Protein AF-A0A6T7I481-F1 (afdb_monomer)

Sequence (836 aa):
MVMSSQSKRTTTTPGRREYIIQLLRSRSSSSLKVLHQSSSSFLKQVNVPSTEIGDRVGTANENAKASTNNSSFRMFANIACLVGVLALGNVVSYITLEFAIVGKGRHSKDLNYVKKFEAFENPFPEIVRDTIPHLQKWYRAIGEGPLLPALPMKTSPKYTSETETKEGTCLGGLINDLQTVVPYTSPLLAQLVVQNLGLVESPLIRQHLQDLLTKPQALISQYVDTEQCMSSNAAIKEIACILAEDESIASLSLFARDTIHKNKHVVEYIVNYAAVVDKLTLALLDDNAALFEALEIMINVQRIHMENLYKFHFSGEVLDFMLAKYRSMAIALQSFGKIVAENKASSDMAFLLQMNILEAVKIDIDIGNDANARVGLALAASVQFNPFVENNKAKWRLGTEWVNAYIAWNFGFVVGSVSLDKINKLLIPSVTCTANTRQGEDFIAARVISLALTLLHWYQPPKPGIDISYEKREAIQEFFEEQKTSSRPSQIKYSKISTAIGVANLNRAIIASPSSDTVEKMLYELCAEECHDTSWQLSDTNPISKMSDDDFQLYVGFVIWGTVLIAGLGLELLVWRVFLQDNWTQVHETLWKFAQFAFPLLAATTLGLALFRNYIALPFLVAALWKFGFPETLLYMHVALYDGSISRLARISDFLNATGTVLHHGSASLLICMLLAGVLPSDRTYVNPILILLIQHWFVLLRYVHKVSYYVVMLATEAWFQWAVISDFESMRSIHWVGSQCAAMMLLAHWLYLNAAMIELLVRGQSDESEEGVLMRRLAQMDTPGSKEELDELIEDPSAISENSFFSDNDEGDEELLNDVRKQKTTRNVDWAMAA

Foldseek 3Di:
DDDDDDDDDDDDDDDDDDDPDDDPPDDDDDDDDDDDDDDDDDDDDDDDDDDDDDDDDDPVPVVVVLVVVVVVLVVVVVVVVVVVQVVPHPDPVVPVPVVPPPDDDDDDPVVVLLVPFDDPPQCLLVLLQPLLVLCVVVVPVVHQDFLFDDDPPPPPDPPPVVVVVVLLCLLVVLLVLLCVLAQWADLLLLCLLCVLLVNNVPPLLCVLCVDNNPDIDGCVVLSVLLSVLLSVQQLSSVLSCVCAPDPLNVVVDCRHSVNCVVLSLQSSSLLSNQVSLLSLLVSVQVDLVSLSVSLCCLRVPCLVVLLVVLVVLDDDPLSVLLNSLLSLLNVLSSVQSVCLVVVDWDPVNLLSVLSNLSSLLSQCVVLPLSLLSSLSLQLNLLSPDTWHGDPSGTWDQCFDLSLSLVVLSVCLSCLQPHFPSVNSNSSRSLASHPDVDDRCTCNVSSVSSSSNSVSSRDRDQDDPPSDDDPVSSVSNVVSNVCSSPDDPVVSVSRSVSSNSSSNSSSNRRPGDRDRPCSSVVSSDVSNDPSNDPVVDDPQPPDPLSSDDLLRNLVVQLVVLLVVLLCLLVVQLVVCCVPPLLDACDPVNVVLQVVLLQCQLVLLVVLLVCLLVLHPVSSVSLSCNLSSRNNHQLVLLQCCLPPVPPDDVLLSLLSVLSNLLSCLQSSLSSSLSSSSNSVSAHSDCLQVVLSVLVSVLSNCPCVCVPPVVVNVVSNVVSLVVSLVSLVVSLVVLVVSDNSSNVSSVSNNSSSVSNVVSVVSVVVVVVVDPDDPVVVVSCSSNVVNDPDCPVVVVVVVVDPPVPDDDDDDDDDDDDDPPVVVVVVVVVPVVPPVVPPDD

Organism: NCBI:txid420275

Nearest PDB structures (foldseek):
  7s0a-assembly1_A  TM=1.768E-01  e=4.611E+00  Talaromyces verruculosus
  8r5s-assembly1_B  TM=1.208E-01  e=2.857E+00  unidentified

Mean predicted aligned error: 15.99 Å

pLDDT: mean 77.87, std 22.5, range [24.62, 98.56]

Solvent-accessible surface area (backbone atoms only — not comparable to full-atom values): 47735 Å² total; per-residue (Å²): 139,90,83,91,87,88,87,82,88,85,88,88,86,87,85,89,90,86,89,88,87,86,89,88,86,89,88,76,90,88,81,84,88,88,81,84,88,82,86,85,87,89,86,83,88,83,91,79,89,91,77,90,86,77,92,88,83,65,79,85,65,50,73,61,48,61,62,52,48,61,54,47,52,52,47,48,54,48,45,53,56,44,48,69,37,60,77,77,47,92,68,62,79,74,64,71,62,70,76,75,71,86,70,89,71,94,74,72,80,67,68,57,57,74,74,65,60,77,80,72,81,75,59,57,69,62,50,31,53,54,48,41,57,51,49,55,53,50,53,63,70,70,41,95,61,66,65,40,73,78,76,72,83,83,62,76,72,84,74,53,69,67,56,62,61,48,41,53,48,37,45,52,48,44,51,50,52,49,42,72,76,44,51,49,40,47,23,62,50,33,46,43,40,37,49,20,44,70,48,67,87,39,66,57,58,46,61,76,37,42,62,51,57,71,40,66,43,75,38,62,61,59,48,52,48,30,48,56,28,42,67,70,25,68,30,48,26,53,43,33,33,52,44,66,71,38,66,86,48,18,80,71,36,70,72,20,75,81,37,35,68,74,38,41,52,43,51,45,45,42,52,23,41,17,53,49,47,28,52,45,28,55,45,45,74,74,33,66,66,47,34,51,52,50,49,46,44,48,63,74,65,38,42,71,55,52,54,50,51,43,67,71,66,40,64,67,73,62,26,54,48,55,51,50,53,50,50,54,39,52,48,51,52,50,51,48,54,47,29,41,73,66,63,44,63,51,66,63,58,35,55,53,52,29,51,63,34,48,59,52,24,51,50,28,48,77,71,69,25,56,43,29,20,32,46,31,50,37,53,35,60,61,63,80,61,57,45,45,61,56,97,62,39,61,29,32,92,60,34,62,40,47,52,45,34,49,54,35,36,50,48,24,46,39,55,33,76,44,56,72,85,63,58,39,65,61,64,12,37,66,64,51,48,45,86,91,40,78,48,30,24,52,44,64,53,28,42,52,49,40,50,43,52,56,71,46,55,46,96,63,83,70,57,97,89,51,91,67,56,67,70,47,51,48,54,38,47,51,53,57,50,48,57,62,66,57,52,74,74,51,43,68,65,28,37,64,57,18,41,53,35,10,45,41,30,40,76,51,44,72,54,78,62,55,53,69,68,49,46,55,47,47,47,46,68,65,31,56,82,76,60,52,89,69,93,80,60,81,73,73,74,45,81,68,68,76,42,52,76,67,53,44,25,46,50,53,15,50,54,52,27,55,50,46,53,52,52,26,56,50,35,21,55,48,39,42,68,73,62,62,80,48,75,84,42,76,65,54,56,50,52,50,53,48,30,53,65,46,24,43,60,31,42,50,49,18,52,56,29,18,63,70,45,36,73,77,19,53,68,32,42,35,40,19,73,31,33,76,12,62,57,55,49,63,46,26,40,46,45,33,74,66,52,80,88,60,53,76,62,55,28,49,22,28,38,29,41,16,52,14,45,52,30,35,52,50,21,54,45,41,52,45,26,24,28,40,46,55,69,39,76,82,43,65,74,65,50,53,40,53,54,38,53,42,54,47,45,71,44,58,68,35,54,82,77,41,50,70,59,29,55,53,50,45,54,53,43,46,55,50,30,55,50,44,48,64,71,32,37,65,59,33,43,72,73,34,59,66,53,32,49,28,52,52,36,34,55,48,17,53,51,28,40,55,51,18,53,52,44,48,56,64,54,51,78,77,48,96,72,59,68,71,64,50,57,55,44,62,57,55,66,69,78,65,85,58,76,50,66,66,46,48,60,69,61,76,53,81,74,82,80,66,89,88,86,80,88,84,84,87,82,91,87,75,80,66,71,69,53,56,66,57,52,63,66,60,65,72,74,60,80,76,78,81,82,130

Secondary structure (DSSP, 8-state):
--------------------SSSS--------------------------------SSGGGTHHHHHHHHHHHHHHHHHHHHHHHHTT-SSGGGTTTGGGSS------STHHHHTTSPPPPP-HHHHHHHHHHHHHHHHHHH-SS-SSPPP--S------HHHHHHHHHHHHHHHHHHHHH-SB--HHHHHHHHHHTT-TT-HHHHHHTHHHHHSPPB-HHHHHHHHHHHHT-HHHHHHHHHHHH-HHHHTT-TTSHHHHHHTHHHHHHHHHHHHHHHHHHHHHHH-HHHHHHHHHIIIIIIHHHHHHHHHHH--THHHHHHHHHHHHHHHHHHHHHHHHHHT---THHHHHHHHHHHHHHHHHHHTT-HHHHHHHHHHHHT-----EEETTEEE---HHHHHHHHHHHHHHHHHHHS-GGGGGGGS-HHHH--TTSSTTTTHHHHHHHHHHHHHH----PPPTT----HHHHHHHHHHHHHHHH--THHHHHHHHHHHHHHHHHHHH--SPPPPHHHHHHHHHHHHTTSSS-GGG-GGGGSGGGGS-HHHHHHHHHHHHHHHHHHHHHHHHHHHHHHHSSS---HHHHHHHHHHHHHHHHHHHHHHHHHHTT-TTHHHHHHHHHTGGG--SHHHHHHHHHH-SSS-HHHHHHHHHHHHHHHHHHHHHHHHHHHHHTTSS---HHHHHHHHHHHHHHHTGGGGGT-HHHHHHHHHHHHHHHHHHHHHHHHHHHHH-HHHHHHHHHHHHHHHHHHHHHHHHHHHHTT----HHHHHHHHHHTTS-SSTTHHHHHHHH-TTS---------------SHHHHHHHHHHHTTSTTTT--

Radius of gyration: 41.87 Å; Cα contacts (8 Å, |Δi|>4): 846; chains: 1; bounding box: 152×79×123 Å

Structure (mmCIF, N/CA/C/O backbone):
data_AF-A0A6T7I481-F1
#
_entry.id   AF-A0A6T7I481-F1
#
loop_
_atom_site.group_PDB
_atom_site.id
_atom_site.type_symbol
_atom_site.label_atom_id
_atom_site.label_alt_id
_atom_site.label_comp_id
_atom_site.label_asym_id
_atom_site.label_entity_id
_atom_site.label_seq_id
_atom_site.pdbx_PDB_ins_code
_atom_site.Cartn_x
_atom_site.Cartn_y
_atom_site.Cartn_z
_atom_site.occupancy
_atom_site.B_iso_or_equiv
_atom_site.auth_seq_id
_atom_site.auth_comp_id
_atom_site.auth_asym_id
_atom_site.auth_atom_id
_atom_site.pdbx_PDB_model_num
ATOM 1 N N . MET A 1 1 ? 64.734 -36.295 -29.193 1.00 32.75 1 MET A N 1
ATOM 2 C CA . MET A 1 1 ? 65.611 -36.174 -30.384 1.00 32.75 1 MET A CA 1
ATOM 3 C C . MET A 1 1 ? 66.318 -34.824 -30.353 1.00 32.75 1 MET A C 1
ATOM 5 O O . MET A 1 1 ? 65.890 -33.967 -29.590 1.00 32.75 1 MET A O 1
ATOM 9 N N . VAL A 1 2 ? 67.410 -34.655 -31.105 1.00 28.42 2 VAL A N 1
ATOM 10 C CA . VAL A 1 2 ? 68.319 -33.495 -31.010 1.00 28.42 2 VAL A CA 1
ATOM 11 C C . VAL A 1 2 ? 68.328 -32.691 -32.310 1.00 28.42 2 VAL A C 1
ATOM 13 O O . VAL A 1 2 ? 68.605 -33.271 -33.351 1.00 28.42 2 VAL A O 1
ATOM 16 N N . MET A 1 3 ? 68.097 -31.376 -32.217 1.00 27.11 3 MET A N 1
ATOM 17 C CA . MET A 1 3 ? 68.764 -30.268 -32.941 1.00 27.11 3 MET A CA 1
ATOM 18 C C . MET A 1 3 ? 68.078 -28.950 -32.509 1.00 27.11 3 MET A C 1
ATOM 20 O O . MET A 1 3 ? 66.864 -28.950 -32.351 1.00 27.11 3 MET A O 1
ATOM 24 N N . SER A 1 4 ? 68.715 -27.822 -32.164 1.00 28.00 4 SER A N 1
ATOM 25 C CA . SER A 1 4 ? 70.067 -27.251 -32.363 1.00 28.00 4 SER A CA 1
ATOM 26 C C . SER A 1 4 ? 70.256 -26.388 -33.621 1.00 28.00 4 SER A C 1
ATOM 28 O O . SER A 1 4 ? 70.596 -26.894 -34.686 1.00 28.00 4 SER A O 1
ATOM 30 N N . SER A 1 5 ? 70.153 -25.064 -33.442 1.00 29.33 5 SER A N 1
ATOM 31 C CA . SER A 1 5 ? 70.802 -24.043 -34.281 1.00 29.33 5 SER A CA 1
ATOM 32 C C . SER A 1 5 ? 71.001 -22.739 -33.485 1.00 29.33 5 SER A C 1
ATOM 34 O O . SER A 1 5 ? 70.040 -22.215 -32.925 1.00 29.33 5 SER A O 1
ATOM 36 N N . GLN A 1 6 ? 72.226 -22.200 -33.439 1.00 34.97 6 GLN A N 1
ATOM 37 C CA . GLN A 1 6 ? 72.566 -20.905 -32.816 1.00 34.97 6 GLN A CA 1
ATOM 38 C C . GLN A 1 6 ? 73.005 -19.875 -33.870 1.00 34.97 6 GLN A C 1
ATOM 40 O O . GLN A 1 6 ? 73.675 -20.260 -34.823 1.00 34.97 6 GLN A O 1
ATOM 45 N N . SER A 1 7 ? 72.712 -18.582 -33.647 1.00 27.77 7 SER A N 1
ATOM 46 C CA . SER A 1 7 ? 73.351 -17.365 -34.225 1.00 27.77 7 SER A CA 1
ATOM 47 C C . SER A 1 7 ? 72.368 -16.185 -34.056 1.00 27.77 7 SER A C 1
ATOM 49 O O . SER A 1 7 ? 71.190 -16.380 -34.320 1.00 27.77 7 SER A O 1
ATOM 51 N N . LYS A 1 8 ? 72.712 -14.951 -33.644 1.00 30.69 8 LYS A N 1
ATOM 52 C CA . LYS A 1 8 ? 73.995 -14.289 -33.297 1.00 30.69 8 LYS A CA 1
ATOM 53 C C . LYS A 1 8 ? 73.726 -13.122 -32.308 1.00 30.69 8 LYS A C 1
ATOM 55 O O . LYS A 1 8 ? 72.586 -12.700 -32.156 1.00 30.69 8 LYS A O 1
ATOM 60 N N . ARG A 1 9 ? 74.773 -12.580 -31.663 1.00 31.98 9 ARG A N 1
ATOM 61 C CA . ARG A 1 9 ? 74.770 -11.245 -30.993 1.00 31.98 9 ARG A CA 1
ATOM 62 C C . ARG A 1 9 ? 75.009 -10.133 -32.050 1.00 31.98 9 ARG A C 1
ATOM 64 O O . ARG A 1 9 ? 75.338 -10.492 -33.176 1.00 31.98 9 ARG A O 1
ATOM 71 N N . THR A 1 10 ? 74.952 -8.815 -31.819 1.00 33.47 10 THR A N 1
ATOM 72 C CA . THR A 1 10 ? 74.812 -7.891 -30.652 1.00 33.47 10 THR A CA 1
ATOM 73 C C . THR A 1 10 ? 73.758 -6.801 -31.006 1.00 33.47 10 THR A C 1
ATOM 75 O O . THR A 1 10 ? 73.184 -6.890 -32.085 1.00 33.47 10 THR A O 1
ATOM 78 N N . THR A 1 11 ? 73.407 -5.748 -30.247 1.00 31.53 11 THR A N 1
ATOM 79 C CA . THR A 1 11 ? 73.807 -5.126 -28.948 1.00 31.53 11 THR A CA 1
ATOM 80 C C . THR A 1 11 ? 72.584 -5.129 -27.975 1.00 31.53 11 THR A C 1
ATOM 82 O O . THR A 1 11 ? 71.827 -6.088 -28.060 1.00 31.53 11 THR A O 1
ATOM 85 N N . THR A 1 12 ? 72.287 -4.261 -26.983 1.00 29.41 12 THR A N 1
ATOM 86 C CA . THR A 1 12 ? 72.869 -3.025 -26.380 1.00 29.41 12 THR A CA 1
ATOM 87 C C . THR A 1 12 ? 72.501 -2.947 -24.868 1.00 29.41 12 THR A C 1
ATOM 89 O O . THR A 1 12 ? 72.145 -3.956 -24.265 1.00 29.41 12 THR A O 1
ATOM 92 N N . THR A 1 13 ? 72.585 -1.764 -24.244 1.00 32.06 13 THR A N 1
ATOM 93 C CA . THR A 1 13 ? 72.333 -1.442 -22.818 1.00 32.06 13 THR A CA 1
ATOM 94 C C . THR A 1 13 ? 71.819 0.010 -22.688 1.00 32.06 13 THR A C 1
ATOM 96 O O . THR A 1 13 ? 71.931 0.735 -23.679 1.00 32.06 13 THR A O 1
ATOM 99 N N . PRO A 1 14 ? 71.366 0.512 -21.508 1.00 40.22 14 PRO A N 1
ATOM 100 C CA . PRO A 1 14 ? 70.976 -0.152 -20.242 1.00 40.22 14 PRO A CA 1
ATOM 101 C C . PRO A 1 14 ? 69.604 0.321 -19.665 1.00 40.22 14 PRO A C 1
ATOM 103 O O . PRO A 1 14 ? 69.021 1.286 -20.149 1.00 40.22 14 PRO A O 1
ATOM 106 N N . GLY A 1 15 ? 69.133 -0.254 -18.541 1.00 28.97 15 GLY A N 1
ATOM 107 C CA . GLY A 1 15 ? 68.116 0.419 -17.703 1.00 28.97 15 GLY A CA 1
ATOM 108 C C . GLY A 1 15 ? 67.469 -0.388 -16.558 1.00 28.97 15 GLY A C 1
ATOM 109 O O . GLY A 1 15 ? 66.827 -1.399 -16.804 1.00 28.97 15 GLY A O 1
ATOM 110 N N . ARG A 1 16 ? 67.581 0.127 -15.320 1.00 31.94 16 ARG A N 1
ATOM 111 C CA . ARG A 1 16 ? 66.777 -0.169 -14.101 1.00 31.94 16 ARG A CA 1
ATOM 112 C C . ARG A 1 16 ? 66.555 -1.637 -13.666 1.00 31.94 16 ARG A C 1
ATOM 114 O O . ARG A 1 16 ? 65.523 -2.246 -13.927 1.00 31.94 16 ARG A O 1
ATOM 121 N N . ARG A 1 17 ? 67.429 -2.101 -12.762 1.00 32.34 17 ARG A N 1
ATOM 122 C CA . ARG A 1 17 ? 67.027 -2.882 -11.573 1.00 32.34 17 ARG A CA 1
ATOM 123 C C . ARG A 1 17 ? 67.051 -1.945 -10.364 1.00 32.34 17 ARG A C 1
ATOM 125 O O . ARG A 1 17 ? 68.145 -1.542 -10.006 1.00 32.34 17 ARG A O 1
ATOM 132 N N . GLU A 1 18 ? 65.894 -1.637 -9.774 1.00 35.38 18 GLU A N 1
ATOM 133 C CA . GLU A 1 18 ? 65.697 -1.120 -8.397 1.00 35.38 18 GLU A CA 1
ATOM 134 C C . GLU A 1 18 ? 64.243 -0.633 -8.252 1.00 35.38 18 GLU A C 1
ATOM 136 O O . GLU A 1 18 ? 63.930 0.420 -8.795 1.00 35.38 18 GLU A O 1
ATOM 141 N N . TYR A 1 19 ? 63.364 -1.396 -7.571 1.00 33.50 19 TYR A N 1
ATOM 142 C CA . TYR A 1 19 ? 62.238 -0.873 -6.752 1.00 33.50 19 TYR A CA 1
ATOM 143 C C . TYR A 1 19 ? 61.444 -1.951 -5.962 1.00 33.50 19 TYR A C 1
ATOM 145 O O . TYR A 1 19 ? 60.236 -1.840 -5.771 1.00 33.50 19 TYR A O 1
ATOM 153 N N . ILE A 1 20 ? 62.096 -3.015 -5.470 1.00 34.47 20 ILE A N 1
ATOM 154 C CA . ILE A 1 20 ? 61.454 -3.998 -4.571 1.00 34.47 20 ILE A CA 1
ATOM 155 C C . ILE A 1 20 ? 62.320 -4.177 -3.320 1.00 34.47 20 ILE A C 1
ATOM 157 O O . ILE A 1 20 ? 63.174 -5.054 -3.295 1.00 34.47 20 ILE A O 1
ATOM 161 N N . ILE A 1 21 ? 62.112 -3.297 -2.328 1.00 34.88 21 ILE A N 1
ATOM 162 C CA . ILE A 1 21 ? 62.309 -3.447 -0.863 1.00 34.88 21 ILE A CA 1
ATOM 163 C C . ILE A 1 21 ? 61.992 -2.074 -0.224 1.00 34.88 21 ILE A C 1
ATOM 165 O O . ILE A 1 21 ? 62.885 -1.280 0.042 1.00 34.88 21 ILE A O 1
ATOM 169 N N . GLN A 1 22 ? 60.705 -1.753 -0.006 1.00 30.73 22 GLN A N 1
ATOM 170 C CA . GLN A 1 22 ? 60.315 -0.689 0.951 1.00 30.73 22 GLN A CA 1
ATOM 171 C C . GLN A 1 22 ? 58.847 -0.686 1.439 1.00 30.73 22 GLN A C 1
ATOM 173 O O . GLN A 1 22 ? 58.425 0.276 2.068 1.00 30.73 22 GLN A O 1
ATOM 178 N N . LEU A 1 23 ? 58.062 -1.752 1.216 1.00 32.28 23 LEU A N 1
ATOM 179 C CA . LEU A 1 23 ? 56.611 -1.757 1.503 1.00 32.28 23 LEU A CA 1
ATOM 180 C C . LEU A 1 23 ? 56.131 -2.867 2.467 1.00 32.28 23 LEU A C 1
ATOM 182 O O . LEU A 1 23 ? 54.967 -3.249 2.449 1.00 32.28 23 LEU A O 1
ATOM 186 N N . LEU A 1 24 ? 57.018 -3.380 3.334 1.00 33.69 24 LEU A N 1
ATOM 187 C CA . LEU A 1 24 ? 56.703 -4.419 4.338 1.00 33.69 24 LEU A CA 1
ATOM 188 C C . LEU A 1 24 ? 57.314 -4.151 5.737 1.00 33.69 24 LEU A C 1
ATOM 190 O O . LEU A 1 24 ? 57.774 -5.077 6.404 1.00 33.69 24 LEU A O 1
ATOM 194 N N . ARG A 1 25 ? 57.332 -2.893 6.213 1.00 32.91 25 ARG A N 1
ATOM 195 C CA . ARG A 1 25 ? 57.716 -2.543 7.606 1.00 32.91 25 ARG A CA 1
ATOM 196 C C . ARG A 1 25 ? 56.952 -1.335 8.186 1.00 32.91 25 ARG A C 1
ATOM 198 O O . ARG A 1 25 ? 57.546 -0.291 8.426 1.00 32.91 25 ARG A O 1
ATOM 205 N N . SER A 1 26 ? 55.652 -1.489 8.462 1.00 28.62 26 SER A N 1
ATOM 206 C CA . SER A 1 26 ? 54.872 -0.514 9.264 1.00 28.62 26 SER A CA 1
ATOM 207 C C . SER A 1 26 ? 53.528 -1.057 9.801 1.00 28.62 26 SER A C 1
ATOM 209 O O . SER A 1 26 ? 52.497 -0.392 9.728 1.00 28.62 26 SER A O 1
ATOM 211 N N . ARG A 1 27 ? 53.508 -2.274 10.372 1.00 35.88 27 ARG A N 1
ATOM 212 C CA . ARG A 1 27 ? 52.331 -2.817 11.094 1.00 35.88 27 ARG A CA 1
ATOM 213 C C . ARG A 1 27 ? 52.701 -3.523 12.408 1.00 35.88 27 ARG A C 1
ATOM 215 O O . ARG A 1 27 ? 52.654 -4.745 12.495 1.00 35.88 27 ARG A O 1
ATOM 222 N N . SER A 1 28 ? 53.011 -2.742 13.443 1.00 30.23 28 SER A N 1
ATOM 223 C CA . SER A 1 28 ? 52.870 -3.153 14.851 1.00 30.23 28 SER A CA 1
ATOM 224 C C . SER A 1 28 ? 52.903 -1.944 15.795 1.00 30.23 28 SER A C 1
ATOM 226 O O . SER A 1 28 ? 53.540 -0.942 15.490 1.00 30.23 28 SER A O 1
ATOM 228 N N . SER A 1 29 ? 52.262 -2.094 16.960 1.00 29.09 29 SER A N 1
ATOM 229 C CA . SER A 1 29 ? 52.462 -1.312 18.196 1.00 29.09 29 SER A CA 1
ATOM 230 C C . SER A 1 29 ? 52.397 0.227 18.135 1.00 29.09 29 SER A C 1
ATOM 232 O O . SER A 1 29 ? 53.428 0.892 18.070 1.00 29.09 29 SER A O 1
ATOM 234 N N . SER A 1 30 ? 51.215 0.777 18.427 1.00 25.83 30 SER A N 1
ATOM 235 C CA . SER A 1 30 ? 51.048 1.637 19.616 1.00 25.83 30 SER A CA 1
ATOM 236 C C . SER A 1 30 ? 49.572 1.735 20.032 1.00 25.83 30 SER A C 1
ATOM 238 O O . SER A 1 30 ? 48.666 1.844 19.210 1.00 25.83 30 SER A O 1
ATOM 240 N N . SER A 1 31 ? 49.305 1.630 21.333 1.00 28.95 31 SER A N 1
ATOM 241 C CA . SER A 1 31 ? 47.976 1.797 21.935 1.00 28.95 31 SER A CA 1
ATOM 242 C C . SER A 1 31 ? 48.124 2.403 23.334 1.00 28.95 31 SER A C 1
ATOM 244 O O . SER A 1 31 ? 49.150 2.191 23.976 1.00 28.95 31 SER A O 1
ATOM 246 N N . LEU A 1 32 ? 47.062 3.072 23.801 1.00 28.22 32 LEU A N 1
ATOM 247 C CA . LEU A 1 32 ? 46.882 3.727 25.112 1.00 28.22 32 LEU A CA 1
ATOM 248 C C . LEU A 1 32 ? 47.646 5.043 25.396 1.00 28.22 32 LEU A C 1
ATOM 250 O O . LEU A 1 32 ? 48.850 5.149 25.192 1.00 28.22 32 LEU A O 1
ATOM 254 N N . LYS A 1 33 ? 46.907 5.954 26.068 1.00 27.86 33 LYS A N 1
ATOM 255 C CA . LYS A 1 33 ? 47.289 7.274 26.636 1.00 27.86 33 LYS A CA 1
ATOM 256 C C . LYS A 1 33 ? 47.567 8.338 25.551 1.00 27.86 33 LYS A C 1
ATOM 258 O O . LYS A 1 33 ? 48.201 8.045 24.552 1.00 27.86 33 LYS A O 1
ATOM 263 N N . VAL A 1 34 ? 47.088 9.583 25.653 1.00 26.83 34 VAL A N 1
ATOM 264 C CA . VAL A 1 34 ? 46.811 10.440 26.833 1.00 26.83 34 VAL A CA 1
ATOM 265 C C . VAL A 1 34 ? 45.419 11.118 26.761 1.00 26.83 34 VAL A C 1
ATOM 267 O O . VAL A 1 34 ? 44.770 11.108 25.721 1.00 26.83 34 VAL A O 1
ATOM 270 N N . LEU A 1 35 ? 44.957 11.671 27.890 1.00 27.98 35 LEU A N 1
ATOM 271 C CA . LEU A 1 35 ? 43.688 12.391 28.092 1.00 27.98 35 LEU A CA 1
ATOM 272 C C . LEU A 1 35 ? 43.938 13.900 28.333 1.00 27.98 35 LEU A C 1
ATOM 274 O O . LEU A 1 35 ? 44.965 14.249 28.906 1.00 27.98 35 LEU A O 1
ATOM 278 N N . HIS A 1 36 ? 42.934 14.736 28.031 1.00 26.72 36 HIS A N 1
ATOM 279 C CA . HIS A 1 36 ? 42.799 16.172 28.365 1.00 26.72 36 HIS A CA 1
ATOM 280 C C . HIS A 1 36 ? 43.694 17.223 27.668 1.00 26.72 36 HIS A C 1
ATOM 282 O O . HIS A 1 36 ? 44.857 16.997 27.362 1.00 26.72 36 HIS A O 1
ATOM 288 N N . GLN A 1 37 ? 43.098 18.427 27.556 1.00 24.78 37 GLN A N 1
ATOM 289 C CA . GLN A 1 37 ? 43.642 19.712 27.071 1.00 24.78 37 GLN A CA 1
ATOM 290 C C . GLN A 1 37 ? 43.988 19.748 25.558 1.00 24.78 37 GLN A C 1
ATOM 292 O O . GLN A 1 37 ? 44.299 18.730 24.958 1.00 24.78 37 GLN A O 1
ATOM 297 N N . SER A 1 38 ? 43.878 20.881 24.850 1.00 24.70 38 SER A N 1
ATOM 298 C CA . SER A 1 38 ? 43.607 22.260 25.295 1.00 24.70 38 SER A CA 1
ATOM 299 C C . SER A 1 38 ? 42.539 22.964 24.447 1.00 24.70 38 SER A C 1
ATOM 301 O O . SER A 1 38 ? 42.441 22.752 23.243 1.00 24.70 38 SER A O 1
ATOM 303 N N . SER A 1 39 ? 41.793 23.871 25.076 1.00 25.83 39 SER A N 1
ATOM 304 C CA . SER A 1 39 ? 41.000 24.914 24.414 1.00 25.83 39 SER A CA 1
ATOM 305 C C . SER A 1 39 ? 41.846 26.168 24.113 1.00 25.83 39 SER A C 1
ATOM 307 O O . SER A 1 39 ? 42.933 26.330 24.670 1.00 25.83 39 SER A O 1
ATOM 309 N N . SER A 1 40 ? 41.271 27.104 23.344 1.00 24.62 40 SER A N 1
ATOM 310 C CA . SER A 1 40 ? 41.724 28.489 23.074 1.00 24.62 40 SER A CA 1
ATOM 311 C C . SER A 1 40 ? 42.771 28.748 21.967 1.00 24.62 40 SER A C 1
ATOM 313 O O . SER A 1 40 ? 43.532 27.879 21.559 1.00 24.62 40 SER A O 1
ATOM 315 N N . SER A 1 41 ? 42.732 29.998 21.481 1.00 26.45 41 SER A N 1
ATOM 316 C CA . SER A 1 41 ? 43.549 30.659 20.445 1.00 26.45 41 SER A CA 1
ATOM 317 C C . SER A 1 41 ? 43.691 29.986 19.068 1.00 26.45 41 SER A C 1
ATOM 319 O O . SER A 1 41 ? 44.655 29.275 18.810 1.00 26.45 41 SER A O 1
ATOM 321 N N . PHE A 1 42 ? 42.876 30.440 18.109 1.00 24.66 42 PHE A N 1
ATOM 322 C CA . PHE A 1 42 ? 43.442 31.202 16.986 1.00 24.66 42 PHE A CA 1
ATOM 323 C C . PHE A 1 42 ? 42.449 32.246 16.449 1.00 24.66 42 PHE A C 1
ATOM 325 O O . PHE A 1 42 ? 41.376 31.912 15.958 1.00 24.66 42 PHE A O 1
ATOM 332 N N . LEU A 1 43 ? 42.815 33.525 16.546 1.00 27.78 43 LEU A N 1
ATOM 333 C CA . LEU A 1 43 ? 42.076 34.654 15.981 1.00 27.78 43 LEU A CA 1
ATOM 334 C C . LEU A 1 43 ? 43.055 35.453 15.116 1.00 27.78 43 LEU A C 1
ATOM 336 O O . LEU A 1 43 ? 43.975 36.046 15.679 1.00 27.78 43 LEU A O 1
ATOM 340 N N . LYS A 1 44 ? 42.855 35.484 13.788 1.00 27.56 44 LYS A N 1
ATOM 341 C CA . LYS A 1 44 ? 43.165 36.650 12.933 1.00 27.56 44 LYS A CA 1
ATOM 342 C C . LYS A 1 44 ? 42.744 36.484 11.463 1.00 27.56 44 LYS A C 1
ATOM 344 O O . LYS A 1 44 ? 43.253 35.628 10.756 1.00 27.56 44 LYS A O 1
ATOM 349 N N . GLN A 1 45 ? 41.909 37.430 11.031 1.00 27.83 45 GLN A N 1
ATOM 350 C CA . GLN A 1 45 ? 41.972 38.144 9.746 1.00 27.83 45 GLN A CA 1
ATOM 351 C C . GLN A 1 45 ? 41.970 37.337 8.432 1.00 27.83 45 GLN A C 1
A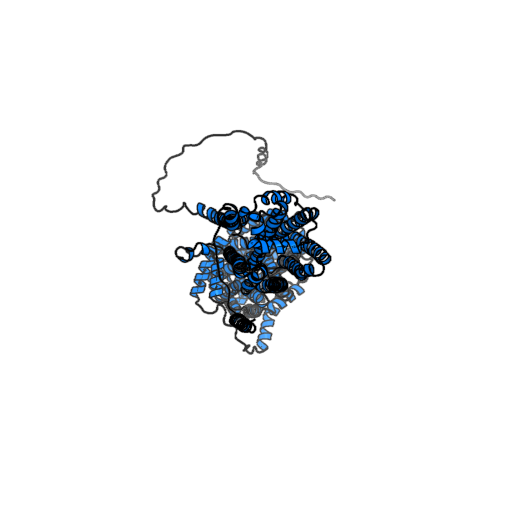TOM 353 O O . GLN A 1 45 ? 43.016 37.083 7.842 1.00 27.83 45 GLN A O 1
ATOM 358 N N . VAL A 1 46 ? 40.772 37.199 7.857 1.00 28.81 46 VAL A N 1
ATOM 359 C CA . VAL A 1 46 ? 40.531 37.567 6.449 1.00 28.81 46 VAL A CA 1
ATOM 360 C C . VAL A 1 46 ? 39.323 38.512 6.429 1.00 28.81 46 VAL A C 1
ATOM 362 O O . VAL A 1 46 ? 38.311 38.209 7.054 1.00 28.81 46 VAL A O 1
ATOM 365 N N . ASN A 1 47 ? 39.430 39.658 5.748 1.00 28.50 47 ASN A N 1
ATOM 366 C CA . ASN A 1 47 ? 38.326 40.610 5.571 1.00 28.50 47 ASN A CA 1
ATOM 367 C C . ASN A 1 47 ? 37.718 40.450 4.169 1.00 28.50 47 ASN A C 1
ATOM 369 O O . ASN A 1 47 ? 38.410 40.693 3.183 1.00 28.50 47 ASN A O 1
ATOM 373 N N . VAL A 1 48 ? 36.425 40.132 4.089 1.00 32.38 48 VAL A N 1
ATOM 374 C CA . VAL A 1 48 ? 35.571 40.244 2.888 1.00 32.38 48 VAL A CA 1
ATOM 375 C C . VAL A 1 48 ? 34.208 40.783 3.370 1.00 32.38 48 VAL A C 1
ATOM 377 O O . VAL A 1 48 ? 33.796 40.404 4.469 1.00 32.38 48 VAL A O 1
ATOM 380 N N . PRO A 1 49 ? 33.557 41.736 2.669 1.00 32.12 49 PRO A N 1
ATOM 381 C CA . PRO A 1 49 ? 32.493 42.550 3.264 1.00 32.12 49 PRO A CA 1
ATOM 382 C C . PRO A 1 49 ? 31.123 41.863 3.366 1.00 32.12 49 PRO A C 1
ATOM 384 O O . PRO A 1 49 ? 30.836 40.867 2.710 1.00 32.12 49 PRO A O 1
ATOM 387 N N . SER A 1 50 ? 30.277 42.448 4.214 1.00 31.02 50 SER A N 1
ATOM 388 C CA . SER A 1 50 ? 28.969 41.946 4.631 1.00 31.02 50 SER A CA 1
ATOM 389 C C . SER A 1 50 ? 27.804 42.393 3.744 1.00 31.02 50 SER A C 1
ATOM 391 O O . SER A 1 50 ? 27.591 43.594 3.576 1.00 31.02 50 SER A O 1
ATOM 393 N N . THR A 1 51 ? 26.958 41.437 3.366 1.00 35.94 51 THR A N 1
ATOM 394 C CA . THR A 1 51 ? 25.526 41.630 3.071 1.00 35.94 51 THR A CA 1
ATOM 395 C C . THR A 1 51 ? 24.783 40.343 3.441 1.00 35.94 51 THR A C 1
ATOM 397 O O . THR A 1 51 ? 25.333 39.263 3.258 1.00 35.94 51 THR A O 1
ATOM 400 N N . GLU A 1 52 ? 23.573 40.486 3.987 1.00 39.69 52 GLU A N 1
ATOM 401 C CA . GLU A 1 52 ? 22.548 39.438 4.168 1.00 39.69 52 GLU A CA 1
ATOM 402 C C . GLU A 1 52 ? 22.966 38.119 4.857 1.00 39.69 52 GLU A C 1
ATOM 404 O O . GLU A 1 52 ? 23.147 37.080 4.228 1.00 39.69 52 GLU A O 1
ATOM 409 N N . ILE A 1 53 ? 22.976 38.131 6.199 1.00 32.50 53 ILE A N 1
ATOM 410 C CA . ILE A 1 53 ? 22.637 36.942 7.001 1.00 32.50 53 ILE A CA 1
ATOM 411 C C . ILE A 1 53 ? 21.575 37.338 8.033 1.00 32.50 53 ILE A C 1
ATOM 413 O O . ILE A 1 53 ? 21.888 37.910 9.077 1.00 32.50 53 ILE A O 1
ATOM 417 N N . GLY A 1 54 ? 20.325 37.003 7.723 1.00 37.34 54 GLY A N 1
ATOM 418 C CA . GLY A 1 54 ? 19.239 36.813 8.683 1.00 37.34 54 GLY A CA 1
ATOM 419 C C . GLY A 1 54 ? 18.777 35.351 8.648 1.00 37.34 54 GLY A C 1
ATOM 420 O O . GLY A 1 54 ? 19.040 34.640 7.681 1.00 37.34 54 GLY A O 1
ATOM 421 N N . ASP A 1 55 ? 18.120 34.904 9.716 1.00 41.38 55 ASP A N 1
ATOM 422 C CA . ASP A 1 55 ? 17.241 33.725 9.752 1.00 41.38 55 ASP A CA 1
ATOM 423 C C . ASP A 1 55 ? 17.798 32.379 9.240 1.00 41.38 55 ASP A C 1
ATOM 425 O O . ASP A 1 55 ? 17.250 31.733 8.348 1.00 41.38 55 ASP A O 1
ATOM 429 N N . ARG A 1 56 ? 18.840 31.869 9.917 1.00 39.72 56 ARG A N 1
ATOM 430 C CA . ARG A 1 56 ? 19.165 30.422 9.944 1.00 39.72 56 ARG A CA 1
ATOM 431 C C . ARG A 1 56 ? 19.461 29.867 11.348 1.00 39.72 56 ARG A C 1
ATOM 433 O O . ARG A 1 56 ? 20.425 29.132 11.544 1.00 39.72 56 ARG A O 1
ATOM 440 N N . VAL A 1 57 ? 18.602 30.177 12.326 1.00 35.12 57 VAL A N 1
ATOM 441 C CA . VAL A 1 57 ? 18.556 29.485 13.635 1.00 35.12 57 VAL A CA 1
ATOM 442 C C . VAL A 1 57 ? 17.095 29.280 14.072 1.00 35.12 57 VAL A C 1
ATOM 444 O O . VAL A 1 57 ? 16.553 30.081 14.825 1.00 35.12 57 VAL A O 1
ATOM 447 N N . GLY A 1 58 ? 16.445 28.210 13.597 1.00 38.66 58 GLY A N 1
ATOM 448 C CA . GLY A 1 58 ? 15.049 27.902 13.963 1.00 38.66 58 GLY A CA 1
ATOM 449 C C . GLY A 1 58 ? 14.640 26.438 13.762 1.00 38.66 58 GLY A C 1
ATOM 450 O O . GLY A 1 58 ? 14.284 25.755 14.723 1.00 38.66 58 GLY A O 1
ATOM 451 N N . THR A 1 59 ? 14.780 25.926 12.537 1.00 41.19 59 THR A N 1
ATOM 452 C CA . THR A 1 59 ? 14.196 24.645 12.076 1.00 41.19 59 THR A CA 1
ATOM 453 C C . THR A 1 59 ? 14.631 23.383 12.835 1.00 41.19 59 THR A C 1
ATOM 455 O O . THR A 1 59 ? 13.935 22.373 12.798 1.00 41.19 59 THR A O 1
ATOM 458 N N . ALA A 1 60 ? 15.735 23.416 13.587 1.00 36.06 60 ALA A N 1
ATOM 459 C CA . ALA A 1 60 ? 16.181 22.276 14.396 1.00 36.06 60 ALA A CA 1
ATOM 460 C C . ALA A 1 60 ? 15.309 22.002 15.644 1.00 36.06 60 ALA A C 1
ATOM 462 O O . ALA A 1 60 ? 15.433 20.936 16.245 1.00 36.06 60 ALA A O 1
ATOM 463 N N . ASN A 1 61 ? 14.455 22.946 16.062 1.00 35.06 61 ASN A N 1
ATOM 464 C CA . ASN A 1 61 ? 13.732 22.884 17.343 1.00 35.06 61 ASN A CA 1
ATOM 465 C C . ASN A 1 61 ? 12.231 22.544 17.209 1.00 35.06 61 ASN A C 1
ATOM 467 O O . ASN A 1 61 ? 11.515 22.479 18.208 1.00 35.06 61 ASN A O 1
ATOM 471 N N . GLU A 1 62 ? 11.731 22.348 15.986 1.00 41.00 62 GLU A N 1
ATOM 472 C CA . GLU A 1 62 ? 10.293 22.163 15.720 1.00 41.00 62 GLU A CA 1
ATOM 473 C C . GLU A 1 62 ? 9.939 20.700 15.437 1.00 41.00 62 GLU A C 1
ATOM 475 O O . GLU A 1 62 ? 8.977 20.189 16.011 1.00 41.00 62 GLU A O 1
ATOM 480 N N . ASN A 1 63 ? 10.810 19.962 14.742 1.00 37.25 63 ASN A N 1
ATOM 481 C CA . ASN A 1 63 ? 10.680 18.507 14.570 1.00 37.25 63 ASN A CA 1
ATOM 482 C C . ASN A 1 63 ? 10.692 17.750 15.919 1.00 37.25 63 ASN A C 1
ATOM 484 O O . ASN A 1 63 ? 10.108 16.673 16.043 1.00 37.25 63 ASN A O 1
ATOM 488 N N . ALA A 1 64 ? 11.295 18.333 16.963 1.00 37.16 64 ALA A N 1
ATOM 489 C CA . ALA A 1 64 ? 11.218 17.818 18.330 1.00 37.16 64 ALA A CA 1
ATOM 490 C C . ALA A 1 64 ? 9.819 17.987 18.966 1.00 37.16 64 ALA A C 1
ATOM 492 O O . ALA A 1 64 ? 9.396 17.131 19.744 1.00 37.16 64 ALA A O 1
ATOM 493 N N . LYS A 1 65 ? 9.081 19.056 18.623 1.00 39.00 65 LYS A N 1
ATOM 494 C CA . LYS A 1 65 ? 7.753 19.360 19.188 1.00 39.00 65 LYS A CA 1
ATOM 495 C C . LYS A 1 65 ? 6.650 18.467 18.622 1.00 39.00 65 LYS A C 1
ATOM 497 O O . LYS A 1 65 ? 5.785 18.033 19.382 1.00 39.00 65 LYS A O 1
ATOM 502 N N . ALA A 1 66 ? 6.697 18.151 17.325 1.00 41.66 66 ALA A N 1
ATOM 503 C CA . ALA A 1 66 ? 5.719 17.264 16.685 1.00 41.66 66 ALA A CA 1
ATOM 504 C C . ALA A 1 66 ? 5.636 15.901 17.404 1.00 41.66 66 ALA A C 1
ATOM 506 O O . ALA A 1 66 ? 4.555 15.451 17.784 1.00 41.66 66 ALA A O 1
ATOM 507 N N . SER A 1 67 ? 6.795 15.310 17.716 1.00 38.00 67 SER A N 1
ATOM 508 C CA . SER A 1 67 ? 6.907 14.067 18.495 1.00 38.00 67 SER A CA 1
ATOM 509 C C . SER A 1 67 ? 6.245 14.164 19.884 1.00 38.00 67 SER A C 1
ATOM 511 O O . SER A 1 67 ? 5.517 13.259 20.300 1.00 38.00 67 SER A O 1
ATOM 513 N N . THR A 1 68 ? 6.421 15.289 20.590 1.00 42.81 68 THR A N 1
ATOM 514 C CA . THR A 1 68 ? 5.849 15.486 21.936 1.00 42.81 68 THR A CA 1
ATOM 515 C C . THR A 1 68 ? 4.336 15.725 21.961 1.00 42.81 68 THR A C 1
ATOM 517 O O . THR A 1 68 ? 3.703 15.506 22.999 1.00 42.81 68 THR A O 1
ATOM 520 N N . ASN A 1 69 ? 3.717 16.122 20.846 1.00 45.75 69 ASN A N 1
ATOM 521 C CA . ASN A 1 69 ? 2.264 16.311 20.791 1.00 45.75 69 ASN A CA 1
ATOM 522 C C . ASN A 1 69 ? 1.528 14.963 20.862 1.00 45.75 69 ASN A C 1
ATOM 524 O O . ASN A 1 69 ? 0.615 14.809 21.675 1.00 45.75 69 ASN A O 1
ATOM 528 N N . ASN A 1 70 ? 2.001 13.944 20.137 1.00 46.00 70 ASN A N 1
ATOM 529 C CA . ASN A 1 70 ? 1.401 12.604 20.178 1.00 46.00 70 ASN A CA 1
ATOM 530 C C . ASN A 1 70 ? 1.613 11.886 21.518 1.00 46.00 70 ASN A C 1
ATOM 532 O O . ASN A 1 70 ? 0.741 11.124 21.942 1.00 46.00 70 ASN A O 1
ATOM 536 N N . SER A 1 71 ? 2.705 12.156 22.248 1.00 47.12 71 SER A N 1
ATOM 537 C CA . SER A 1 71 ? 2.796 11.709 23.646 1.00 47.12 71 SER A CA 1
ATOM 538 C C . SER A 1 71 ? 1.819 12.459 24.551 1.00 47.12 71 SER A C 1
ATOM 540 O O . SER A 1 71 ? 1.254 11.847 25.451 1.00 47.12 71 SER A O 1
ATOM 542 N N . SER A 1 72 ? 1.578 13.750 24.302 1.00 45.38 72 SER A N 1
ATOM 543 C CA . SER A 1 72 ? 0.690 14.585 25.121 1.00 45.38 72 SER A CA 1
ATOM 544 C C . SER A 1 72 ? -0.789 14.230 24.939 1.00 45.38 72 SER A C 1
ATOM 546 O O . SER A 1 72 ? -1.495 14.103 25.935 1.00 45.38 72 SER A O 1
ATOM 548 N N . PHE A 1 73 ? -1.260 13.981 23.710 1.00 52.66 73 PHE A N 1
ATOM 549 C CA . PHE A 1 73 ? -2.639 13.526 23.478 1.00 52.66 73 PHE A CA 1
ATOM 550 C C . PHE A 1 73 ? -2.872 12.116 24.034 1.00 52.66 73 PHE A C 1
ATOM 552 O O . PHE A 1 73 ? -3.847 11.893 24.747 1.00 52.66 73 PHE A O 1
ATOM 559 N N . ARG A 1 74 ? -1.930 11.181 23.830 1.00 50.31 74 ARG A N 1
ATOM 560 C CA . ARG A 1 74 ? -1.994 9.847 24.456 1.00 50.31 74 ARG A CA 1
ATOM 561 C C . ARG A 1 74 ? -1.933 9.926 25.979 1.00 50.31 74 ARG A C 1
ATOM 563 O O . ARG A 1 74 ? -2.633 9.174 26.645 1.00 50.31 74 ARG A O 1
ATOM 570 N N . MET A 1 75 ? -1.152 10.850 26.541 1.00 48.31 75 MET A N 1
ATOM 571 C CA . MET A 1 75 ? -1.139 11.124 27.977 1.00 48.31 75 MET A CA 1
ATOM 572 C C . MET A 1 75 ? -2.476 11.706 28.450 1.00 48.31 75 MET A C 1
ATOM 574 O O . MET A 1 75 ? -2.943 11.281 29.494 1.00 48.31 75 MET A O 1
ATOM 578 N N . PHE A 1 76 ? -3.139 12.579 27.686 1.00 50.38 76 PHE A N 1
ATOM 579 C CA . PHE A 1 76 ? -4.477 13.087 28.014 1.00 50.38 76 PHE A CA 1
ATOM 580 C C . PHE A 1 76 ? -5.580 12.030 27.890 1.00 50.38 76 PHE A C 1
ATOM 582 O O . PHE A 1 76 ? -6.423 11.952 28.776 1.00 50.38 76 PHE A O 1
ATOM 589 N N . ALA A 1 77 ? -5.567 11.180 26.860 1.00 51.97 77 ALA A N 1
ATOM 590 C CA . ALA A 1 77 ? -6.512 10.068 26.720 1.00 51.97 77 ALA A CA 1
ATOM 591 C C . ALA A 1 77 ? -6.306 9.020 27.827 1.00 51.97 77 ALA A C 1
ATOM 593 O O . ALA A 1 77 ? -7.267 8.586 28.467 1.00 51.97 77 ALA A O 1
ATOM 594 N N . ASN A 1 78 ? -5.045 8.688 28.129 1.00 46.81 78 ASN A N 1
ATOM 595 C CA . ASN A 1 78 ? -4.700 7.867 29.283 1.00 46.81 78 ASN A CA 1
ATOM 596 C C . ASN A 1 78 ? -5.121 8.544 30.588 1.00 46.81 78 ASN A C 1
ATOM 598 O O . ASN A 1 78 ? -5.677 7.856 31.423 1.00 46.81 78 ASN A O 1
ATOM 602 N N . ILE A 1 79 ? -4.932 9.857 30.771 1.00 47.91 79 ILE A N 1
ATOM 603 C CA . ILE A 1 79 ? -5.376 10.592 31.968 1.00 47.91 79 ILE A CA 1
ATOM 604 C C . ILE A 1 79 ? -6.902 10.662 32.056 1.00 47.91 79 ILE A C 1
ATOM 606 O O . ILE A 1 79 ? -7.417 10.539 33.153 1.00 47.91 79 ILE A O 1
ATOM 610 N N . ALA A 1 80 ? -7.651 10.784 30.961 1.00 49.19 80 ALA A N 1
ATOM 611 C CA . ALA A 1 80 ? -9.114 10.751 30.998 1.00 49.19 80 ALA A CA 1
ATOM 612 C C . ALA A 1 80 ? -9.625 9.365 31.429 1.00 49.19 80 ALA A C 1
ATOM 614 O O . ALA A 1 80 ? -10.420 9.254 32.364 1.00 49.19 80 ALA A O 1
ATOM 615 N N . CYS A 1 81 ? -9.087 8.298 30.826 1.00 45.00 81 CYS A N 1
ATOM 616 C CA . CYS A 1 81 ? -9.358 6.920 31.241 1.00 45.00 81 CYS A CA 1
ATOM 617 C C . CYS A 1 81 ? -8.905 6.665 32.693 1.00 45.00 81 CYS A C 1
ATOM 619 O O . CYS A 1 81 ? -9.618 6.040 33.473 1.00 45.00 81 CYS A O 1
ATOM 621 N N . LEU A 1 82 ? -7.737 7.183 33.077 1.00 41.59 82 LEU A N 1
ATOM 622 C CA . LEU A 1 82 ? -7.136 7.037 34.401 1.00 41.59 82 LEU A CA 1
ATOM 623 C C . LEU A 1 82 ? -7.800 7.936 35.449 1.00 41.59 82 LEU A C 1
ATOM 625 O O . LEU A 1 82 ? -7.721 7.597 36.612 1.00 41.59 82 LEU A O 1
ATOM 629 N N . VAL A 1 83 ? -8.488 9.023 35.102 1.00 45.31 83 VAL A N 1
ATOM 630 C CA . VAL A 1 83 ? -9.301 9.821 36.039 1.00 45.31 83 VAL A CA 1
ATOM 631 C C . VAL A 1 83 ? -10.647 9.139 36.266 1.00 45.31 83 VAL A C 1
ATOM 633 O O . VAL A 1 83 ? -11.073 9.030 37.413 1.00 45.31 83 VAL A O 1
ATOM 636 N N . GLY A 1 84 ? -11.252 8.564 35.218 1.00 46.72 84 GLY A N 1
ATOM 637 C CA . GLY A 1 84 ? -12.389 7.651 35.369 1.00 46.72 84 GLY A CA 1
ATOM 638 C C . GLY A 1 84 ? -12.064 6.425 36.237 1.00 46.72 84 GLY A C 1
ATOM 639 O O . GLY A 1 84 ? -12.912 5.972 36.999 1.00 46.72 84 GLY A O 1
ATOM 640 N N . VAL A 1 85 ? -10.822 5.924 36.181 1.00 43.78 85 VAL A N 1
ATOM 641 C CA . VAL A 1 85 ? -10.357 4.786 36.996 1.00 43.78 85 VAL A CA 1
ATOM 642 C C . VAL A 1 85 ? -9.833 5.201 38.382 1.00 43.78 85 VAL A C 1
ATOM 644 O O . VAL A 1 85 ? -10.153 4.534 39.357 1.00 43.78 85 VAL A O 1
ATOM 647 N N . LEU A 1 86 ? -9.077 6.294 38.536 1.00 40.06 86 LEU A N 1
ATOM 648 C CA . LEU A 1 86 ? -8.532 6.757 39.829 1.00 40.06 86 LEU A CA 1
ATOM 649 C C . LEU A 1 86 ? -9.586 7.395 40.736 1.00 40.06 86 LEU A C 1
ATOM 651 O O . LEU A 1 86 ? -9.354 7.485 41.939 1.00 40.06 86 LEU A O 1
ATOM 655 N N . ALA A 1 87 ? -10.759 7.748 40.207 1.00 43.72 87 ALA A N 1
ATOM 656 C CA . ALA A 1 87 ? -11.939 7.990 41.031 1.00 43.72 87 ALA A CA 1
ATOM 657 C C . ALA A 1 87 ? -12.336 6.758 41.882 1.00 43.72 87 ALA A C 1
ATOM 659 O O . ALA A 1 87 ? -13.036 6.922 42.878 1.00 43.72 87 ALA A O 1
ATOM 660 N N . LEU A 1 88 ? -11.895 5.539 41.515 1.00 48.78 88 LEU A N 1
ATOM 661 C CA . LEU A 1 88 ? -12.300 4.274 42.153 1.00 48.78 88 LEU A CA 1
ATOM 662 C C . LEU A 1 88 ? -11.172 3.237 42.404 1.00 48.78 88 LEU A C 1
ATOM 664 O O . LEU A 1 88 ? -11.409 2.268 43.122 1.00 48.78 88 LEU A O 1
ATOM 668 N N . GLY A 1 89 ? -9.960 3.379 41.845 1.00 38.34 89 GLY A N 1
ATOM 669 C CA . GLY A 1 89 ? -9.059 2.229 41.635 1.00 38.34 89 GLY A CA 1
ATOM 670 C C . GLY A 1 89 ? -7.557 2.436 41.870 1.00 38.34 89 GLY A C 1
ATOM 671 O O . GLY A 1 89 ? -6.775 2.384 40.926 1.00 38.34 89 GLY A O 1
ATOM 672 N N . ASN A 1 90 ? -7.118 2.524 43.132 1.00 35.66 90 ASN A N 1
ATOM 673 C CA . ASN A 1 90 ? -5.684 2.497 43.501 1.00 35.66 90 ASN A CA 1
ATOM 674 C C . ASN A 1 90 ? -5.048 1.084 43.553 1.00 35.66 90 ASN A C 1
ATOM 676 O O . ASN A 1 90 ? -3.862 0.958 43.846 1.00 35.66 90 ASN A O 1
ATOM 680 N N . VAL A 1 91 ? -5.813 0.012 43.301 1.00 38.47 91 VAL A N 1
ATOM 681 C CA . VAL A 1 91 ? -5.367 -1.385 43.520 1.00 38.47 91 VAL A CA 1
ATOM 682 C C . VAL A 1 91 ? -4.903 -2.088 42.234 1.00 38.47 91 VAL A C 1
ATOM 684 O O . VAL A 1 91 ? -3.993 -2.912 42.273 1.00 38.47 91 VAL A O 1
ATOM 687 N N . VAL A 1 92 ? -5.498 -1.765 41.081 1.00 42.84 92 VAL A N 1
ATOM 688 C CA . VAL A 1 92 ? -5.343 -2.563 39.846 1.00 42.84 92 VAL A CA 1
ATOM 689 C C . VAL A 1 92 ? -3.943 -2.438 39.231 1.00 42.84 92 VAL A C 1
ATOM 691 O O . VAL A 1 92 ? -3.361 -3.437 38.809 1.00 42.84 92 VAL A O 1
ATOM 694 N N . SER A 1 93 ? -3.366 -1.233 39.233 1.00 38.97 93 SER A N 1
ATOM 695 C CA . SER A 1 93 ? -2.099 -0.916 38.550 1.00 38.97 93 SER A CA 1
ATOM 696 C C . SER A 1 93 ? -0.877 -1.703 39.043 1.00 38.97 93 SER A C 1
ATOM 698 O O . SER A 1 93 ? 0.147 -1.708 38.364 1.00 38.97 93 SER A O 1
ATOM 700 N N . TYR A 1 94 ? -0.959 -2.361 40.205 1.00 33.94 94 TYR A N 1
ATOM 701 C CA . TYR A 1 94 ? 0.143 -3.152 40.761 1.00 33.94 94 TYR A CA 1
ATOM 702 C C . TYR A 1 94 ? 0.217 -4.580 40.190 1.00 33.94 94 TYR A C 1
ATOM 704 O O . TYR A 1 94 ? 1.281 -5.191 40.203 1.00 33.94 94 TYR A O 1
ATOM 712 N N . ILE A 1 95 ? -0.891 -5.121 39.667 1.00 38.91 95 ILE A N 1
ATOM 713 C CA . ILE A 1 95 ? -0.978 -6.528 39.231 1.00 38.91 95 ILE A CA 1
ATOM 714 C C . ILE A 1 95 ? -0.605 -6.686 37.746 1.00 38.91 95 ILE A C 1
ATOM 716 O O . ILE A 1 95 ? 0.011 -7.677 37.356 1.00 38.91 95 ILE A O 1
ATOM 720 N N . THR A 1 96 ? -0.920 -5.697 36.906 1.00 44.28 96 THR A N 1
ATOM 721 C CA . THR A 1 96 ? -0.757 -5.789 35.443 1.00 44.28 96 THR A CA 1
ATOM 722 C C . THR A 1 96 ? 0.696 -5.716 34.952 1.00 44.28 96 THR A C 1
ATOM 724 O O . THR A 1 96 ? 0.948 -5.971 33.775 1.00 44.28 96 THR A O 1
ATOM 727 N N . LEU A 1 97 ? 1.656 -5.345 35.809 1.00 35.31 97 LEU A N 1
ATOM 728 C CA . LEU A 1 97 ? 3.040 -5.072 35.398 1.00 35.31 97 LEU A CA 1
ATOM 729 C C . LEU A 1 97 ? 3.932 -6.331 35.352 1.00 35.31 97 LEU A C 1
ATOM 731 O O . LEU A 1 97 ? 4.777 -6.443 34.467 1.00 35.31 97 LEU A O 1
ATOM 735 N N . GLU A 1 98 ? 3.717 -7.294 36.255 1.00 35.22 98 GLU A N 1
ATOM 736 C CA . GLU A 1 98 ? 4.541 -8.515 36.376 1.00 35.22 98 GLU A CA 1
ATOM 737 C C . GLU A 1 98 ? 4.376 -9.477 35.183 1.00 35.22 98 GLU A C 1
ATOM 739 O O . GLU A 1 98 ? 5.349 -10.041 34.679 1.00 35.22 98 GLU A O 1
ATOM 744 N N . PHE A 1 99 ? 3.153 -9.634 34.664 1.00 37.06 99 PHE A N 1
ATOM 745 C CA . PHE A 1 99 ? 2.862 -10.595 33.589 1.00 37.06 99 PHE A CA 1
ATOM 746 C C . PHE A 1 99 ? 3.462 -10.228 32.218 1.00 37.06 99 PHE A C 1
ATOM 748 O O . PHE A 1 99 ? 3.478 -11.060 31.313 1.00 37.06 99 PHE A O 1
ATOM 755 N N . ALA A 1 100 ? 3.999 -9.016 32.044 1.00 40.16 100 ALA A N 1
ATOM 756 C CA . ALA A 1 100 ? 4.491 -8.525 30.754 1.00 40.16 100 ALA A CA 1
ATOM 757 C C . ALA A 1 100 ? 5.895 -9.035 30.345 1.00 40.16 100 ALA A C 1
ATOM 759 O O . ALA A 1 100 ? 6.357 -8.724 29.246 1.00 40.16 100 ALA A O 1
ATOM 760 N N . ILE A 1 101 ? 6.604 -9.776 31.209 1.00 38.25 101 ILE A N 1
ATOM 761 C CA . ILE A 1 101 ? 8.048 -10.053 31.039 1.00 38.25 101 ILE A CA 1
ATOM 762 C C . ILE A 1 101 ? 8.357 -11.473 30.512 1.00 38.25 101 ILE A C 1
ATOM 764 O O . ILE A 1 101 ? 9.387 -11.681 29.862 1.00 38.25 101 ILE A O 1
ATOM 768 N N . VAL A 1 102 ? 7.472 -12.457 30.709 1.00 36.53 102 VAL A N 1
ATOM 769 C CA . VAL A 1 102 ? 7.741 -13.879 30.394 1.00 36.53 102 VAL A CA 1
ATOM 770 C C . VAL A 1 102 ? 7.176 -14.277 29.019 1.00 36.53 102 VAL A C 1
ATOM 772 O O . VAL A 1 102 ? 6.237 -15.058 28.919 1.00 36.53 102 VAL A O 1
ATOM 775 N N . GLY A 1 103 ? 7.754 -13.728 27.940 1.00 34.53 103 GLY A N 1
ATOM 776 C CA . GLY A 1 103 ? 7.209 -13.885 26.574 1.00 34.53 103 GLY A CA 1
ATOM 777 C C . GLY A 1 103 ? 8.206 -14.021 25.412 1.00 34.53 103 GLY A C 1
ATOM 778 O O . GLY A 1 103 ? 7.802 -13.945 24.255 1.00 34.53 103 GLY A O 1
ATOM 779 N N . LYS A 1 104 ? 9.514 -14.212 25.648 1.00 36.03 104 LYS A N 1
ATOM 780 C CA . LYS A 1 104 ? 10.511 -14.304 24.553 1.00 36.03 104 LYS A CA 1
ATOM 781 C C . LYS A 1 104 ? 10.612 -15.701 23.925 1.00 36.03 104 LYS A C 1
ATOM 783 O O . LYS A 1 104 ? 11.578 -16.432 24.141 1.00 36.03 104 LYS A O 1
ATOM 788 N N . GLY A 1 105 ? 9.621 -16.036 23.100 1.00 33.38 105 GLY A N 1
ATOM 789 C CA . GLY A 1 105 ? 9.677 -17.170 22.173 1.00 33.38 105 GLY A CA 1
ATOM 790 C C . GLY A 1 105 ? 10.766 -17.014 21.097 1.00 33.38 105 GLY A C 1
ATOM 791 O O . GLY A 1 105 ? 11.204 -15.909 20.776 1.00 33.38 105 GLY A O 1
ATOM 792 N N . ARG A 1 106 ? 11.221 -18.136 20.521 1.00 36.66 106 ARG A N 1
ATOM 793 C CA . ARG A 1 106 ? 12.170 -18.134 19.392 1.00 36.66 106 ARG A CA 1
ATOM 794 C C . ARG A 1 106 ? 11.443 -17.795 18.090 1.00 36.66 106 ARG A C 1
ATOM 796 O O . ARG A 1 106 ? 10.586 -18.566 17.664 1.00 36.66 106 ARG A O 1
ATOM 803 N N . HIS A 1 107 ? 11.865 -16.738 17.405 1.00 37.81 107 HIS A N 1
ATOM 804 C CA . HIS A 1 107 ? 11.526 -16.506 15.999 1.00 37.81 107 HIS A CA 1
ATOM 805 C C . HIS A 1 107 ? 12.775 -16.268 15.140 1.00 37.81 107 HIS A C 1
ATOM 807 O O . HIS A 1 107 ? 13.825 -15.892 15.656 1.00 37.81 107 HIS A O 1
ATOM 813 N N . SER A 1 108 ? 12.614 -16.615 13.858 1.00 40.81 108 SER A N 1
ATOM 814 C CA . SER A 1 108 ? 13.538 -16.605 12.708 1.00 40.81 108 SER A CA 1
ATOM 815 C C . SER A 1 108 ? 14.917 -15.924 12.864 1.00 40.81 108 SER A C 1
ATOM 817 O O . SER A 1 108 ? 15.046 -14.789 13.321 1.00 40.81 108 SER A O 1
ATOM 819 N N . LYS A 1 109 ? 15.965 -16.601 12.359 1.00 44.62 109 LYS A N 1
ATOM 820 C CA . LYS A 1 109 ? 17.300 -16.002 12.144 1.00 44.62 109 LYS A CA 1
ATOM 821 C C . LYS A 1 109 ? 17.329 -15.025 10.962 1.00 44.62 109 LYS A C 1
ATOM 823 O O . LYS A 1 109 ? 18.204 -14.165 10.911 1.00 44.62 109 LYS A O 1
ATOM 828 N N . ASP A 1 110 ? 16.392 -15.171 10.039 1.00 48.59 110 ASP A N 1
ATOM 829 C CA . ASP A 1 110 ? 16.342 -14.527 8.724 1.00 48.59 110 ASP A CA 1
ATOM 830 C C . ASP A 1 110 ? 15.962 -13.040 8.863 1.00 48.59 110 ASP A C 1
ATOM 832 O O . ASP A 1 110 ? 16.524 -12.179 8.187 1.00 48.59 110 ASP A O 1
ATOM 836 N N . LEU A 1 111 ? 15.153 -12.706 9.878 1.00 50.38 111 LEU A N 1
ATOM 837 C CA . LEU A 1 111 ? 14.853 -11.331 10.317 1.00 50.38 111 LEU A CA 1
ATOM 838 C C . LEU A 1 111 ? 16.090 -10.479 10.681 1.00 50.38 111 LEU A C 1
ATOM 840 O O . LEU A 1 111 ? 15.983 -9.253 10.759 1.00 50.38 111 LEU A O 1
ATOM 844 N N . ASN A 1 112 ? 17.270 -11.079 10.892 1.00 54.03 112 ASN A N 1
ATOM 845 C CA . ASN A 1 112 ? 18.511 -10.321 11.094 1.00 54.03 112 ASN A CA 1
ATOM 846 C C . ASN A 1 112 ? 19.130 -9.787 9.791 1.00 54.03 112 ASN A C 1
ATOM 848 O O . ASN A 1 112 ? 19.918 -8.847 9.868 1.00 54.03 112 ASN A O 1
ATOM 852 N N . TYR A 1 113 ? 18.784 -10.327 8.615 1.00 52.16 113 TYR A N 1
ATOM 853 C CA . TYR A 1 113 ? 19.259 -9.781 7.335 1.00 52.16 113 TYR A CA 1
ATOM 854 C C . TYR A 1 113 ? 18.612 -8.421 7.046 1.00 52.16 113 TYR A C 1
ATOM 856 O O . TYR A 1 113 ? 19.316 -7.446 6.790 1.00 52.16 113 TYR A O 1
ATOM 864 N N . VAL A 1 114 ? 17.286 -8.320 7.201 1.00 53.53 114 VAL A N 1
ATOM 865 C CA . VAL A 1 114 ? 16.520 -7.078 6.963 1.00 53.53 114 VAL A CA 1
ATOM 866 C C . VAL A 1 114 ? 17.025 -5.915 7.832 1.00 53.53 114 VAL A C 1
ATOM 868 O O . VAL A 1 114 ? 17.102 -4.782 7.367 1.00 53.53 114 VAL A O 1
ATOM 871 N N . LYS A 1 115 ? 17.447 -6.191 9.074 1.00 51.88 115 LYS A N 1
ATOM 872 C CA . LYS A 1 115 ? 17.965 -5.183 10.021 1.00 51.88 115 LYS A CA 1
ATOM 873 C C . LYS A 1 115 ? 19.397 -4.703 9.754 1.00 51.88 115 LYS A C 1
ATOM 875 O O . LYS A 1 115 ? 19.879 -3.852 10.498 1.00 51.88 115 LYS A O 1
ATOM 880 N N . LYS A 1 116 ? 20.098 -5.263 8.762 1.00 54.53 116 LYS A N 1
ATOM 881 C CA . LYS A 1 116 ? 21.521 -4.977 8.507 1.00 54.53 116 LYS A CA 1
ATOM 882 C C . LYS A 1 116 ? 21.758 -4.013 7.337 1.00 54.53 116 LYS A C 1
ATOM 884 O O . LYS A 1 116 ? 22.881 -3.549 7.160 1.00 54.53 116 LYS A O 1
ATOM 889 N N . PHE A 1 117 ? 20.730 -3.696 6.553 1.00 56.31 117 PHE A N 1
ATOM 890 C CA . PHE A 1 117 ? 20.820 -2.640 5.550 1.00 56.31 117 PHE A CA 1
ATOM 891 C C . PHE A 1 117 ? 20.895 -1.278 6.247 1.00 56.31 117 PHE A C 1
ATOM 893 O O . PHE A 1 117 ? 20.021 -0.943 7.049 1.00 56.31 117 PHE A O 1
ATOM 900 N N . GLU A 1 118 ? 21.926 -0.488 5.935 1.00 54.19 118 GLU A N 1
ATOM 901 C CA . GLU A 1 118 ? 21.910 0.945 6.239 1.00 54.19 118 GLU A CA 1
ATOM 902 C C . GLU A 1 118 ? 20.660 1.549 5.595 1.00 54.19 118 GLU A C 1
ATOM 904 O O . GLU A 1 118 ? 20.386 1.290 4.420 1.00 54.19 118 GLU A O 1
ATOM 909 N N . ALA A 1 119 ? 19.892 2.335 6.351 1.00 57.25 119 ALA A N 1
ATOM 910 C CA . ALA A 1 119 ? 18.761 3.047 5.778 1.00 57.25 119 ALA A CA 1
ATOM 911 C C . ALA A 1 119 ? 19.280 3.957 4.658 1.00 57.25 119 ALA A C 1
ATOM 913 O O . ALA A 1 119 ? 20.148 4.799 4.898 1.00 57.25 119 ALA A O 1
ATOM 914 N N . PHE A 1 120 ? 18.768 3.775 3.438 1.00 55.69 120 PHE A N 1
ATOM 915 C CA . PHE A 1 120 ? 18.984 4.758 2.386 1.00 55.69 120 PHE A CA 1
ATOM 916 C C . PHE A 1 120 ? 18.487 6.110 2.889 1.00 55.69 120 PHE A C 1
ATOM 918 O O . PHE A 1 120 ? 17.375 6.209 3.413 1.00 55.69 120 PHE A O 1
ATOM 925 N N . GLU A 1 121 ? 19.303 7.146 2.708 1.00 65.19 121 GLU A N 1
ATOM 926 C CA . GLU A 1 121 ? 18.815 8.514 2.806 1.00 65.19 121 GLU A CA 1
ATOM 927 C C . GLU A 1 121 ? 17.674 8.653 1.799 1.00 65.19 121 GLU A C 1
ATOM 929 O O . GLU A 1 121 ? 17.842 8.367 0.610 1.00 65.19 121 GLU A O 1
ATOM 934 N N . ASN A 1 122 ? 16.483 8.950 2.315 1.00 68.06 122 ASN A N 1
ATOM 935 C CA . ASN A 1 122 ? 15.260 8.941 1.536 1.00 68.06 122 ASN A CA 1
ATOM 936 C C . ASN A 1 122 ? 15.366 10.031 0.453 1.00 68.06 122 ASN A C 1
ATOM 938 O O . ASN A 1 122 ? 15.444 11.201 0.822 1.00 68.06 122 ASN A O 1
ATOM 942 N N . PRO A 1 123 ? 15.364 9.697 -0.852 1.00 67.88 123 PRO A N 1
ATOM 943 C CA . PRO A 1 123 ? 15.482 10.699 -1.903 1.00 67.88 123 PRO A CA 1
ATOM 944 C C . PRO A 1 123 ? 14.148 11.413 -2.163 1.00 67.88 123 PRO A C 1
ATOM 946 O O . PRO A 1 123 ? 14.128 12.446 -2.829 1.00 67.88 123 PRO A O 1
ATOM 949 N N . PHE A 1 124 ? 13.021 10.884 -1.666 1.00 79.06 124 PHE A N 1
ATOM 950 C CA . PHE A 1 124 ? 11.701 11.396 -2.019 1.00 79.06 124 PHE A CA 1
ATOM 951 C C . PHE A 1 124 ? 11.434 12.839 -1.579 1.00 79.06 124 PHE A C 1
ATOM 953 O O . PHE A 1 124 ? 10.808 13.514 -2.378 1.00 79.06 124 PHE A O 1
ATOM 960 N N . PRO A 1 125 ? 11.939 13.389 -0.456 1.00 83.38 125 PRO A N 1
ATOM 961 C CA . PRO A 1 125 ? 11.816 14.822 -0.165 1.00 83.38 125 PRO A CA 1
ATOM 962 C C . PRO A 1 125 ? 12.411 15.723 -1.258 1.00 83.38 125 PRO A C 1
ATOM 964 O O . PRO A 1 125 ? 11.803 16.720 -1.637 1.00 83.38 125 PRO A O 1
ATOM 967 N N . GLU A 1 126 ? 13.572 15.368 -1.821 1.00 81.12 126 GLU A N 1
ATOM 968 C CA . GLU A 1 126 ? 14.181 16.135 -2.919 1.00 81.12 126 GLU A CA 1
ATOM 969 C C . GLU A 1 126 ? 13.411 15.938 -4.231 1.00 81.12 126 GLU A C 1
ATOM 971 O O . GLU A 1 126 ? 13.070 16.917 -4.896 1.00 81.12 126 GLU A O 1
ATOM 976 N N . ILE A 1 127 ? 13.063 14.686 -4.562 1.00 80.69 127 ILE A N 1
ATOM 977 C CA . ILE A 1 127 ? 12.275 14.353 -5.759 1.00 80.69 127 ILE A CA 1
ATOM 978 C C . ILE A 1 127 ? 10.908 15.051 -5.716 1.00 80.69 127 ILE A C 1
ATOM 980 O O . ILE A 1 127 ? 10.501 15.633 -6.715 1.00 80.69 127 ILE A O 1
ATOM 984 N N . VAL A 1 128 ? 10.209 15.026 -4.579 1.00 86.06 128 VAL A N 1
ATOM 985 C CA . VAL A 1 128 ? 8.898 15.659 -4.366 1.00 86.06 128 VAL A CA 1
ATOM 986 C C . VAL A 1 128 ? 8.994 17.169 -4.561 1.00 86.06 128 VAL A C 1
ATOM 988 O O . VAL A 1 128 ? 8.222 17.727 -5.341 1.00 86.06 128 VAL A O 1
ATOM 991 N N . ARG A 1 129 ? 9.970 17.819 -3.914 1.00 86.75 129 ARG A N 1
ATOM 992 C CA . ARG A 1 129 ? 10.126 19.281 -3.911 1.00 86.75 129 ARG A CA 1
ATOM 993 C C . ARG A 1 129 ? 10.411 19.877 -5.296 1.00 86.75 129 ARG A C 1
ATOM 995 O O . ARG A 1 129 ? 10.057 21.026 -5.538 1.00 86.75 129 ARG A O 1
ATOM 1002 N N . ASP A 1 130 ? 11.018 19.108 -6.197 1.00 88.12 130 ASP A N 1
ATOM 1003 C CA . ASP A 1 130 ? 11.268 19.488 -7.596 1.00 88.12 130 ASP A CA 1
ATOM 1004 C C . ASP A 1 130 ? 10.174 18.972 -8.558 1.00 88.12 130 ASP A C 1
ATOM 1006 O O . ASP A 1 130 ? 9.590 19.741 -9.326 1.00 88.12 130 ASP A O 1
ATOM 1010 N N . THR A 1 131 ? 9.848 17.679 -8.494 1.00 90.12 131 THR A N 1
ATOM 1011 C CA . THR A 1 131 ? 8.932 17.017 -9.439 1.00 90.12 131 THR A CA 1
ATOM 1012 C C . THR A 1 131 ? 7.497 17.502 -9.275 1.00 90.12 131 THR A C 1
ATOM 1014 O O . THR A 1 131 ? 6.845 17.823 -10.267 1.00 90.12 131 THR A O 1
ATOM 1017 N N . ILE A 1 132 ? 6.973 17.572 -8.049 1.00 93.50 132 ILE A N 1
ATOM 1018 C CA . ILE A 1 132 ? 5.541 17.818 -7.843 1.00 93.50 132 ILE A CA 1
ATOM 1019 C C . ILE A 1 132 ? 5.137 19.256 -8.223 1.00 93.50 132 ILE A C 1
ATOM 1021 O O . ILE A 1 132 ? 4.178 19.396 -8.989 1.00 93.50 132 ILE A O 1
ATOM 1025 N N . PRO A 1 133 ? 5.873 20.324 -7.842 1.00 91.12 133 PRO A N 1
ATOM 1026 C CA . PRO A 1 133 ? 5.591 21.678 -8.328 1.00 91.12 133 PRO A CA 1
ATOM 1027 C C . PRO A 1 133 ? 5.739 21.831 -9.844 1.00 91.12 133 PRO A C 1
ATOM 1029 O O . PRO A 1 133 ? 4.959 22.562 -10.460 1.00 91.12 133 PRO A O 1
ATOM 1032 N N . HIS A 1 134 ? 6.698 21.133 -10.468 1.00 91.88 134 HIS A N 1
ATOM 1033 C CA . HIS A 1 134 ? 6.815 21.101 -11.927 1.00 91.88 134 HIS A CA 1
ATOM 1034 C C . HIS A 1 134 ? 5.544 20.507 -12.556 1.00 91.88 134 HIS A C 1
ATOM 1036 O O . HIS A 1 134 ? 4.949 21.121 -13.445 1.00 91.88 134 HIS A O 1
ATOM 1042 N N . LEU A 1 135 ? 5.095 19.345 -12.072 1.00 94.00 135 LEU A N 1
ATOM 1043 C CA . LEU A 1 135 ? 3.915 18.658 -12.596 1.00 94.00 135 LEU A CA 1
ATOM 1044 C C . LEU A 1 135 ? 2.621 19.442 -12.369 1.00 94.00 135 LEU A C 1
ATOM 1046 O O . LEU A 1 135 ? 1.841 19.570 -13.306 1.00 94.00 135 LEU A O 1
ATOM 1050 N N . GLN A 1 136 ? 2.411 20.024 -11.185 1.00 92.19 136 GLN A N 1
ATOM 1051 C CA . GLN A 1 136 ? 1.263 20.902 -10.919 1.00 92.19 136 GLN A CA 1
ATOM 1052 C C . GLN A 1 136 ? 1.257 22.115 -11.866 1.00 92.19 136 GLN A C 1
ATOM 1054 O O . GLN A 1 136 ? 0.219 22.475 -12.420 1.00 92.19 136 GLN A O 1
ATOM 1059 N N . LYS A 1 137 ? 2.423 22.732 -12.106 1.00 93.50 137 LYS A N 1
ATOM 1060 C CA . LYS A 1 137 ? 2.559 23.868 -13.029 1.00 93.50 137 LYS A CA 1
ATOM 1061 C C . LYS A 1 137 ? 2.244 23.482 -14.477 1.00 93.50 137 LYS A C 1
ATOM 1063 O O . LYS A 1 137 ? 1.522 24.222 -15.142 1.00 93.50 137 LYS A O 1
ATOM 1068 N N . TRP A 1 138 ? 2.763 22.354 -14.967 1.00 94.81 138 TRP A N 1
ATOM 1069 C CA . TRP A 1 138 ? 2.454 21.854 -16.312 1.00 94.81 138 TRP A CA 1
ATOM 1070 C C . TRP A 1 138 ? 0.982 21.447 -16.440 1.00 94.81 138 TRP A C 1
ATOM 1072 O O . TRP A 1 138 ? 0.319 21.862 -17.389 1.00 94.81 138 TRP A O 1
ATOM 1082 N N . TYR A 1 139 ? 0.442 20.721 -15.456 1.00 93.81 139 TYR A N 1
ATOM 1083 C CA . TYR A 1 139 ? -0.942 20.249 -15.463 1.00 93.81 139 TYR A CA 1
ATOM 1084 C C . TYR A 1 139 ? -1.941 21.413 -15.548 1.00 93.81 139 TYR A C 1
ATOM 1086 O O . TYR A 1 139 ? -2.829 21.421 -16.398 1.00 93.81 139 TYR A O 1
ATOM 1094 N N . ARG A 1 140 ? -1.724 22.470 -14.757 1.00 91.38 140 ARG A N 1
ATOM 1095 C CA . ARG A 1 140 ? -2.535 23.697 -14.817 1.00 91.38 140 ARG A CA 1
ATOM 1096 C C . ARG A 1 140 ? -2.342 24.474 -16.125 1.00 91.38 140 ARG A C 1
ATOM 1098 O O . ARG A 1 140 ? -3.277 25.122 -16.585 1.00 91.38 140 ARG A O 1
ATOM 1105 N N . ALA A 1 141 ? -1.164 24.399 -16.752 1.00 92.75 141 ALA A N 1
ATOM 1106 C CA . ALA A 1 141 ? -0.884 25.061 -18.029 1.00 92.75 141 ALA A CA 1
ATOM 1107 C C . ALA A 1 141 ? -1.535 24.368 -19.242 1.00 92.75 141 ALA A C 1
ATOM 1109 O O . ALA A 1 141 ? -1.882 25.055 -20.203 1.00 92.75 141 ALA A O 1
ATOM 1110 N N . ILE A 1 142 ? -1.744 23.045 -19.205 1.00 90.69 142 ILE A N 1
ATOM 1111 C CA . ILE A 1 142 ? -2.479 22.315 -20.259 1.00 90.69 142 ILE A CA 1
ATOM 1112 C C . ILE A 1 142 ? -4.013 22.428 -20.137 1.00 90.69 142 ILE A C 1
ATOM 1114 O O . ILE A 1 142 ? -4.723 22.032 -21.065 1.00 90.69 142 ILE A O 1
ATOM 1118 N N . GLY A 1 143 ? -4.508 23.006 -19.035 1.00 85.12 143 GLY A N 1
ATOM 1119 C CA . GLY A 1 143 ? -5.915 23.331 -18.785 1.00 85.12 143 GLY A CA 1
ATOM 1120 C C . GLY A 1 143 ? -6.793 22.146 -18.364 1.00 85.12 143 GLY A C 1
ATOM 1121 O O . GLY A 1 143 ? -6.414 20.987 -18.496 1.00 85.12 143 GLY A O 1
ATOM 1122 N N . GLU A 1 144 ? -8.015 22.449 -17.910 1.00 74.75 144 GLU A N 1
ATOM 1123 C CA . GLU A 1 144 ? -9.016 21.500 -17.370 1.00 74.75 144 GLU A CA 1
ATOM 1124 C C . GLU A 1 144 ? -9.599 20.499 -18.399 1.00 74.75 144 GLU A C 1
ATOM 1126 O O . GLU A 1 144 ? -10.627 19.863 -18.160 1.00 74.75 144 GLU A O 1
ATOM 1131 N N . GLY A 1 145 ? -8.965 20.339 -19.563 1.00 77.50 145 GLY A N 1
ATOM 1132 C CA . GLY A 1 145 ? -9.306 19.261 -20.486 1.00 77.50 145 GLY A CA 1
ATOM 1133 C C . GLY A 1 145 ? -9.020 17.893 -19.848 1.00 77.50 145 GLY A C 1
ATOM 1134 O O . GLY A 1 145 ? -8.062 17.766 -19.080 1.00 77.50 145 GLY A O 1
ATOM 1135 N N . PRO A 1 146 ? -9.800 16.843 -20.166 1.00 80.06 146 PRO A N 1
ATOM 1136 C CA . PRO A 1 146 ? -9.518 15.509 -19.649 1.00 80.06 146 PRO A CA 1
ATOM 1137 C C . PRO A 1 146 ? -8.106 15.079 -20.078 1.00 80.06 146 PRO A C 1
ATOM 1139 O O . PRO A 1 146 ? -7.670 15.373 -21.197 1.00 80.06 146 PRO A O 1
ATOM 1142 N N . LEU A 1 147 ? -7.365 14.419 -19.176 1.00 81.81 147 LEU A N 1
ATOM 1143 C CA . LEU A 1 147 ? -5.971 14.037 -19.441 1.00 81.81 147 LEU A CA 1
ATOM 1144 C C . LEU A 1 147 ? -5.867 13.171 -20.694 1.00 81.81 147 LEU A C 1
ATOM 1146 O O . LEU A 1 147 ? -5.002 13.415 -21.538 1.00 81.81 147 LEU A O 1
ATOM 1150 N N . LEU A 1 148 ? -6.789 12.216 -20.808 1.00 82.62 148 LEU A N 1
ATOM 1151 C CA . LEU A 1 148 ? -6.965 11.334 -21.952 1.00 82.62 148 LEU A CA 1
ATOM 1152 C C . LEU A 1 148 ? -8.189 11.780 -22.766 1.00 82.62 148 LEU A C 1
ATOM 1154 O O . LEU A 1 148 ? -9.163 12.260 -22.176 1.00 82.62 148 LEU A O 1
ATOM 1158 N N . PRO A 1 149 ? -8.199 11.600 -24.100 1.00 79.62 149 PRO A N 1
ATOM 1159 C CA . PRO A 1 149 ? -9.414 11.781 -24.884 1.00 79.62 149 PRO A CA 1
ATOM 1160 C C . PRO A 1 149 ? -10.524 10.879 -24.328 1.00 79.62 149 PRO A C 1
ATOM 1162 O O . PRO A 1 149 ? -10.292 9.712 -24.010 1.00 79.62 149 PRO A O 1
ATOM 1165 N N . ALA A 1 150 ? -11.738 11.418 -24.196 1.00 70.12 150 ALA A N 1
ATOM 1166 C CA . ALA A 1 150 ? -12.867 10.656 -23.676 1.00 70.12 150 ALA A CA 1
ATOM 1167 C C . ALA A 1 150 ? -13.100 9.406 -24.543 1.00 70.12 150 ALA A C 1
ATOM 1169 O O . ALA A 1 150 ? -13.365 9.532 -25.740 1.00 70.12 150 ALA A O 1
ATOM 1170 N N . LEU A 1 151 ? -12.991 8.216 -23.933 1.00 59.66 151 LEU A N 1
ATOM 1171 C CA . LEU A 1 151 ? -13.125 6.930 -24.625 1.00 59.66 151 LEU A CA 1
ATOM 1172 C C . LEU A 1 151 ? -14.399 6.932 -25.491 1.00 59.66 151 LEU A C 1
ATOM 1174 O O . LEU A 1 151 ? -15.490 7.121 -24.941 1.00 59.66 151 LEU A O 1
ATOM 1178 N N . PRO A 1 152 ? -14.301 6.734 -26.822 1.00 56.16 152 PRO A N 1
ATOM 1179 C CA . PRO A 1 152 ? -15.443 6.881 -27.717 1.00 56.16 152 PRO A CA 1
ATOM 1180 C C . PRO A 1 152 ? -16.521 5.846 -27.377 1.00 56.16 152 PRO A C 1
ATOM 1182 O O . PRO A 1 152 ? -16.385 4.652 -27.651 1.00 56.16 152 PRO A O 1
ATOM 1185 N N . MET A 1 153 ? -17.610 6.306 -26.750 1.00 44.28 153 MET A N 1
ATOM 1186 C CA . MET A 1 153 ? -18.686 5.443 -26.264 1.00 44.28 153 MET A CA 1
ATOM 1187 C C . MET A 1 153 ? -19.421 4.749 -27.418 1.00 44.28 153 MET A C 1
ATOM 1189 O O . MET A 1 153 ? -20.393 5.262 -27.964 1.00 44.28 153 MET A O 1
ATOM 1193 N N . LYS A 1 154 ? -18.995 3.521 -27.728 1.00 42.72 154 LYS A N 1
ATOM 1194 C CA . LYS A 1 154 ? -19.754 2.519 -28.496 1.00 42.72 154 LYS A CA 1
ATOM 1195 C C . LYS A 1 154 ? -20.321 2.982 -29.848 1.00 42.72 154 LYS A C 1
ATOM 1197 O O . LYS A 1 154 ? -21.317 2.439 -30.321 1.00 42.72 154 LYS A O 1
ATOM 1202 N N . THR A 1 155 ? -19.565 3.786 -30.579 1.00 43.00 155 THR A N 1
ATOM 1203 C CA . THR A 1 155 ? -19.199 3.328 -31.922 1.00 43.00 155 THR A CA 1
ATOM 1204 C C . THR A 1 155 ? -17.749 2.878 -31.872 1.00 43.00 155 THR A C 1
ATOM 1206 O O . THR A 1 155 ? -16.833 3.692 -31.898 1.00 43.00 155 THR A O 1
ATOM 1209 N N . SER A 1 156 ? -17.532 1.558 -31.820 1.00 44.06 156 SER A N 1
ATOM 1210 C CA . SER A 1 156 ? -16.272 1.044 -32.354 1.00 44.06 156 SER A CA 1
ATOM 1211 C C . SER A 1 156 ? -16.243 1.509 -33.813 1.00 44.06 156 SER A C 1
ATOM 1213 O O . SER A 1 156 ? -17.197 1.188 -34.540 1.00 44.06 156 SER A O 1
ATOM 1215 N N . PRO A 1 157 ? -15.266 2.329 -34.246 1.00 46.66 157 PRO A N 1
ATOM 1216 C CA . PRO A 1 157 ? -15.147 2.639 -35.660 1.00 46.66 157 PRO A CA 1
ATOM 1217 C C . PRO A 1 157 ? -15.037 1.305 -36.395 1.00 46.66 157 PRO A C 1
ATOM 1219 O O . PRO A 1 157 ? -14.437 0.364 -35.875 1.00 46.66 157 PRO A O 1
ATOM 1222 N N . LYS A 1 158 ? -15.645 1.189 -37.581 1.00 45.38 158 LYS A N 1
ATOM 1223 C CA . LYS A 1 158 ? -15.514 -0.028 -38.387 1.00 45.38 158 LYS A CA 1
ATOM 1224 C C . LYS A 1 158 ? -14.063 -0.156 -38.853 1.00 45.38 158 LYS A C 1
ATOM 1226 O O . LYS A 1 158 ? -13.746 0.239 -39.971 1.00 45.38 158 LYS A O 1
ATOM 1231 N N . TYR A 1 159 ? -13.217 -0.722 -37.994 1.00 46.09 159 TYR A N 1
ATOM 1232 C CA . TYR A 1 159 ? -11.983 -1.379 -38.378 1.00 46.09 159 TYR A CA 1
ATOM 1233 C C . TYR A 1 159 ? -12.387 -2.426 -39.406 1.00 46.09 159 TYR A C 1
ATOM 1235 O O . TYR A 1 159 ? -13.018 -3.437 -39.091 1.00 46.09 159 TYR A O 1
ATOM 1243 N N . THR A 1 160 ? -12.134 -2.109 -40.671 1.00 51.59 160 THR A N 1
ATOM 1244 C CA . THR A 1 160 ? -12.190 -3.099 -41.732 1.00 51.59 160 THR A CA 1
ATOM 1245 C C . THR A 1 160 ? -11.124 -4.132 -41.4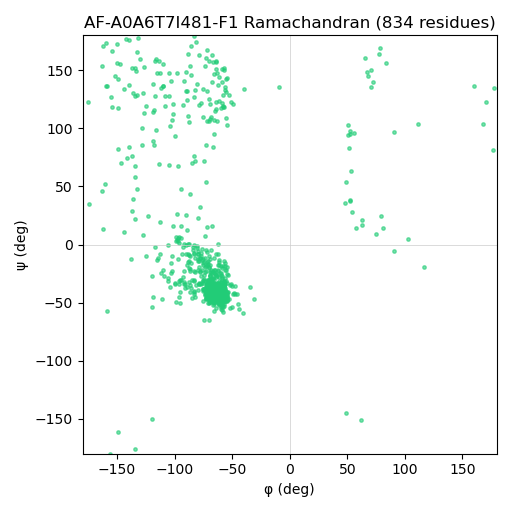00 1.00 51.59 160 THR A C 1
ATOM 1247 O O . THR A 1 160 ? -10.023 -3.779 -40.985 1.00 51.59 160 THR A O 1
ATOM 1250 N N . SER A 1 161 ? -11.437 -5.418 -41.556 1.00 56.47 161 SER A N 1
ATOM 1251 C CA . SER A 1 161 ? -10.529 -6.506 -41.156 1.00 56.47 161 SER A CA 1
ATOM 1252 C C . SER A 1 161 ? -9.140 -6.414 -41.809 1.00 56.47 161 SER A C 1
ATOM 1254 O O . SER A 1 161 ? -8.182 -6.986 -41.306 1.00 56.47 161 SER A O 1
ATOM 1256 N N . GLU A 1 162 ? -9.019 -5.651 -42.897 1.00 58.84 162 GLU A N 1
ATOM 1257 C CA . GLU A 1 162 ? -7.766 -5.299 -43.563 1.00 58.84 162 GLU A CA 1
ATOM 1258 C C . GLU A 1 162 ? -6.748 -4.592 -42.645 1.00 58.84 162 GLU A C 1
ATOM 1260 O O . GLU A 1 162 ? -5.575 -4.968 -42.672 1.00 58.84 162 GLU A O 1
ATOM 1265 N N . THR A 1 163 ? -7.142 -3.616 -41.810 1.00 59.06 163 THR A N 1
ATOM 1266 C CA . THR A 1 163 ? -6.180 -2.959 -40.897 1.00 59.06 163 THR A CA 1
ATOM 1267 C C . THR A 1 163 ? -5.724 -3.901 -39.793 1.00 59.06 163 THR A C 1
ATOM 1269 O O . THR A 1 163 ? -4.528 -3.986 -39.534 1.00 59.06 163 THR A O 1
ATOM 1272 N N . GLU A 1 164 ? -6.632 -4.689 -39.218 1.00 61.00 164 GLU A N 1
ATOM 1273 C CA . GLU A 1 164 ? -6.290 -5.687 -38.196 1.00 61.00 164 GLU A CA 1
ATOM 1274 C C . GLU A 1 164 ? -5.340 -6.771 -38.747 1.00 61.00 164 GLU A C 1
ATOM 1276 O O . GLU A 1 164 ? -4.380 -7.154 -38.074 1.00 61.00 164 GLU A O 1
ATOM 1281 N N . THR A 1 165 ? -5.517 -7.195 -40.010 1.00 62.31 165 THR A N 1
ATOM 1282 C CA . THR A 1 165 ? -4.554 -8.095 -40.674 1.00 62.31 165 THR A CA 1
ATOM 1283 C C . THR A 1 165 ? -3.193 -7.454 -40.944 1.00 62.31 165 THR A C 1
ATOM 1285 O O . THR A 1 165 ? -2.196 -8.171 -40.937 1.00 62.31 165 THR A O 1
ATOM 1288 N N . LYS A 1 166 ? -3.111 -6.132 -41.151 1.00 62.97 166 LYS A N 1
ATOM 1289 C CA . LYS A 1 166 ? -1.823 -5.436 -41.303 1.00 62.97 166 LYS A CA 1
ATOM 1290 C C . LYS A 1 166 ? -1.105 -5.262 -39.969 1.00 62.97 166 LYS A C 1
ATOM 1292 O O . LYS A 1 166 ? 0.063 -5.635 -39.877 1.00 62.97 166 LYS A O 1
ATOM 1297 N N . GLU A 1 167 ? -1.799 -4.770 -38.939 1.00 62.34 167 GLU A N 1
ATOM 1298 C CA . GLU A 1 167 ? -1.206 -4.478 -37.623 1.00 62.34 167 GLU A CA 1
ATOM 1299 C C . GLU A 1 167 ? -0.514 -5.710 -37.007 1.00 62.34 167 GLU A C 1
ATOM 1301 O O . GLU A 1 167 ? 0.564 -5.598 -36.424 1.00 62.34 167 GLU A O 1
ATOM 1306 N N . GLY A 1 168 ? -1.081 -6.910 -37.195 1.00 65.38 168 GLY A N 1
ATOM 1307 C CA . GLY A 1 168 ? -0.440 -8.161 -36.774 1.00 65.38 168 GLY A CA 1
ATOM 1308 C C . GLY A 1 168 ? 0.868 -8.482 -37.516 1.00 65.38 168 GLY A C 1
ATOM 1309 O O . GLY A 1 168 ? 1.807 -8.998 -36.911 1.00 65.38 168 GLY A O 1
ATOM 1310 N N . THR A 1 169 ? 0.970 -8.153 -38.809 1.00 81.12 169 THR A N 1
ATOM 1311 C CA . THR A 1 169 ? 2.133 -8.529 -39.639 1.00 81.12 169 THR A CA 1
ATOM 1312 C C . THR A 1 169 ? 3.395 -7.714 -39.365 1.00 81.12 169 THR A C 1
ATOM 1314 O O . THR A 1 169 ? 4.490 -8.242 -39.556 1.00 81.12 169 THR A O 1
ATOM 1317 N N . CYS A 1 170 ? 3.285 -6.473 -38.881 1.00 87.81 170 CYS A N 1
ATOM 1318 C CA . CYS A 1 170 ? 4.455 -5.651 -38.553 1.00 87.81 170 CYS A CA 1
ATOM 1319 C C . CYS A 1 170 ? 5.204 -6.204 -37.331 1.00 87.81 170 CYS A C 1
ATOM 1321 O O . CYS A 1 170 ? 6.412 -6.442 -37.390 1.00 87.81 170 CYS A O 1
ATOM 1323 N N . LEU A 1 171 ? 4.473 -6.489 -36.247 1.00 88.56 171 LEU A N 1
ATOM 1324 C CA . LEU A 1 171 ? 5.032 -7.074 -35.027 1.00 88.56 171 LEU A CA 1
ATOM 1325 C C . LEU A 1 171 ? 5.531 -8.510 -35.256 1.00 88.56 171 LEU A C 1
ATOM 1327 O O . LEU A 1 171 ? 6.678 -8.809 -34.927 1.00 88.56 171 LEU A O 1
ATOM 1331 N N . GLY A 1 172 ? 4.713 -9.381 -35.860 1.00 90.81 172 GLY A N 1
ATOM 1332 C CA . GLY A 1 172 ? 5.121 -10.759 -36.156 1.00 90.81 172 GLY A CA 1
ATOM 1333 C C . GLY A 1 172 ? 6.295 -10.828 -37.138 1.00 90.81 172 GLY A C 1
ATOM 1334 O O . GLY A 1 172 ? 7.192 -11.654 -36.987 1.00 90.81 172 GLY A O 1
ATOM 1335 N N . GLY A 1 173 ? 6.364 -9.894 -38.094 1.00 90.50 173 GLY A N 1
ATOM 1336 C CA . GLY A 1 173 ? 7.509 -9.725 -38.989 1.00 90.50 173 GLY A CA 1
ATOM 1337 C C . GLY A 1 173 ? 8.803 -9.405 -38.239 1.00 90.50 173 GLY A C 1
ATOM 1338 O O . GLY A 1 173 ? 9.816 -10.059 -38.479 1.00 90.50 173 GLY A O 1
ATOM 1339 N N . LEU A 1 174 ? 8.764 -8.463 -37.291 1.00 88.81 174 LEU A N 1
ATOM 1340 C CA . LEU A 1 174 ? 9.904 -8.138 -36.428 1.00 88.81 174 LEU A CA 1
ATOM 1341 C C . LEU A 1 174 ? 10.338 -9.338 -35.566 1.00 88.81 174 LEU A C 1
ATOM 1343 O O . LEU A 1 174 ? 11.526 -9.661 -35.509 1.00 88.81 174 LEU A O 1
ATOM 1347 N N . ILE A 1 175 ? 9.396 -10.021 -34.913 1.00 92.31 175 ILE A N 1
ATOM 1348 C CA . ILE A 1 175 ? 9.706 -11.187 -34.072 1.00 92.31 175 ILE A CA 1
ATOM 1349 C C . ILE A 1 175 ? 10.313 -12.323 -34.914 1.00 92.31 175 ILE A C 1
ATOM 1351 O O . ILE A 1 175 ? 11.328 -12.900 -34.520 1.00 92.31 175 ILE A O 1
ATOM 1355 N N . ASN A 1 176 ? 9.781 -12.580 -36.112 1.00 93.56 176 ASN A N 1
ATOM 1356 C CA . ASN A 1 176 ? 10.343 -13.540 -37.062 1.00 93.56 176 ASN A CA 1
ATOM 1357 C C . ASN A 1 176 ? 11.764 -13.162 -37.524 1.00 93.56 176 ASN A C 1
ATOM 1359 O O . ASN A 1 176 ? 12.628 -14.036 -37.631 1.00 93.56 176 ASN A O 1
ATOM 1363 N N . ASP A 1 177 ? 12.033 -11.882 -37.790 1.00 92.38 177 ASP A N 1
ATOM 1364 C CA . ASP A 1 177 ? 13.362 -11.420 -38.207 1.00 92.38 177 ASP A CA 1
ATOM 1365 C C . ASP A 1 177 ? 14.386 -11.569 -37.066 1.00 92.38 177 ASP A C 1
ATOM 1367 O O . ASP A 1 177 ? 15.496 -12.065 -37.284 1.00 92.38 177 ASP A O 1
ATOM 1371 N N . LEU A 1 178 ? 13.994 -11.246 -35.825 1.00 93.50 178 LEU A N 1
ATOM 1372 C CA . LEU A 1 178 ? 14.800 -11.503 -34.626 1.00 93.50 178 LEU A CA 1
ATOM 1373 C C . LEU A 1 178 ? 15.080 -13.001 -34.444 1.00 93.50 178 LEU A C 1
ATOM 1375 O O . LEU A 1 178 ? 16.240 -13.384 -34.288 1.00 93.50 178 LEU A O 1
ATOM 1379 N N . GLN A 1 179 ? 14.054 -13.851 -34.538 1.00 95.50 179 GLN A N 1
ATOM 1380 C CA . GLN A 1 179 ? 14.176 -15.310 -34.449 1.00 95.50 179 GLN A CA 1
ATOM 1381 C C . GLN A 1 179 ? 15.077 -15.892 -35.549 1.00 95.50 179 GLN A C 1
ATOM 1383 O O . GLN A 1 179 ? 15.841 -16.824 -35.301 1.00 95.50 179 GLN A O 1
ATOM 1388 N N . THR A 1 180 ? 15.024 -15.335 -36.759 1.00 95.81 180 THR A N 1
ATOM 1389 C CA . THR A 1 180 ? 15.866 -15.747 -37.895 1.00 95.81 180 THR A CA 1
ATOM 1390 C C . THR A 1 180 ? 17.342 -15.411 -37.654 1.00 95.81 180 THR A C 1
ATOM 1392 O O . THR A 1 180 ? 18.233 -16.168 -38.046 1.00 95.81 180 THR A O 1
ATOM 1395 N N . VAL A 1 181 ? 17.627 -14.289 -36.988 1.00 95.75 181 VAL A N 1
ATOM 1396 C CA . VAL A 1 181 ? 18.998 -13.822 -36.727 1.00 95.75 181 VAL A CA 1
ATOM 1397 C C . VAL A 1 181 ? 19.586 -14.405 -35.436 1.00 95.75 181 VAL A C 1
ATOM 1399 O O . VAL A 1 181 ? 20.795 -14.675 -35.403 1.00 95.75 181 VAL A O 1
ATOM 1402 N N . VAL A 1 182 ? 18.753 -14.657 -34.418 1.00 96.94 182 VAL A N 1
ATOM 1403 C CA . VAL A 1 182 ? 19.127 -15.182 -33.091 1.00 96.94 182 VAL A CA 1
ATOM 1404 C C . VAL A 1 182 ? 18.172 -16.315 -32.636 1.00 96.94 182 VAL A C 1
ATOM 1406 O O . VAL A 1 182 ? 17.439 -16.162 -31.665 1.00 96.94 182 VAL A O 1
ATOM 1409 N N . PRO A 1 183 ? 18.173 -17.496 -33.286 1.00 97.38 183 PRO A N 1
ATOM 1410 C CA . PRO A 1 183 ? 17.274 -18.601 -32.912 1.00 97.38 183 PRO A CA 1
ATOM 1411 C C . PRO A 1 183 ? 17.617 -19.281 -31.570 1.00 97.38 183 PRO A C 1
ATOM 1413 O O . PRO A 1 183 ? 16.783 -19.994 -31.004 1.00 97.38 183 PRO A O 1
ATOM 1416 N N . TYR A 1 184 ? 18.834 -19.071 -31.051 1.00 98.25 184 TYR A N 1
ATOM 1417 C CA . TYR A 1 184 ? 19.321 -19.661 -29.801 1.00 98.25 184 TYR A CA 1
ATOM 1418 C C . TYR A 1 184 ? 20.086 -18.650 -28.942 1.00 98.25 184 TYR A C 1
ATOM 1420 O O . TYR A 1 184 ? 20.756 -17.755 -29.463 1.00 98.25 184 TYR A O 1
ATOM 1428 N N . THR A 1 185 ? 20.065 -18.851 -27.624 1.00 97.75 185 THR A N 1
ATOM 1429 C CA . THR A 1 185 ? 20.989 -18.179 -26.703 1.00 97.75 185 THR A CA 1
ATOM 1430 C C . THR A 1 185 ? 22.423 -18.690 -26.868 1.00 97.75 185 THR A C 1
ATOM 1432 O O . THR A 1 185 ? 22.677 -19.792 -27.355 1.00 97.75 185 THR A O 1
ATOM 1435 N N . SER A 1 186 ? 23.385 -17.875 -26.449 1.00 97.94 186 SER A N 1
ATOM 1436 C CA . SER A 1 186 ? 24.817 -18.152 -26.477 1.00 97.94 186 SER A CA 1
ATOM 1437 C C . SER A 1 186 ? 25.346 -18.117 -25.041 1.00 97.94 186 SER A C 1
ATOM 1439 O O . SER A 1 186 ? 25.357 -17.038 -24.442 1.00 97.94 186 SER A O 1
ATOM 1441 N N . PRO A 1 187 ? 25.813 -19.246 -24.472 1.00 98.06 187 PRO A N 1
ATOM 1442 C CA . PRO A 1 187 ? 26.274 -19.297 -23.082 1.00 98.06 187 PRO A CA 1
ATOM 1443 C C . PRO A 1 187 ? 27.352 -18.270 -22.726 1.00 98.06 187 PRO A C 1
ATOM 1445 O O . PRO A 1 187 ? 27.346 -17.722 -21.629 1.00 98.06 187 PRO A O 1
ATOM 1448 N N . LEU A 1 188 ? 28.227 -17.937 -23.679 1.00 97.88 188 LEU A N 1
ATOM 1449 C CA . LEU A 1 188 ? 29.268 -16.921 -23.507 1.00 97.88 188 LEU A CA 1
ATOM 1450 C C . LEU A 1 188 ? 28.690 -15.497 -23.433 1.00 97.88 188 LEU A C 1
ATOM 1452 O O . LEU A 1 188 ? 29.178 -14.678 -22.656 1.00 97.88 188 LEU A O 1
ATOM 1456 N N . LEU A 1 189 ? 27.626 -15.199 -24.190 1.00 97.75 189 LEU A N 1
ATOM 1457 C CA . LEU A 1 189 ? 26.920 -13.917 -24.085 1.00 97.75 189 LEU A CA 1
ATOM 1458 C C . LEU A 1 189 ? 26.060 -13.853 -22.820 1.00 97.75 189 LEU A C 1
ATOM 1460 O O . LEU A 1 189 ? 26.055 -12.819 -22.162 1.00 97.75 189 LEU A O 1
ATOM 1464 N N . ALA A 1 190 ? 25.407 -14.951 -22.427 1.00 97.88 190 ALA A N 1
ATOM 1465 C CA . ALA A 1 190 ? 24.704 -15.036 -21.148 1.00 97.88 190 ALA A CA 1
ATOM 1466 C C . ALA A 1 190 ? 25.668 -14.803 -19.966 1.00 97.88 190 ALA A C 1
ATOM 1468 O O . ALA A 1 190 ? 25.383 -13.997 -19.081 1.00 97.88 190 ALA A O 1
ATOM 1469 N N . GLN A 1 191 ? 26.858 -15.413 -19.993 1.00 97.75 191 GLN A N 1
ATOM 1470 C CA . GLN A 1 191 ? 27.909 -15.191 -18.997 1.00 97.75 191 GLN A CA 1
ATOM 1471 C C . GLN A 1 191 ? 28.415 -13.736 -18.993 1.00 97.75 191 GLN A C 1
ATOM 1473 O O . GLN A 1 191 ? 28.617 -13.166 -17.919 1.00 97.75 191 GLN A O 1
ATOM 1478 N N . LEU A 1 192 ? 28.564 -13.104 -20.166 1.00 97.62 192 LEU A N 1
ATOM 1479 C CA . LEU A 1 192 ? 28.906 -11.680 -20.272 1.00 97.62 192 LEU A CA 1
ATOM 1480 C C . LEU A 1 192 ? 27.790 -10.769 -19.733 1.00 97.62 192 LEU A C 1
ATOM 1482 O O . LEU A 1 192 ? 28.082 -9.762 -19.093 1.00 97.62 192 LEU A O 1
ATOM 1486 N N . VAL A 1 193 ? 26.516 -11.115 -19.924 1.00 96.94 193 VAL A N 1
ATOM 1487 C CA . VAL A 1 193 ? 25.397 -10.372 -19.324 1.00 96.94 193 VAL A CA 1
ATOM 1488 C C . VAL A 1 193 ? 25.434 -10.484 -17.801 1.00 96.94 193 VAL A C 1
ATOM 1490 O O . VAL A 1 193 ? 25.379 -9.460 -17.129 1.00 96.94 193 VAL A O 1
ATOM 1493 N N . VAL A 1 194 ? 25.613 -11.684 -17.241 1.00 96.88 194 VAL A N 1
ATOM 1494 C CA . VAL A 1 194 ? 25.739 -11.875 -15.781 1.00 96.88 194 VAL A CA 1
ATOM 1495 C C . VAL A 1 194 ? 26.955 -11.119 -15.221 1.00 96.88 194 VAL A C 1
ATOM 1497 O O . VAL A 1 194 ? 26.879 -10.556 -14.127 1.00 96.88 194 VAL A O 1
ATOM 1500 N N . GLN A 1 195 ? 28.055 -11.021 -15.983 1.00 96.06 195 GLN A N 1
ATOM 1501 C CA . GLN A 1 195 ? 29.201 -10.158 -15.655 1.00 96.06 195 GLN A CA 1
ATOM 1502 C C . GLN A 1 195 ? 28.806 -8.682 -15.602 1.00 96.06 195 GLN A C 1
ATOM 1504 O O . GLN A 1 195 ? 29.155 -7.990 -14.647 1.00 96.06 195 GLN A O 1
ATOM 1509 N N . ASN A 1 196 ? 28.066 -8.222 -16.605 1.00 95.25 196 ASN A N 1
ATOM 1510 C CA . ASN A 1 196 ? 27.667 -6.829 -16.782 1.00 95.25 196 ASN A CA 1
ATOM 1511 C C . ASN A 1 196 ? 26.472 -6.420 -15.895 1.00 95.25 196 ASN A C 1
ATOM 1513 O O . ASN A 1 196 ? 26.169 -5.237 -15.794 1.00 95.25 196 ASN A O 1
ATOM 1517 N N . LEU A 1 197 ? 25.837 -7.380 -15.214 1.00 94.75 197 LEU A N 1
ATOM 1518 C CA . LEU A 1 197 ? 24.932 -7.183 -14.071 1.00 94.75 197 LEU A CA 1
ATOM 1519 C C . LEU A 1 197 ? 25.671 -7.204 -12.715 1.00 94.75 197 LEU A C 1
ATOM 1521 O O . LEU A 1 197 ? 25.065 -6.955 -11.678 1.00 94.75 197 LEU A O 1
ATOM 1525 N N . GLY A 1 198 ? 26.965 -7.546 -12.690 1.00 94.56 198 GLY A N 1
ATOM 1526 C CA . GLY A 1 198 ? 27.753 -7.664 -11.458 1.00 94.56 198 GLY A CA 1
ATOM 1527 C C . GLY A 1 198 ? 27.467 -8.914 -10.611 1.00 94.56 198 GLY A C 1
ATOM 1528 O O . GLY A 1 198 ? 27.983 -9.007 -9.499 1.00 94.56 198 GLY A O 1
ATOM 1529 N N . LEU A 1 199 ? 26.690 -9.877 -11.123 1.00 95.75 199 LEU A N 1
ATOM 1530 C CA . LEU A 1 199 ? 26.166 -11.031 -10.372 1.00 95.75 199 LEU A CA 1
ATOM 1531 C C . LEU A 1 199 ? 27.003 -12.321 -10.513 1.00 95.75 199 LEU A C 1
ATOM 1533 O O . LEU A 1 199 ? 26.596 -13.372 -10.025 1.00 95.75 199 LEU A O 1
ATOM 1537 N N . VAL A 1 200 ? 28.170 -12.281 -11.173 1.00 93.75 200 VAL A N 1
ATOM 1538 C CA . VAL A 1 200 ? 28.949 -13.498 -11.503 1.00 93.75 200 VAL A CA 1
ATOM 1539 C C . VAL A 1 200 ? 29.327 -14.336 -10.291 1.00 93.75 200 VAL A C 1
ATOM 1541 O O . VAL A 1 200 ? 29.348 -15.553 -10.425 1.00 93.75 200 VAL A O 1
ATOM 1544 N N . GLU A 1 201 ? 29.611 -13.761 -9.125 1.00 93.00 201 GLU A N 1
ATOM 1545 C CA . GLU A 1 201 ? 30.046 -14.558 -7.963 1.00 93.00 201 GLU A CA 1
ATOM 1546 C C . GLU A 1 201 ? 28.895 -15.183 -7.157 1.00 93.00 201 GLU A C 1
ATOM 1548 O O . GLU A 1 201 ? 29.153 -15.913 -6.203 1.00 93.00 201 GLU A O 1
ATOM 1553 N N . SER A 1 202 ? 27.639 -14.953 -7.553 1.00 95.75 202 SER A N 1
ATOM 1554 C CA . SER A 1 202 ? 26.469 -15.492 -6.857 1.00 95.75 202 SER A CA 1
ATOM 1555 C C . SER A 1 202 ? 26.199 -16.967 -7.204 1.00 95.75 202 SER A C 1
ATOM 1557 O O . SER A 1 202 ? 25.940 -17.279 -8.375 1.00 95.75 202 SER A O 1
ATOM 1559 N N . PRO A 1 203 ? 26.207 -17.901 -6.230 1.00 95.81 203 PRO A N 1
ATOM 1560 C CA . PRO A 1 203 ? 25.837 -19.291 -6.478 1.00 95.81 203 PRO A CA 1
ATOM 1561 C C . PRO A 1 203 ? 24.353 -19.469 -6.831 1.00 95.81 203 PRO A C 1
ATOM 1563 O O . PRO A 1 203 ? 24.067 -20.244 -7.744 1.00 95.81 203 PRO A O 1
ATOM 1566 N N . LEU A 1 204 ? 23.414 -18.763 -6.181 1.00 96.00 204 LEU A N 1
ATOM 1567 C CA . LEU A 1 204 ? 21.979 -18.934 -6.463 1.00 96.00 204 LEU A CA 1
ATOM 1568 C C . LEU A 1 204 ? 21.605 -18.388 -7.850 1.00 96.00 204 LEU A C 1
ATOM 1570 O O . LEU A 1 204 ? 20.900 -19.054 -8.608 1.00 96.00 204 LEU A O 1
ATOM 1574 N N . ILE A 1 205 ? 22.152 -17.233 -8.243 1.00 95.81 205 ILE A N 1
ATOM 1575 C CA . ILE A 1 205 ? 21.967 -16.679 -9.595 1.00 95.81 205 ILE A CA 1
ATOM 1576 C C . ILE A 1 205 ? 22.554 -17.617 -10.662 1.00 95.81 205 ILE A C 1
ATOM 1578 O O . ILE A 1 205 ? 21.907 -17.863 -11.681 1.00 95.81 205 ILE A O 1
ATOM 1582 N N . ARG A 1 206 ? 23.745 -18.199 -10.432 1.00 96.38 206 ARG A N 1
ATOM 1583 C CA . ARG A 1 206 ? 24.305 -19.220 -11.340 1.00 96.38 206 ARG A CA 1
ATOM 1584 C C . ARG A 1 206 ? 23.421 -20.465 -11.423 1.00 96.38 206 ARG A C 1
ATOM 1586 O O . ARG A 1 206 ? 23.237 -20.976 -12.522 1.00 96.38 206 ARG A O 1
ATOM 1593 N N . GLN A 1 207 ? 22.865 -20.934 -10.304 1.00 97.38 207 GLN A N 1
ATOM 1594 C CA . GLN A 1 207 ? 21.977 -22.100 -10.263 1.00 97.38 207 GLN A CA 1
ATOM 1595 C C . GLN A 1 207 ? 20.717 -21.884 -11.117 1.00 97.38 207 GLN A C 1
ATOM 1597 O O . GLN A 1 207 ? 20.397 -22.730 -11.951 1.00 97.38 207 GLN A O 1
ATOM 1602 N N . HIS A 1 208 ? 20.041 -20.740 -10.974 1.00 97.25 208 HIS A N 1
ATOM 1603 C CA . HIS A 1 208 ? 18.837 -20.412 -11.757 1.00 97.25 208 HIS A CA 1
ATOM 1604 C C . HIS A 1 208 ? 19.109 -20.176 -13.252 1.00 97.25 208 HIS A C 1
ATOM 1606 O O . HIS A 1 208 ? 18.223 -20.375 -14.086 1.00 97.25 208 HIS A O 1
ATOM 1612 N N . LEU A 1 209 ? 20.344 -19.805 -13.607 1.00 97.56 209 LEU A N 1
ATOM 1613 C CA . LEU A 1 209 ? 20.801 -19.621 -14.989 1.00 97.56 209 LEU A CA 1
ATOM 1614 C C . LEU A 1 209 ? 21.586 -20.816 -15.557 1.00 97.56 209 LEU A C 1
ATOM 1616 O O . LEU A 1 209 ? 22.103 -20.718 -16.670 1.00 97.56 209 LEU A O 1
ATOM 1620 N N . GLN A 1 210 ? 21.681 -21.942 -14.844 1.00 97.56 210 GLN A N 1
ATOM 1621 C CA . GLN A 1 210 ? 22.609 -23.034 -15.170 1.00 97.56 210 GLN A CA 1
ATOM 1622 C C . GLN A 1 210 ? 22.445 -23.575 -16.602 1.00 97.56 210 GLN A C 1
ATOM 1624 O O . GLN A 1 210 ? 23.444 -23.836 -17.273 1.00 97.56 210 GLN A O 1
ATOM 1629 N N . ASP A 1 211 ? 21.213 -23.703 -17.109 1.00 97.44 211 ASP A N 1
ATOM 1630 C CA . ASP A 1 211 ? 20.966 -24.112 -18.499 1.00 97.44 211 ASP A CA 1
ATOM 1631 C C . ASP A 1 211 ? 21.486 -23.073 -19.508 1.00 97.44 211 ASP A C 1
ATOM 1633 O O . ASP A 1 211 ? 22.214 -23.429 -20.434 1.00 97.44 211 ASP A O 1
ATOM 1637 N N . LEU A 1 212 ? 21.173 -21.787 -19.300 1.00 97.38 212 LEU A N 1
ATOM 1638 C CA . LEU A 1 212 ? 21.626 -20.679 -20.154 1.00 97.38 212 LEU A CA 1
ATOM 1639 C C . LEU A 1 212 ? 23.154 -20.526 -20.148 1.00 97.38 212 LEU A C 1
ATOM 1641 O O . LEU A 1 212 ? 23.735 -20.191 -21.175 1.00 97.38 212 LEU A O 1
ATOM 1645 N N . LEU A 1 213 ? 23.805 -20.793 -19.013 1.00 97.69 213 LEU A N 1
ATOM 1646 C CA . LEU A 1 213 ? 25.254 -20.670 -18.835 1.00 97.69 213 LEU A CA 1
ATOM 1647 C C . LEU A 1 213 ? 26.055 -21.893 -19.318 1.00 97.69 213 LEU A C 1
ATOM 1649 O O . LEU A 1 213 ? 27.282 -21.822 -19.349 1.00 97.69 213 LEU A O 1
ATOM 1653 N N . THR A 1 214 ? 25.409 -23.001 -19.705 1.00 97.56 214 THR A N 1
ATOM 1654 C CA . THR A 1 214 ? 26.115 -24.236 -20.118 1.00 97.56 214 THR A CA 1
ATOM 1655 C C . THR A 1 214 ? 25.842 -24.699 -21.547 1.00 97.56 214 THR A C 1
ATOM 1657 O O . THR A 1 214 ? 26.705 -25.345 -22.140 1.00 97.56 214 THR A O 1
ATOM 1660 N N . LYS A 1 215 ? 24.679 -24.388 -22.128 1.00 97.50 215 LYS A N 1
ATOM 1661 C CA . LYS A 1 215 ? 24.275 -24.862 -23.467 1.00 97.50 215 LYS A CA 1
ATOM 1662 C C . LYS A 1 215 ? 23.320 -23.866 -24.142 1.00 97.50 215 LYS A C 1
ATOM 1664 O O . LYS A 1 215 ? 22.473 -23.297 -23.455 1.00 97.50 215 LYS A O 1
ATOM 1669 N N . PRO A 1 216 ? 23.386 -23.682 -25.474 1.00 98.19 216 PRO A N 1
ATOM 1670 C CA . PRO A 1 216 ? 22.398 -22.892 -26.210 1.00 98.19 216 PRO A CA 1
ATOM 1671 C C . PRO A 1 216 ? 20.962 -23.351 -25.923 1.00 98.19 216 PRO A C 1
ATOM 1673 O O . PRO A 1 216 ? 20.663 -24.542 -26.030 1.00 98.19 216 PRO A O 1
ATOM 1676 N N . GLN A 1 217 ? 20.080 -22.419 -25.557 1.00 98.00 217 GLN A N 1
ATOM 1677 C CA . GLN A 1 217 ? 18.639 -22.659 -25.404 1.00 98.00 217 GLN A CA 1
ATOM 1678 C C . GLN A 1 217 ? 17.897 -22.098 -26.617 1.00 98.00 217 GLN A C 1
ATOM 1680 O O . GLN A 1 217 ? 18.260 -21.037 -27.120 1.00 98.00 217 GLN A O 1
ATOM 1685 N N . ALA A 1 218 ? 16.872 -22.803 -27.100 1.00 97.62 218 ALA A N 1
ATOM 1686 C CA . ALA A 1 218 ? 16.032 -22.316 -28.193 1.00 97.62 218 ALA A CA 1
ATOM 1687 C C . ALA A 1 218 ? 15.130 -21.178 -27.700 1.00 97.62 218 ALA A C 1
ATOM 1689 O O . ALA A 1 218 ? 14.477 -21.316 -26.669 1.00 97.62 218 ALA A O 1
ATOM 1690 N N . LEU A 1 219 ? 15.071 -20.077 -28.448 1.00 96.31 219 LEU A N 1
ATOM 1691 C CA . LEU A 1 219 ? 14.338 -18.867 -28.049 1.00 96.31 219 LEU A CA 1
ATOM 1692 C C . LEU A 1 219 ? 12.873 -18.836 -28.514 1.00 96.31 219 LEU A C 1
ATOM 1694 O O . LEU A 1 219 ? 12.155 -17.889 -28.215 1.00 96.31 219 LEU A O 1
ATOM 1698 N N . ILE A 1 220 ? 12.416 -19.873 -29.223 1.00 95.31 220 ILE A N 1
ATOM 1699 C CA . ILE A 1 220 ? 11.083 -19.936 -29.844 1.00 95.31 220 ILE A CA 1
ATOM 1700 C C . ILE A 1 220 ? 9.929 -19.661 -28.865 1.00 95.31 220 ILE A C 1
ATOM 1702 O O . ILE A 1 220 ? 9.011 -18.934 -29.224 1.00 95.31 220 ILE A O 1
ATOM 1706 N N . SER A 1 221 ? 9.979 -20.170 -27.628 1.00 92.88 221 SER A N 1
ATOM 1707 C CA . SER A 1 221 ? 8.937 -19.879 -26.631 1.00 92.88 221 SER A CA 1
ATOM 1708 C C . SER A 1 221 ? 8.962 -18.413 -26.207 1.00 92.88 221 SER A C 1
ATOM 1710 O O . SER A 1 221 ? 7.937 -17.754 -26.282 1.00 92.88 221 SER A O 1
ATOM 1712 N N . GLN A 1 222 ? 10.141 -17.867 -25.884 1.00 92.62 222 GLN A N 1
ATOM 1713 C CA . GLN A 1 222 ? 10.296 -16.457 -25.512 1.00 92.62 222 GLN A CA 1
ATOM 1714 C C . GLN A 1 222 ? 9.812 -15.517 -26.628 1.00 92.62 222 GLN A C 1
ATOM 1716 O O . GLN A 1 222 ? 9.198 -14.493 -26.333 1.00 92.62 222 GLN A O 1
ATOM 1721 N N . TYR A 1 223 ? 10.043 -15.864 -27.898 1.00 94.00 223 TYR A N 1
ATOM 1722 C CA . TYR A 1 223 ? 9.525 -15.107 -29.040 1.00 94.00 223 TYR A CA 1
ATOM 1723 C C . TYR A 1 223 ? 7.999 -15.190 -29.164 1.00 94.00 223 TYR A C 1
ATOM 1725 O O . TYR A 1 223 ? 7.366 -14.143 -29.273 1.00 94.00 223 TYR A O 1
ATOM 1733 N N . VAL A 1 224 ? 7.407 -16.387 -29.078 1.00 92.75 224 VAL A N 1
ATOM 1734 C CA . VAL A 1 224 ? 5.944 -16.579 -29.122 1.00 92.75 224 VAL A CA 1
ATOM 1735 C C . VAL A 1 224 ? 5.249 -15.880 -27.949 1.00 92.75 224 VAL A C 1
ATOM 1737 O O . VAL A 1 224 ? 4.259 -15.184 -28.160 1.00 92.75 224 VAL A O 1
ATOM 1740 N N . ASP A 1 225 ? 5.791 -15.992 -26.734 1.00 90.75 225 ASP A N 1
ATOM 1741 C CA . ASP A 1 225 ? 5.276 -15.303 -25.548 1.00 90.75 225 ASP A CA 1
ATOM 1742 C C . ASP A 1 225 ? 5.361 -13.775 -25.735 1.00 90.75 225 ASP A C 1
ATOM 1744 O O . ASP A 1 225 ? 4.375 -13.065 -25.535 1.00 90.75 225 ASP A O 1
ATOM 1748 N N . THR A 1 226 ? 6.505 -13.256 -26.205 1.00 90.25 226 THR A N 1
ATOM 1749 C CA . THR A 1 226 ? 6.683 -11.819 -26.497 1.00 90.25 226 THR A CA 1
ATOM 1750 C C . THR A 1 226 ? 5.679 -11.333 -27.549 1.00 90.25 226 THR A C 1
ATOM 1752 O O . THR A 1 226 ? 5.032 -10.305 -27.346 1.00 90.25 226 THR A O 1
ATOM 1755 N N . GLU A 1 227 ? 5.507 -12.069 -28.652 1.00 91.50 227 GLU A N 1
ATOM 1756 C CA . GLU A 1 227 ? 4.569 -11.735 -29.729 1.00 91.50 227 GLU A CA 1
ATOM 1757 C C . GLU A 1 227 ? 3.117 -11.755 -29.243 1.00 91.50 227 GLU A C 1
ATOM 1759 O O . GLU A 1 227 ? 2.379 -10.796 -29.475 1.00 91.50 227 GLU A O 1
ATOM 1764 N N . GLN A 1 228 ? 2.699 -12.800 -28.524 1.00 89.62 228 GLN A N 1
ATOM 1765 C CA . GLN A 1 228 ? 1.350 -12.914 -27.967 1.00 89.62 228 GLN A CA 1
ATOM 1766 C C . GLN A 1 228 ? 1.047 -11.759 -27.003 1.00 89.62 228 GLN A C 1
ATOM 1768 O O . GLN A 1 228 ? -0.026 -11.154 -27.058 1.00 89.62 228 GLN A O 1
ATOM 1773 N N . CYS A 1 229 ? 1.997 -11.414 -26.137 1.00 87.38 229 CYS A N 1
ATOM 1774 C CA . CYS A 1 229 ? 1.802 -10.374 -25.137 1.00 87.38 229 CYS A CA 1
ATOM 1775 C C . CYS A 1 229 ? 1.810 -8.968 -25.755 1.00 87.38 229 CYS A C 1
ATOM 1777 O O . CYS A 1 229 ? 0.904 -8.178 -25.483 1.00 87.38 229 CYS A O 1
ATOM 1779 N N . MET A 1 230 ? 2.733 -8.670 -26.674 1.00 88.31 230 MET A N 1
ATOM 1780 C CA . MET A 1 230 ? 2.736 -7.397 -27.408 1.00 88.31 230 MET A CA 1
ATOM 1781 C C . MET A 1 230 ? 1.532 -7.243 -28.342 1.00 88.31 230 MET A C 1
ATOM 1783 O O . MET A 1 230 ? 0.954 -6.163 -28.411 1.00 88.31 230 MET A O 1
ATOM 1787 N N . SER A 1 231 ? 1.098 -8.310 -29.020 1.00 89.06 231 SER A N 1
ATOM 1788 C CA . SER A 1 231 ? -0.074 -8.269 -29.908 1.00 89.06 231 SER A CA 1
ATOM 1789 C C . SER A 1 231 ? -1.407 -8.154 -29.156 1.00 89.06 231 SER A C 1
ATOM 1791 O O . SER A 1 231 ? -2.404 -7.731 -29.752 1.00 89.06 231 SER A O 1
ATOM 1793 N N . SER A 1 232 ? -1.434 -8.454 -27.852 1.00 87.56 232 SER A N 1
ATOM 1794 C CA . SER A 1 232 ? -2.567 -8.137 -26.971 1.00 87.56 232 SER A CA 1
ATOM 1795 C C . SER A 1 232 ? -2.682 -6.639 -26.639 1.00 87.56 232 SER A C 1
ATOM 1797 O O . SER A 1 232 ? -3.753 -6.174 -26.253 1.00 87.56 232 SER A O 1
ATOM 1799 N N . ASN A 1 233 ? -1.609 -5.865 -26.835 1.00 89.69 233 ASN A N 1
ATOM 1800 C CA . ASN A 1 233 ? -1.537 -4.445 -26.509 1.00 89.69 233 ASN A CA 1
ATOM 1801 C C . ASN A 1 233 ? -1.697 -3.578 -27.775 1.00 89.69 233 ASN A C 1
ATOM 1803 O O . ASN A 1 233 ? -0.795 -3.472 -28.607 1.00 89.69 233 ASN A O 1
ATOM 1807 N N . ALA A 1 234 ? -2.860 -2.933 -27.915 1.00 88.06 234 ALA A N 1
ATOM 1808 C CA . ALA A 1 234 ? -3.220 -2.155 -29.105 1.00 88.06 234 ALA A CA 1
ATOM 1809 C C . ALA A 1 234 ? -2.283 -0.964 -29.389 1.00 88.06 234 ALA A C 1
ATOM 1811 O O . ALA A 1 234 ? -2.056 -0.637 -30.552 1.00 88.06 234 ALA A O 1
ATOM 1812 N N . ALA A 1 235 ? -1.713 -0.340 -28.353 1.00 86.75 235 ALA A N 1
ATOM 1813 C CA . ALA A 1 235 ? -0.732 0.726 -28.534 1.00 86.75 235 ALA A CA 1
ATOM 1814 C C . ALA A 1 235 ? 0.583 0.162 -29.097 1.00 86.75 235 ALA A C 1
ATOM 1816 O O . ALA A 1 235 ? 1.071 0.648 -30.113 1.00 86.75 235 ALA A O 1
ATOM 1817 N N . ILE A 1 236 ? 1.112 -0.918 -28.502 1.00 88.00 236 ILE A N 1
ATOM 1818 C CA . ILE A 1 236 ? 2.351 -1.575 -28.961 1.00 88.00 236 ILE A CA 1
ATOM 1819 C C . ILE A 1 236 ? 2.222 -2.101 -30.404 1.00 88.00 236 ILE A C 1
ATOM 1821 O O . ILE A 1 236 ? 3.191 -2.028 -31.158 1.00 88.00 236 ILE A O 1
ATOM 1825 N N . LYS A 1 237 ? 1.033 -2.554 -30.827 1.00 88.19 237 LYS A N 1
ATOM 1826 C CA . LYS A 1 237 ? 0.732 -2.881 -32.236 1.00 88.19 237 LYS A CA 1
ATOM 1827 C C . LYS A 1 237 ? 0.912 -1.692 -33.181 1.00 88.19 237 LYS A C 1
ATOM 1829 O O . LYS A 1 237 ? 1.687 -1.787 -34.131 1.00 88.19 237 LYS A O 1
ATOM 1834 N N . GLU A 1 238 ? 0.220 -0.581 -32.925 1.00 87.25 238 GLU A N 1
ATOM 1835 C CA . GLU A 1 238 ? 0.297 0.635 -33.754 1.00 87.25 238 GLU A CA 1
ATOM 1836 C C . GLU A 1 238 ? 1.739 1.159 -33.828 1.00 87.25 238 GLU A C 1
ATOM 1838 O O . GLU A 1 238 ? 2.270 1.437 -34.901 1.00 87.25 238 GLU A O 1
ATOM 1843 N N . ILE A 1 239 ? 2.416 1.168 -32.683 1.00 83.75 239 ILE A N 1
ATOM 1844 C CA . ILE A 1 239 ? 3.832 1.494 -32.524 1.00 83.75 239 ILE A CA 1
ATOM 1845 C C . ILE A 1 239 ? 4.742 0.598 -33.378 1.00 83.75 239 ILE A C 1
ATOM 1847 O O . ILE A 1 239 ? 5.618 1.106 -34.077 1.00 83.75 239 ILE A O 1
ATOM 1851 N N . ALA A 1 240 ? 4.544 -0.723 -33.357 1.00 85.94 240 ALA A N 1
ATOM 1852 C CA . ALA A 1 240 ? 5.332 -1.656 -34.163 1.00 85.94 240 ALA A CA 1
ATOM 1853 C C . ALA A 1 240 ? 5.123 -1.438 -35.673 1.00 85.94 240 ALA A C 1
ATOM 1855 O O . ALA A 1 240 ? 6.040 -1.687 -36.453 1.00 85.94 240 ALA A O 1
ATOM 1856 N N . CYS A 1 241 ? 3.957 -0.927 -36.084 1.00 86.38 241 CYS A N 1
ATOM 1857 C CA . CYS A 1 241 ? 3.705 -0.507 -37.464 1.00 86.38 241 CYS A CA 1
ATOM 1858 C C . CYS A 1 241 ? 4.448 0.791 -37.799 1.00 86.38 241 CYS A C 1
ATOM 1860 O O . CYS A 1 241 ? 5.156 0.835 -38.800 1.00 86.38 241 CYS A O 1
ATOM 1862 N N . ILE A 1 242 ? 4.379 1.811 -36.936 1.00 83.38 242 ILE A N 1
ATOM 1863 C CA . ILE A 1 242 ? 5.107 3.084 -37.107 1.00 83.38 242 ILE A CA 1
ATOM 1864 C C . ILE A 1 242 ? 6.622 2.843 -37.253 1.00 83.38 242 ILE A C 1
ATOM 1866 O O . ILE A 1 242 ? 7.265 3.439 -38.114 1.00 83.38 242 ILE A O 1
ATOM 1870 N N . LEU A 1 243 ? 7.189 1.926 -36.460 1.00 81.19 243 LEU A N 1
ATOM 1871 C CA . LEU A 1 243 ? 8.606 1.539 -36.533 1.00 81.19 243 LEU A CA 1
ATOM 1872 C C . LEU A 1 243 ? 8.987 0.747 -37.801 1.00 81.19 243 LEU A C 1
ATOM 1874 O O . LEU A 1 243 ? 10.179 0.633 -38.094 1.00 81.19 243 LEU A O 1
ATOM 1878 N N . ALA A 1 244 ? 8.010 0.178 -38.513 1.00 82.12 244 ALA A N 1
ATOM 1879 C CA . ALA A 1 244 ? 8.213 -0.680 -39.681 1.00 82.12 244 ALA A CA 1
ATOM 1880 C C . ALA A 1 244 ? 7.867 -0.000 -41.021 1.00 82.12 244 ALA A C 1
ATOM 1882 O O . ALA A 1 244 ? 8.490 -0.325 -42.030 1.00 82.12 244 ALA A O 1
ATOM 1883 N N . GLU A 1 245 ? 6.894 0.919 -41.043 1.00 82.50 245 GLU A N 1
ATOM 1884 C CA . GLU A 1 245 ? 6.400 1.575 -42.265 1.00 82.50 245 GLU A CA 1
ATOM 1885 C C . GLU A 1 245 ? 7.082 2.927 -42.568 1.00 82.50 245 GLU A C 1
ATOM 1887 O O . GLU A 1 245 ? 7.239 3.272 -43.739 1.00 82.50 245 GLU A O 1
ATOM 1892 N N . ASP A 1 246 ? 7.522 3.695 -41.561 1.00 81.56 246 ASP A N 1
ATOM 1893 C CA . ASP A 1 246 ? 8.227 4.970 -41.780 1.00 81.56 246 ASP A CA 1
ATOM 1894 C C . ASP A 1 246 ? 9.742 4.734 -41.936 1.00 81.56 246 ASP A C 1
ATOM 1896 O O . ASP A 1 246 ? 10.457 4.514 -40.959 1.00 81.56 246 ASP A O 1
ATOM 1900 N N . GLU A 1 247 ? 10.265 4.820 -43.165 1.00 80.19 247 GLU A N 1
ATOM 1901 C CA . GLU A 1 247 ? 11.701 4.655 -43.467 1.00 80.19 247 GLU A CA 1
ATOM 1902 C C . GLU A 1 247 ? 12.615 5.613 -42.672 1.00 80.19 247 GLU A C 1
ATOM 1904 O O . GLU A 1 247 ? 13.753 5.266 -42.325 1.00 80.19 247 GLU A O 1
ATOM 1909 N N . SER A 1 248 ? 12.131 6.817 -42.347 1.00 76.19 248 SER A N 1
ATOM 1910 C CA . SER A 1 248 ? 12.878 7.823 -41.582 1.00 76.19 248 SER A CA 1
ATOM 1911 C C . SER A 1 248 ? 12.967 7.496 -40.088 1.00 76.19 248 SER A C 1
ATOM 1913 O O . SER A 1 248 ? 13.849 8.016 -39.406 1.00 76.19 248 SER A O 1
ATOM 1915 N N . ILE A 1 249 ? 12.100 6.601 -39.607 1.00 71.88 249 ILE A N 1
ATOM 1916 C CA . ILE A 1 249 ? 12.095 6.018 -38.261 1.00 71.88 249 ILE A CA 1
ATOM 1917 C C . ILE A 1 249 ? 12.817 4.664 -38.263 1.00 71.88 249 ILE A C 1
ATOM 1919 O O . ILE A 1 249 ? 13.668 4.411 -37.410 1.00 71.88 249 ILE A O 1
ATOM 1923 N N . ALA A 1 250 ? 12.545 3.810 -39.251 1.00 71.62 250 ALA A N 1
ATOM 1924 C CA . ALA A 1 250 ? 13.157 2.494 -39.403 1.00 71.62 250 ALA A CA 1
ATOM 1925 C C . ALA A 1 250 ? 14.690 2.590 -39.519 1.00 71.62 250 ALA A C 1
ATOM 1927 O O . ALA A 1 250 ? 15.414 1.856 -38.850 1.00 71.62 250 ALA A O 1
ATOM 1928 N N . SER A 1 251 ? 15.211 3.569 -40.266 1.00 72.25 251 SER A N 1
ATOM 1929 C CA . SER A 1 251 ? 16.658 3.848 -40.354 1.00 72.25 251 SER A CA 1
ATOM 1930 C C . SER A 1 251 ? 17.317 4.293 -39.033 1.00 72.25 251 SER A C 1
ATOM 1932 O O . SER A 1 251 ? 18.544 4.379 -38.960 1.00 72.25 251 SER A O 1
ATOM 1934 N N . LEU A 1 252 ? 16.531 4.555 -37.982 1.00 67.06 252 LEU A N 1
ATOM 1935 C CA . LEU A 1 252 ? 16.982 4.862 -36.617 1.00 67.06 252 LEU A CA 1
ATOM 1936 C C . LEU A 1 252 ? 16.832 3.666 -35.667 1.00 67.06 252 LEU A C 1
ATOM 1938 O O . LEU A 1 252 ? 17.404 3.660 -34.580 1.00 67.06 252 LEU A O 1
ATOM 1942 N N . SER A 1 253 ? 16.051 2.665 -36.067 1.00 74.44 253 SER A N 1
ATOM 1943 C CA . SER A 1 253 ? 15.744 1.494 -35.263 1.00 74.44 253 SER A CA 1
ATOM 1944 C C . SER A 1 253 ? 16.777 0.395 -35.490 1.00 74.44 253 SER A C 1
ATOM 1946 O O . SER A 1 253 ? 16.936 -0.110 -36.604 1.00 74.44 253 SER A O 1
ATOM 1948 N N . LEU A 1 254 ? 17.402 -0.070 -34.403 1.00 78.38 254 LEU A N 1
ATOM 1949 C CA . LEU A 1 254 ? 18.195 -1.308 -34.393 1.00 78.38 254 LEU A CA 1
ATOM 1950 C C . LEU A 1 254 ? 17.372 -2.521 -34.887 1.00 78.38 254 LEU A C 1
ATOM 1952 O O . LEU A 1 254 ? 17.935 -3.511 -35.352 1.00 78.38 254 LEU A O 1
ATOM 1956 N N . PHE A 1 255 ? 16.043 -2.413 -34.802 1.00 79.50 255 PHE A N 1
ATOM 1957 C CA . PHE A 1 255 ? 15.057 -3.431 -35.142 1.00 79.50 255 PHE A CA 1
ATOM 1958 C C . PHE A 1 255 ? 14.428 -3.290 -36.537 1.00 79.50 255 PHE A C 1
ATOM 1960 O O . PHE A 1 255 ? 13.567 -4.090 -36.889 1.00 79.50 255 PHE A O 1
ATOM 1967 N N . ALA A 1 256 ? 14.841 -2.333 -37.372 1.00 82.62 256 ALA A N 1
ATOM 1968 C CA . ALA A 1 256 ? 14.457 -2.395 -38.783 1.00 82.62 256 ALA A CA 1
ATOM 1969 C C . ALA A 1 256 ? 15.135 -3.594 -39.463 1.00 82.62 256 ALA A C 1
ATOM 1971 O O . ALA A 1 256 ? 16.312 -3.855 -39.216 1.00 82.62 256 ALA A O 1
ATOM 1972 N N . ARG A 1 257 ? 14.419 -4.305 -40.344 1.00 81.69 257 ARG A N 1
ATOM 1973 C CA . ARG A 1 257 ? 14.868 -5.543 -41.022 1.00 81.69 257 ARG A CA 1
ATOM 1974 C C . ARG A 1 257 ? 16.300 -5.455 -41.569 1.00 81.69 257 ARG A C 1
ATOM 1976 O O . ARG A 1 257 ? 17.163 -6.267 -41.237 1.00 81.69 257 ARG A O 1
ATOM 1983 N N . ASP A 1 258 ? 16.572 -4.400 -42.328 1.00 84.19 258 ASP A N 1
ATOM 1984 C CA . ASP A 1 258 ? 17.882 -4.090 -42.908 1.00 84.19 258 ASP A CA 1
ATOM 1985 C C . ASP A 1 258 ? 18.978 -3.785 -41.875 1.00 84.19 258 ASP A C 1
ATOM 1987 O O . ASP A 1 258 ? 20.165 -3.932 -42.171 1.00 84.19 258 ASP A O 1
ATOM 1991 N N . THR A 1 259 ? 18.598 -3.325 -40.685 1.00 86.12 259 THR A N 1
ATOM 1992 C CA . THR A 1 259 ? 19.488 -2.936 -39.584 1.00 86.12 259 THR A CA 1
ATOM 1993 C C . THR A 1 259 ? 19.796 -4.121 -38.668 1.00 86.12 259 THR A C 1
ATOM 1995 O O . THR A 1 259 ? 20.951 -4.261 -38.261 1.00 86.12 259 THR A O 1
ATOM 1998 N N . ILE A 1 260 ? 18.828 -5.018 -38.418 1.00 89.31 260 ILE A N 1
ATOM 1999 C CA . ILE A 1 260 ? 19.003 -6.244 -37.615 1.00 89.31 260 ILE A CA 1
ATOM 2000 C C . ILE A 1 260 ? 20.125 -7.109 -38.200 1.00 89.31 260 ILE A C 1
ATOM 2002 O O . ILE A 1 260 ? 21.027 -7.533 -37.477 1.00 89.31 260 ILE A O 1
ATOM 2006 N N . HIS A 1 261 ? 20.104 -7.354 -39.515 1.00 89.25 261 HIS A N 1
ATOM 2007 C CA . HIS A 1 261 ? 21.120 -8.182 -40.171 1.00 89.25 261 HIS A CA 1
ATOM 2008 C C . HIS A 1 261 ? 22.520 -7.550 -40.125 1.00 89.25 261 HIS A C 1
ATOM 2010 O O . HIS A 1 261 ? 23.495 -8.265 -39.890 1.00 89.25 261 HIS A O 1
ATOM 2016 N N . LYS A 1 262 ? 22.625 -6.224 -40.300 1.00 91.12 262 LYS A N 1
ATOM 2017 C CA . LYS A 1 262 ? 23.898 -5.480 -40.216 1.00 91.12 262 LYS A CA 1
ATOM 2018 C C . LYS A 1 262 ? 24.459 -5.482 -38.790 1.00 91.12 262 LYS A C 1
ATOM 2020 O O . LYS A 1 262 ? 25.651 -5.686 -38.601 1.00 91.12 262 LYS A O 1
ATOM 2025 N N . ASN A 1 263 ? 23.595 -5.339 -37.786 1.00 92.75 263 ASN A N 1
ATOM 2026 C CA . ASN A 1 263 ? 23.964 -5.263 -36.370 1.00 92.75 263 ASN A CA 1
ATOM 2027 C C . ASN A 1 263 ? 23.813 -6.603 -35.634 1.00 92.75 263 ASN A C 1
ATOM 2029 O O . ASN A 1 263 ? 23.618 -6.622 -34.416 1.00 92.75 263 ASN A O 1
ATOM 2033 N N . LYS A 1 264 ? 23.918 -7.735 -36.349 1.00 95.38 264 LYS A N 1
ATOM 2034 C CA . LYS A 1 264 ? 23.658 -9.084 -35.816 1.00 95.38 264 LYS A CA 1
ATOM 2035 C C . LYS A 1 264 ? 24.305 -9.332 -34.451 1.00 95.38 264 LYS A C 1
ATOM 2037 O O . LYS A 1 264 ? 23.664 -9.903 -33.580 1.00 95.38 264 LYS A O 1
ATOM 2042 N N . HIS A 1 265 ? 25.548 -8.905 -34.247 1.00 96.19 265 HIS A N 1
ATOM 2043 C CA . HIS A 1 265 ? 26.279 -9.101 -32.991 1.00 96.19 265 HIS A CA 1
ATOM 2044 C C . HIS A 1 265 ? 25.722 -8.302 -31.804 1.00 96.19 265 HIS A C 1
ATOM 2046 O O . HIS A 1 265 ? 25.680 -8.822 -30.688 1.00 96.19 265 HIS A O 1
ATOM 2052 N N . VAL A 1 266 ? 25.233 -7.084 -32.046 1.00 94.56 266 VAL A N 1
ATOM 2053 C CA . VAL A 1 266 ? 24.559 -6.255 -31.036 1.00 94.56 266 VAL A CA 1
ATOM 2054 C C . VAL A 1 266 ? 23.190 -6.851 -30.698 1.00 94.56 266 VAL A C 1
ATOM 2056 O O . VAL A 1 266 ? 22.858 -7.008 -29.524 1.00 94.56 266 VAL A O 1
ATOM 2059 N N . VAL A 1 267 ? 22.429 -7.266 -31.719 1.00 94.00 267 VAL A N 1
ATOM 2060 C CA . VAL A 1 267 ? 21.123 -7.929 -31.553 1.00 94.00 267 VAL A CA 1
ATOM 2061 C C . VAL A 1 267 ? 21.269 -9.254 -30.796 1.00 94.00 267 VAL A C 1
ATOM 2063 O O . VAL A 1 267 ? 20.513 -9.508 -29.862 1.00 94.00 267 VAL A O 1
ATOM 2066 N N . GLU A 1 268 ? 22.274 -10.070 -31.125 1.00 95.75 268 GLU A N 1
ATOM 2067 C CA . GLU A 1 268 ? 22.580 -11.328 -30.429 1.00 95.75 268 GLU A CA 1
ATOM 2068 C C . GLU A 1 268 ? 22.833 -11.092 -28.932 1.00 95.75 268 GLU A C 1
ATOM 2070 O O . GLU A 1 268 ? 22.301 -11.823 -28.096 1.00 95.75 268 GLU A O 1
ATOM 2075 N N . TYR A 1 269 ? 23.575 -10.041 -28.570 1.00 96.06 269 TYR A N 1
ATOM 2076 C CA . TYR A 1 269 ? 23.784 -9.659 -27.171 1.00 96.06 269 TYR A CA 1
ATOM 2077 C C . TYR A 1 269 ? 22.510 -9.125 -26.498 1.00 96.06 269 TYR A C 1
ATOM 2079 O O . TYR A 1 269 ? 22.225 -9.512 -25.369 1.00 96.06 269 TYR A O 1
ATOM 2087 N N . ILE A 1 270 ? 21.713 -8.296 -27.179 1.00 94.12 270 ILE A N 1
ATOM 2088 C CA . ILE A 1 270 ? 20.448 -7.746 -26.656 1.00 94.12 270 ILE A CA 1
ATOM 2089 C C . ILE A 1 270 ? 19.401 -8.837 -26.392 1.00 94.12 270 ILE A C 1
ATOM 2091 O O . ILE A 1 270 ? 18.742 -8.817 -25.354 1.00 94.12 270 ILE A O 1
ATOM 2095 N N . VAL A 1 271 ? 19.287 -9.822 -27.282 1.00 95.12 271 VAL A N 1
ATOM 2096 C CA . VAL A 1 271 ? 18.393 -10.975 -27.107 1.00 95.12 271 VAL A CA 1
ATOM 2097 C C . VAL A 1 271 ? 18.874 -11.867 -25.955 1.00 95.12 271 VAL A C 1
ATOM 2099 O O . VAL A 1 271 ? 18.077 -12.259 -25.104 1.00 95.12 271 VAL A O 1
ATOM 2102 N N . ASN A 1 272 ? 20.183 -12.132 -25.857 1.00 96.88 272 ASN A N 1
ATOM 2103 C CA . ASN A 1 272 ? 20.749 -12.875 -24.724 1.00 96.88 272 ASN A CA 1
ATOM 2104 C C . ASN A 1 272 ? 20.596 -12.125 -23.392 1.00 96.88 272 ASN A C 1
ATOM 2106 O O . ASN A 1 272 ? 20.359 -12.752 -22.362 1.00 96.88 272 ASN A O 1
ATOM 2110 N N . TYR A 1 273 ? 20.683 -10.793 -23.408 1.00 95.81 273 TYR A N 1
ATOM 2111 C CA . TYR A 1 273 ? 20.393 -9.960 -22.248 1.00 95.81 273 TYR A CA 1
ATOM 2112 C C . TYR A 1 273 ? 18.948 -10.137 -21.782 1.00 95.81 273 TYR A C 1
ATOM 2114 O O . TYR A 1 273 ? 18.715 -10.420 -20.608 1.00 95.81 273 TYR A O 1
ATOM 2122 N N . ALA A 1 274 ? 17.993 -10.021 -22.706 1.00 94.94 274 ALA A N 1
ATOM 2123 C CA . ALA A 1 274 ? 16.580 -10.147 -22.389 1.00 94.94 274 ALA A CA 1
ATOM 2124 C C . ALA A 1 274 ? 16.246 -11.543 -21.836 1.00 94.94 274 ALA A C 1
ATOM 2126 O O . ALA A 1 274 ? 15.594 -11.640 -20.803 1.00 94.94 274 ALA A O 1
ATOM 2127 N N . ALA A 1 275 ? 16.783 -12.610 -22.440 1.00 96.38 275 ALA A N 1
ATOM 2128 C CA . ALA A 1 275 ? 16.635 -13.985 -21.950 1.00 96.38 275 ALA A CA 1
ATOM 2129 C C . ALA A 1 275 ? 17.206 -14.202 -20.532 1.00 96.38 275 ALA A C 1
ATOM 2131 O O . ALA A 1 275 ? 16.609 -14.912 -19.723 1.00 96.38 275 ALA A O 1
ATOM 2132 N N . VAL A 1 276 ? 18.348 -13.584 -20.199 1.00 97.12 276 VAL A N 1
ATOM 2133 C CA . VAL A 1 276 ? 18.920 -13.656 -18.842 1.00 97.12 276 VAL A CA 1
ATOM 2134 C C . VAL A 1 276 ? 18.071 -12.873 -17.839 1.00 97.12 276 VAL A C 1
ATOM 2136 O O . VAL A 1 276 ? 17.794 -13.391 -16.758 1.00 97.12 276 VAL A O 1
ATOM 2139 N N . VAL A 1 277 ? 17.636 -11.652 -18.168 1.00 95.94 277 VAL A N 1
ATOM 2140 C CA . VAL A 1 277 ? 16.836 -10.833 -17.241 1.00 95.94 277 VAL A CA 1
ATOM 2141 C C . VAL A 1 277 ? 15.421 -11.384 -17.067 1.00 95.94 277 VAL A C 1
ATOM 2143 O O . VAL A 1 277 ? 14.920 -11.339 -15.950 1.00 95.94 277 VAL A O 1
ATOM 2146 N N . ASP A 1 278 ? 14.808 -11.973 -18.095 1.00 95.31 278 ASP A N 1
ATOM 2147 C CA . ASP A 1 278 ? 13.536 -12.704 -17.983 1.00 95.31 278 ASP A CA 1
ATOM 2148 C C . ASP A 1 278 ? 13.666 -13.885 -17.013 1.00 95.31 278 ASP A C 1
ATOM 2150 O O . ASP A 1 278 ? 12.977 -13.954 -15.991 1.00 95.31 278 ASP A O 1
ATOM 2154 N N . LYS A 1 279 ? 14.658 -14.754 -17.257 1.00 96.06 279 LYS A N 1
ATOM 2155 C CA . LYS A 1 279 ? 14.893 -15.943 -16.435 1.00 96.06 279 LYS A CA 1
ATOM 2156 C C . LYS A 1 279 ? 15.214 -15.596 -14.980 1.00 96.06 279 LYS A C 1
ATOM 2158 O O . LYS A 1 279 ? 14.754 -16.301 -14.083 1.00 96.06 279 LYS A O 1
ATOM 2163 N N . LEU A 1 280 ? 15.955 -14.510 -14.737 1.00 96.12 280 LEU A N 1
ATOM 2164 C CA . LEU A 1 280 ? 16.179 -13.988 -13.387 1.00 96.12 280 LEU A CA 1
ATOM 2165 C C . LEU A 1 280 ? 14.934 -13.349 -12.784 1.00 96.12 280 LEU A C 1
ATOM 2167 O O . LEU A 1 280 ? 14.665 -13.581 -11.615 1.00 96.12 280 LEU A O 1
ATOM 2171 N N . THR A 1 281 ? 14.155 -12.581 -13.542 1.00 94.69 281 THR A N 1
ATOM 2172 C CA . THR A 1 281 ? 12.944 -11.940 -13.012 1.00 94.69 281 THR A CA 1
ATOM 2173 C C . THR A 1 281 ? 11.956 -12.992 -12.517 1.00 94.69 281 THR A C 1
ATOM 2175 O O . THR A 1 281 ? 11.465 -12.874 -11.400 1.00 94.69 281 THR A O 1
ATOM 2178 N N . LEU A 1 282 ? 11.751 -14.070 -13.280 1.00 93.62 282 LEU A N 1
ATOM 2179 C CA . LEU A 1 282 ? 10.954 -15.221 -12.847 1.00 93.62 282 LEU A CA 1
ATOM 2180 C C . LEU A 1 282 ? 11.561 -15.918 -11.617 1.00 93.62 282 LEU A C 1
ATOM 2182 O O . LEU A 1 282 ? 10.863 -16.130 -10.629 1.00 93.62 282 LEU A O 1
ATOM 2186 N N . ALA A 1 283 ? 12.865 -16.215 -11.625 1.00 94.50 283 ALA A N 1
ATOM 2187 C CA . ALA A 1 283 ? 13.520 -16.882 -10.497 1.00 94.50 283 ALA A CA 1
ATOM 2188 C C . ALA A 1 283 ? 13.433 -16.079 -9.185 1.00 94.50 283 ALA A C 1
ATOM 2190 O O . ALA A 1 283 ? 13.148 -16.647 -8.138 1.00 94.50 283 ALA A O 1
ATOM 2191 N N . LEU A 1 284 ? 13.623 -14.758 -9.233 1.00 93.44 284 LEU A N 1
ATOM 2192 C CA . LEU A 1 284 ? 13.588 -13.872 -8.062 1.00 93.44 284 LEU A CA 1
ATOM 2193 C C . LEU A 1 284 ? 12.154 -13.562 -7.578 1.00 93.44 284 LEU A C 1
ATOM 2195 O O . LEU A 1 284 ? 11.988 -12.996 -6.500 1.00 93.44 284 LEU A O 1
ATOM 2199 N N . LEU A 1 285 ? 11.123 -13.940 -8.347 1.00 90.62 285 LEU A N 1
ATOM 2200 C CA . LEU A 1 285 ? 9.716 -13.942 -7.922 1.00 90.62 285 LEU A CA 1
ATOM 2201 C C . LEU A 1 285 ? 9.300 -15.240 -7.217 1.00 90.62 285 LEU A C 1
ATOM 2203 O O . LEU A 1 285 ? 8.275 -15.243 -6.535 1.00 90.62 285 LEU A O 1
ATOM 2207 N N . ASP A 1 286 ? 10.029 -16.338 -7.426 1.00 91.69 286 ASP A N 1
ATOM 2208 C CA . ASP A 1 286 ? 9.744 -17.662 -6.851 1.00 91.69 286 ASP A CA 1
ATOM 2209 C C . ASP A 1 286 ? 10.714 -18.044 -5.715 1.00 91.69 286 ASP A C 1
ATOM 2211 O O . ASP A 1 286 ? 10.330 -18.768 -4.796 1.00 91.69 286 ASP A O 1
ATOM 2215 N N . ASP A 1 287 ? 11.953 -17.544 -5.745 1.00 93.69 287 ASP A N 1
ATOM 2216 C CA . ASP A 1 287 ? 13.009 -17.826 -4.772 1.00 93.69 287 ASP A CA 1
ATOM 2217 C C . ASP A 1 287 ? 13.424 -16.562 -3.998 1.00 93.69 287 ASP A C 1
ATOM 2219 O O . ASP A 1 287 ? 14.267 -15.764 -4.422 1.00 93.69 287 ASP A O 1
ATOM 2223 N N . ASN A 1 288 ? 12.863 -16.428 -2.795 1.00 90.31 288 ASN A N 1
ATOM 2224 C CA . ASN A 1 288 ? 13.182 -15.344 -1.868 1.00 90.31 288 ASN A CA 1
ATOM 2225 C C . ASN A 1 288 ? 14.661 -15.333 -1.432 1.00 90.31 288 ASN A C 1
ATOM 2227 O O . ASN A 1 288 ? 15.182 -14.267 -1.111 1.00 90.31 288 ASN A O 1
ATOM 2231 N N . ALA A 1 289 ? 15.361 -16.474 -1.410 1.00 92.62 289 ALA A N 1
ATOM 2232 C CA . ALA A 1 289 ? 16.777 -16.506 -1.043 1.00 92.62 289 ALA A CA 1
ATOM 2233 C C . ALA A 1 289 ? 17.643 -15.915 -2.164 1.00 92.62 289 ALA A C 1
ATOM 2235 O O . ALA A 1 289 ? 18.513 -15.087 -1.890 1.00 92.62 289 ALA A O 1
ATOM 2236 N N . ALA A 1 290 ? 17.347 -16.257 -3.422 1.00 93.69 290 ALA A N 1
ATOM 2237 C CA . ALA A 1 290 ? 17.979 -15.626 -4.579 1.00 93.69 290 ALA A CA 1
ATOM 2238 C C . ALA A 1 290 ? 17.666 -14.117 -4.644 1.00 93.69 290 ALA A C 1
ATOM 2240 O O . ALA A 1 290 ? 18.561 -13.321 -4.931 1.00 93.69 290 ALA A O 1
ATOM 2241 N N . LEU A 1 291 ? 16.433 -13.707 -4.310 1.00 92.00 291 LEU A N 1
ATOM 2242 C CA . LEU A 1 291 ? 16.036 -12.296 -4.199 1.00 92.00 291 LEU A CA 1
ATOM 2243 C C . LEU A 1 291 ? 16.851 -11.537 -3.142 1.00 92.00 291 LEU A C 1
ATOM 2245 O O . LEU A 1 291 ? 17.345 -10.447 -3.431 1.00 92.00 291 LEU A O 1
ATOM 2249 N N . PHE A 1 292 ? 17.030 -12.100 -1.942 1.00 90.12 292 PHE A N 1
ATOM 2250 C CA . PHE A 1 292 ? 17.843 -11.469 -0.898 1.00 90.12 292 PHE A CA 1
ATOM 2251 C C . PHE A 1 292 ? 19.339 -11.434 -1.245 1.00 90.12 292 PHE A C 1
ATOM 2253 O O . PHE A 1 292 ? 19.999 -10.441 -0.939 1.00 90.12 292 PHE A O 1
ATOM 2260 N N . GLU A 1 293 ? 19.873 -12.453 -1.926 1.00 92.31 293 GLU A N 1
ATOM 2261 C CA . GLU A 1 293 ? 21.267 -12.444 -2.389 1.00 92.31 293 GLU A CA 1
ATOM 2262 C C . GLU A 1 293 ? 21.492 -11.390 -3.490 1.00 92.31 293 GLU A C 1
ATOM 2264 O O . GLU A 1 293 ? 22.455 -10.622 -3.437 1.00 92.31 293 GLU A O 1
ATOM 2269 N N . ALA A 1 294 ? 20.560 -11.281 -4.446 1.00 90.06 294 ALA A N 1
ATOM 2270 C CA . ALA A 1 294 ? 20.567 -10.220 -5.448 1.00 90.06 294 ALA A CA 1
ATOM 2271 C C . ALA A 1 294 ? 20.505 -8.834 -4.784 1.00 90.06 294 ALA A C 1
ATOM 2273 O O . ALA A 1 294 ? 21.338 -7.982 -5.090 1.00 90.06 294 ALA A O 1
ATOM 2274 N N . LEU A 1 295 ? 19.592 -8.626 -3.827 1.00 87.00 295 LEU A N 1
ATOM 2275 C CA . LEU A 1 295 ? 19.485 -7.403 -3.017 1.00 87.00 295 LEU A CA 1
ATOM 2276 C C . LEU A 1 295 ? 20.796 -7.042 -2.300 1.00 87.00 295 LEU A C 1
ATOM 2278 O O . LEU A 1 295 ? 21.206 -5.881 -2.334 1.00 87.00 295 LEU A O 1
ATOM 2282 N N . GLU A 1 296 ? 21.473 -8.009 -1.672 1.00 89.06 296 GLU A N 1
ATOM 2283 C CA . GLU A 1 296 ? 22.754 -7.775 -0.992 1.00 89.06 296 GLU A CA 1
ATOM 2284 C C . GLU A 1 296 ? 23.849 -7.347 -1.984 1.00 89.06 296 GLU A C 1
ATOM 2286 O O . GLU A 1 296 ? 24.551 -6.364 -1.732 1.00 89.06 296 GLU A O 1
ATOM 2291 N N . ILE A 1 297 ? 23.955 -7.998 -3.148 1.00 88.94 297 ILE A N 1
ATOM 2292 C CA . ILE A 1 297 ? 24.921 -7.608 -4.188 1.00 88.94 297 ILE A CA 1
ATOM 2293 C C . ILE A 1 297 ? 24.577 -6.224 -4.763 1.00 88.94 297 ILE A C 1
ATOM 2295 O O . ILE A 1 297 ? 25.463 -5.380 -4.909 1.00 88.94 297 ILE A O 1
ATOM 2299 N N . MET A 1 298 ? 23.299 -5.950 -5.034 1.00 83.06 298 MET A N 1
ATOM 2300 C CA . MET A 1 298 ? 22.823 -4.654 -5.520 1.00 83.06 298 MET A CA 1
ATOM 2301 C C . MET A 1 298 ? 23.180 -3.507 -4.570 1.00 83.06 298 MET A C 1
ATOM 2303 O O . MET A 1 298 ? 23.838 -2.546 -4.971 1.00 83.06 298 MET A O 1
ATOM 2307 N N . ILE A 1 299 ? 22.733 -3.607 -3.318 1.00 81.81 299 ILE A N 1
ATOM 2308 C CA . ILE A 1 299 ? 22.734 -2.499 -2.359 1.00 81.81 299 ILE A CA 1
ATOM 2309 C C . ILE A 1 299 ? 24.092 -2.348 -1.672 1.00 81.81 299 ILE A C 1
ATOM 2311 O O . ILE A 1 299 ? 24.577 -1.227 -1.521 1.00 81.81 299 ILE A O 1
ATOM 2315 N N . ASN A 1 300 ? 24.723 -3.455 -1.269 1.00 81.94 300 ASN A N 1
ATOM 2316 C CA . ASN A 1 300 ? 25.927 -3.406 -0.437 1.00 81.94 300 ASN A CA 1
ATOM 2317 C C . ASN A 1 300 ? 27.222 -3.492 -1.260 1.00 81.94 300 ASN A C 1
ATOM 2319 O O . ASN A 1 300 ? 28.232 -2.922 -0.851 1.00 81.94 300 ASN A O 1
ATOM 2323 N N . VAL A 1 301 ? 27.212 -4.178 -2.413 1.00 85.31 301 VAL A N 1
ATOM 2324 C CA . VAL A 1 301 ? 28.418 -4.371 -3.244 1.00 85.31 301 VAL A CA 1
ATOM 2325 C C . VAL A 1 301 ? 28.475 -3.384 -4.413 1.00 85.31 301 VAL A C 1
ATOM 2327 O O . VAL A 1 301 ? 29.502 -2.737 -4.610 1.00 85.31 301 VAL A O 1
ATOM 2330 N N . GLN A 1 302 ? 27.392 -3.239 -5.185 1.00 87.75 302 GLN A N 1
ATOM 2331 C CA . GLN A 1 302 ? 27.414 -2.469 -6.436 1.00 87.75 302 GLN A CA 1
ATOM 2332 C C . GLN A 1 302 ? 27.038 -0.983 -6.284 1.00 87.75 302 GLN A C 1
ATOM 2334 O O . GLN A 1 302 ? 27.482 -0.189 -7.111 1.00 87.75 302 GLN A O 1
ATOM 2339 N N . ARG A 1 303 ? 26.305 -0.564 -5.235 1.00 87.00 303 ARG A N 1
ATOM 2340 C CA . ARG A 1 303 ? 25.806 0.825 -5.049 1.00 87.00 303 ARG A CA 1
ATOM 2341 C C . ARG A 1 303 ? 26.832 1.915 -5.355 1.00 87.00 303 ARG A C 1
ATOM 2343 O O . ARG A 1 303 ? 26.580 2.789 -6.179 1.00 87.00 303 ARG A O 1
ATOM 2350 N N . ILE A 1 304 ? 27.995 1.859 -4.706 1.00 88.88 304 ILE A N 1
ATOM 2351 C CA . ILE A 1 304 ? 29.041 2.888 -4.848 1.00 88.88 304 ILE A CA 1
ATOM 2352 C C . ILE A 1 304 ? 29.676 2.844 -6.248 1.00 88.88 304 ILE A C 1
ATOM 2354 O O . ILE A 1 304 ? 30.031 3.886 -6.793 1.00 88.88 304 ILE A O 1
ATOM 2358 N N . HIS A 1 305 ? 29.792 1.659 -6.856 1.00 91.31 305 HIS A N 1
ATOM 2359 C CA . HIS A 1 305 ? 30.311 1.505 -8.218 1.00 91.31 305 HIS A CA 1
ATOM 2360 C C . HIS A 1 305 ? 29.341 2.088 -9.252 1.00 91.31 305 HIS A C 1
ATOM 2362 O O . HIS A 1 305 ? 29.743 2.911 -10.071 1.00 91.31 305 HIS A O 1
ATOM 2368 N N . MET A 1 306 ? 28.053 1.747 -9.158 1.00 90.94 306 MET A N 1
ATOM 2369 C CA . MET A 1 306 ? 27.018 2.222 -10.082 1.00 90.94 306 MET A CA 1
ATOM 2370 C C . MET A 1 306 ? 26.769 3.728 -9.969 1.00 90.94 306 MET A C 1
ATOM 2372 O O . MET A 1 306 ? 26.729 4.404 -10.995 1.00 90.94 306 MET A O 1
ATOM 2376 N N . GLU A 1 307 ? 26.695 4.292 -8.755 1.00 91.62 307 GLU A N 1
ATOM 2377 C CA . GLU A 1 307 ? 26.600 5.750 -8.603 1.00 91.62 307 GLU A CA 1
ATOM 2378 C C . GLU A 1 307 ? 27.802 6.476 -9.222 1.00 91.62 307 GLU A C 1
ATOM 2380 O O . GLU A 1 307 ? 27.627 7.518 -9.852 1.00 91.62 307 GLU A O 1
ATOM 2385 N N . ASN A 1 308 ? 29.019 5.944 -9.065 1.00 92.12 308 ASN A N 1
ATOM 2386 C CA . ASN A 1 308 ? 30.222 6.557 -9.630 1.00 92.12 308 ASN A CA 1
ATOM 2387 C C . ASN A 1 308 ? 30.298 6.404 -11.158 1.00 92.12 308 ASN A C 1
ATOM 2389 O O . ASN A 1 308 ? 30.751 7.330 -11.827 1.00 92.12 308 ASN A O 1
ATOM 2393 N N . LEU A 1 309 ? 29.815 5.291 -11.721 1.00 90.00 309 LEU A N 1
ATOM 2394 C CA . LEU A 1 309 ? 29.659 5.129 -13.170 1.00 90.00 309 LEU A CA 1
ATOM 2395 C C . LEU A 1 309 ? 28.653 6.136 -13.737 1.00 90.00 309 LEU A C 1
ATOM 2397 O O . LEU A 1 309 ? 28.951 6.796 -14.731 1.00 90.00 309 LEU A O 1
ATOM 2401 N N . TYR A 1 310 ? 27.502 6.324 -13.084 1.00 90.06 310 TYR A N 1
ATOM 2402 C CA . TYR A 1 310 ? 26.535 7.339 -13.501 1.00 90.06 310 TYR A CA 1
ATOM 2403 C C . TYR A 1 310 ? 27.120 8.753 -13.410 1.00 90.06 310 TYR A C 1
ATOM 2405 O O . TYR A 1 310 ? 27.064 9.474 -14.400 1.00 90.06 310 TYR A O 1
ATOM 2413 N N . LYS A 1 311 ? 27.787 9.113 -12.304 1.00 91.12 311 LYS A N 1
ATOM 2414 C CA . LYS A 1 311 ? 28.480 10.411 -12.130 1.00 91.12 311 LYS A CA 1
ATOM 2415 C C . LYS A 1 311 ? 29.631 10.653 -13.118 1.00 91.12 311 LYS A C 1
ATOM 2417 O O . LYS A 1 311 ? 30.062 11.792 -13.265 1.00 91.12 311 LYS A O 1
ATOM 2422 N N . PHE A 1 312 ? 30.145 9.608 -13.768 1.00 89.12 312 PHE A N 1
ATOM 2423 C CA . PHE A 1 312 ? 31.177 9.710 -14.805 1.00 89.12 312 PHE A CA 1
ATOM 2424 C C . PHE A 1 312 ? 30.591 9.823 -16.225 1.00 89.12 312 PHE A C 1
ATOM 2426 O O . PHE A 1 312 ? 31.192 10.475 -17.075 1.00 89.12 312 PHE A O 1
ATOM 2433 N N . HIS A 1 313 ? 29.435 9.203 -16.492 1.00 83.88 313 HIS A N 1
ATOM 2434 C CA . HIS A 1 313 ? 28.834 9.141 -17.832 1.00 83.88 313 HIS A CA 1
ATOM 2435 C C . HIS A 1 313 ? 27.665 10.111 -18.070 1.00 83.88 313 HIS A C 1
ATOM 2437 O O . HIS A 1 313 ? 27.400 10.454 -19.219 1.00 83.88 313 HIS A O 1
ATOM 2443 N N . PHE A 1 314 ? 26.985 10.577 -17.022 1.00 84.00 314 PHE A N 1
ATOM 2444 C CA . PHE A 1 314 ? 25.877 11.531 -17.110 1.00 84.00 314 PHE A CA 1
ATOM 2445 C C . PHE A 1 314 ? 26.217 12.842 -16.389 1.00 84.00 314 PHE A C 1
ATOM 2447 O O . PHE A 1 314 ? 27.066 12.880 -15.501 1.00 84.00 314 PHE A O 1
ATOM 2454 N N . SER A 1 315 ? 25.542 13.933 -16.758 1.00 83.50 315 SER A N 1
ATOM 2455 C CA . SER A 1 315 ? 25.659 15.233 -16.080 1.00 83.50 315 SER A CA 1
ATOM 2456 C C . SER A 1 315 ? 24.354 16.034 -16.162 1.00 83.50 315 SER A C 1
ATOM 2458 O O . SER A 1 315 ? 23.537 15.799 -17.054 1.00 83.50 315 SER A O 1
ATOM 2460 N N . GLY A 1 316 ? 24.162 16.964 -15.219 1.00 85.19 316 GLY A N 1
ATOM 2461 C CA . GLY A 1 316 ? 22.932 17.752 -15.079 1.00 85.19 316 GLY A CA 1
ATOM 2462 C C . GLY A 1 316 ? 21.699 16.892 -14.787 1.00 85.19 316 GLY A C 1
ATOM 2463 O O . GLY A 1 316 ? 21.818 15.789 -14.264 1.00 85.19 316 GLY A O 1
ATOM 2464 N N . GLU A 1 317 ? 20.531 17.370 -15.217 1.00 76.75 317 GLU A N 1
ATOM 2465 C CA . GLU A 1 317 ? 19.201 16.782 -14.966 1.00 76.75 317 GLU A CA 1
ATOM 2466 C C . GLU A 1 317 ? 19.130 15.259 -15.223 1.00 76.75 317 GLU A C 1
ATOM 2468 O O . GLU A 1 317 ? 18.470 14.522 -14.493 1.00 76.75 317 GLU A O 1
ATOM 2473 N N . VAL A 1 318 ? 19.858 14.763 -16.233 1.00 78.25 318 VAL A N 1
ATOM 2474 C CA . VAL A 1 318 ? 19.918 13.331 -16.584 1.00 78.25 318 VAL A CA 1
ATOM 2475 C C . VAL A 1 318 ? 20.712 12.514 -15.557 1.00 78.25 318 VAL A C 1
ATOM 2477 O O . VAL A 1 318 ? 20.347 11.375 -15.271 1.00 78.25 318 VAL A O 1
ATOM 2480 N N . LEU A 1 319 ? 21.779 13.074 -14.976 1.00 85.44 319 LEU A N 1
ATOM 2481 C CA . LEU A 1 319 ? 22.505 12.437 -13.873 1.00 85.44 319 LEU A CA 1
ATOM 2482 C C . LEU A 1 319 ? 21.627 12.355 -12.628 1.00 85.44 319 LEU A C 1
ATOM 2484 O O . LEU A 1 319 ? 21.544 11.294 -12.009 1.00 85.44 319 LEU A O 1
ATOM 2488 N N . ASP A 1 320 ? 20.979 13.465 -12.286 1.00 83.69 320 ASP A N 1
ATOM 2489 C CA . ASP A 1 320 ? 20.172 13.575 -11.075 1.00 83.69 320 ASP A CA 1
ATOM 2490 C C . ASP A 1 320 ? 18.983 12.606 -11.140 1.00 83.69 320 ASP A C 1
ATOM 2492 O O . ASP A 1 320 ? 18.775 11.831 -10.205 1.00 83.69 320 ASP A O 1
ATOM 2496 N N . PHE A 1 321 ? 18.312 12.510 -12.296 1.00 84.50 321 PHE A N 1
ATOM 2497 C CA . PHE A 1 321 ? 17.322 11.464 -12.559 1.00 84.50 321 PHE A CA 1
ATOM 2498 C C . PHE A 1 321 ? 17.900 10.050 -12.465 1.00 84.50 321 PHE A C 1
ATOM 2500 O O . PHE A 1 321 ? 17.315 9.209 -11.791 1.00 84.50 321 PHE A O 1
ATOM 2507 N N . MET A 1 322 ? 19.034 9.744 -13.105 1.00 85.25 322 MET A N 1
ATOM 2508 C CA . MET A 1 322 ? 19.592 8.383 -13.075 1.00 85.25 322 MET A CA 1
ATOM 2509 C C . MET A 1 322 ? 20.007 7.949 -11.658 1.00 85.25 322 MET A C 1
ATOM 2511 O O . MET A 1 322 ? 19.829 6.783 -11.297 1.00 85.25 322 MET A O 1
ATOM 2515 N N . LEU A 1 323 ? 20.498 8.876 -10.827 1.00 88.19 323 LEU A N 1
ATOM 2516 C CA . LEU A 1 323 ? 20.794 8.629 -9.413 1.00 88.19 323 LEU A CA 1
ATOM 2517 C C . LEU A 1 323 ? 19.516 8.481 -8.575 1.00 88.19 323 LEU A C 1
ATOM 2519 O O . LEU A 1 323 ? 19.410 7.516 -7.813 1.00 88.19 323 LEU A O 1
ATOM 2523 N N . ALA A 1 324 ? 18.538 9.378 -8.737 1.00 85.25 324 ALA A N 1
ATOM 2524 C CA . ALA A 1 324 ? 17.231 9.285 -8.086 1.00 85.25 324 ALA A CA 1
ATOM 2525 C C . ALA A 1 324 ? 16.551 7.949 -8.414 1.00 85.25 324 ALA A C 1
ATOM 2527 O O . ALA A 1 324 ? 16.154 7.221 -7.506 1.00 85.25 324 ALA A O 1
ATOM 2528 N N . LYS A 1 325 ? 16.550 7.556 -9.693 1.00 86.50 325 LYS A N 1
ATOM 2529 C CA . LYS A 1 325 ? 15.939 6.323 -10.198 1.00 86.50 325 LYS A CA 1
ATOM 2530 C C . LYS A 1 325 ? 16.607 5.055 -9.690 1.00 86.50 325 LYS A C 1
ATOM 2532 O O . LYS A 1 325 ? 15.934 4.067 -9.400 1.00 86.50 325 LYS A O 1
ATOM 2537 N N . TYR A 1 326 ? 17.930 5.077 -9.557 1.00 88.00 326 TYR A N 1
ATOM 2538 C CA . TYR A 1 326 ? 18.677 3.975 -8.962 1.00 88.00 326 TYR A CA 1
ATOM 2539 C C . TYR A 1 326 ? 18.371 3.820 -7.465 1.00 88.00 326 TYR A C 1
ATOM 2541 O O . TYR A 1 326 ? 18.111 2.711 -6.996 1.00 88.00 326 TYR A O 1
ATOM 2549 N N . ARG A 1 327 ? 18.323 4.934 -6.724 1.00 87.81 327 ARG A N 1
ATOM 2550 C CA . ARG A 1 327 ? 18.001 4.958 -5.287 1.00 87.81 327 ARG A CA 1
ATOM 2551 C C . ARG A 1 327 ? 16.546 4.573 -5.015 1.00 87.81 327 ARG A C 1
ATOM 2553 O O . ARG A 1 327 ? 16.296 3.741 -4.147 1.00 87.81 327 ARG A O 1
ATOM 2560 N N . SER A 1 328 ? 15.596 5.109 -5.780 1.00 85.38 328 SER A N 1
ATOM 2561 C CA . SER A 1 328 ? 14.169 4.815 -5.632 1.00 85.38 328 SER A CA 1
ATOM 2562 C C . SER A 1 328 ? 13.846 3.355 -5.968 1.00 85.38 328 SER A C 1
ATOM 2564 O O . SER A 1 328 ? 13.023 2.747 -5.284 1.00 85.38 328 SER A O 1
ATOM 2566 N N . MET A 1 329 ? 14.552 2.743 -6.929 1.00 87.19 329 MET A N 1
ATOM 2567 C CA . MET A 1 329 ? 14.467 1.300 -7.194 1.00 87.19 329 MET A CA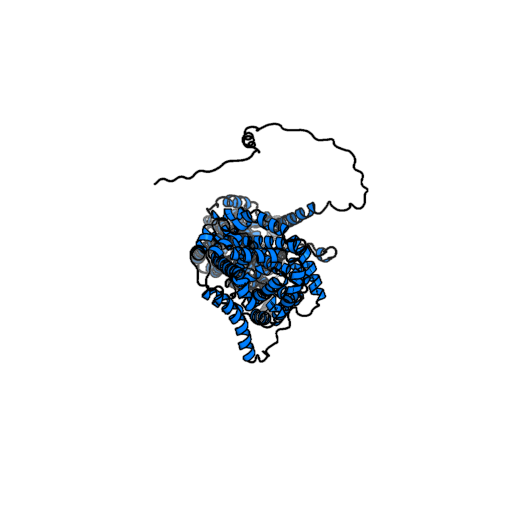 1
ATOM 2568 C C . MET A 1 329 ? 15.138 0.434 -6.124 1.00 87.19 329 MET A C 1
ATOM 2570 O O . MET A 1 329 ? 14.583 -0.604 -5.767 1.00 87.19 329 MET A O 1
ATOM 2574 N N . ALA A 1 330 ? 16.277 0.850 -5.563 1.00 85.69 330 ALA A N 1
ATOM 2575 C CA . ALA A 1 330 ? 16.889 0.139 -4.440 1.00 85.69 330 ALA A CA 1
ATOM 2576 C C . ALA A 1 330 ? 15.965 0.124 -3.206 1.00 85.69 330 ALA A C 1
ATOM 2578 O O . ALA A 1 330 ? 15.782 -0.925 -2.587 1.00 85.69 330 ALA A O 1
ATOM 2579 N N . ILE A 1 331 ? 15.310 1.254 -2.908 1.00 85.75 331 ILE A N 1
ATOM 2580 C CA . ILE A 1 331 ? 14.299 1.360 -1.847 1.00 85.75 331 ILE A CA 1
ATOM 2581 C C . ILE A 1 331 ? 13.058 0.523 -2.180 1.00 85.75 331 ILE A C 1
ATOM 2583 O O . ILE A 1 331 ? 12.592 -0.221 -1.323 1.00 85.75 331 ILE A O 1
ATOM 2587 N N . ALA A 1 332 ? 12.538 0.573 -3.411 1.00 87.25 332 ALA A N 1
ATOM 2588 C CA . ALA A 1 332 ? 11.382 -0.237 -3.809 1.00 87.25 332 ALA A CA 1
ATOM 2589 C C . ALA A 1 332 ? 11.650 -1.747 -3.681 1.00 87.25 332 ALA A C 1
ATOM 2591 O O . ALA A 1 332 ? 10.790 -2.484 -3.197 1.00 87.25 332 ALA A O 1
ATOM 2592 N N . LEU A 1 333 ? 12.852 -2.210 -4.045 1.00 85.12 333 LEU A N 1
ATOM 2593 C CA . LEU A 1 333 ? 13.247 -3.613 -3.907 1.00 85.12 333 LEU A CA 1
ATOM 2594 C C . LEU A 1 333 ? 13.482 -4.001 -2.431 1.00 85.12 333 LEU A C 1
ATOM 2596 O O . LEU A 1 333 ? 13.101 -5.098 -2.022 1.00 85.12 333 LEU A O 1
ATOM 2600 N N . GLN A 1 334 ? 14.030 -3.099 -1.604 1.00 85.38 334 GLN A N 1
ATOM 2601 C CA . GLN A 1 334 ? 14.152 -3.296 -0.152 1.00 85.38 334 GLN A CA 1
ATOM 2602 C C . GLN A 1 334 ? 12.774 -3.378 0.530 1.00 85.38 334 GLN A C 1
ATOM 2604 O O . GLN A 1 334 ? 12.539 -4.280 1.336 1.00 85.38 334 GLN A O 1
ATOM 2609 N N . SER A 1 335 ? 11.846 -2.481 0.184 1.00 85.56 335 SER A N 1
ATOM 2610 C CA . SER A 1 335 ? 10.463 -2.484 0.676 1.00 85.56 335 SER A CA 1
ATOM 2611 C C . SER A 1 335 ? 9.695 -3.724 0.221 1.00 85.56 335 SER A C 1
ATOM 2613 O O . SER A 1 335 ? 8.978 -4.317 1.023 1.00 85.56 335 SER A O 1
ATOM 2615 N N . PHE A 1 336 ? 9.897 -4.184 -1.018 1.00 83.94 336 PHE A N 1
ATOM 2616 C CA . PHE A 1 336 ? 9.355 -5.456 -1.496 1.00 83.94 336 PHE A CA 1
ATOM 2617 C C . PHE A 1 336 ? 9.884 -6.642 -0.670 1.00 83.94 336 PHE A C 1
ATOM 2619 O O . PHE A 1 336 ? 9.092 -7.412 -0.130 1.00 83.94 336 PHE A O 1
ATOM 2626 N N . GLY A 1 337 ? 11.205 -6.736 -0.467 1.00 84.81 337 GLY A N 1
ATOM 2627 C CA . GLY A 1 337 ? 11.816 -7.763 0.386 1.00 84.81 337 GLY A CA 1
ATOM 2628 C C . GLY A 1 337 ? 11.326 -7.722 1.842 1.00 84.81 337 GLY A C 1
ATOM 2629 O O . GLY A 1 337 ? 11.128 -8.769 2.457 1.00 84.81 337 GLY A O 1
ATOM 2630 N N . LYS A 1 338 ? 11.055 -6.527 2.384 1.00 86.06 338 LYS A N 1
ATOM 2631 C CA . LYS A 1 338 ? 10.439 -6.346 3.707 1.00 86.06 338 LYS A CA 1
ATOM 2632 C C . LYS A 1 338 ? 8.993 -6.855 3.742 1.00 86.06 338 LYS A C 1
ATOM 2634 O O . LYS A 1 338 ? 8.655 -7.609 4.647 1.00 86.06 338 LYS A O 1
ATOM 2639 N N . ILE A 1 339 ? 8.158 -6.494 2.766 1.00 85.25 339 ILE A N 1
ATOM 2640 C CA . ILE A 1 339 ? 6.754 -6.943 2.668 1.00 85.25 339 ILE A CA 1
ATOM 2641 C C . ILE A 1 339 ? 6.671 -8.474 2.579 1.00 85.25 339 ILE A C 1
ATOM 2643 O O . ILE A 1 339 ? 5.835 -9.085 3.243 1.00 85.25 339 ILE A O 1
ATOM 2647 N N . VAL A 1 340 ? 7.575 -9.089 1.811 1.00 84.00 340 VAL A N 1
ATOM 2648 C CA . VAL A 1 340 ? 7.724 -10.547 1.692 1.00 84.00 340 VAL A CA 1
ATOM 2649 C C . VAL A 1 340 ? 8.167 -11.188 3.018 1.00 84.00 340 VAL A C 1
ATOM 2651 O O . VAL A 1 340 ? 7.620 -12.217 3.407 1.00 84.00 340 VAL A O 1
ATOM 2654 N N . ALA A 1 341 ? 9.116 -10.583 3.743 1.00 85.25 341 ALA A N 1
ATOM 2655 C CA . ALA A 1 341 ? 9.616 -11.105 5.021 1.00 85.25 341 ALA A CA 1
ATOM 2656 C C . ALA A 1 341 ? 8.651 -10.911 6.209 1.00 85.25 341 ALA A C 1
ATOM 2658 O O . ALA A 1 341 ? 8.624 -11.737 7.120 1.00 85.25 341 ALA A O 1
ATOM 2659 N N . GLU A 1 342 ? 7.881 -9.821 6.222 1.00 86.94 342 GLU A N 1
ATOM 2660 C CA . GLU A 1 342 ? 6.922 -9.483 7.286 1.00 86.94 342 GLU A CA 1
ATOM 2661 C C . GLU A 1 342 ? 5.495 -9.989 6.988 1.00 86.94 342 GLU A C 1
ATOM 2663 O O . GLU A 1 342 ? 4.627 -9.905 7.855 1.00 86.94 342 GLU A O 1
ATOM 2668 N N . ASN A 1 343 ? 5.245 -10.507 5.775 1.00 87.06 343 ASN A N 1
ATOM 2669 C CA . ASN A 1 343 ? 3.929 -10.909 5.253 1.00 87.06 343 ASN A CA 1
ATOM 2670 C C . ASN A 1 343 ? 2.838 -9.833 5.468 1.00 87.06 343 ASN A C 1
ATOM 2672 O O . ASN A 1 343 ? 1.674 -10.131 5.743 1.00 87.06 343 ASN A O 1
ATOM 2676 N N . LYS A 1 344 ? 3.229 -8.557 5.368 1.00 86.38 344 LYS A N 1
ATOM 2677 C CA . LYS A 1 344 ? 2.374 -7.396 5.629 1.00 86.38 344 LYS A CA 1
ATOM 2678 C C . LYS A 1 344 ? 2.539 -6.365 4.521 1.00 86.38 344 LYS A C 1
ATOM 2680 O O . LYS A 1 344 ? 3.650 -5.942 4.222 1.00 86.38 344 LYS A O 1
ATOM 2685 N N . ALA A 1 345 ? 1.420 -5.934 3.945 1.00 82.00 345 ALA A N 1
ATOM 2686 C CA . ALA A 1 345 ? 1.385 -4.839 2.984 1.00 82.00 345 ALA A CA 1
ATOM 2687 C C . ALA A 1 345 ? 1.876 -3.519 3.602 1.00 82.00 345 ALA A C 1
ATOM 2689 O O . ALA A 1 345 ? 1.554 -3.221 4.754 1.00 82.00 345 ALA A O 1
ATOM 2690 N N . SER A 1 346 ? 2.579 -2.703 2.810 1.00 81.50 346 SER A N 1
ATOM 2691 C CA . SER A 1 346 ? 2.832 -1.298 3.148 1.00 81.50 346 SER A CA 1
ATOM 2692 C C . SER A 1 346 ? 2.231 -0.364 2.105 1.00 81.50 346 SER A C 1
ATOM 2694 O O . SER A 1 346 ? 2.365 -0.603 0.901 1.00 81.50 346 SER A O 1
ATOM 2696 N N . SER A 1 347 ? 1.619 0.719 2.583 1.00 78.50 347 SER A N 1
ATOM 2697 C CA . SER A 1 347 ? 1.153 1.856 1.780 1.00 78.50 347 SER A CA 1
ATOM 2698 C C . SER A 1 347 ? 2.289 2.525 1.008 1.00 78.50 347 SER A C 1
ATOM 2700 O O . SER A 1 347 ? 2.074 3.012 -0.100 1.00 78.50 347 SER A O 1
ATOM 2702 N N . ASP A 1 348 ? 3.515 2.464 1.542 1.00 83.69 348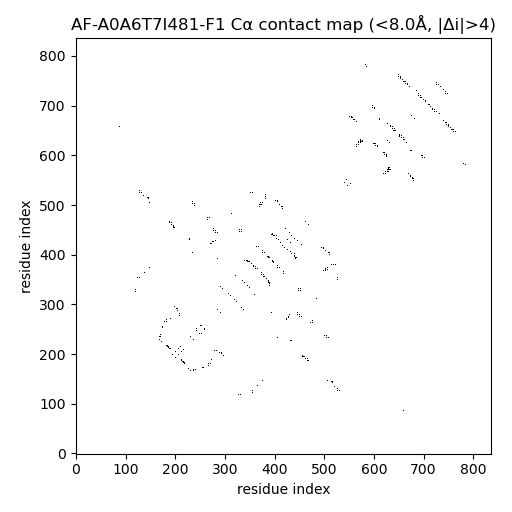 ASP A N 1
ATOM 2703 C CA . ASP A 1 348 ? 4.718 3.029 0.922 1.00 83.69 348 ASP A CA 1
ATOM 2704 C C . ASP A 1 348 ? 4.880 2.577 -0.536 1.00 83.69 348 ASP A C 1
ATOM 2706 O O . ASP A 1 348 ? 5.340 3.345 -1.367 1.00 83.69 348 ASP A O 1
ATOM 2710 N N . MET A 1 349 ? 4.480 1.348 -0.889 1.00 84.38 349 MET A N 1
ATOM 2711 C CA . MET A 1 349 ? 4.638 0.840 -2.258 1.00 84.38 349 MET A CA 1
ATOM 2712 C C . MET A 1 349 ? 3.728 1.519 -3.288 1.00 84.38 349 MET A C 1
ATOM 2714 O O . MET A 1 349 ? 4.102 1.568 -4.459 1.00 84.38 349 MET A O 1
ATOM 2718 N N . ALA A 1 350 ? 2.563 2.039 -2.887 1.00 87.56 350 ALA A N 1
ATOM 2719 C CA . ALA A 1 350 ? 1.710 2.822 -3.781 1.00 87.56 350 ALA A CA 1
ATOM 2720 C C . ALA A 1 350 ? 2.370 4.179 -4.076 1.00 87.56 350 ALA A C 1
ATOM 2722 O O . ALA A 1 350 ? 2.611 4.500 -5.239 1.00 87.56 350 ALA A O 1
ATOM 2723 N N . PHE A 1 351 ? 2.799 4.883 -3.022 1.00 88.88 351 PHE A N 1
ATOM 2724 C CA . PHE A 1 351 ? 3.592 6.116 -3.100 1.00 8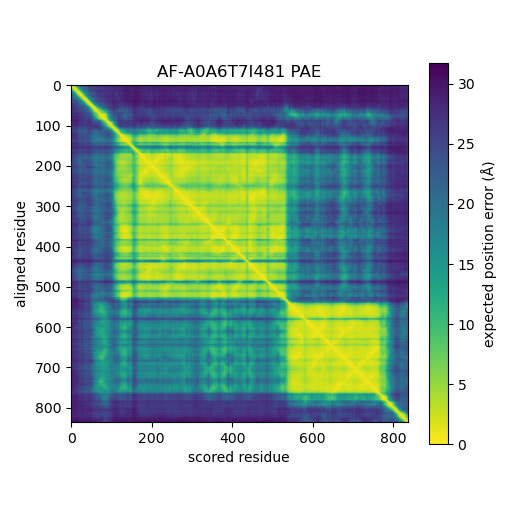8.88 351 PHE A CA 1
ATOM 2725 C C . PHE A 1 351 ? 4.866 5.928 -3.945 1.00 88.88 351 PHE A C 1
ATOM 2727 O O . PHE A 1 351 ? 5.126 6.691 -4.874 1.00 88.88 351 PHE A O 1
ATOM 2734 N N . LEU A 1 352 ? 5.637 4.866 -3.685 1.00 88.75 352 LEU A N 1
ATOM 2735 C CA . LEU A 1 352 ? 6.863 4.530 -4.416 1.00 88.75 352 LEU A CA 1
ATOM 2736 C C . LEU A 1 352 ? 6.596 4.308 -5.907 1.00 88.75 352 LEU A C 1
ATOM 2738 O O . LEU A 1 352 ? 7.389 4.769 -6.729 1.00 88.75 352 LEU A O 1
ATOM 2742 N N . LEU A 1 353 ? 5.504 3.624 -6.268 1.00 90.25 353 LEU A N 1
ATOM 2743 C CA . LEU A 1 353 ? 5.111 3.411 -7.663 1.00 90.25 353 LEU A CA 1
ATOM 2744 C C . LEU A 1 353 ? 4.670 4.722 -8.329 1.00 90.25 353 LEU A C 1
ATOM 2746 O O . LEU A 1 353 ? 5.109 5.002 -9.442 1.00 90.25 353 LEU A O 1
ATOM 2750 N N . GLN A 1 354 ? 3.862 5.536 -7.644 1.00 92.56 354 GLN A N 1
ATOM 2751 C CA . GLN A 1 354 ? 3.413 6.842 -8.132 1.00 92.56 354 GLN A CA 1
ATOM 2752 C C . GLN A 1 354 ? 4.598 7.770 -8.394 1.00 92.56 354 GLN A C 1
ATOM 2754 O O . GLN A 1 354 ? 4.783 8.191 -9.533 1.00 92.56 354 GLN A O 1
ATOM 2759 N N . MET A 1 355 ? 5.465 8.001 -7.403 1.00 91.00 355 MET A N 1
ATOM 2760 C CA . MET A 1 355 ? 6.673 8.818 -7.572 1.00 91.00 355 MET A CA 1
ATOM 2761 C C . MET A 1 355 ? 7.553 8.300 -8.717 1.00 91.00 355 MET A C 1
ATOM 2763 O O . MET A 1 355 ? 8.015 9.085 -9.542 1.00 91.00 355 MET A O 1
ATOM 2767 N N . ASN A 1 356 ? 7.707 6.977 -8.854 1.00 90.44 356 ASN A N 1
ATOM 2768 C CA . ASN A 1 356 ? 8.462 6.384 -9.959 1.00 90.44 356 ASN A CA 1
ATOM 2769 C C . ASN A 1 356 ? 7.833 6.583 -11.350 1.00 90.44 356 ASN A C 1
ATOM 2771 O O . ASN A 1 356 ? 8.550 6.493 -12.351 1.00 90.44 356 ASN A O 1
ATOM 2775 N N . ILE A 1 357 ? 6.527 6.817 -11.445 1.00 93.81 357 ILE A N 1
ATOM 2776 C CA . ILE A 1 357 ? 5.878 7.211 -12.698 1.00 93.81 357 ILE A CA 1
ATOM 2777 C C . ILE A 1 357 ? 6.056 8.721 -12.904 1.00 93.81 357 ILE A C 1
ATOM 2779 O O . ILE A 1 357 ? 6.478 9.143 -13.977 1.00 93.81 357 ILE A O 1
ATOM 2783 N N . LEU A 1 358 ? 5.834 9.527 -11.862 1.00 94.06 358 LEU A N 1
ATOM 2784 C CA . LEU A 1 358 ? 5.888 10.990 -11.919 1.00 94.06 358 LEU A CA 1
ATOM 2785 C C . LEU A 1 358 ? 7.278 11.559 -12.264 1.00 94.06 358 LEU A C 1
ATOM 2787 O O . LEU A 1 358 ? 7.353 12.489 -13.064 1.00 94.06 358 LEU A O 1
ATOM 2791 N N . GLU A 1 359 ? 8.373 10.968 -11.771 1.00 91.12 359 GLU A N 1
ATOM 2792 C CA . GLU A 1 359 ? 9.747 11.308 -12.205 1.00 91.12 359 GLU A CA 1
ATOM 2793 C C . GLU A 1 359 ? 9.916 11.197 -13.734 1.00 91.12 359 GLU A C 1
ATOM 2795 O O . GLU A 1 359 ? 10.561 12.026 -14.372 1.00 91.12 359 GLU A O 1
ATOM 2800 N N . ALA A 1 360 ? 9.343 10.147 -14.331 1.00 91.25 360 ALA A N 1
ATOM 2801 C CA . ALA A 1 360 ? 9.445 9.881 -15.762 1.00 91.25 360 ALA A CA 1
ATOM 2802 C C . ALA A 1 360 ? 8.486 10.769 -16.577 1.00 91.25 360 ALA A C 1
ATOM 2804 O O . ALA A 1 360 ? 8.853 11.223 -17.658 1.00 91.25 360 ALA A O 1
ATOM 2805 N N . VAL A 1 361 ? 7.307 11.090 -16.028 1.00 94.56 361 VAL A N 1
ATOM 2806 C CA . VAL A 1 361 ? 6.381 12.090 -16.590 1.00 94.56 361 VAL A CA 1
ATOM 2807 C C . VAL A 1 361 ? 7.033 13.472 -16.655 1.00 94.56 361 VAL A C 1
ATOM 2809 O O . VAL A 1 361 ? 6.896 14.140 -17.674 1.00 94.56 361 VAL A O 1
ATOM 2812 N N . LYS A 1 362 ? 7.782 13.888 -15.621 1.00 93.25 362 LYS A N 1
ATOM 2813 C CA . LYS A 1 362 ? 8.529 15.157 -15.636 1.00 93.25 362 LYS A CA 1
ATOM 2814 C C . LYS A 1 362 ? 9.478 15.228 -16.835 1.00 93.25 362 LYS A C 1
ATOM 2816 O O . LYS A 1 362 ? 9.461 16.198 -17.578 1.00 93.25 362 LYS A O 1
ATOM 2821 N N . ILE A 1 363 ? 10.240 14.162 -17.076 1.00 89.94 363 ILE A N 1
ATOM 2822 C CA . ILE A 1 363 ? 11.177 14.121 -18.204 1.00 89.94 363 ILE A CA 1
ATOM 2823 C C . ILE A 1 363 ? 10.452 14.041 -19.550 1.00 89.94 363 ILE A C 1
ATOM 2825 O O . ILE A 1 363 ? 10.893 14.701 -20.485 1.00 89.94 363 ILE A O 1
ATOM 2829 N N . ASP A 1 364 ? 9.334 13.308 -19.660 1.00 92.00 364 ASP A N 1
ATOM 2830 C CA . ASP A 1 364 ? 8.479 13.370 -20.855 1.00 92.00 364 ASP A CA 1
ATOM 2831 C C . ASP A 1 364 ? 8.056 14.825 -21.150 1.00 92.00 364 ASP A C 1
ATOM 2833 O O . ASP A 1 364 ? 8.098 15.242 -22.304 1.00 92.00 364 ASP A O 1
ATOM 2837 N N . ILE A 1 365 ? 7.723 15.629 -20.133 1.00 92.50 365 ILE A N 1
ATOM 2838 C CA . ILE A 1 365 ? 7.406 17.062 -20.290 1.00 92.50 365 ILE A CA 1
ATOM 2839 C C . ILE A 1 365 ? 8.642 17.865 -20.717 1.00 92.50 365 ILE A C 1
ATOM 2841 O O . ILE A 1 365 ? 8.574 18.605 -21.699 1.00 92.50 365 ILE A O 1
ATOM 2845 N N . ASP A 1 366 ? 9.781 17.688 -20.039 1.00 88.69 366 ASP A N 1
ATOM 2846 C CA . ASP A 1 366 ? 11.034 18.402 -20.334 1.00 88.69 366 ASP A CA 1
ATOM 2847 C C . ASP A 1 366 ? 11.562 18.133 -21.766 1.00 88.69 366 ASP A C 1
ATOM 2849 O O . ASP A 1 366 ? 12.258 18.981 -22.333 1.00 88.69 366 ASP A O 1
ATOM 2853 N N . ILE A 1 367 ? 11.208 16.996 -22.391 1.00 86.81 367 ILE A N 1
ATOM 2854 C CA . ILE A 1 367 ? 11.519 16.695 -23.807 1.00 86.81 367 ILE A CA 1
ATOM 2855 C C . ILE A 1 367 ? 10.386 17.026 -24.802 1.00 86.81 367 ILE A C 1
ATOM 2857 O O . ILE A 1 367 ? 10.548 16.790 -26.002 1.00 86.81 367 ILE A O 1
ATOM 2861 N N . GLY A 1 368 ? 9.250 17.569 -24.348 1.00 90.50 368 GLY A N 1
ATOM 2862 C CA . GLY A 1 368 ? 8.106 17.938 -25.200 1.00 90.50 368 GLY A CA 1
ATOM 2863 C C . GLY A 1 368 ? 7.198 16.771 -25.623 1.00 90.50 368 GLY A C 1
ATOM 2864 O O . GLY A 1 368 ? 6.533 16.835 -26.656 1.00 90.50 368 GLY A O 1
ATOM 2865 N N . ASN A 1 369 ? 7.170 15.687 -24.849 1.00 92.19 369 ASN A N 1
ATOM 2866 C CA . ASN A 1 369 ? 6.373 14.480 -25.076 1.00 92.19 369 ASN A CA 1
ATOM 2867 C C . ASN A 1 369 ? 5.025 14.518 -24.321 1.00 92.19 369 ASN A C 1
ATOM 2869 O O . ASN A 1 369 ? 4.639 13.553 -23.655 1.00 92.19 369 ASN A O 1
ATOM 2873 N N . ASP A 1 370 ? 4.293 15.636 -24.427 1.00 93.69 370 ASP A N 1
ATOM 2874 C CA . ASP A 1 370 ? 3.055 15.916 -23.670 1.00 93.69 370 ASP A CA 1
ATOM 2875 C C . ASP A 1 370 ? 2.022 14.778 -23.722 1.00 93.69 370 ASP A C 1
ATOM 2877 O O . ASP A 1 370 ? 1.315 14.513 -22.747 1.00 93.69 370 ASP A O 1
ATOM 2881 N N . ALA A 1 371 ? 1.919 14.092 -24.863 1.00 94.31 371 ALA A N 1
ATOM 2882 C CA . ALA A 1 371 ? 0.973 12.999 -25.054 1.00 94.31 371 ALA A CA 1
ATOM 2883 C C . ALA A 1 371 ? 1.316 11.771 -24.190 1.00 94.31 371 ALA A C 1
ATOM 2885 O O . ALA A 1 371 ? 0.420 11.184 -23.584 1.00 94.31 371 ALA A O 1
ATOM 2886 N N . ASN A 1 372 ? 2.602 11.430 -24.051 1.00 94.94 372 ASN A N 1
ATOM 2887 C CA . ASN A 1 372 ? 3.039 10.355 -23.160 1.00 94.94 372 ASN A CA 1
ATOM 2888 C C . ASN A 1 372 ? 2.971 10.789 -21.687 1.00 94.94 372 ASN A C 1
ATOM 2890 O O . ASN A 1 372 ? 2.500 10.023 -20.845 1.00 94.94 372 ASN A O 1
ATOM 2894 N N . ALA A 1 373 ? 3.340 12.041 -21.388 1.00 95.81 373 ALA A N 1
ATOM 2895 C CA . ALA A 1 373 ? 3.229 12.626 -20.052 1.00 95.81 373 ALA A CA 1
ATOM 2896 C C . ALA A 1 373 ? 1.792 12.548 -19.498 1.00 95.81 373 ALA A C 1
ATOM 2898 O O . ALA A 1 373 ? 1.589 12.140 -18.353 1.00 95.81 373 ALA A O 1
ATOM 2899 N N . ARG A 1 374 ? 0.780 12.849 -20.327 1.00 95.50 374 ARG A N 1
ATOM 2900 C CA . ARG A 1 374 ? -0.649 12.703 -19.981 1.00 95.50 374 ARG A CA 1
ATOM 2901 C C . ARG A 1 374 ? -1.020 11.274 -19.578 1.00 95.50 374 ARG A C 1
ATOM 2903 O O . ARG A 1 374 ? -1.721 11.091 -18.583 1.00 95.50 374 ARG A O 1
ATOM 2910 N N . VAL A 1 375 ? -0.538 10.269 -20.316 1.00 95.31 375 VAL A N 1
ATOM 2911 C CA . VAL A 1 375 ? -0.789 8.849 -20.006 1.00 95.31 375 VAL A CA 1
ATOM 2912 C C . VAL A 1 375 ? -0.090 8.444 -18.710 1.00 95.31 375 VAL A C 1
ATOM 2914 O O . VAL A 1 375 ? -0.720 7.819 -17.861 1.00 95.31 375 VAL A O 1
ATOM 2917 N N . GLY A 1 376 ? 1.165 8.850 -18.500 1.00 96.06 376 GLY A N 1
ATOM 2918 C CA . GLY A 1 376 ? 1.880 8.589 -17.249 1.00 96.06 376 GLY A CA 1
ATOM 2919 C C . GLY A 1 376 ? 1.220 9.247 -16.030 1.00 96.06 376 GLY A C 1
ATOM 2920 O O . GLY A 1 376 ? 1.059 8.601 -14.996 1.00 96.06 376 GLY A O 1
ATOM 2921 N N . LEU A 1 377 ? 0.745 10.491 -16.146 1.00 96.00 377 LEU A N 1
ATOM 2922 C CA . LEU A 1 377 ? 0.041 11.166 -15.051 1.00 96.00 377 LEU A CA 1
ATOM 2923 C C . LEU A 1 377 ? -1.300 10.481 -14.725 1.00 96.00 377 LEU A C 1
ATOM 2925 O O . LEU A 1 377 ? -1.628 10.291 -13.553 1.00 96.00 377 LEU A O 1
ATOM 2929 N N . ALA A 1 378 ? -2.036 10.026 -15.746 1.00 95.12 378 ALA A N 1
ATOM 2930 C CA . ALA A 1 378 ? -3.249 9.228 -15.563 1.00 95.12 378 ALA A CA 1
ATOM 2931 C C . ALA A 1 378 ? -2.966 7.834 -14.960 1.00 95.12 378 ALA A C 1
ATOM 2933 O O . ALA A 1 378 ? -3.748 7.353 -14.138 1.00 95.12 378 ALA A O 1
ATOM 2934 N N . LEU A 1 379 ? -1.837 7.200 -15.302 1.00 95.06 379 LEU A N 1
ATOM 2935 C CA . LEU A 1 379 ? -1.382 5.946 -14.688 1.00 95.06 379 LEU A CA 1
ATOM 2936 C C . LEU A 1 379 ? -1.061 6.121 -13.199 1.00 95.06 379 LEU A C 1
ATOM 2938 O O . LEU A 1 379 ? -1.495 5.297 -12.398 1.00 95.06 379 LEU A O 1
ATOM 2942 N N . ALA A 1 380 ? -0.364 7.195 -12.814 1.00 95.19 380 ALA A N 1
ATOM 2943 C CA . ALA A 1 380 ? -0.061 7.497 -11.412 1.00 95.19 380 ALA A CA 1
ATOM 2944 C C . ALA A 1 380 ? -1.336 7.771 -10.588 1.00 95.19 380 ALA A C 1
ATOM 2946 O O . ALA A 1 380 ? -1.529 7.180 -9.522 1.00 95.19 380 ALA A O 1
ATOM 2947 N N . ALA A 1 381 ? -2.253 8.590 -11.115 1.00 93.81 381 ALA A N 1
ATOM 2948 C CA . ALA A 1 381 ? -3.522 8.926 -10.458 1.00 93.81 381 ALA A CA 1
ATOM 2949 C C . ALA A 1 381 ? -4.519 7.748 -10.377 1.00 93.81 381 ALA A C 1
ATOM 2951 O O . ALA A 1 381 ? -5.500 7.811 -9.635 1.00 93.81 381 ALA A O 1
ATOM 2952 N N . SER A 1 382 ? -4.266 6.657 -11.110 1.00 91.88 382 SER A N 1
ATOM 2953 C CA . SER A 1 382 ? -5.032 5.406 -11.033 1.00 91.88 382 SER A CA 1
ATOM 2954 C C . SER A 1 382 ? -4.372 4.315 -10.171 1.00 91.88 382 SER A C 1
ATOM 2956 O O . SER A 1 382 ? -4.954 3.240 -10.014 1.00 91.88 382 SER A O 1
ATOM 2958 N N . VAL A 1 383 ? -3.229 4.583 -9.518 1.00 88.69 383 VAL A N 1
ATOM 2959 C CA . VAL A 1 383 ? -2.664 3.712 -8.462 1.00 88.69 383 VAL A CA 1
ATOM 2960 C C . VAL A 1 383 ? -3.476 3.868 -7.166 1.00 88.69 383 VAL A C 1
ATOM 2962 O O . VAL A 1 383 ? -3.034 4.460 -6.190 1.00 88.69 383 VAL A O 1
ATOM 2965 N N . GLN A 1 384 ? -4.700 3.337 -7.161 1.00 71.94 384 GLN A N 1
ATOM 2966 C CA . GLN A 1 384 ? -5.634 3.416 -6.024 1.00 71.94 384 GLN A CA 1
ATOM 2967 C C . GLN A 1 384 ? -5.551 2.205 -5.077 1.00 71.94 384 GLN A C 1
ATOM 2969 O O . GLN A 1 384 ? -6.255 2.148 -4.069 1.00 71.94 384 GLN A O 1
ATOM 2974 N N . PHE A 1 385 ? -4.705 1.219 -5.392 1.00 75.19 385 PHE A N 1
ATOM 2975 C CA . PHE A 1 385 ? -4.640 -0.055 -4.680 1.00 75.19 385 PHE A CA 1
ATOM 2976 C C . PHE A 1 385 ? -3.276 -0.266 -4.024 1.00 75.19 385 PHE A C 1
ATOM 2978 O O . PHE A 1 385 ? -2.260 -0.438 -4.702 1.00 75.19 385 PHE A O 1
ATOM 2985 N N . ASN A 1 386 ? -3.279 -0.326 -2.691 1.00 81.44 386 ASN A N 1
ATOM 2986 C CA . ASN A 1 386 ? -2.165 -0.870 -1.920 1.00 81.44 386 ASN A CA 1
ATOM 2987 C C . ASN A 1 386 ? -1.873 -2.321 -2.352 1.00 81.44 386 ASN A C 1
ATOM 2989 O O . ASN A 1 386 ? -2.807 -3.038 -2.735 1.00 81.44 386 ASN A O 1
ATOM 2993 N N . PRO A 1 387 ? -0.615 -2.791 -2.254 1.00 85.81 387 PRO A N 1
ATOM 2994 C CA . PRO A 1 387 ? -0.335 -4.210 -2.415 1.00 85.81 387 PRO A CA 1
ATOM 2995 C C . PRO A 1 387 ? -1.114 -5.035 -1.386 1.00 85.81 387 PRO A C 1
ATOM 2997 O O . PRO A 1 387 ? -1.340 -4.594 -0.261 1.00 85.81 387 PRO A O 1
ATOM 3000 N N . PHE A 1 388 ? -1.445 -6.271 -1.736 1.00 88.00 388 PHE A N 1
ATOM 3001 C CA . PHE A 1 388 ? -1.797 -7.315 -0.774 1.00 88.00 388 PHE A CA 1
ATOM 3002 C C . PHE A 1 388 ? -0.728 -8.410 -0.813 1.00 88.00 388 PHE A C 1
ATOM 3004 O O . PHE A 1 388 ? -0.002 -8.522 -1.799 1.00 88.00 388 PHE A O 1
ATOM 3011 N N . VAL A 1 389 ? -0.598 -9.201 0.255 1.00 87.94 389 VAL A N 1
ATOM 3012 C CA . VAL A 1 389 ? 0.342 -10.332 0.284 1.00 87.94 389 VAL A CA 1
ATOM 3013 C C . VAL A 1 389 ? -0.443 -11.635 0.234 1.00 87.94 389 VAL A C 1
ATOM 3015 O O . VAL A 1 389 ? -1.363 -11.842 1.022 1.00 87.94 389 VAL A O 1
ATOM 3018 N N . GLU A 1 390 ? -0.090 -12.510 -0.702 1.00 87.44 390 GLU A N 1
ATOM 3019 C CA . GLU A 1 390 ? -0.675 -13.841 -0.860 1.00 87.44 390 GLU A CA 1
ATOM 3020 C C . GLU A 1 390 ? 0.457 -14.841 -1.120 1.00 87.44 390 GLU A C 1
ATOM 3022 O O . GLU A 1 390 ? 1.309 -14.604 -1.972 1.00 87.44 390 GLU A O 1
ATOM 3027 N N . ASN A 1 391 ? 0.494 -15.961 -0.389 1.00 87.88 391 ASN A N 1
ATOM 3028 C CA . ASN A 1 391 ? 1.538 -16.991 -0.527 1.00 87.88 391 ASN A CA 1
ATOM 3029 C C . ASN A 1 391 ? 2.982 -16.435 -0.437 1.00 87.88 391 ASN A C 1
ATOM 3031 O O . ASN A 1 391 ? 3.875 -16.889 -1.149 1.00 87.88 391 ASN A O 1
ATOM 3035 N N . ASN A 1 392 ? 3.203 -15.445 0.440 1.00 84.69 392 ASN A N 1
ATOM 3036 C CA . ASN A 1 392 ? 4.450 -14.679 0.597 1.00 84.69 392 ASN A CA 1
ATOM 3037 C C . ASN A 1 392 ? 4.882 -13.850 -0.635 1.00 84.69 392 ASN A C 1
ATOM 3039 O O . ASN A 1 392 ? 6.031 -13.421 -0.695 1.00 84.69 392 ASN A O 1
ATOM 3043 N N . LYS A 1 393 ? 3.988 -13.587 -1.599 1.00 84.44 393 LYS A N 1
ATOM 3044 C CA . LYS A 1 393 ? 4.219 -12.669 -2.728 1.00 84.44 393 LYS A CA 1
ATOM 3045 C C . LYS A 1 393 ? 3.374 -11.408 -2.577 1.00 84.44 393 LYS A C 1
ATOM 3047 O O . LYS A 1 393 ? 2.192 -11.501 -2.249 1.00 84.44 393 LYS A O 1
ATOM 3052 N N . ALA A 1 394 ? 3.958 -10.235 -2.829 1.00 84.62 394 ALA A N 1
ATOM 3053 C CA . ALA A 1 394 ? 3.198 -8.987 -2.896 1.00 84.62 394 ALA A CA 1
ATOM 3054 C C . ALA A 1 394 ? 2.557 -8.825 -4.285 1.00 84.62 394 ALA A C 1
ATOM 3056 O O . ALA A 1 394 ? 3.230 -9.015 -5.299 1.00 84.62 394 ALA A O 1
ATOM 3057 N N . LYS A 1 395 ? 1.270 -8.471 -4.311 1.00 88.25 395 LYS A N 1
ATOM 3058 C CA . LYS A 1 395 ? 0.407 -8.450 -5.497 1.00 88.25 395 LYS A CA 1
ATOM 3059 C C . LYS A 1 395 ? -0.429 -7.174 -5.594 1.00 88.25 395 LYS A C 1
ATOM 3061 O O . LYS A 1 395 ? -0.811 -6.608 -4.571 1.00 88.25 395 LYS A O 1
ATOM 3066 N N . TRP A 1 396 ? -0.788 -6.769 -6.815 1.00 88.44 396 TRP A N 1
ATOM 3067 C CA . TRP A 1 396 ? -1.585 -5.565 -7.101 1.00 88.44 396 TRP A CA 1
ATOM 3068 C C . TRP A 1 396 ? -2.735 -5.846 -8.079 1.00 88.44 396 TRP A C 1
ATOM 3070 O O . TRP A 1 396 ? -2.517 -6.355 -9.175 1.00 88.44 396 TRP A O 1
ATOM 3080 N N . ARG A 1 397 ? -3.971 -5.454 -7.740 1.00 87.44 397 ARG A N 1
ATOM 3081 C CA . ARG A 1 397 ? -5.145 -5.630 -8.622 1.00 87.44 397 ARG A CA 1
ATOM 3082 C C . ARG A 1 397 ? -5.287 -4.482 -9.623 1.00 87.44 397 ARG A C 1
ATOM 3084 O O . ARG A 1 397 ? -6.182 -3.655 -9.505 1.00 87.44 397 ARG A O 1
ATOM 3091 N N . LEU A 1 398 ? -4.373 -4.430 -10.588 1.00 85.06 398 LEU A N 1
ATOM 3092 C CA . LEU A 1 398 ? -4.307 -3.365 -11.597 1.00 85.06 398 LEU A CA 1
ATOM 3093 C C . LEU A 1 398 ? -5.258 -3.591 -12.782 1.00 85.06 398 LEU A C 1
ATOM 3095 O O . LEU A 1 398 ? -5.759 -2.633 -13.365 1.00 85.06 398 LEU A O 1
ATOM 3099 N N . GLY A 1 399 ? -5.515 -4.853 -13.138 1.00 87.75 399 GLY A N 1
ATOM 3100 C CA . GLY A 1 399 ? -6.258 -5.200 -14.347 1.00 87.75 399 GLY A CA 1
ATOM 3101 C C . GLY A 1 399 ? -5.417 -5.076 -15.624 1.00 87.75 399 GLY A C 1
ATOM 3102 O O . GLY A 1 399 ? -4.344 -4.473 -15.648 1.00 87.75 399 GLY A O 1
ATOM 3103 N N . THR A 1 400 ? -5.910 -5.679 -16.706 1.00 86.75 400 THR A N 1
ATOM 3104 C CA . THR A 1 400 ? -5.205 -5.754 -17.997 1.00 86.75 400 THR A CA 1
ATOM 3105 C C . THR A 1 400 ? -4.936 -4.382 -18.598 1.00 86.75 400 THR A C 1
ATOM 3107 O O . THR A 1 400 ? -3.821 -4.130 -19.046 1.00 86.75 400 THR A O 1
ATOM 3110 N N . GLU A 1 401 ? -5.909 -3.471 -18.558 1.00 88.50 401 GLU A N 1
ATOM 3111 C CA . GLU A 1 401 ? -5.801 -2.197 -19.279 1.00 88.50 401 GLU A CA 1
ATOM 3112 C C . GLU A 1 401 ? -4.811 -1.218 -18.642 1.00 88.50 401 GLU A C 1
ATOM 3114 O O . GLU A 1 401 ? -4.088 -0.533 -19.365 1.00 88.50 401 GLU A O 1
ATOM 3119 N N . TRP A 1 402 ? -4.704 -1.200 -17.306 1.00 91.50 402 TRP A N 1
ATOM 3120 C CA . TRP A 1 402 ? -3.678 -0.407 -16.619 1.00 91.50 402 TRP A CA 1
ATOM 3121 C C . TRP A 1 402 ? -2.279 -0.918 -16.961 1.00 91.50 402 TRP A C 1
ATOM 3123 O O . TRP A 1 402 ? -1.398 -0.130 -17.297 1.00 91.50 402 TRP A O 1
ATOM 3133 N N . VAL A 1 403 ? -2.077 -2.240 -16.948 1.00 90.75 403 VAL A N 1
ATOM 3134 C CA . VAL A 1 403 ? -0.779 -2.841 -17.285 1.00 90.75 403 VAL A CA 1
ATOM 3135 C C . VAL A 1 403 ? -0.435 -2.633 -18.765 1.00 90.75 403 VAL A C 1
ATOM 3137 O O . VAL A 1 403 ? 0.694 -2.255 -19.076 1.00 90.75 403 VAL A O 1
ATOM 3140 N N . ASN A 1 404 ? -1.401 -2.783 -19.676 1.00 90.31 404 ASN A N 1
ATOM 3141 C CA . ASN A 1 404 ? -1.222 -2.495 -21.101 1.00 90.31 404 ASN A CA 1
ATOM 3142 C C . ASN A 1 404 ? -0.822 -1.027 -21.333 1.00 90.31 404 ASN A C 1
ATOM 3144 O O . ASN A 1 404 ? 0.160 -0.758 -22.031 1.00 90.31 404 ASN A O 1
ATOM 3148 N N . ALA A 1 405 ? -1.531 -0.082 -20.708 1.00 92.06 405 ALA A N 1
ATOM 3149 C CA . ALA A 1 40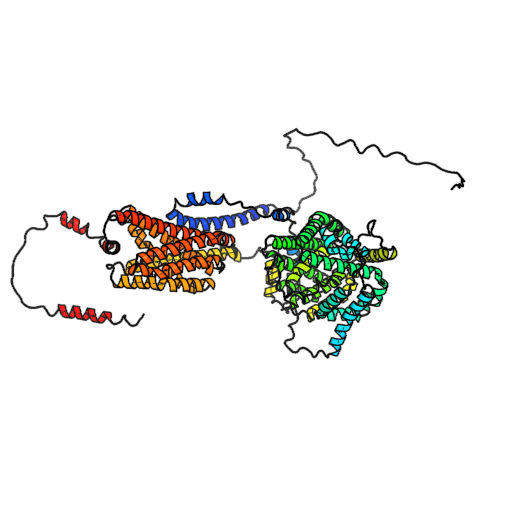5 ? -1.203 1.338 -20.785 1.00 92.06 405 ALA A CA 1
ATOM 3150 C C . ALA A 1 405 ? 0.167 1.652 -20.159 1.00 92.06 405 ALA A C 1
ATOM 3152 O O . ALA A 1 405 ? 0.930 2.410 -20.750 1.00 92.06 405 ALA A O 1
ATOM 3153 N N . TYR A 1 406 ? 0.532 1.029 -19.031 1.00 93.31 406 TYR A N 1
ATOM 3154 C CA . TYR A 1 406 ? 1.854 1.186 -18.412 1.00 93.31 406 TYR A CA 1
ATOM 3155 C C . TYR A 1 406 ? 2.985 0.676 -19.313 1.00 93.31 406 TYR A C 1
ATOM 3157 O O . TYR A 1 406 ? 3.993 1.364 -19.467 1.00 93.31 406 TYR A O 1
ATOM 3165 N N . ILE A 1 407 ? 2.837 -0.506 -19.924 1.00 91.31 407 ILE A N 1
ATOM 3166 C CA . ILE A 1 407 ? 3.838 -1.070 -20.846 1.00 91.31 407 ILE A CA 1
ATOM 3167 C C . ILE A 1 407 ? 4.046 -0.128 -22.038 1.00 91.31 407 ILE A C 1
ATOM 3169 O O . ILE A 1 407 ? 5.185 0.166 -22.400 1.00 91.31 407 ILE A O 1
ATOM 3173 N N . ALA A 1 408 ? 2.955 0.382 -22.611 1.00 91.38 408 ALA A N 1
ATOM 3174 C CA . ALA A 1 408 ? 2.993 1.256 -23.777 1.00 91.38 408 ALA A CA 1
ATOM 3175 C C . ALA A 1 408 ? 3.563 2.652 -23.454 1.00 91.38 408 ALA A C 1
ATOM 3177 O O . ALA A 1 408 ? 4.497 3.108 -24.121 1.00 91.38 408 ALA A O 1
ATOM 3178 N N . TRP A 1 409 ? 3.093 3.283 -22.369 1.00 94.19 409 TRP A N 1
ATOM 3179 C CA . TRP A 1 409 ? 3.651 4.530 -21.830 1.00 94.19 409 TRP A CA 1
ATOM 3180 C C . TRP A 1 409 ? 5.150 4.405 -21.550 1.00 94.19 409 TRP A C 1
ATOM 3182 O O . TRP A 1 409 ? 5.945 5.256 -21.959 1.00 94.19 409 TRP A O 1
ATOM 3192 N N . ASN A 1 410 ? 5.556 3.326 -20.875 1.00 92.12 410 ASN A N 1
ATOM 3193 C CA . ASN A 1 410 ? 6.948 3.147 -20.503 1.00 92.12 410 ASN A CA 1
ATOM 3194 C C . ASN A 1 410 ? 7.842 2.848 -21.711 1.00 92.12 410 ASN A C 1
ATOM 3196 O O . ASN A 1 410 ? 8.998 3.260 -21.711 1.00 92.12 410 ASN A O 1
ATOM 3200 N N . PHE A 1 411 ? 7.323 2.184 -22.746 1.00 88.94 411 PHE A N 1
ATOM 3201 C CA . PHE A 1 411 ? 8.037 2.056 -24.011 1.00 88.94 411 PHE A CA 1
ATOM 3202 C C . PHE A 1 411 ? 8.284 3.426 -24.662 1.00 88.94 411 PHE A C 1
ATOM 3204 O O . PHE A 1 411 ? 9.421 3.711 -25.036 1.00 88.94 411 PHE A O 1
ATOM 3211 N N . GLY A 1 412 ? 7.265 4.293 -24.723 1.00 89.31 412 GLY A N 1
ATOM 3212 C CA . GLY A 1 412 ? 7.413 5.670 -25.213 1.00 89.31 412 GLY A CA 1
ATOM 3213 C C . GLY A 1 412 ? 8.482 6.446 -24.456 1.00 89.31 412 GLY A C 1
ATOM 3214 O O . GLY A 1 412 ? 9.406 6.984 -25.064 1.00 89.31 412 GLY A O 1
ATOM 3215 N N . PHE A 1 413 ? 8.429 6.386 -23.125 1.00 90.12 413 PHE A N 1
ATOM 3216 C CA . PHE A 1 413 ? 9.443 6.978 -22.259 1.00 90.12 413 PHE A CA 1
ATOM 3217 C C . PHE A 1 413 ? 10.851 6.415 -22.534 1.00 90.12 413 PHE A C 1
ATOM 3219 O O . PHE A 1 413 ? 11.815 7.169 -22.631 1.00 90.12 413 PHE A O 1
ATOM 3226 N N . VAL A 1 414 ? 11.002 5.094 -22.692 1.00 87.31 414 VAL A N 1
ATOM 3227 C CA . VAL A 1 414 ? 12.312 4.469 -22.956 1.00 87.31 414 VAL A CA 1
ATOM 3228 C C . VAL A 1 414 ? 12.872 4.839 -24.334 1.00 87.31 414 VAL A C 1
ATOM 3230 O O . VAL A 1 414 ? 14.085 4.954 -24.455 1.00 87.31 414 VAL A O 1
ATOM 3233 N N . VAL A 1 415 ? 12.035 5.060 -25.353 1.00 83.88 415 VAL A N 1
ATOM 3234 C CA . VAL A 1 415 ? 12.496 5.465 -26.696 1.00 83.88 415 VAL A CA 1
ATOM 3235 C C . VAL A 1 415 ? 12.784 6.964 -26.803 1.00 83.88 415 VAL A C 1
ATOM 3237 O O . VAL A 1 415 ? 13.708 7.347 -27.517 1.00 83.88 415 VAL A O 1
ATOM 3240 N N . GLY A 1 416 ? 12.023 7.821 -26.118 1.00 82.25 416 GLY A N 1
ATOM 3241 C CA . GLY A 1 416 ? 12.245 9.270 -26.144 1.00 82.25 416 GLY A CA 1
ATOM 3242 C C . GLY A 1 416 ? 13.318 9.769 -25.183 1.00 82.25 416 GLY A C 1
ATOM 3243 O O . GLY A 1 416 ? 14.107 10.648 -25.532 1.00 82.25 416 GLY A O 1
ATOM 3244 N N . SER A 1 417 ? 13.334 9.214 -23.973 1.00 79.88 417 SER A N 1
ATOM 3245 C CA . SER A 1 417 ? 14.002 9.809 -22.810 1.00 79.88 417 SER A CA 1
ATOM 3246 C C . SER A 1 417 ? 15.214 9.010 -22.321 1.00 79.88 417 SER A C 1
ATOM 3248 O O . SER A 1 417 ? 15.943 9.482 -21.449 1.00 79.88 417 SER A O 1
ATOM 3250 N N . VAL A 1 418 ? 15.450 7.809 -22.863 1.00 79.25 418 VAL A N 1
ATOM 3251 C CA . VAL A 1 418 ? 16.518 6.882 -22.445 1.00 79.25 418 VAL A CA 1
ATOM 3252 C C . VAL A 1 418 ? 17.314 6.405 -23.672 1.00 79.25 418 VAL A C 1
ATOM 3254 O O . VAL A 1 418 ? 16.860 6.503 -24.808 1.00 79.25 418 VAL A O 1
ATOM 3257 N N . SER A 1 419 ? 18.538 5.917 -23.462 1.00 77.25 419 SER A N 1
ATOM 3258 C CA . SER A 1 419 ? 19.387 5.341 -24.510 1.00 77.25 419 SER A CA 1
ATOM 3259 C C . SER A 1 419 ? 18.805 4.045 -25.098 1.00 77.25 419 SER A C 1
ATOM 3261 O O . SER A 1 419 ? 18.195 3.236 -24.388 1.00 77.25 419 SER A O 1
ATOM 3263 N N . LEU A 1 420 ? 19.041 3.804 -26.398 1.00 75.62 420 LEU A N 1
ATOM 3264 C CA . LEU A 1 420 ? 18.463 2.658 -27.114 1.00 75.62 420 LEU A CA 1
ATOM 3265 C C . LEU A 1 420 ? 18.918 1.307 -26.557 1.00 75.62 420 LEU A C 1
ATOM 3267 O O . LEU A 1 420 ? 18.214 0.318 -26.730 1.00 75.62 420 LEU A O 1
ATOM 3271 N N . ASP A 1 421 ? 20.044 1.227 -25.846 1.00 78.56 421 ASP A N 1
ATOM 3272 C CA . ASP A 1 421 ? 20.464 -0.021 -25.205 1.00 78.56 421 ASP A CA 1
ATOM 3273 C C . ASP A 1 421 ? 19.461 -0.529 -24.152 1.00 78.56 421 ASP A C 1
ATOM 3275 O O . ASP A 1 421 ? 19.492 -1.710 -23.820 1.00 78.56 421 ASP A O 1
ATOM 3279 N N . LYS A 1 422 ? 18.547 0.320 -23.654 1.00 82.56 422 LYS A N 1
ATOM 3280 C CA . LYS A 1 422 ? 17.493 -0.057 -22.693 1.00 82.56 422 LYS A CA 1
ATOM 3281 C C . LYS A 1 422 ? 16.166 -0.472 -23.346 1.00 82.56 422 LYS A C 1
ATOM 3283 O O . LYS A 1 422 ? 15.241 -0.860 -22.629 1.00 82.56 422 LYS A O 1
ATOM 3288 N N . ILE A 1 423 ? 16.076 -0.462 -24.682 1.00 79.44 423 ILE A N 1
ATOM 3289 C CA . ILE A 1 423 ? 14.919 -0.971 -25.448 1.00 79.44 423 ILE A CA 1
ATOM 3290 C C . ILE A 1 423 ? 14.744 -2.495 -25.291 1.00 79.44 423 ILE A C 1
ATOM 3292 O O . ILE A 1 423 ? 13.656 -3.041 -25.457 1.00 79.44 423 ILE A O 1
ATOM 3296 N N . ASN A 1 424 ? 15.820 -3.190 -24.914 1.00 80.56 424 ASN A N 1
ATOM 3297 C CA . ASN A 1 424 ? 15.867 -4.631 -24.663 1.00 80.56 424 ASN A CA 1
ATOM 3298 C C . ASN A 1 424 ? 14.861 -5.127 -23.604 1.00 80.56 424 ASN A C 1
ATOM 3300 O O . ASN A 1 424 ? 14.465 -6.289 -23.658 1.00 80.56 424 ASN A O 1
ATOM 3304 N N . LYS A 1 425 ? 14.383 -4.245 -22.711 1.00 78.81 425 LYS A N 1
ATOM 3305 C CA . LYS A 1 425 ? 13.334 -4.508 -21.704 1.00 78.81 425 LYS A CA 1
ATOM 3306 C C . LYS A 1 425 ? 12.021 -5.053 -22.273 1.00 78.81 425 LYS A C 1
ATOM 3308 O O . LYS A 1 425 ? 11.215 -5.590 -21.523 1.00 78.81 425 LYS A O 1
ATOM 3313 N N . LEU A 1 426 ? 11.786 -4.865 -23.568 1.00 72.19 426 LEU A N 1
ATOM 3314 C CA . LEU A 1 426 ? 10.574 -5.287 -24.267 1.00 72.19 426 LEU A CA 1
ATOM 3315 C C . LEU A 1 426 ? 10.583 -6.781 -24.592 1.00 72.19 426 LEU A C 1
ATOM 3317 O O . LEU A 1 426 ? 9.545 -7.430 -24.546 1.00 72.19 426 LEU A O 1
ATOM 3321 N N . LEU A 1 427 ? 11.763 -7.342 -24.865 1.00 81.00 427 LEU A N 1
ATOM 3322 C CA . LEU A 1 427 ? 11.957 -8.747 -25.239 1.00 81.00 427 LEU A CA 1
ATOM 3323 C C . LEU A 1 427 ? 11.926 -9.689 -24.013 1.00 81.00 427 LEU A C 1
ATOM 3325 O O . LEU A 1 427 ? 12.517 -10.767 -24.038 1.00 81.00 427 LEU A O 1
ATOM 3329 N N . ILE A 1 428 ? 11.291 -9.248 -22.921 1.00 87.12 428 ILE A N 1
ATOM 3330 C CA . ILE A 1 428 ? 11.251 -9.886 -21.601 1.00 87.12 428 ILE A CA 1
ATOM 3331 C C . ILE A 1 428 ? 9.782 -10.228 -21.280 1.00 87.12 428 ILE A C 1
ATOM 3333 O O . ILE A 1 428 ? 9.083 -9.383 -20.709 1.00 87.12 428 ILE A O 1
ATOM 3337 N N . PRO A 1 429 ? 9.282 -11.423 -21.662 1.00 86.00 429 PRO A N 1
ATOM 3338 C CA . PRO A 1 429 ? 7.904 -11.846 -21.415 1.00 86.00 429 PRO A CA 1
ATOM 3339 C C . PRO A 1 429 ? 7.417 -11.619 -19.985 1.00 86.00 429 PRO A C 1
ATOM 3341 O O . PRO A 1 429 ? 6.324 -11.093 -19.796 1.00 86.00 429 PRO A O 1
ATOM 3344 N N . SER A 1 430 ? 8.229 -11.900 -18.963 1.00 85.44 430 SER A N 1
ATOM 3345 C CA . SER A 1 430 ? 7.856 -11.706 -17.555 1.00 85.44 430 SER A CA 1
ATOM 3346 C C . SER A 1 430 ? 7.553 -10.246 -17.174 1.00 85.44 430 SER A C 1
ATOM 3348 O O . SER A 1 430 ? 7.124 -9.981 -16.055 1.00 85.44 430 SER A O 1
ATOM 3350 N N . VAL A 1 431 ? 7.803 -9.290 -18.076 1.00 84.81 431 VAL A N 1
ATOM 3351 C CA . VAL A 1 431 ? 7.642 -7.838 -17.885 1.00 84.81 431 VAL A CA 1
ATOM 3352 C C . VAL A 1 431 ? 6.727 -7.210 -18.949 1.00 84.81 431 VAL A C 1
ATOM 3354 O O . VAL A 1 431 ? 6.321 -6.058 -18.799 1.00 84.81 431 VAL A O 1
ATOM 3357 N N . THR A 1 432 ? 6.363 -7.944 -20.005 1.00 85.75 432 THR A N 1
ATOM 3358 C CA . THR A 1 432 ? 5.403 -7.507 -21.037 1.00 85.75 432 THR A CA 1
ATOM 3359 C C . THR A 1 432 ? 4.117 -8.340 -21.075 1.00 85.75 432 THR A C 1
ATOM 3361 O O . THR A 1 432 ? 3.131 -7.903 -21.666 1.00 85.75 432 THR A O 1
ATOM 3364 N N . CYS A 1 433 ? 4.075 -9.500 -20.414 1.00 82.31 433 CYS A N 1
ATOM 3365 C CA . CYS A 1 433 ? 2.916 -10.386 -20.377 1.00 82.31 433 CYS A CA 1
ATOM 3366 C C . CYS A 1 433 ? 1.978 -10.140 -19.193 1.00 82.31 433 CYS A C 1
ATOM 3368 O O . CYS A 1 433 ? 2.319 -10.377 -18.037 1.00 82.31 433 CYS A O 1
ATOM 3370 N N . THR A 1 434 ? 0.727 -9.805 -19.504 1.00 68.44 434 THR A N 1
ATOM 3371 C CA . THR A 1 434 ? -0.406 -9.873 -18.567 1.00 68.44 434 THR A CA 1
ATOM 3372 C C . THR A 1 434 ? -1.002 -11.283 -18.482 1.00 68.44 434 THR A C 1
ATOM 3374 O O . THR A 1 434 ? -1.334 -11.744 -17.391 1.00 68.44 434 THR A O 1
ATOM 3377 N N . ALA A 1 435 ? -1.109 -11.975 -19.624 1.00 54.78 435 ALA A N 1
ATOM 3378 C CA . ALA A 1 435 ? -2.027 -13.098 -19.859 1.00 54.78 435 ALA A CA 1
ATOM 3379 C C . ALA A 1 435 ? -1.923 -14.294 -18.892 1.00 54.78 435 ALA A C 1
ATOM 3381 O O . ALA A 1 435 ? -2.941 -14.911 -18.581 1.00 54.78 435 ALA A O 1
ATOM 3382 N N . ASN A 1 436 ? -0.720 -14.618 -18.405 1.00 56.97 436 ASN A N 1
ATOM 3383 C CA . ASN A 1 436 ? -0.498 -15.769 -17.518 1.00 56.97 436 ASN A CA 1
ATOM 3384 C C . ASN A 1 436 ? -0.709 -15.442 -16.027 1.00 56.97 436 ASN A C 1
ATOM 3386 O O . ASN A 1 436 ? -0.847 -16.353 -15.211 1.00 56.97 436 ASN A O 1
ATOM 3390 N N . THR A 1 437 ? -0.780 -14.157 -15.661 1.00 57.78 437 THR A N 1
ATOM 3391 C CA . THR A 1 437 ? -1.158 -13.726 -14.307 1.00 57.78 437 THR A CA 1
ATOM 3392 C C . THR A 1 437 ? -2.664 -13.498 -14.240 1.00 57.78 437 THR A C 1
ATOM 3394 O O . THR A 1 437 ? -3.266 -12.930 -15.154 1.00 57.78 437 THR A O 1
ATOM 3397 N N . ARG A 1 438 ? -3.310 -13.878 -13.133 1.00 54.50 438 ARG A N 1
ATOM 3398 C CA . ARG A 1 438 ? -4.698 -13.458 -12.905 1.00 54.50 438 ARG A CA 1
ATOM 3399 C C . ARG A 1 438 ? -4.695 -11.944 -12.664 1.00 54.50 438 ARG A C 1
ATOM 3401 O O . ARG A 1 438 ? -4.210 -11.488 -11.641 1.00 54.50 438 ARG A O 1
ATOM 3408 N N . GLN A 1 439 ? -5.227 -11.177 -13.618 1.00 59.12 439 GLN A N 1
ATOM 3409 C CA . GLN A 1 439 ? -5.469 -9.726 -13.509 1.00 59.12 439 GLN A CA 1
ATOM 3410 C C . GLN A 1 439 ? -4.221 -8.828 -13.326 1.00 59.12 439 GLN A C 1
ATOM 3412 O O . GLN A 1 439 ? -4.358 -7.688 -12.879 1.00 59.12 439 GLN A O 1
ATOM 3417 N N . GLY A 1 440 ? -3.021 -9.294 -13.697 1.00 67.00 440 GLY A N 1
ATOM 3418 C CA . GLY A 1 440 ? -1.785 -8.509 -13.558 1.00 67.00 440 GLY A CA 1
ATOM 3419 C C . GLY A 1 440 ? -1.171 -8.531 -12.154 1.00 67.00 440 GLY A C 1
ATOM 3420 O O . GLY A 1 440 ? -0.307 -7.707 -11.870 1.00 67.00 440 GLY A O 1
ATOM 3421 N N . GLU A 1 441 ? -1.605 -9.441 -11.274 1.00 81.06 441 GLU A N 1
ATOM 3422 C CA . GLU A 1 441 ? -1.275 -9.419 -9.841 1.00 81.06 441 GLU A CA 1
ATOM 3423 C C . GLU A 1 441 ? 0.229 -9.323 -9.529 1.00 81.06 441 GLU A C 1
ATOM 3425 O O . GLU A 1 441 ? 0.625 -8.469 -8.735 1.00 81.06 441 GLU A O 1
ATOM 3430 N N . ASP A 1 442 ? 1.068 -10.132 -10.178 1.00 86.56 442 ASP A N 1
ATOM 3431 C CA . ASP A 1 442 ? 2.520 -10.170 -9.940 1.00 86.56 442 ASP A CA 1
ATOM 3432 C C . ASP A 1 442 ? 3.313 -9.141 -10.790 1.00 86.56 442 ASP A C 1
ATOM 3434 O O . ASP A 1 442 ? 4.539 -9.048 -10.683 1.00 86.56 442 ASP A O 1
ATOM 3438 N N . PHE A 1 443 ? 2.638 -8.340 -11.631 1.00 89.56 443 PHE A N 1
ATOM 3439 C CA . PHE A 1 443 ? 3.274 -7.469 -12.633 1.00 89.56 443 PHE A CA 1
ATOM 3440 C C . PHE A 1 443 ? 4.241 -6.444 -12.028 1.00 89.56 443 PHE A C 1
ATOM 3442 O O . PHE A 1 443 ? 5.362 -6.292 -12.509 1.00 89.56 443 PHE A O 1
ATOM 3449 N N . ILE A 1 444 ? 3.839 -5.742 -10.963 1.00 89.81 444 ILE A N 1
ATOM 3450 C CA . ILE A 1 444 ? 4.686 -4.708 -10.342 1.00 89.81 444 ILE A CA 1
ATOM 3451 C C . ILE A 1 444 ? 5.915 -5.327 -9.673 1.00 89.81 444 ILE A C 1
ATOM 3453 O O . ILE A 1 444 ? 6.998 -4.755 -9.765 1.00 89.81 444 ILE A O 1
ATOM 3457 N N . ALA A 1 445 ? 5.790 -6.518 -9.081 1.00 89.94 445 ALA A N 1
ATOM 3458 C CA . ALA A 1 445 ? 6.927 -7.250 -8.531 1.00 89.94 445 ALA A CA 1
ATOM 3459 C C . ALA A 1 445 ? 7.945 -7.591 -9.634 1.00 89.94 445 ALA A C 1
ATOM 3461 O O . ALA A 1 445 ? 9.121 -7.231 -9.535 1.00 89.94 445 ALA A O 1
ATOM 3462 N N . ALA A 1 446 ? 7.472 -8.187 -10.735 1.00 91.38 446 ALA A N 1
ATOM 3463 C CA . ALA A 1 446 ? 8.295 -8.498 -11.902 1.00 91.38 446 ALA A CA 1
ATOM 3464 C C . ALA A 1 446 ? 8.941 -7.238 -12.500 1.00 91.38 446 ALA A C 1
ATOM 3466 O O . ALA A 1 446 ? 10.113 -7.231 -12.889 1.00 91.38 446 ALA A O 1
ATOM 3467 N N . ARG A 1 447 ? 8.188 -6.135 -12.537 1.00 90.38 447 ARG A N 1
ATOM 3468 C CA . ARG A 1 447 ? 8.641 -4.860 -13.083 1.00 90.38 447 ARG A CA 1
ATOM 3469 C C . ARG A 1 447 ? 9.700 -4.180 -12.217 1.00 90.38 447 ARG A C 1
ATOM 3471 O O . ARG A 1 447 ? 10.662 -3.659 -12.773 1.00 90.38 447 ARG A O 1
ATOM 3478 N N . VAL A 1 448 ? 9.564 -4.203 -10.890 1.00 89.88 448 VAL A N 1
ATOM 3479 C CA . VAL A 1 448 ? 10.574 -3.670 -9.958 1.00 89.88 448 VAL A CA 1
ATOM 3480 C C . VAL A 1 448 ? 11.860 -4.496 -10.043 1.00 89.88 448 VAL A C 1
ATOM 3482 O O . VAL A 1 448 ? 12.930 -3.917 -10.209 1.00 89.88 448 VAL A O 1
ATOM 3485 N N . ILE A 1 449 ? 11.768 -5.831 -10.030 1.00 91.62 449 ILE A N 1
ATOM 3486 C CA . ILE A 1 449 ? 12.931 -6.732 -10.135 1.00 91.62 449 ILE A CA 1
ATOM 3487 C C . ILE A 1 449 ? 13.679 -6.533 -11.464 1.00 91.62 449 ILE A C 1
ATOM 3489 O O . ILE A 1 449 ? 14.884 -6.281 -11.470 1.00 91.62 449 ILE A O 1
ATOM 3493 N N . SER A 1 450 ? 12.981 -6.588 -12.600 1.00 92.56 450 SER A N 1
ATOM 3494 C CA . SER A 1 450 ? 13.598 -6.419 -13.927 1.00 92.56 450 SER A CA 1
ATOM 3495 C C . SER A 1 450 ? 14.174 -5.018 -14.156 1.00 92.56 450 SER A C 1
ATOM 3497 O O . SER A 1 450 ? 15.241 -4.875 -14.763 1.00 92.56 450 SER A O 1
ATOM 3499 N N . LEU A 1 451 ? 13.515 -3.968 -13.650 1.00 89.75 451 LEU A N 1
ATOM 3500 C CA . LEU A 1 451 ? 14.026 -2.600 -13.715 1.00 89.75 451 LEU A CA 1
ATOM 3501 C C . LEU A 1 451 ? 15.276 -2.436 -12.844 1.00 89.75 451 LEU A C 1
ATOM 3503 O O . LEU A 1 451 ? 16.261 -1.876 -13.321 1.00 89.75 451 LEU A O 1
ATOM 3507 N N . ALA A 1 452 ? 15.275 -2.989 -11.629 1.00 90.81 452 ALA A N 1
ATOM 3508 C CA . ALA A 1 452 ? 16.428 -3.022 -10.736 1.00 90.81 452 ALA A CA 1
ATOM 3509 C C . ALA A 1 452 ? 17.628 -3.749 -11.376 1.00 90.81 452 ALA A C 1
ATOM 3511 O O . ALA A 1 452 ? 18.716 -3.178 -11.449 1.00 90.81 452 ALA A O 1
ATOM 3512 N N . LEU A 1 453 ? 17.419 -4.940 -11.955 1.00 92.56 453 LEU A N 1
ATOM 3513 C CA . LEU A 1 453 ? 18.435 -5.651 -12.745 1.00 92.56 453 LEU A CA 1
ATOM 3514 C C . LEU A 1 453 ? 18.936 -4.803 -13.927 1.00 92.56 453 LEU A C 1
ATOM 3516 O O . LEU A 1 453 ? 20.138 -4.728 -14.174 1.00 92.56 453 LEU A O 1
ATOM 3520 N N . THR A 1 454 ? 18.050 -4.100 -14.638 1.00 90.75 454 THR A N 1
ATOM 3521 C CA . THR A 1 454 ? 18.470 -3.237 -15.757 1.00 90.75 454 THR A CA 1
ATOM 3522 C C . THR A 1 454 ? 19.258 -2.004 -15.314 1.00 90.75 454 THR A C 1
ATOM 3524 O O . THR A 1 454 ? 20.082 -1.503 -16.078 1.00 90.75 454 THR A O 1
ATOM 3527 N N . LEU A 1 455 ? 19.058 -1.526 -14.086 1.00 89.06 455 LEU A N 1
ATOM 3528 C CA . LEU A 1 455 ? 19.843 -0.436 -13.504 1.00 89.06 455 LEU A CA 1
ATOM 3529 C C . LEU A 1 455 ? 21.188 -0.908 -12.920 1.00 89.06 455 LEU A C 1
ATOM 3531 O O . LEU A 1 455 ? 22.058 -0.078 -12.693 1.00 89.06 455 LEU A O 1
ATOM 3535 N N . LEU A 1 456 ? 21.427 -2.215 -12.760 1.00 88.75 456 LEU A N 1
ATOM 3536 C CA . LEU A 1 456 ? 22.794 -2.747 -12.606 1.00 88.75 456 LEU A CA 1
ATOM 3537 C C . LEU A 1 456 ? 23.544 -2.843 -13.932 1.00 88.75 456 LEU A C 1
ATOM 3539 O O . LEU A 1 456 ? 24.769 -2.939 -13.934 1.00 88.75 456 LEU A O 1
ATOM 3543 N N . HIS A 1 457 ? 22.822 -2.906 -15.055 1.00 92.44 457 HIS A N 1
ATOM 3544 C CA . HIS A 1 457 ? 23.418 -3.289 -16.326 1.00 92.44 457 HIS A CA 1
ATOM 3545 C C . HIS A 1 457 ? 24.363 -2.217 -16.865 1.00 92.44 457 HIS A C 1
ATOM 3547 O O . HIS A 1 457 ? 23.936 -1.194 -17.412 1.00 92.44 457 HIS A O 1
ATOM 3553 N N . TRP A 1 458 ? 25.657 -2.516 -16.766 1.00 90.69 458 TRP A N 1
ATOM 3554 C CA . TRP A 1 458 ? 26.730 -1.721 -17.332 1.00 90.69 458 TRP A CA 1
ATOM 3555 C C . TRP A 1 458 ? 27.608 -2.571 -18.245 1.00 90.69 458 TRP A C 1
ATOM 3557 O O . TRP A 1 458 ? 28.237 -3.528 -17.792 1.00 90.69 458 TRP A O 1
ATOM 3567 N N . TYR A 1 459 ? 27.696 -2.219 -19.532 1.00 92.44 459 TYR A N 1
ATOM 3568 C CA . TYR A 1 459 ? 28.579 -2.944 -20.445 1.00 92.44 459 TYR A CA 1
ATOM 3569 C C . TYR A 1 459 ? 30.048 -2.766 -20.043 1.00 92.44 459 TYR A C 1
ATOM 3571 O O . TYR A 1 459 ? 30.607 -1.667 -20.115 1.00 92.44 459 TYR A O 1
ATOM 3579 N N . GLN A 1 460 ? 30.667 -3.878 -19.651 1.00 92.31 460 GLN A N 1
ATOM 3580 C CA . GLN A 1 460 ? 32.106 -4.035 -19.496 1.00 92.31 460 GLN A CA 1
ATOM 3581 C C . GLN A 1 460 ? 32.589 -5.075 -20.524 1.00 92.31 460 GLN A C 1
ATOM 3583 O O . GLN A 1 460 ? 31.854 -6.025 -20.820 1.00 92.31 460 GLN A O 1
ATOM 3588 N N . PRO A 1 461 ? 33.819 -4.951 -21.056 1.00 92.31 461 PRO A N 1
ATOM 3589 C CA . PRO A 1 461 ? 34.414 -5.995 -21.883 1.00 92.31 461 PRO A CA 1
ATOM 3590 C C . PRO A 1 461 ? 34.487 -7.350 -21.147 1.00 92.31 461 PRO A C 1
ATOM 3592 O O . PRO A 1 461 ? 34.596 -7.378 -19.916 1.00 92.31 461 PRO A O 1
ATOM 3595 N N . PRO A 1 462 ? 34.456 -8.488 -21.864 1.00 94.38 462 PRO A N 1
ATOM 3596 C CA . PRO A 1 462 ? 34.605 -9.812 -21.262 1.00 94.38 462 PRO A CA 1
ATOM 3597 C C . PRO A 1 462 ? 35.924 -9.955 -20.490 1.00 94.38 462 PRO A C 1
ATOM 3599 O O . PRO A 1 462 ? 37.007 -9.693 -21.019 1.00 94.38 462 PRO A O 1
ATOM 3602 N N . LYS A 1 463 ? 35.828 -10.410 -19.236 1.00 93.88 463 LYS A N 1
ATOM 3603 C CA . LYS A 1 463 ? 36.976 -10.805 -18.410 1.00 93.88 463 LYS A CA 1
ATOM 3604 C C . LYS A 1 463 ? 37.660 -12.059 -18.988 1.00 93.88 463 LYS A C 1
ATOM 3606 O O . LYS A 1 463 ? 37.015 -12.844 -19.690 1.00 93.88 463 LYS A O 1
ATOM 3611 N N . PRO A 1 464 ? 38.950 -12.294 -18.669 1.00 93.19 464 PRO A N 1
ATOM 3612 C CA . PRO A 1 464 ? 39.652 -13.513 -19.065 1.00 93.19 464 PRO A CA 1
ATOM 3613 C C . PRO A 1 464 ? 38.867 -14.774 -18.678 1.00 93.19 464 PRO A C 1
ATOM 3615 O O . PRO A 1 464 ? 38.540 -14.966 -17.509 1.00 93.19 464 PRO A O 1
ATOM 3618 N N . GLY A 1 465 ? 38.563 -15.614 -19.670 1.00 91.00 465 GLY A N 1
ATOM 3619 C CA . GLY A 1 465 ? 37.725 -16.811 -19.524 1.00 91.00 465 GLY A 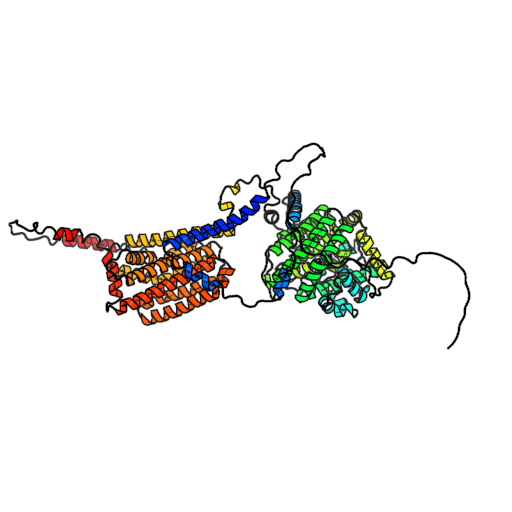CA 1
ATOM 3620 C C . GLY A 1 465 ? 36.419 -16.779 -20.328 1.00 91.00 465 GLY A C 1
ATOM 3621 O O . GLY A 1 465 ? 35.876 -17.844 -20.598 1.00 91.00 465 GLY A O 1
ATOM 3622 N N . ILE A 1 466 ? 35.943 -15.604 -20.763 1.00 94.56 466 ILE A N 1
ATOM 3623 C CA . ILE A 1 466 ? 34.778 -15.479 -21.659 1.00 94.56 466 ILE A CA 1
ATOM 3624 C C . ILE A 1 466 ? 35.272 -15.266 -23.102 1.00 94.56 466 ILE A C 1
ATOM 3626 O O . ILE A 1 466 ? 35.555 -14.140 -23.514 1.00 94.56 466 ILE A O 1
ATOM 3630 N N . ASP A 1 467 ? 35.409 -16.354 -23.864 1.00 95.69 467 ASP A N 1
ATOM 3631 C CA . ASP A 1 467 ? 36.017 -16.355 -25.208 1.00 95.69 467 ASP A CA 1
ATOM 3632 C C . ASP A 1 467 ? 35.039 -15.919 -26.318 1.00 95.69 467 ASP A C 1
ATOM 3634 O O . ASP A 1 467 ? 34.540 -16.715 -27.114 1.00 95.69 467 ASP A O 1
ATOM 3638 N N . ILE A 1 468 ? 34.709 -14.626 -26.341 1.00 95.94 468 ILE A N 1
ATOM 3639 C CA . ILE A 1 468 ? 33.901 -14.007 -27.402 1.00 95.94 468 ILE A CA 1
ATOM 3640 C C . ILE A 1 468 ? 34.821 -13.496 -28.516 1.00 95.94 468 ILE A C 1
ATOM 3642 O O . ILE A 1 468 ? 35.788 -12.778 -28.251 1.00 95.94 468 ILE A O 1
ATOM 3646 N N . SER A 1 469 ? 34.480 -13.823 -29.768 1.00 96.88 469 SER A N 1
ATOM 3647 C CA . SER A 1 469 ? 35.238 -13.415 -30.954 1.00 96.88 469 SER A CA 1
ATOM 3648 C C . SER A 1 469 ? 35.451 -11.898 -31.023 1.00 96.88 469 SER A C 1
ATOM 3650 O O . SER A 1 469 ? 34.568 -11.113 -30.672 1.00 96.88 469 SER A O 1
ATOM 3652 N N . TYR A 1 470 ? 36.633 -11.494 -31.505 1.00 96.12 470 TYR A N 1
ATOM 3653 C CA . TYR A 1 470 ? 37.073 -10.095 -31.541 1.00 96.12 470 TYR A CA 1
ATOM 3654 C C . TYR A 1 470 ? 36.021 -9.166 -32.170 1.00 96.12 470 TYR A C 1
ATOM 3656 O O . TYR A 1 470 ? 35.579 -8.230 -31.515 1.00 96.12 470 TYR A O 1
ATOM 3664 N N . GLU A 1 471 ? 35.568 -9.500 -33.380 1.00 96.62 471 GLU A N 1
ATOM 3665 C CA . GLU A 1 471 ? 34.538 -8.797 -34.159 1.00 96.62 471 GLU A CA 1
ATOM 3666 C C . GLU A 1 471 ? 33.222 -8.615 -33.383 1.00 96.62 471 GLU A C 1
ATOM 3668 O O . GLU A 1 471 ? 32.688 -7.513 -33.297 1.00 96.62 471 GLU A O 1
ATOM 3673 N N . LYS A 1 472 ? 32.727 -9.679 -32.733 1.00 96.62 472 LYS A N 1
ATOM 3674 C CA . LYS A 1 472 ? 31.492 -9.626 -31.936 1.00 96.62 472 LYS A CA 1
ATOM 3675 C C . LYS A 1 472 ? 31.651 -8.715 -30.722 1.00 96.62 472 LYS A C 1
ATOM 3677 O O . LYS A 1 472 ? 30.763 -7.919 -30.434 1.00 96.62 472 LYS A O 1
ATOM 3682 N N . ARG A 1 473 ? 32.782 -8.815 -30.019 1.00 95.88 473 ARG A N 1
ATOM 3683 C CA . ARG A 1 473 ? 33.098 -7.969 -28.860 1.00 95.88 473 ARG A CA 1
ATOM 3684 C C . ARG A 1 473 ? 33.267 -6.500 -29.251 1.00 95.88 473 ARG A C 1
ATOM 3686 O O . ARG A 1 473 ? 32.812 -5.637 -28.507 1.00 95.88 473 ARG A O 1
ATOM 3693 N N . GLU A 1 474 ? 33.924 -6.233 -30.377 1.00 95.69 474 GLU A N 1
ATOM 3694 C CA . GLU A 1 474 ? 34.155 -4.888 -30.909 1.00 95.69 474 GLU A CA 1
ATOM 3695 C C . GLU A 1 474 ? 32.834 -4.231 -31.312 1.00 95.69 474 GLU A C 1
ATOM 3697 O O . GLU A 1 474 ? 32.519 -3.182 -30.766 1.00 95.69 474 GLU A O 1
ATOM 3702 N N . ALA A 1 475 ? 31.995 -4.899 -32.112 1.00 95.50 475 ALA A N 1
ATOM 3703 C CA . ALA A 1 475 ? 30.685 -4.379 -32.516 1.00 95.50 475 ALA A CA 1
ATOM 3704 C C . ALA A 1 475 ? 29.741 -4.102 -31.326 1.00 95.50 475 ALA A C 1
ATOM 3706 O O . ALA A 1 475 ? 29.038 -3.093 -31.306 1.00 95.50 475 ALA A O 1
ATOM 3707 N N . ILE A 1 476 ? 29.729 -4.970 -30.301 1.00 95.31 476 ILE A N 1
ATOM 3708 C CA . ILE A 1 476 ? 28.962 -4.705 -29.071 1.00 95.31 476 ILE A CA 1
ATOM 3709 C C . ILE A 1 476 ? 29.563 -3.504 -28.321 1.00 95.31 476 ILE A C 1
ATOM 3711 O O . ILE A 1 476 ? 28.823 -2.633 -27.872 1.00 95.31 476 ILE A O 1
ATOM 3715 N N . GLN A 1 477 ? 30.890 -3.430 -28.183 1.00 94.88 477 GLN A N 1
ATOM 3716 C CA . GLN A 1 477 ? 31.544 -2.324 -27.482 1.00 94.88 477 GLN A CA 1
ATOM 3717 C C . GLN A 1 477 ? 31.329 -0.979 -28.188 1.00 94.88 477 GLN A C 1
ATOM 3719 O O . GLN A 1 477 ? 30.997 -0.010 -27.515 1.00 94.88 477 GLN A O 1
ATOM 3724 N N . GLU A 1 478 ? 31.469 -0.926 -29.511 1.00 93.94 478 GLU A N 1
ATOM 3725 C CA . GLU A 1 478 ? 31.241 0.267 -30.330 1.00 93.94 478 GLU A CA 1
ATOM 3726 C C . GLU A 1 478 ? 29.822 0.808 -30.127 1.00 93.94 478 GLU A C 1
ATOM 3728 O O . GLU A 1 478 ? 29.670 1.972 -29.766 1.00 93.94 478 GLU A O 1
ATOM 3733 N N . PHE A 1 479 ? 28.799 -0.052 -30.207 1.00 91.38 479 PHE A N 1
ATOM 3734 C CA . PHE A 1 479 ? 27.414 0.326 -29.911 1.00 91.38 479 PHE A CA 1
ATOM 3735 C C . PHE A 1 479 ? 27.251 0.916 -28.498 1.00 91.38 479 PHE A C 1
ATOM 3737 O O . PHE A 1 479 ? 26.642 1.971 -28.330 1.00 91.38 479 PHE A O 1
ATOM 3744 N N . PHE A 1 480 ? 27.812 0.278 -27.463 1.00 90.00 480 PHE A N 1
ATOM 3745 C CA . PHE A 1 480 ? 27.691 0.788 -26.090 1.00 90.00 480 PHE A CA 1
ATOM 3746 C C . PHE A 1 480 ? 28.490 2.076 -25.836 1.00 90.00 480 PHE A C 1
ATOM 3748 O O . PHE A 1 480 ? 28.057 2.880 -25.012 1.00 90.00 480 PHE A O 1
ATOM 3755 N N . GLU A 1 481 ? 29.618 2.313 -26.512 1.00 89.38 481 GLU A N 1
ATOM 3756 C CA . GLU A 1 481 ? 30.328 3.599 -26.433 1.00 89.38 481 GLU A CA 1
ATOM 3757 C C . GLU A 1 481 ? 29.644 4.696 -27.271 1.00 89.38 481 GLU A C 1
ATOM 3759 O O . GLU A 1 481 ? 29.607 5.847 -26.835 1.00 89.38 481 GLU A O 1
ATOM 3764 N N . GLU A 1 482 ? 29.010 4.367 -28.404 1.00 86.81 482 GLU A N 1
ATOM 3765 C CA . GLU A 1 482 ? 28.155 5.301 -29.153 1.00 86.81 482 GLU A CA 1
ATOM 3766 C C . GLU A 1 482 ? 26.982 5.770 -28.278 1.00 86.81 482 GLU A C 1
ATOM 3768 O O . GLU A 1 482 ? 26.783 6.972 -28.113 1.00 86.81 482 GLU A O 1
ATOM 3773 N N . GLN A 1 483 ? 26.256 4.850 -27.626 1.00 84.31 483 GLN A N 1
ATOM 3774 C CA . GLN A 1 483 ? 25.145 5.222 -26.739 1.00 84.31 483 GLN A CA 1
ATOM 3775 C C . GLN A 1 483 ? 25.596 6.122 -25.571 1.00 84.31 483 GLN A C 1
ATOM 3777 O O . GLN A 1 483 ? 24.883 7.064 -25.228 1.00 84.31 483 GLN A O 1
ATOM 3782 N N . LYS A 1 484 ? 26.788 5.891 -24.995 1.00 81.88 484 LYS A N 1
ATOM 3783 C CA . LYS A 1 484 ? 27.371 6.738 -23.929 1.00 81.88 484 LYS A CA 1
ATOM 3784 C C . LYS A 1 484 ? 27.832 8.114 -24.415 1.00 81.88 484 LYS A C 1
ATOM 3786 O O . LYS A 1 484 ? 27.857 9.051 -23.624 1.00 81.88 484 LYS A O 1
ATOM 3791 N N . THR A 1 485 ? 28.266 8.229 -25.671 1.00 76.38 485 THR A N 1
ATOM 3792 C CA . THR A 1 485 ? 28.815 9.477 -26.236 1.00 76.38 485 THR A CA 1
ATOM 3793 C C . THR A 1 485 ? 27.788 10.289 -27.024 1.00 76.38 485 THR A C 1
ATOM 3795 O O . THR A 1 485 ? 28.022 11.469 -27.300 1.00 76.38 485 THR A O 1
ATOM 3798 N N . SER A 1 486 ? 26.623 9.710 -27.334 1.00 68.56 486 SER A N 1
ATOM 3799 C CA . SER A 1 486 ? 25.504 10.432 -27.934 1.00 68.56 486 SER A CA 1
ATOM 3800 C C . SER A 1 486 ? 24.964 11.481 -26.946 1.00 68.56 486 SER A C 1
ATOM 3802 O O . SER A 1 486 ? 24.351 11.174 -25.926 1.00 68.56 486 SER A O 1
ATOM 3804 N N . SER A 1 487 ? 25.250 12.749 -27.234 1.00 56.66 487 SER A N 1
ATOM 3805 C CA . SER A 1 487 ? 24.763 13.905 -26.474 1.00 56.66 487 SER A CA 1
ATOM 3806 C C . SER A 1 487 ? 23.350 14.311 -26.928 1.00 56.66 487 SER A C 1
ATOM 3808 O O . SER A 1 487 ? 22.820 13.728 -27.873 1.00 56.66 487 SER A O 1
ATOM 3810 N N . ARG A 1 488 ? 22.751 15.349 -26.309 1.00 56.47 488 ARG A N 1
ATOM 3811 C CA . ARG A 1 488 ? 21.401 15.900 -26.612 1.00 56.47 488 ARG A CA 1
ATOM 3812 C C . ARG A 1 488 ? 20.950 15.864 -28.100 1.00 56.47 488 ARG A C 1
ATOM 3814 O O . ARG A 1 488 ? 19.771 15.599 -28.328 1.00 56.47 488 ARG A O 1
ATOM 3821 N N . PRO A 1 489 ? 21.804 16.066 -29.131 1.00 48.53 489 PRO A N 1
ATOM 3822 C CA . PRO A 1 489 ? 21.423 15.853 -30.533 1.00 48.53 489 PRO A CA 1
ATOM 3823 C C . PRO A 1 489 ? 20.833 14.475 -30.896 1.00 48.53 489 PRO A C 1
ATOM 3825 O O . PRO A 1 489 ? 20.057 14.405 -31.848 1.00 48.53 489 PRO A O 1
ATOM 3828 N N . SER A 1 490 ? 21.136 13.390 -30.172 1.00 54.53 490 SER A N 1
ATOM 3829 C CA . SER A 1 490 ? 20.498 12.083 -30.407 1.00 54.53 490 SER A CA 1
ATOM 3830 C C . SER A 1 490 ? 19.035 12.067 -29.953 1.00 54.53 490 SER A C 1
ATOM 3832 O O . SER A 1 490 ? 18.182 11.561 -30.680 1.00 54.53 490 SER A O 1
ATOM 3834 N N . GLN A 1 491 ? 18.709 12.719 -28.833 1.00 61.19 491 GLN A N 1
ATOM 3835 C CA . GLN A 1 491 ? 17.331 12.874 -28.343 1.00 61.19 491 GLN A CA 1
ATOM 3836 C C . GLN A 1 491 ? 16.455 13.642 -29.352 1.00 61.19 491 GLN A C 1
ATOM 3838 O O . GLN A 1 491 ? 15.304 13.279 -29.572 1.00 61.19 491 GLN A O 1
ATOM 3843 N N . ILE A 1 492 ? 17.017 14.628 -30.067 1.00 65.50 492 ILE A N 1
ATOM 3844 C CA . ILE A 1 492 ? 16.328 15.334 -31.171 1.00 65.50 492 ILE A CA 1
ATOM 3845 C C . ILE A 1 492 ? 15.999 14.387 -32.345 1.00 65.50 492 ILE A C 1
ATOM 3847 O O . ILE A 1 492 ? 15.041 14.620 -33.081 1.00 65.50 492 ILE A O 1
ATOM 3851 N N . LYS A 1 493 ? 16.764 13.303 -32.527 1.00 68.94 493 LYS A N 1
ATOM 3852 C CA . LYS A 1 493 ? 16.517 12.280 -33.555 1.00 68.94 493 LYS A CA 1
ATOM 3853 C C . LYS A 1 493 ? 15.351 11.361 -33.166 1.00 68.94 493 LYS A C 1
ATOM 3855 O O . LYS A 1 493 ? 14.527 11.038 -34.017 1.00 68.94 493 LYS A O 1
ATOM 3860 N N . TYR A 1 494 ? 15.265 10.981 -31.888 1.00 76.00 494 TYR A N 1
ATOM 3861 C CA . TYR A 1 494 ? 14.209 10.105 -31.365 1.00 76.00 494 TYR A CA 1
ATOM 3862 C C . TYR A 1 494 ? 12.930 10.843 -30.952 1.00 76.00 494 TYR A C 1
ATOM 3864 O O . TYR A 1 494 ? 11.888 10.201 -30.856 1.00 76.00 494 TYR A O 1
ATOM 3872 N N . SER A 1 495 ? 12.951 12.171 -30.782 1.00 80.50 495 SER A N 1
ATOM 3873 C CA . SER A 1 495 ? 11.775 12.953 -30.366 1.00 80.50 495 SER A CA 1
ATOM 3874 C C . SER A 1 495 ? 10.558 12.724 -31.265 1.00 80.50 495 SER A C 1
ATOM 3876 O O . SER A 1 495 ? 9.482 12.463 -30.749 1.00 80.50 495 SER A O 1
ATOM 3878 N N . LYS A 1 496 ? 10.725 12.689 -32.597 1.00 82.62 496 LYS A N 1
ATOM 3879 C CA . LYS A 1 496 ? 9.641 12.349 -33.542 1.00 82.62 496 LYS A CA 1
ATOM 3880 C C . LYS A 1 496 ? 9.010 10.983 -33.262 1.00 82.62 496 LYS A C 1
ATOM 3882 O O . LYS A 1 496 ? 7.789 10.856 -33.288 1.00 82.62 496 LYS A O 1
ATOM 3887 N N . ILE A 1 497 ? 9.848 9.978 -33.008 1.00 82.81 497 ILE A N 1
ATOM 3888 C CA . ILE A 1 497 ? 9.421 8.604 -32.718 1.00 82.81 497 ILE A CA 1
ATOM 3889 C C . ILE A 1 497 ? 8.680 8.595 -31.380 1.00 82.81 497 ILE A C 1
ATOM 3891 O O . ILE A 1 497 ? 7.577 8.067 -31.290 1.00 82.81 497 ILE A O 1
ATOM 3895 N N . SER A 1 498 ? 9.245 9.260 -30.370 1.00 85.19 498 SER A N 1
ATOM 3896 C CA . SER A 1 498 ? 8.646 9.424 -29.047 1.00 85.19 498 SER A CA 1
ATOM 3897 C C . SER A 1 498 ? 7.280 10.108 -29.099 1.00 85.19 498 SER A C 1
ATOM 3899 O O . SER A 1 498 ? 6.328 9.590 -28.531 1.00 85.19 498 SER A O 1
ATOM 3901 N N . THR A 1 499 ? 7.139 11.213 -29.840 1.00 88.31 499 THR A N 1
ATOM 3902 C CA . THR A 1 499 ? 5.858 11.909 -30.022 1.00 88.31 499 THR A CA 1
ATOM 3903 C C . THR A 1 499 ? 4.835 11.021 -30.729 1.00 88.31 499 THR A C 1
ATOM 3905 O O . THR A 1 499 ? 3.683 10.978 -30.304 1.00 88.31 499 THR A O 1
ATOM 3908 N N . ALA A 1 500 ? 5.230 10.280 -31.771 1.00 86.81 500 ALA A N 1
ATOM 3909 C CA . ALA A 1 500 ? 4.336 9.344 -32.455 1.00 86.81 500 ALA A CA 1
ATOM 3910 C C . ALA A 1 500 ? 3.861 8.220 -31.512 1.00 86.81 500 ALA A C 1
ATOM 3912 O O . ALA A 1 500 ? 2.666 7.934 -31.449 1.00 86.81 500 ALA A O 1
ATOM 3913 N N . ILE A 1 501 ? 4.773 7.655 -30.711 1.00 87.19 501 ILE A N 1
ATOM 3914 C CA . ILE A 1 501 ? 4.450 6.685 -29.657 1.00 87.19 501 ILE A CA 1
ATOM 3915 C C . ILE A 1 501 ? 3.526 7.304 -28.598 1.00 87.19 501 ILE A C 1
ATOM 3917 O O . ILE A 1 501 ? 2.522 6.700 -28.240 1.00 87.19 501 ILE A O 1
ATOM 3921 N N . GLY A 1 502 ? 3.826 8.508 -28.111 1.00 88.75 502 GLY A N 1
ATOM 3922 C CA . GLY A 1 502 ? 3.033 9.211 -27.105 1.00 88.75 502 GLY A CA 1
ATOM 3923 C C . GLY A 1 502 ? 1.607 9.493 -27.579 1.00 88.75 502 GLY A C 1
ATOM 3924 O O . GLY A 1 502 ? 0.665 9.342 -26.806 1.00 88.75 502 GLY A O 1
ATOM 3925 N N . VAL A 1 503 ? 1.428 9.835 -28.859 1.00 90.19 503 VAL A N 1
ATOM 3926 C CA . VAL A 1 503 ? 0.108 10.007 -29.486 1.00 90.19 503 VAL A CA 1
ATOM 3927 C C . VAL A 1 503 ? -0.622 8.667 -29.631 1.00 90.19 503 VAL A C 1
ATOM 3929 O O . VAL A 1 503 ? -1.796 8.592 -29.270 1.00 90.19 503 VAL A O 1
ATOM 3932 N N . ALA A 1 504 ? 0.050 7.598 -30.074 1.00 88.44 504 ALA A N 1
ATOM 3933 C CA . ALA A 1 504 ? -0.535 6.253 -30.114 1.00 88.44 504 ALA A CA 1
ATOM 3934 C C . ALA A 1 504 ? -0.977 5.791 -28.710 1.00 88.44 504 ALA A C 1
ATOM 3936 O O . ALA A 1 504 ? -2.104 5.330 -28.526 1.00 88.44 504 ALA A O 1
ATOM 3937 N N . ASN A 1 505 ? -0.137 6.008 -27.694 1.00 87.69 505 ASN A N 1
ATOM 3938 C CA . ASN A 1 505 ? -0.437 5.740 -26.288 1.00 87.69 505 ASN A CA 1
ATOM 3939 C C . ASN A 1 505 ? -1.666 6.528 -25.814 1.00 87.69 505 ASN A C 1
ATOM 3941 O O . ASN A 1 505 ? -2.598 5.935 -25.275 1.00 87.69 505 ASN A O 1
ATOM 3945 N N . LEU A 1 506 ? -1.707 7.841 -26.058 1.00 88.25 506 LEU A N 1
ATOM 3946 C CA . LEU A 1 506 ? -2.821 8.714 -25.675 1.00 88.25 506 LEU A CA 1
ATOM 3947 C C . LEU A 1 506 ? -4.148 8.308 -26.339 1.00 88.25 506 LEU A C 1
ATOM 3949 O O . LEU A 1 506 ? -5.202 8.409 -25.715 1.00 88.25 506 LEU A O 1
ATOM 3953 N N . ASN A 1 507 ? -4.099 7.818 -27.581 1.00 88.25 507 ASN A N 1
ATOM 3954 C CA . ASN A 1 507 ? -5.273 7.388 -28.344 1.00 88.25 507 ASN A CA 1
ATOM 3955 C C . ASN A 1 507 ? -5.746 5.959 -28.016 1.00 88.25 507 ASN A C 1
ATOM 3957 O O . ASN A 1 507 ? -6.906 5.632 -28.275 1.00 88.25 507 ASN A O 1
ATOM 3961 N N . ARG A 1 508 ? -4.866 5.089 -27.496 1.00 86.75 508 ARG A N 1
ATOM 3962 C CA . ARG A 1 508 ? -5.133 3.648 -27.293 1.00 86.75 508 ARG A CA 1
ATOM 3963 C C . ARG A 1 508 ? -5.152 3.202 -25.822 1.00 86.75 508 ARG A C 1
ATOM 3965 O O . ARG A 1 508 ? -5.568 2.076 -25.560 1.00 86.75 508 ARG A O 1
ATOM 3972 N N . ALA A 1 509 ? -4.721 4.025 -24.862 1.00 85.62 509 ALA A N 1
ATOM 3973 C CA . ALA A 1 509 ? -4.711 3.670 -23.439 1.00 85.62 509 ALA A CA 1
ATOM 3974 C C . ALA A 1 509 ? -6.135 3.564 -22.856 1.00 85.62 509 ALA A C 1
ATOM 3976 O O . ALA A 1 509 ? -6.802 4.570 -22.620 1.00 85.62 509 ALA A O 1
ATOM 3977 N N . ILE A 1 510 ? -6.591 2.341 -22.562 1.00 84.56 510 ILE A N 1
ATOM 3978 C CA . ILE A 1 510 ? -7.946 2.060 -22.044 1.00 84.56 510 ILE A CA 1
ATOM 3979 C C . ILE A 1 510 ? -8.007 2.175 -20.505 1.00 84.56 510 ILE A C 1
ATOM 3981 O O . ILE A 1 510 ? -8.595 1.343 -19.817 1.00 84.56 510 ILE A O 1
ATOM 3985 N N . ILE A 1 511 ? -7.389 3.216 -19.943 1.00 86.12 511 ILE A N 1
ATOM 3986 C CA . ILE A 1 511 ? -7.505 3.545 -18.513 1.00 86.12 511 ILE A CA 1
ATOM 3987 C C . ILE A 1 511 ? -8.551 4.642 -18.311 1.00 86.12 511 ILE A C 1
ATOM 3989 O O . ILE A 1 511 ? -8.748 5.505 -19.166 1.00 86.12 511 ILE A O 1
ATOM 3993 N N . ALA A 1 512 ? -9.248 4.613 -17.175 1.00 84.12 512 ALA A N 1
ATOM 3994 C CA . ALA A 1 512 ? -10.179 5.678 -16.825 1.00 84.12 512 ALA A CA 1
ATOM 3995 C C . ALA A 1 512 ? -9.405 6.992 -16.640 1.00 84.12 512 ALA A C 1
ATOM 3997 O O . ALA A 1 512 ? -8.496 7.055 -15.812 1.00 84.12 512 ALA A O 1
ATOM 3998 N N . SER A 1 513 ? -9.764 8.041 -17.392 1.00 86.44 513 SER A N 1
ATOM 3999 C CA . SER A 1 513 ? -9.200 9.372 -17.147 1.00 86.44 513 SER A CA 1
ATOM 4000 C C . SER A 1 513 ? -9.588 9.811 -15.730 1.00 86.44 513 SER A C 1
ATOM 4002 O O . SER A 1 513 ? -10.787 9.860 -15.439 1.00 86.44 513 SER A O 1
ATOM 4004 N N . PRO A 1 514 ? -8.627 10.152 -14.855 1.00 89.38 514 PRO A N 1
ATOM 4005 C CA . PRO A 1 514 ? -8.935 10.737 -13.554 1.00 89.38 514 PRO A CA 1
ATOM 4006 C C . PRO A 1 514 ? -9.611 12.108 -13.734 1.00 89.38 514 PRO A C 1
ATOM 4008 O O . PRO A 1 514 ? -9.450 12.754 -14.777 1.00 89.38 514 PRO A O 1
ATOM 4011 N N . SER A 1 515 ? -10.355 12.564 -12.719 1.00 91.56 515 SER A N 1
ATOM 4012 C CA . SER A 1 515 ? -10.816 13.959 -12.661 1.00 91.56 515 SER A CA 1
ATOM 4013 C C . SER A 1 515 ? -9.652 14.900 -12.336 1.00 91.56 515 SER A C 1
ATOM 4015 O O . SER A 1 515 ? -8.651 14.461 -11.765 1.00 91.56 515 SER A O 1
ATOM 4017 N N . SER A 1 516 ? -9.803 16.195 -12.637 1.00 89.00 516 SER A N 1
ATOM 4018 C CA . SER A 1 516 ? -8.826 17.218 -12.228 1.00 89.00 516 SER A CA 1
ATOM 4019 C C . SER A 1 516 ? -8.584 17.176 -10.717 1.00 89.00 516 SER A C 1
ATOM 4021 O O . SER A 1 516 ? -7.442 17.057 -10.281 1.00 89.00 516 SER A O 1
ATOM 4023 N N . ASP A 1 517 ? -9.660 17.092 -9.926 1.00 88.75 517 ASP A N 1
ATOM 4024 C CA . ASP A 1 517 ? -9.590 16.949 -8.466 1.00 88.75 517 ASP A CA 1
ATOM 4025 C C . ASP A 1 517 ? -8.787 15.717 -8.031 1.00 88.75 517 ASP A C 1
ATOM 4027 O O . ASP A 1 517 ? -8.076 15.778 -7.038 1.00 88.75 517 ASP A O 1
ATOM 4031 N N . THR A 1 518 ? -8.865 14.600 -8.765 1.00 91.12 518 THR A N 1
ATOM 4032 C CA . THR A 1 518 ? -8.101 13.376 -8.456 1.00 91.12 518 THR A CA 1
ATOM 4033 C C . THR A 1 518 ? -6.605 13.575 -8.718 1.00 91.12 518 THR A C 1
ATOM 4035 O O . THR A 1 518 ? -5.775 13.103 -7.944 1.00 91.12 518 THR A O 1
ATOM 4038 N N . VAL A 1 519 ? -6.252 14.284 -9.796 1.00 91.69 519 VAL A N 1
ATOM 4039 C CA . VAL A 1 519 ? -4.859 14.582 -10.166 1.00 91.69 519 VAL A CA 1
ATOM 4040 C C . VAL A 1 519 ? -4.248 15.599 -9.204 1.00 91.69 519 VAL A C 1
ATOM 4042 O O . VAL A 1 519 ? -3.185 15.343 -8.645 1.00 91.69 519 VAL A O 1
ATOM 4045 N N . GLU A 1 520 ? -4.933 16.718 -8.962 1.00 90.00 520 GLU A N 1
ATOM 4046 C CA . GLU A 1 520 ? -4.505 17.748 -8.010 1.00 90.00 520 GLU A CA 1
ATOM 4047 C C . GLU A 1 520 ? -4.437 17.196 -6.583 1.00 90.00 520 GLU A C 1
ATOM 4049 O O . GLU A 1 520 ? -3.443 17.429 -5.897 1.00 90.00 520 GLU A O 1
ATOM 4054 N N . LYS A 1 521 ? -5.419 16.387 -6.154 1.00 90.25 521 LYS A N 1
ATOM 4055 C CA . LYS A 1 521 ? -5.380 15.713 -4.850 1.00 90.25 521 LYS A CA 1
ATOM 4056 C C . LYS A 1 521 ? -4.183 14.770 -4.735 1.00 90.25 521 LYS A C 1
ATOM 4058 O O . LYS A 1 521 ? -3.466 14.860 -3.745 1.00 90.25 521 LYS A O 1
ATOM 4063 N N . MET A 1 522 ? -3.931 13.908 -5.726 1.00 93.06 522 MET A N 1
ATOM 4064 C CA . MET A 1 522 ? -2.757 13.026 -5.703 1.00 93.06 522 MET A CA 1
ATOM 4065 C C . MET A 1 522 ? -1.464 13.845 -5.614 1.00 93.06 522 MET A C 1
ATOM 4067 O O . MET A 1 522 ? -0.604 13.543 -4.794 1.00 93.06 522 MET A O 1
ATOM 4071 N N . LEU A 1 523 ? -1.313 14.892 -6.431 1.00 91.94 523 LEU A N 1
ATOM 4072 C CA . LEU A 1 523 ? -0.123 15.743 -6.391 1.00 91.94 523 LEU A CA 1
ATOM 4073 C C . LEU A 1 523 ? 0.013 16.450 -5.028 1.00 91.94 523 LEU A C 1
ATOM 4075 O O . LEU A 1 523 ? 1.116 16.527 -4.505 1.00 91.94 523 LEU A O 1
ATOM 4079 N N . TYR A 1 524 ? -1.082 16.903 -4.416 1.00 87.69 524 TYR A N 1
ATOM 4080 C CA . TYR A 1 524 ? -1.087 17.490 -3.070 1.00 87.69 524 TYR A CA 1
ATOM 4081 C C . TYR A 1 524 ? -0.693 16.474 -1.979 1.00 87.69 524 TYR A C 1
ATOM 4083 O O . TYR A 1 524 ? 0.188 16.751 -1.168 1.00 87.69 524 TYR A O 1
ATOM 4091 N N . GLU A 1 525 ? -1.277 15.271 -1.985 1.00 87.75 525 GLU A N 1
ATOM 4092 C CA . GLU A 1 525 ? -0.956 14.196 -1.029 1.00 87.75 525 GLU A CA 1
ATOM 4093 C C . GLU A 1 525 ? 0.500 13.715 -1.161 1.00 87.75 525 GLU A C 1
ATOM 4095 O O . GLU A 1 525 ? 1.145 13.432 -0.153 1.00 87.75 525 GLU A O 1
ATOM 4100 N N . LEU A 1 526 ? 1.049 13.683 -2.382 1.00 87.50 526 LEU A N 1
ATOM 4101 C CA . LEU A 1 526 ? 2.467 13.392 -2.629 1.00 87.50 526 LEU A CA 1
ATOM 4102 C C . LEU A 1 526 ? 3.400 14.559 -2.252 1.00 87.50 526 LEU A C 1
ATOM 4104 O O . LEU A 1 526 ? 4.578 14.321 -1.996 1.00 87.50 526 LEU A O 1
ATOM 4108 N N . CYS A 1 527 ? 2.897 15.799 -2.219 1.00 84.75 527 CYS A N 1
ATOM 4109 C CA . CYS A 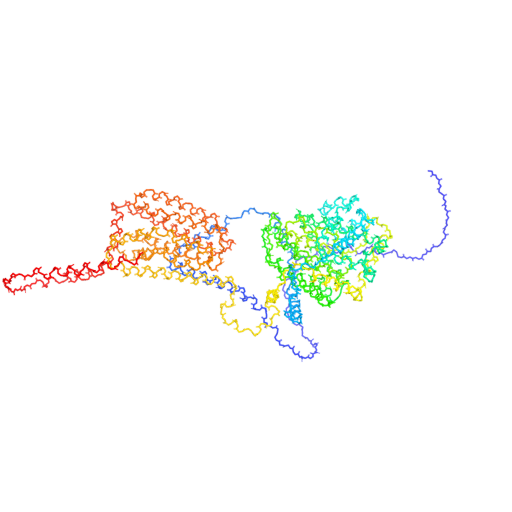1 527 ? 3.653 16.998 -1.835 1.00 84.75 527 CYS A CA 1
ATOM 4110 C C . CYS A 1 527 ? 3.819 17.148 -0.315 1.00 84.75 527 CYS A C 1
ATOM 4112 O O . CYS A 1 527 ? 4.847 17.648 0.153 1.00 84.75 527 CYS A O 1
ATOM 4114 N N . ALA A 1 528 ? 2.807 16.716 0.449 1.00 74.50 528 ALA A N 1
ATOM 4115 C CA . ALA A 1 528 ? 2.693 16.962 1.885 1.00 74.50 528 ALA A CA 1
ATOM 4116 C C . ALA A 1 528 ? 2.922 18.457 2.228 1.00 74.50 528 ALA A C 1
ATOM 4118 O O . ALA A 1 528 ? 2.545 19.348 1.465 1.00 74.50 528 ALA A O 1
ATOM 4119 N N . GLU A 1 529 ? 3.538 18.747 3.375 1.00 65.56 529 GLU A N 1
ATOM 4120 C CA . GLU A 1 529 ? 3.870 20.113 3.807 1.00 65.56 529 GLU A CA 1
ATOM 4121 C C . GLU A 1 529 ? 5.105 20.707 3.087 1.00 65.56 529 GLU A C 1
ATOM 4123 O O . GLU A 1 529 ? 5.415 21.879 3.280 1.00 65.56 529 GLU A O 1
ATOM 4128 N N . GLU A 1 530 ? 5.842 19.936 2.272 1.00 68.31 530 GLU A N 1
ATOM 4129 C CA . GLU A 1 530 ? 7.200 20.315 1.834 1.00 68.31 530 GLU A CA 1
ATOM 4130 C C . GLU A 1 530 ? 7.286 21.208 0.586 1.00 68.31 530 GLU A C 1
ATOM 4132 O O . GLU A 1 530 ? 8.306 21.875 0.387 1.00 68.31 530 GLU A O 1
ATOM 4137 N N . CYS A 1 531 ? 6.267 21.214 -0.275 1.00 69.00 531 CYS A N 1
ATOM 4138 C CA . CYS A 1 531 ? 6.285 21.974 -1.534 1.00 69.00 531 CYS A CA 1
ATOM 4139 C C . CYS A 1 531 ? 5.077 22.897 -1.762 1.00 69.00 531 CYS A C 1
ATOM 4141 O O . CYS A 1 531 ? 4.966 23.525 -2.819 1.00 69.00 531 CYS A O 1
ATOM 4143 N N . HIS A 1 532 ? 4.221 23.053 -0.754 1.00 65.94 532 HIS A N 1
ATOM 4144 C CA . HIS A 1 532 ? 3.232 24.122 -0.699 1.00 65.94 532 HIS A CA 1
ATOM 4145 C C . HIS A 1 532 ? 3.690 25.192 0.294 1.00 65.94 532 HIS A C 1
ATOM 4147 O O . HIS A 1 532 ? 4.005 24.887 1.438 1.00 65.94 532 HIS A O 1
ATOM 4153 N N . ASP A 1 533 ? 3.720 26.455 -0.140 1.00 53.34 533 ASP A N 1
ATOM 4154 C CA . ASP A 1 533 ? 4.001 27.593 0.741 1.00 53.34 533 ASP A CA 1
ATOM 4155 C C . ASP A 1 533 ? 2.777 27.840 1.640 1.00 53.34 533 ASP A C 1
ATOM 4157 O O . ASP A 1 533 ? 1.865 28.605 1.319 1.00 53.34 533 ASP A O 1
ATOM 4161 N N . THR A 1 534 ? 2.722 27.110 2.755 1.00 48.88 534 THR A N 1
ATOM 4162 C CA . THR A 1 534 ? 1.615 27.096 3.725 1.00 48.88 534 THR A CA 1
ATOM 4163 C C . THR A 1 534 ? 1.542 28.355 4.594 1.00 48.88 534 THR A C 1
ATOM 4165 O O . THR A 1 534 ? 0.703 28.428 5.492 1.00 48.88 534 THR A O 1
ATOM 4168 N N . SER A 1 535 ? 2.351 29.385 4.309 1.00 47.22 535 SER A N 1
ATOM 4169 C CA . SER A 1 535 ? 2.417 30.638 5.078 1.00 47.22 535 SER A CA 1
ATOM 4170 C C . SER A 1 535 ? 1.088 31.403 5.199 1.00 47.22 535 SER A C 1
ATOM 4172 O O . SER A 1 535 ? 0.974 32.273 6.064 1.00 47.22 535 SER A O 1
ATOM 4174 N N . TRP A 1 536 ? 0.072 31.063 4.393 1.00 46.06 536 TRP A N 1
ATOM 4175 C CA . TRP A 1 536 ? -1.264 31.671 4.423 1.00 46.06 536 TRP A CA 1
ATOM 4176 C C . TRP A 1 536 ? -2.425 30.659 4.377 1.00 46.06 536 TRP A C 1
ATOM 4178 O O . TRP A 1 536 ? -3.306 30.756 3.523 1.00 46.06 536 TRP A O 1
ATOM 4188 N N . GLN A 1 537 ? -2.492 29.733 5.341 1.00 47.62 537 GLN A N 1
ATOM 4189 C CA . GLN A 1 537 ? -3.744 29.035 5.678 1.00 47.62 537 GLN A CA 1
ATOM 4190 C C . GLN A 1 537 ? -4.314 29.497 7.028 1.00 47.62 537 GLN A C 1
ATOM 4192 O O . GLN A 1 537 ? -3.704 29.333 8.081 1.00 47.62 537 GLN A O 1
ATOM 4197 N N . LEU A 1 538 ? -5.531 30.058 7.009 1.00 56.22 538 LEU A N 1
ATOM 4198 C CA . LEU A 1 538 ? -6.270 30.425 8.230 1.00 56.22 538 LEU A CA 1
ATOM 4199 C C . LEU A 1 538 ? -6.922 29.203 8.920 1.00 56.22 538 LEU A C 1
ATOM 4201 O O . LEU A 1 538 ? -7.380 29.298 10.063 1.00 56.22 538 LEU A O 1
ATOM 4205 N N . SER A 1 539 ? -6.940 28.068 8.213 1.00 55.56 539 SER A N 1
ATOM 4206 C CA . SER A 1 539 ? -7.429 26.743 8.611 1.00 55.56 539 SER A CA 1
ATOM 4207 C C . SER A 1 539 ? -6.882 26.301 9.972 1.00 55.56 539 SER A C 1
ATOM 4209 O O . SER A 1 539 ? -7.626 25.825 10.829 1.00 55.56 539 SER A O 1
ATOM 4211 N N . ASP A 1 540 ? -5.590 26.546 10.207 1.00 54.31 540 ASP A N 1
ATOM 4212 C CA . ASP A 1 540 ? -4.805 25.900 11.270 1.00 54.31 540 ASP A CA 1
ATOM 4213 C C . ASP A 1 540 ? -4.809 26.648 12.607 1.00 54.31 540 ASP A C 1
ATOM 4215 O O . ASP A 1 540 ? -3.901 26.540 13.441 1.00 54.31 540 ASP A O 1
ATOM 4219 N N . THR A 1 541 ? -5.870 27.422 12.819 1.00 68.88 541 THR A N 1
ATOM 4220 C CA . THR A 1 541 ? -6.155 28.135 14.067 1.00 68.88 541 THR A CA 1
ATOM 4221 C C . THR A 1 541 ? -6.941 27.282 15.067 1.00 68.88 541 THR A C 1
ATOM 4223 O O . THR A 1 541 ? -6.888 27.549 16.268 1.00 68.88 541 THR A O 1
ATOM 4226 N N . ASN A 1 542 ? -7.619 26.224 14.612 1.00 79.75 542 ASN A N 1
ATOM 4227 C CA . ASN A 1 542 ? -8.331 25.279 15.472 1.00 79.75 542 ASN A CA 1
ATOM 4228 C C . ASN A 1 542 ? -7.360 24.213 16.032 1.00 79.75 542 ASN A C 1
ATOM 4230 O O . ASN A 1 542 ? -6.708 23.532 15.244 1.00 79.75 542 ASN A O 1
ATOM 4234 N N . PRO A 1 543 ? -7.283 23.976 17.358 1.00 80.38 543 PRO A N 1
ATOM 4235 C CA . PRO A 1 543 ? -6.495 22.872 17.917 1.00 80.38 543 PRO A CA 1
ATOM 4236 C C . PRO A 1 543 ? -6.840 21.487 17.343 1.00 80.38 543 PRO A C 1
ATOM 4238 O O . PRO A 1 543 ? -5.983 20.608 17.337 1.00 80.38 543 PRO A O 1
ATOM 4241 N N . ILE A 1 544 ? -8.069 21.297 16.848 1.00 85.94 544 ILE A N 1
ATOM 4242 C CA . ILE A 1 544 ? -8.533 20.042 16.240 1.00 85.94 544 ILE A CA 1
ATOM 4243 C C . ILE A 1 544 ? -7.963 19.843 14.825 1.00 85.94 544 ILE A C 1
ATOM 4245 O O . ILE A 1 544 ? -7.683 18.708 14.464 1.00 85.94 544 ILE A O 1
ATOM 4249 N N . SER A 1 545 ? -7.706 20.897 14.036 1.00 80.44 545 SER A N 1
ATOM 4250 C CA . SER A 1 545 ? -7.139 20.727 12.679 1.00 80.44 545 SER A CA 1
ATOM 4251 C C . SER A 1 545 ? -5.660 20.316 12.681 1.00 80.44 545 SER A C 1
ATOM 4253 O O . SER A 1 545 ? -5.095 20.043 11.632 1.00 80.44 545 SER A O 1
ATOM 4255 N N . LYS A 1 546 ? -5.037 20.252 13.867 1.00 82.25 546 LYS A N 1
ATOM 4256 C CA . LYS A 1 546 ? -3.668 19.753 14.090 1.00 82.25 546 LYS A CA 1
ATOM 4257 C C . LYS A 1 546 ? -3.635 18.288 14.535 1.00 82.25 546 LYS A C 1
ATOM 4259 O O . LYS A 1 546 ? -2.577 17.789 14.913 1.00 82.25 546 LYS A O 1
ATOM 4264 N N . MET A 1 547 ? -4.790 17.625 14.548 1.00 85.50 547 MET A N 1
ATOM 4265 C CA . MET A 1 547 ? -4.912 16.178 14.707 1.00 85.50 547 MET A CA 1
ATOM 4266 C C . MET A 1 547 ? -4.763 15.510 13.338 1.00 85.50 547 MET A C 1
ATOM 4268 O O . MET A 1 547 ? -5.220 16.055 12.336 1.00 85.50 547 MET A O 1
ATOM 4272 N N . SER A 1 548 ? -4.164 14.319 13.293 1.00 85.69 548 SER A N 1
ATOM 4273 C CA . SER A 1 548 ? -4.290 13.452 12.116 1.00 85.69 548 SER A CA 1
ATOM 4274 C C . SER A 1 548 ? -5.736 12.954 11.970 1.00 85.69 548 SER A C 1
ATOM 4276 O O . SER A 1 548 ? -6.489 12.971 12.946 1.00 85.69 548 SER A O 1
ATOM 4278 N N . ASP A 1 549 ? -6.128 12.446 10.797 1.00 84.06 549 ASP A N 1
ATOM 4279 C CA . ASP A 1 549 ? -7.457 11.836 10.605 1.00 84.06 549 ASP A CA 1
ATOM 4280 C C . ASP A 1 549 ? -7.724 10.676 11.588 1.00 84.06 549 ASP A C 1
ATOM 4282 O O . ASP A 1 549 ? -8.865 10.469 12.012 1.00 84.06 549 ASP A O 1
ATOM 4286 N N . ASP A 1 550 ? -6.682 9.941 11.993 1.00 82.75 550 ASP A N 1
ATOM 4287 C CA . ASP A 1 550 ? -6.760 8.877 13.002 1.00 82.75 550 ASP A CA 1
ATOM 4288 C C . ASP A 1 550 ? -6.973 9.451 14.415 1.00 82.75 550 ASP A C 1
ATOM 4290 O O . ASP A 1 550 ? -7.843 8.985 15.156 1.00 82.75 550 ASP A O 1
ATOM 4294 N N . ASP A 1 551 ? -6.220 10.492 14.794 1.00 90.19 551 ASP A N 1
ATOM 4295 C CA . ASP A 1 551 ? -6.383 11.176 16.086 1.00 90.19 551 ASP A CA 1
ATOM 4296 C C . ASP A 1 551 ? -7.742 11.898 16.173 1.00 90.19 551 ASP A C 1
ATOM 4298 O O . ASP A 1 551 ? -8.357 11.933 17.242 1.00 90.19 551 ASP A O 1
ATOM 4302 N N . PHE A 1 552 ? -8.253 12.419 15.052 1.00 93.50 552 PHE A N 1
ATOM 4303 C CA . PHE A 1 552 ? -9.570 13.043 14.962 1.00 93.50 552 PHE A CA 1
ATOM 4304 C C . PHE A 1 552 ? -10.703 12.014 15.072 1.00 93.50 552 PHE A C 1
ATOM 4306 O O . PHE A 1 552 ? -11.633 12.224 15.852 1.00 93.50 552 PHE A O 1
ATOM 4313 N N . GLN A 1 553 ? -10.614 10.865 14.389 1.00 93.75 553 GLN A N 1
ATOM 4314 C CA . GLN A 1 553 ? -11.549 9.747 14.591 1.00 93.75 553 GLN A CA 1
ATOM 4315 C C . GLN A 1 553 ? -11.530 9.256 16.049 1.00 93.75 553 GLN A C 1
ATOM 4317 O O . GLN A 1 553 ? -12.585 9.001 16.635 1.00 93.75 553 GLN A O 1
ATOM 4322 N N . LEU A 1 554 ? -10.348 9.182 16.671 1.00 95.19 554 LEU A N 1
ATOM 4323 C CA . LEU A 1 554 ? -10.179 8.813 18.079 1.00 95.19 554 LEU A CA 1
ATOM 4324 C C . LEU A 1 554 ? -10.815 9.842 19.030 1.00 95.19 554 LEU A C 1
ATOM 4326 O O . LEU A 1 554 ? -11.528 9.461 19.961 1.00 95.19 554 LEU A O 1
ATOM 4330 N N . TYR A 1 555 ? -10.626 11.138 18.772 1.00 96.00 555 TYR A N 1
ATOM 4331 C CA . TYR A 1 555 ? -11.300 12.229 19.481 1.00 96.00 555 TYR A CA 1
ATOM 4332 C C . TYR A 1 555 ? -12.831 12.136 19.351 1.00 96.00 555 TYR A C 1
ATOM 4334 O O . TYR A 1 555 ? -13.533 12.141 20.365 1.00 96.00 555 TYR A O 1
ATOM 4342 N N . VAL A 1 556 ? -13.349 11.969 18.130 1.00 96.31 556 VAL A N 1
ATOM 4343 C CA . VAL A 1 556 ? -14.785 11.795 17.852 1.00 96.31 556 VAL A CA 1
ATOM 4344 C C . VAL A 1 556 ? -15.348 10.587 18.609 1.00 96.31 556 VAL A C 1
ATOM 4346 O O . VAL A 1 556 ? -16.361 10.718 19.297 1.00 96.31 556 VAL A O 1
ATOM 4349 N N . GLY A 1 557 ? -14.662 9.440 18.583 1.00 97.31 557 GLY A N 1
ATOM 4350 C CA . GLY A 1 557 ? -15.051 8.240 19.330 1.00 97.31 557 GLY A CA 1
ATOM 4351 C C . GLY A 1 557 ? -15.171 8.472 20.842 1.00 97.31 557 GLY A C 1
ATOM 4352 O O . GLY A 1 557 ? -16.144 8.027 21.456 1.00 97.31 557 GLY A O 1
ATOM 4353 N N . PHE A 1 558 ? -14.238 9.220 21.444 1.00 97.56 558 PHE A N 1
ATOM 4354 C CA . PHE A 1 558 ? -14.302 9.579 22.866 1.00 97.56 558 PHE A CA 1
ATOM 4355 C C . PHE A 1 558 ? -15.432 10.572 23.190 1.00 97.56 558 PHE A C 1
ATOM 4357 O O . PHE A 1 558 ? -16.081 10.422 24.227 1.00 97.56 558 PHE A O 1
ATOM 4364 N N . VAL A 1 559 ? -15.716 11.546 22.315 1.00 97.50 559 VAL A N 1
ATOM 4365 C CA . VAL A 1 559 ? -16.841 12.490 22.489 1.00 97.50 559 VAL A CA 1
ATOM 4366 C C . VAL A 1 559 ? -18.188 11.760 22.435 1.00 97.50 559 VAL A C 1
ATOM 4368 O O . VAL A 1 559 ? -19.056 12.002 23.278 1.00 97.50 559 VAL A O 1
ATOM 4371 N N . ILE A 1 560 ? -18.354 10.813 21.506 1.00 98.00 560 ILE A N 1
ATOM 4372 C CA . ILE A 1 560 ? -19.569 9.988 21.410 1.00 98.00 560 ILE A CA 1
ATOM 4373 C C . ILE A 1 560 ? -19.711 9.108 22.663 1.00 98.00 560 ILE A C 1
ATOM 4375 O O . ILE A 1 560 ? -20.780 9.066 23.268 1.00 98.00 560 ILE A O 1
ATOM 4379 N N . TRP A 1 561 ? -18.632 8.452 23.101 1.00 98.38 561 TRP A N 1
ATOM 4380 C CA . TRP A 1 561 ? -18.617 7.619 24.308 1.00 98.38 561 TRP A CA 1
ATOM 4381 C C . TRP A 1 561 ? -18.993 8.379 25.585 1.00 98.38 561 TRP A C 1
ATOM 4383 O O . TRP A 1 561 ? -19.870 7.927 26.323 1.00 98.38 561 TRP A O 1
ATOM 4393 N N . GLY A 1 562 ? -18.403 9.555 25.821 1.00 97.44 562 GLY A N 1
ATOM 4394 C CA . GLY A 1 562 ? -18.775 10.405 26.955 1.00 97.44 562 GLY A CA 1
ATOM 4395 C C . GLY A 1 562 ? -20.252 10.813 26.914 1.00 97.44 562 GLY A C 1
ATOM 4396 O O . GLY A 1 562 ? -20.934 10.777 27.937 1.00 97.44 562 GLY A O 1
ATOM 4397 N N . THR A 1 563 ? -20.775 11.109 25.719 1.00 98.00 563 THR A N 1
ATOM 4398 C CA . THR A 1 563 ? -22.199 11.421 25.510 1.00 98.00 563 THR A CA 1
ATOM 4399 C C . THR A 1 563 ? -23.107 10.234 25.860 1.00 98.00 563 THR A C 1
ATOM 4401 O O . THR A 1 563 ? -24.102 10.412 26.560 1.00 98.00 563 THR A O 1
ATOM 4404 N N . VAL A 1 564 ? -22.747 9.014 25.440 1.00 98.00 564 VAL A N 1
ATOM 4405 C CA . VAL A 1 564 ? -23.482 7.773 25.755 1.00 98.00 564 VAL A CA 1
ATOM 4406 C C . VAL A 1 564 ? -23.491 7.484 27.258 1.00 98.00 564 VAL A C 1
ATOM 4408 O O . VAL A 1 564 ? -24.549 7.184 27.806 1.00 98.00 564 VAL A O 1
ATOM 4411 N N . LEU A 1 565 ? -22.344 7.616 27.935 1.00 97.12 565 LEU A N 1
ATOM 4412 C CA . LEU A 1 565 ? -22.237 7.427 29.386 1.00 97.12 565 LEU A CA 1
ATOM 4413 C C . LEU A 1 565 ? -23.129 8.403 30.166 1.00 97.12 565 LEU A C 1
ATOM 4415 O O . LEU A 1 565 ? -23.856 7.987 31.068 1.00 97.12 565 LEU A O 1
ATOM 4419 N N . ILE A 1 566 ? -23.097 9.690 29.807 1.00 97.12 566 ILE A N 1
ATOM 4420 C CA . ILE A 1 566 ? -23.914 10.726 30.456 1.00 97.12 566 ILE A CA 1
ATOM 4421 C C . ILE A 1 566 ? -25.407 10.474 30.205 1.00 97.12 566 ILE A C 1
ATOM 4423 O O . ILE A 1 566 ? -26.203 10.579 31.137 1.00 97.12 566 ILE A O 1
ATOM 4427 N N . ALA A 1 567 ? -25.793 10.093 28.982 1.00 97.56 567 ALA A N 1
ATOM 4428 C CA . ALA A 1 567 ? -27.179 9.758 28.657 1.00 97.56 567 ALA A CA 1
ATOM 4429 C C . ALA A 1 567 ? -27.683 8.529 29.436 1.00 97.56 567 ALA A C 1
ATOM 4431 O O . ALA A 1 567 ? -28.785 8.563 29.975 1.00 97.56 567 ALA A O 1
ATOM 4432 N N . GLY A 1 568 ? -26.872 7.471 29.542 1.00 96.69 568 GLY A N 1
ATOM 4433 C CA . GLY A 1 568 ? -27.215 6.246 30.268 1.00 96.69 568 GLY A CA 1
ATOM 4434 C C . GLY A 1 568 ? -27.372 6.442 31.776 1.00 96.69 568 GLY A C 1
ATOM 4435 O O . GLY A 1 568 ? -28.397 6.080 32.350 1.00 96.69 568 GLY A O 1
ATOM 4436 N N . LEU A 1 569 ? -26.398 7.093 32.420 1.00 95.69 569 LEU A N 1
ATOM 4437 C CA . LEU A 1 569 ? -26.465 7.404 33.854 1.00 95.69 569 LEU A CA 1
ATOM 4438 C C . LEU A 1 569 ? -27.556 8.442 34.172 1.00 95.69 569 LEU A C 1
ATOM 4440 O O . LEU A 1 569 ? -28.208 8.356 35.213 1.00 95.69 569 LEU A O 1
ATOM 4444 N N . GLY A 1 570 ? -27.799 9.393 33.265 1.00 96.31 570 GLY A N 1
ATOM 4445 C CA . GLY A 1 570 ? -28.926 10.321 33.354 1.00 96.31 570 GLY A CA 1
ATOM 4446 C C . GLY A 1 570 ? -30.283 9.619 33.250 1.00 96.31 570 GLY A C 1
ATOM 4447 O O . GLY A 1 570 ? -31.223 10.016 33.937 1.00 96.31 570 GLY A O 1
ATOM 4448 N N . LEU A 1 571 ? -30.378 8.552 32.449 1.00 96.50 571 LEU A N 1
ATOM 4449 C CA . LEU A 1 571 ? -31.583 7.734 32.319 1.00 96.50 571 LEU A CA 1
ATOM 4450 C C . LEU A 1 571 ? -31.845 6.894 33.582 1.00 96.50 571 LEU A C 1
ATOM 4452 O O . LEU A 1 571 ? -32.984 6.881 34.043 1.00 96.50 571 LEU A O 1
ATOM 4456 N N . GLU A 1 572 ? -30.815 6.289 34.199 1.00 95.19 572 GLU A N 1
ATOM 4457 C CA . GLU A 1 572 ? -30.960 5.661 35.531 1.00 95.19 572 GLU A CA 1
ATOM 4458 C C . GLU A 1 572 ? -31.451 6.667 36.583 1.00 95.19 572 GLU A C 1
ATOM 4460 O O . GLU A 1 572 ? -32.389 6.382 37.326 1.00 95.19 572 GLU A O 1
ATOM 4465 N N . LEU A 1 573 ? -30.854 7.863 36.639 1.00 93.38 573 LEU A N 1
ATOM 4466 C CA . LEU A 1 573 ? -31.226 8.889 37.618 1.00 93.38 573 LEU A CA 1
ATOM 4467 C C . LEU A 1 573 ? -32.654 9.423 37.404 1.00 93.38 573 LEU A C 1
ATOM 4469 O O . LEU A 1 573 ? -33.346 9.745 38.373 1.00 93.38 573 LEU A O 1
ATOM 4473 N N . LEU A 1 574 ? -33.102 9.522 36.148 1.00 93.81 574 LEU A N 1
ATOM 4474 C CA . LEU A 1 574 ? -34.465 9.922 35.806 1.00 93.81 574 LEU A CA 1
ATOM 4475 C C . LEU A 1 574 ? -35.477 8.847 36.213 1.00 93.81 574 LEU A C 1
ATOM 4477 O O . LEU A 1 574 ? -36.454 9.162 36.889 1.00 93.81 574 LEU A O 1
ATOM 4481 N N . VAL A 1 575 ? -35.236 7.585 35.848 1.00 91.56 575 VAL A N 1
ATOM 4482 C CA . VAL A 1 575 ? -36.135 6.471 36.188 1.00 91.56 575 VAL A CA 1
ATOM 4483 C C . VAL A 1 575 ? -36.177 6.237 37.696 1.00 91.56 575 VAL A C 1
ATOM 4485 O O . VAL A 1 575 ? -37.268 6.060 38.229 1.00 91.56 575 VAL A O 1
ATOM 4488 N N . TRP A 1 576 ? -35.050 6.353 38.409 1.00 87.62 576 TRP A N 1
ATOM 4489 C CA . TRP A 1 576 ? -35.033 6.364 39.877 1.00 87.62 576 TRP A CA 1
ATOM 4490 C C . TRP A 1 576 ? -36.013 7.397 40.439 1.00 87.62 576 TRP A C 1
ATOM 4492 O O . TRP A 1 576 ? -36.888 7.067 41.235 1.00 87.62 576 TRP A O 1
ATOM 4502 N N . ARG A 1 577 ? -35.892 8.658 40.004 1.00 87.62 577 ARG A N 1
ATOM 4503 C CA . ARG A 1 577 ? -36.716 9.764 40.513 1.00 87.62 577 ARG A CA 1
ATOM 4504 C C . ARG A 1 577 ? -38.192 9.674 40.136 1.00 87.62 577 ARG A C 1
ATOM 4506 O O . ARG A 1 577 ? -38.993 10.282 40.828 1.00 87.62 577 ARG A O 1
ATOM 4513 N N . VAL A 1 578 ? -38.545 8.988 39.049 1.00 85.25 578 VAL A N 1
ATOM 4514 C CA . VAL A 1 578 ? -39.928 8.933 38.541 1.00 85.25 578 VAL A CA 1
ATOM 4515 C C . VAL A 1 578 ? -40.659 7.651 38.950 1.00 85.25 578 VAL A C 1
ATOM 4517 O O . VAL A 1 578 ? -41.860 7.703 39.179 1.00 85.25 578 VAL A O 1
ATOM 4520 N N . PHE A 1 579 ? -39.963 6.515 39.049 1.00 74.44 579 PHE A N 1
ATOM 4521 C CA . PHE A 1 579 ? -40.579 5.207 39.313 1.00 74.44 579 PHE A CA 1
ATOM 4522 C C . PHE A 1 579 ? -40.276 4.644 40.705 1.00 74.44 579 PHE A C 1
ATOM 4524 O O . PHE A 1 579 ? -41.015 3.775 41.158 1.00 74.44 579 PHE A O 1
ATOM 4531 N N . LEU A 1 580 ? -39.199 5.086 41.370 1.00 67.88 580 LEU A N 1
ATOM 4532 C CA . LEU A 1 580 ? -38.745 4.533 42.658 1.00 67.88 580 LEU A CA 1
ATOM 4533 C C . LEU A 1 580 ? -38.886 5.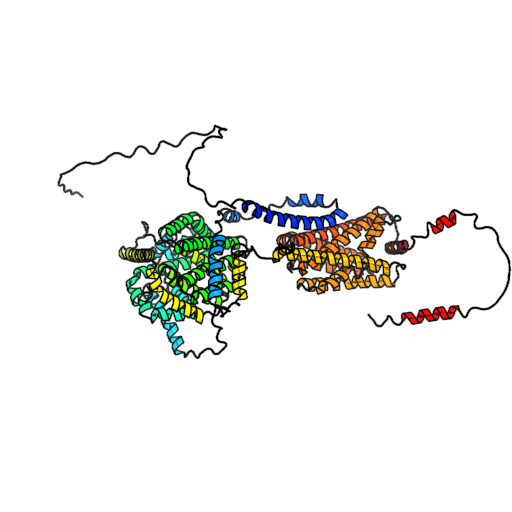518 43.833 1.00 67.88 580 LEU A C 1
ATOM 4535 O O . LEU A 1 580 ? -38.230 5.347 44.854 1.00 67.88 580 LEU A O 1
ATOM 4539 N N . GLN A 1 581 ? -39.727 6.547 43.678 1.00 72.12 581 GLN A N 1
ATOM 4540 C CA . GLN A 1 581 ? -40.294 7.318 44.799 1.00 72.12 581 GLN A CA 1
ATOM 4541 C C . GLN A 1 581 ? -41.606 6.708 45.326 1.00 72.12 581 GLN A C 1
ATOM 4543 O O . GLN A 1 581 ? -42.129 7.160 46.339 1.00 72.12 581 GLN A O 1
ATOM 4548 N N . ASP A 1 582 ? -42.133 5.700 44.624 1.00 75.31 582 ASP A N 1
ATOM 4549 C CA . ASP A 1 582 ? -43.199 4.821 45.088 1.00 75.31 582 ASP A CA 1
ATOM 4550 C C . ASP A 1 582 ? -42.610 3.413 45.289 1.00 75.31 582 ASP A C 1
ATOM 4552 O O . ASP A 1 582 ? -41.905 2.890 44.417 1.00 75.31 582 ASP A O 1
ATOM 4556 N N . ASN A 1 583 ? -42.943 2.784 46.420 1.00 81.25 583 ASN A N 1
ATOM 4557 C CA . ASN A 1 583 ? -42.556 1.419 46.798 1.00 81.25 583 ASN A CA 1
ATOM 4558 C C . ASN A 1 583 ? -42.588 0.419 45.614 1.00 81.25 583 ASN A C 1
ATOM 4560 O O . ASN A 1 583 ? -43.575 0.338 44.879 1.00 81.25 583 ASN A O 1
ATOM 4564 N N . TRP A 1 584 ? -41.540 -0.407 45.463 1.00 84.00 584 TRP A N 1
ATOM 4565 C CA . TRP A 1 584 ? -41.357 -1.299 44.302 1.00 84.00 584 TRP A CA 1
ATOM 4566 C C . TRP A 1 584 ? -42.551 -2.243 44.057 1.00 84.00 584 TRP A C 1
ATOM 4568 O O . TRP A 1 584 ? -42.781 -3.210 44.787 1.00 84.00 584 TRP A O 1
ATOM 4578 N N . THR A 1 585 ? -43.304 -1.978 42.987 1.00 89.69 585 THR A N 1
ATOM 4579 C CA . THR A 1 585 ? -44.545 -2.696 42.669 1.00 89.69 585 THR A CA 1
ATOM 4580 C C . THR A 1 585 ? -44.315 -3.949 41.815 1.00 89.69 585 THR A C 1
ATOM 4582 O O . THR A 1 585 ? -43.307 -4.099 41.122 1.00 89.69 585 THR A O 1
ATOM 4585 N N . GLN A 1 586 ? -45.320 -4.830 41.758 1.00 90.00 586 GLN A N 1
ATOM 4586 C CA . GLN A 1 586 ? -45.345 -5.950 40.805 1.00 90.00 586 GLN A CA 1
ATOM 4587 C C . GLN A 1 586 ? -45.297 -5.480 39.334 1.00 90.00 586 GLN A C 1
ATOM 4589 O O . GLN A 1 586 ? -44.809 -6.212 38.470 1.00 90.00 586 GLN A O 1
ATOM 4594 N N . VAL A 1 587 ? -45.759 -4.258 39.039 1.00 91.06 587 VAL A N 1
ATOM 4595 C CA . VAL A 1 587 ? -45.640 -3.652 37.703 1.00 91.06 587 VAL A CA 1
ATOM 4596 C C . VAL A 1 587 ? -44.177 -3.314 37.411 1.00 91.06 587 VAL A C 1
ATOM 4598 O O . VAL A 1 587 ? -43.686 -3.664 36.340 1.00 91.06 587 VAL A O 1
ATOM 4601 N N . HIS A 1 588 ? -43.453 -2.736 38.376 1.00 89.25 588 HIS A N 1
ATOM 4602 C CA . HIS A 1 588 ? -42.024 -2.425 38.237 1.00 89.25 588 HIS A CA 1
ATOM 4603 C C . HIS A 1 588 ? -41.199 -3.708 38.042 1.00 89.25 588 HIS A C 1
ATOM 4605 O O . HIS A 1 588 ? -40.406 -3.784 37.107 1.00 89.25 588 HIS A O 1
ATOM 4611 N N . GLU A 1 589 ? -41.481 -4.769 38.806 1.00 90.06 589 GLU A N 1
ATOM 4612 C CA . GLU A 1 589 ? -40.847 -6.086 38.618 1.00 90.06 589 GLU A CA 1
ATOM 4613 C C . GLU A 1 589 ? -41.156 -6.723 37.247 1.00 90.06 589 GLU A C 1
ATOM 4615 O O . GLU A 1 589 ? -40.318 -7.419 36.671 1.00 90.06 589 GLU A O 1
ATOM 4620 N N . THR A 1 590 ? -42.349 -6.484 36.693 1.00 93.44 590 THR A N 1
ATOM 4621 C CA . THR A 1 590 ? -42.732 -6.992 35.363 1.00 93.44 590 THR A CA 1
ATOM 4622 C C . THR A 1 590 ? -42.022 -6.224 34.246 1.00 93.44 590 THR A C 1
ATOM 4624 O O . THR A 1 590 ? -41.494 -6.836 33.316 1.00 93.44 590 THR A O 1
ATOM 4627 N N . LEU A 1 591 ? -41.942 -4.896 34.360 1.00 93.81 591 LEU A N 1
ATOM 4628 C CA . LEU A 1 591 ? -41.206 -4.035 33.431 1.00 93.81 591 LEU A CA 1
ATOM 4629 C C . LEU A 1 591 ? -39.690 -4.298 33.483 1.00 93.81 591 LEU A C 1
ATOM 4631 O O . LEU A 1 591 ? -39.044 -4.335 32.439 1.00 93.81 591 LEU A O 1
ATOM 4635 N N . TRP A 1 592 ? -39.132 -4.574 34.663 1.00 93.00 592 TRP A N 1
ATOM 4636 C CA . TRP A 1 592 ? -37.735 -4.981 34.851 1.00 93.00 592 TRP A CA 1
ATOM 4637 C C . TRP A 1 592 ? -37.419 -6.304 34.141 1.00 93.00 592 TRP A C 1
ATOM 4639 O O . TRP A 1 592 ? -36.461 -6.390 33.368 1.00 93.00 592 TRP A O 1
ATOM 4649 N N . LYS A 1 593 ? -38.275 -7.321 34.313 1.00 94.06 593 LYS A N 1
ATOM 4650 C CA . LYS A 1 593 ? -38.189 -8.593 33.573 1.00 94.06 593 LYS A CA 1
ATOM 4651 C C . LYS A 1 593 ? -38.309 -8.393 32.055 1.00 94.06 593 LYS A C 1
ATOM 4653 O O . LYS A 1 593 ? -37.580 -9.037 31.301 1.00 94.06 593 LYS A O 1
ATOM 4658 N N . PHE A 1 594 ? -39.166 -7.479 31.594 1.00 96.06 594 PHE A N 1
ATOM 4659 C CA . PHE A 1 594 ? -39.267 -7.123 30.175 1.00 96.06 594 PHE A CA 1
ATOM 4660 C C . PHE A 1 594 ? -38.005 -6.413 29.651 1.00 96.06 594 PHE A C 1
ATOM 4662 O O . PHE A 1 594 ? -37.507 -6.768 28.584 1.00 96.06 594 PHE A O 1
ATOM 4669 N N . ALA A 1 595 ? -37.426 -5.478 30.407 1.00 95.94 595 ALA A N 1
ATOM 4670 C CA . ALA A 1 595 ? -36.176 -4.813 30.039 1.00 95.94 595 ALA A CA 1
ATOM 4671 C C . ALA A 1 595 ? -35.006 -5.811 29.931 1.00 95.94 595 ALA A C 1
ATOM 4673 O O . ALA A 1 595 ? -34.220 -5.746 28.986 1.00 95.94 595 ALA A O 1
ATOM 4674 N N . GLN A 1 596 ? -34.938 -6.796 30.835 1.00 94.38 596 GLN A N 1
ATOM 4675 C CA . GLN A 1 596 ? -33.985 -7.909 30.747 1.00 94.38 596 GLN A CA 1
ATOM 4676 C C . GLN A 1 596 ? -34.211 -8.806 29.519 1.00 94.38 596 GLN A C 1
ATOM 4678 O O . GLN A 1 596 ? -33.241 -9.251 28.909 1.00 94.38 596 GLN A O 1
ATOM 4683 N N . PHE A 1 597 ? -35.466 -9.051 29.128 1.00 95.50 597 PHE A N 1
ATOM 4684 C CA . PHE A 1 597 ? -35.802 -9.792 27.907 1.00 95.50 597 PHE A CA 1
ATOM 4685 C C . PHE A 1 597 ? -35.426 -9.030 26.625 1.00 95.50 597 PHE A C 1
ATOM 4687 O O . PHE A 1 597 ? -34.940 -9.624 25.664 1.00 95.50 597 PHE A O 1
ATOM 4694 N N . ALA A 1 598 ? -35.631 -7.711 26.611 1.00 97.31 598 ALA A N 1
ATOM 4695 C CA . ALA A 1 598 ? -35.338 -6.853 25.468 1.00 97.31 598 ALA A CA 1
ATOM 4696 C C . ALA A 1 598 ? -33.831 -6.582 25.284 1.00 97.31 598 ALA A C 1
ATOM 4698 O O . ALA A 1 598 ? -33.380 -6.433 24.146 1.00 97.31 598 ALA A O 1
ATOM 4699 N N . PHE A 1 599 ? -33.049 -6.561 26.375 1.00 97.00 599 PHE A N 1
ATOM 4700 C CA . PHE A 1 599 ? -31.601 -6.307 26.378 1.00 97.00 599 PHE A CA 1
ATOM 4701 C C . PHE A 1 599 ? -30.837 -6.980 25.218 1.00 97.00 599 PHE A C 1
ATOM 4703 O O . PHE A 1 599 ? -30.227 -6.253 24.428 1.00 97.00 599 PHE A O 1
ATOM 4710 N N . PRO A 1 600 ? -30.857 -8.323 25.045 1.00 97.44 600 PRO A N 1
ATOM 4711 C CA . PRO A 1 600 ? -30.020 -8.976 24.039 1.00 97.44 600 PRO A CA 1
ATOM 4712 C C . PRO A 1 600 ? -30.421 -8.624 22.603 1.00 97.44 600 PRO A C 1
ATOM 4714 O O . PRO A 1 600 ? -29.555 -8.580 21.733 1.00 97.44 600 PRO A O 1
ATOM 4717 N N . LEU A 1 601 ? -31.699 -8.324 22.344 1.00 97.94 601 LEU A N 1
ATOM 4718 C CA . LEU A 1 601 ? -32.167 -7.886 21.027 1.00 97.94 601 LEU A CA 1
ATOM 4719 C C . LEU A 1 601 ? -31.665 -6.471 20.704 1.00 97.94 601 LEU A C 1
ATOM 4721 O O . LEU A 1 601 ? -31.156 -6.227 19.608 1.00 97.94 601 LEU A O 1
ATOM 4725 N N . LEU A 1 602 ? -31.762 -5.549 21.664 1.00 98.31 602 LEU A N 1
ATOM 4726 C CA . LEU A 1 602 ? -31.315 -4.161 21.511 1.00 98.31 602 LEU A CA 1
ATOM 4727 C C . LEU A 1 602 ? -29.785 -4.080 21.387 1.00 98.31 602 LEU A C 1
ATOM 4729 O O . LEU A 1 602 ? -29.269 -3.375 20.518 1.00 98.31 602 LEU A O 1
ATOM 4733 N N . ALA A 1 603 ? -29.052 -4.854 22.190 1.00 98.00 603 ALA A N 1
ATOM 4734 C CA . ALA A 1 603 ? -27.593 -4.916 22.151 1.00 98.00 603 ALA A CA 1
ATOM 4735 C C . ALA A 1 603 ? -27.071 -5.611 20.873 1.00 98.00 603 ALA A C 1
ATOM 4737 O O . ALA A 1 603 ? -26.110 -5.135 20.268 1.00 98.00 603 ALA A O 1
ATOM 4738 N N . ALA A 1 604 ? -27.737 -6.664 20.381 1.00 98.38 604 ALA A N 1
ATOM 4739 C CA . ALA A 1 604 ? -27.412 -7.261 19.080 1.00 98.38 604 ALA A CA 1
ATOM 4740 C C . ALA A 1 604 ? -27.703 -6.305 17.906 1.00 98.38 604 ALA A C 1
ATOM 4742 O O . ALA A 1 604 ? -26.892 -6.192 16.987 1.00 98.38 604 ALA A O 1
ATOM 4743 N N . THR A 1 605 ? -28.819 -5.566 17.959 1.00 98.50 605 THR A N 1
ATOM 4744 C CA . THR A 1 605 ? -29.158 -4.515 16.978 1.00 98.50 605 THR A CA 1
ATOM 4745 C C . THR A 1 605 ? -28.103 -3.407 16.973 1.00 98.50 605 THR A C 1
ATOM 4747 O O . THR A 1 605 ? -27.631 -2.999 15.914 1.00 98.50 605 THR A O 1
ATOM 4750 N N . THR A 1 606 ? -27.675 -2.976 18.162 1.00 98.50 606 THR A N 1
ATOM 4751 C CA . THR A 1 606 ? -26.592 -2.003 18.363 1.00 98.50 606 THR A CA 1
ATOM 4752 C C . THR A 1 606 ? -25.291 -2.462 17.712 1.00 98.50 606 THR A C 1
ATOM 4754 O O . THR A 1 606 ? -24.711 -1.716 16.925 1.00 98.50 606 THR A O 1
ATOM 4757 N N . LEU A 1 607 ? -24.854 -3.697 17.988 1.00 98.38 607 LEU A N 1
ATOM 4758 C CA . LEU A 1 607 ? -23.646 -4.276 17.398 1.00 98.38 607 LEU A CA 1
ATOM 4759 C C . LEU A 1 607 ? -23.751 -4.340 15.868 1.00 98.38 607 LEU A C 1
ATOM 4761 O O . LEU A 1 607 ? -22.843 -3.889 15.175 1.00 98.38 607 LEU A O 1
ATOM 4765 N N . GLY A 1 608 ? -24.871 -4.839 15.338 1.00 98.12 608 GLY A N 1
ATOM 4766 C CA . GLY A 1 608 ? -25.106 -4.924 13.895 1.00 98.12 608 GLY A CA 1
ATOM 4767 C C . GLY A 1 608 ? -25.014 -3.563 13.200 1.00 98.12 608 GLY A C 1
ATOM 4768 O O . GLY A 1 608 ? -24.304 -3.428 12.207 1.00 98.12 608 GLY A O 1
ATOM 4769 N N . LEU A 1 609 ? -25.669 -2.535 13.748 1.00 98.19 609 LEU A N 1
ATOM 4770 C CA . LEU A 1 609 ? -25.606 -1.167 13.222 1.00 98.19 609 LEU A CA 1
ATOM 4771 C C . LEU A 1 609 ? -24.195 -0.561 13.337 1.00 98.19 609 LEU A C 1
ATOM 4773 O O . LEU A 1 609 ? -23.735 0.094 12.399 1.00 98.19 609 LEU A O 1
ATOM 4777 N N . ALA A 1 610 ? -23.484 -0.814 14.439 1.00 98.12 610 ALA A N 1
ATOM 4778 C CA . ALA A 1 610 ? -22.129 -0.312 14.661 1.00 98.12 610 ALA A CA 1
ATOM 4779 C C . ALA A 1 610 ? -21.097 -0.899 13.684 1.00 98.12 610 ALA A C 1
ATOM 4781 O O . ALA A 1 610 ? -20.230 -0.168 13.208 1.00 98.12 610 ALA A O 1
ATOM 4782 N N . LEU A 1 611 ? -21.228 -2.177 13.307 1.00 97.12 611 LEU A N 1
ATOM 4783 C CA . LEU A 1 611 ? -20.358 -2.824 12.312 1.00 97.12 611 LEU A CA 1
ATOM 4784 C C . LEU A 1 611 ? -20.490 -2.216 10.902 1.00 97.12 611 LEU A C 1
ATOM 4786 O O . LEU A 1 611 ? -19.553 -2.321 10.109 1.00 97.12 611 LEU A O 1
ATOM 4790 N N . PHE A 1 612 ? -21.610 -1.540 10.614 1.00 96.94 612 PHE A N 1
ATOM 4791 C CA . PHE A 1 612 ? -21.836 -0.733 9.406 1.00 96.94 612 PHE A CA 1
ATOM 4792 C C . PHE A 1 612 ? -21.681 0.783 9.648 1.00 96.94 612 PHE A C 1
ATOM 4794 O O . PHE A 1 612 ? -22.133 1.585 8.832 1.00 96.94 612 PHE A O 1
ATOM 4801 N N . ARG A 1 613 ? -21.058 1.190 10.767 1.00 97.25 613 ARG A N 1
ATOM 4802 C CA . ARG A 1 613 ? -20.838 2.591 11.185 1.00 97.25 613 ARG A CA 1
ATOM 4803 C C . ARG A 1 613 ? -22.118 3.447 11.235 1.00 97.25 613 ARG A C 1
ATOM 4805 O O . ARG A 1 613 ? -22.073 4.664 11.069 1.00 97.25 613 ARG A O 1
ATOM 4812 N N . ASN A 1 614 ? -23.277 2.828 11.472 1.00 97.38 614 ASN A N 1
ATOM 4813 C CA . ASN A 1 614 ? -24.565 3.515 11.482 1.00 97.38 614 ASN A CA 1
ATOM 4814 C C . ASN A 1 614 ? -24.892 4.078 12.877 1.00 97.38 614 ASN A C 1
ATOM 4816 O O . ASN A 1 614 ? -25.222 3.339 13.804 1.00 97.38 614 ASN A O 1
ATOM 4820 N N . TYR A 1 615 ? -24.874 5.407 12.996 1.00 97.56 615 TYR A N 1
ATOM 4821 C CA . TYR A 1 615 ? -25.098 6.162 14.236 1.00 97.56 615 TYR A CA 1
ATOM 4822 C C . TYR A 1 615 ? -26.490 5.965 14.866 1.00 97.56 615 TYR A C 1
ATOM 4824 O O . TYR A 1 615 ? -26.668 6.259 16.048 1.00 97.56 615 TYR A O 1
ATOM 4832 N N . ILE A 1 616 ? -27.451 5.377 14.138 1.00 98.12 616 ILE A N 1
ATOM 4833 C CA . ILE A 1 616 ? -28.725 4.885 14.698 1.00 98.12 616 ILE A CA 1
ATOM 4834 C C . ILE A 1 616 ? -28.488 3.834 15.806 1.00 98.12 616 ILE A C 1
ATOM 4836 O O . ILE A 1 616 ? -29.355 3.634 16.651 1.00 98.12 616 ILE A O 1
ATOM 4840 N N . ALA A 1 617 ? -27.302 3.218 15.882 1.00 98.25 617 ALA A N 1
ATOM 4841 C CA . ALA A 1 617 ? -26.892 2.366 16.999 1.00 98.25 617 ALA A CA 1
ATOM 4842 C C . ALA A 1 617 ? -26.947 3.060 18.377 1.00 98.25 617 ALA A C 1
ATOM 4844 O O . ALA A 1 617 ? -27.142 2.380 19.378 1.00 98.25 617 ALA A O 1
ATOM 4845 N N . LEU A 1 618 ? -26.767 4.386 18.464 1.00 98.38 618 LEU A N 1
ATOM 4846 C CA . LEU A 1 618 ? -26.541 5.073 19.746 1.00 98.38 618 LEU A CA 1
ATOM 4847 C C . LEU A 1 618 ? -27.769 5.086 20.687 1.00 98.38 618 LEU A C 1
ATOM 4849 O O . LEU A 1 618 ? -27.597 4.746 21.859 1.00 98.38 618 LEU A O 1
ATOM 4853 N N . PRO A 1 619 ? -29.008 5.378 20.234 1.00 98.31 619 PRO A N 1
ATOM 4854 C CA . PRO A 1 619 ? -30.205 5.176 21.057 1.00 98.31 619 PRO A CA 1
ATOM 4855 C C . PRO A 1 619 ? -30.383 3.729 21.536 1.00 98.31 619 PRO A C 1
ATOM 4857 O O . PRO A 1 619 ? -30.720 3.508 22.699 1.00 98.31 619 PRO A O 1
ATOM 4860 N N . PHE A 1 620 ? -30.111 2.741 20.674 1.00 98.38 620 PHE A N 1
ATOM 4861 C CA . PHE A 1 620 ? -30.195 1.326 21.047 1.00 98.38 620 PHE A CA 1
ATOM 4862 C C . PHE A 1 620 ? -29.113 0.930 22.063 1.00 98.38 620 PHE A C 1
ATOM 4864 O O . PHE A 1 620 ? -29.419 0.180 22.984 1.00 98.38 620 PHE A O 1
ATOM 4871 N N . LEU A 1 621 ? -27.901 1.489 21.968 1.00 98.31 621 LEU A N 1
ATOM 4872 C CA . LEU A 1 621 ? -26.805 1.281 22.922 1.00 98.31 621 LEU A CA 1
ATOM 4873 C C . LEU A 1 621 ? -27.181 1.761 24.329 1.00 98.31 621 LEU A C 1
ATOM 4875 O O . LEU A 1 621 ? -26.985 1.031 25.300 1.00 98.31 621 LEU A O 1
ATOM 4879 N N . VAL A 1 622 ? -27.743 2.972 24.429 1.00 98.19 622 VAL A N 1
ATOM 4880 C CA . VAL A 1 622 ? -28.183 3.562 25.703 1.00 98.19 622 VAL A CA 1
ATOM 4881 C C . VAL A 1 622 ? -29.351 2.766 26.293 1.00 98.19 622 VAL A C 1
ATOM 4883 O O . VAL A 1 622 ? -29.299 2.378 27.459 1.00 98.19 622 VAL A O 1
ATOM 4886 N N . ALA A 1 623 ? -30.377 2.469 25.487 1.00 97.88 623 ALA A N 1
ATOM 4887 C CA . ALA A 1 623 ? -31.543 1.706 25.934 1.00 97.88 623 ALA A CA 1
ATOM 4888 C C . ALA A 1 623 ? -31.194 0.260 26.333 1.00 97.88 623 ALA A C 1
ATOM 4890 O O . ALA A 1 623 ? -31.778 -0.262 27.282 1.00 97.88 623 ALA A O 1
ATOM 4891 N N . ALA A 1 624 ? -30.238 -0.371 25.642 1.00 97.62 624 ALA A N 1
ATOM 4892 C CA . ALA A 1 624 ? -29.755 -1.708 25.961 1.00 97.62 624 ALA A CA 1
ATOM 4893 C C . ALA A 1 624 ? -28.948 -1.723 27.261 1.00 97.62 624 ALA A C 1
ATOM 4895 O O . ALA A 1 624 ? -29.393 -2.333 28.229 1.00 97.62 624 ALA A O 1
ATOM 4896 N N . LEU A 1 625 ? -27.788 -1.050 27.306 1.00 96.88 625 LEU A N 1
ATOM 4897 C CA . LEU A 1 625 ? -26.850 -1.172 28.429 1.00 96.88 625 LEU A CA 1
ATOM 4898 C C . LEU A 1 625 ? -27.503 -0.785 29.759 1.00 96.88 625 LEU A C 1
ATOM 4900 O O . LEU A 1 625 ? -27.445 -1.553 30.712 1.00 96.88 625 LEU A O 1
ATOM 4904 N N . TRP A 1 626 ? -28.220 0.338 29.800 1.00 97.19 626 TRP A N 1
ATOM 4905 C CA . TRP A 1 626 ? -28.919 0.786 31.007 1.00 97.19 626 TRP A CA 1
ATOM 4906 C C . TRP A 1 626 ? -30.350 0.248 31.133 1.00 97.19 626 TRP A C 1
ATOM 4908 O O . TRP A 1 626 ? -31.099 0.728 31.975 1.00 97.19 626 TRP A O 1
ATOM 4918 N N . LYS A 1 627 ? -30.749 -0.750 30.327 1.00 95.88 627 LYS A N 1
ATOM 4919 C CA . LYS A 1 627 ? -32.031 -1.479 30.442 1.00 95.88 627 LYS A CA 1
ATOM 4920 C C . LYS A 1 627 ? -33.234 -0.526 30.568 1.00 95.88 627 LYS A C 1
ATOM 4922 O O . LYS A 1 627 ? -33.999 -0.605 31.523 1.00 95.88 627 LYS A O 1
ATOM 4927 N N . PHE A 1 628 ? -33.366 0.415 29.629 1.00 96.31 628 PHE A N 1
ATOM 4928 C CA . PHE A 1 628 ? -34.348 1.521 29.637 1.00 96.31 628 PHE A CA 1
ATOM 4929 C C . PHE A 1 628 ? -34.307 2.471 30.858 1.00 96.31 628 PHE A C 1
ATOM 4931 O O . PHE A 1 628 ? -35.217 3.276 31.036 1.00 96.31 628 PHE A O 1
ATOM 4938 N N . GLY A 1 629 ? -33.248 2.426 31.666 1.00 94.56 629 GLY A N 1
ATOM 4939 C CA . GLY A 1 629 ? -33.057 3.234 32.870 1.00 94.56 629 GLY A CA 1
ATOM 4940 C C . GLY A 1 629 ? -33.316 2.503 34.183 1.00 94.56 629 GLY A C 1
ATOM 4941 O O . GLY A 1 629 ? -33.249 3.143 35.225 1.00 94.56 629 GLY A O 1
ATOM 4942 N N . PHE A 1 630 ? -33.604 1.197 34.191 1.00 93.75 630 PHE A N 1
ATOM 4943 C CA . PHE A 1 630 ? -33.728 0.474 35.461 1.00 93.75 630 PHE A CA 1
ATOM 4944 C C . PHE A 1 630 ? -32.412 0.564 36.254 1.00 93.75 630 PHE A C 1
ATOM 4946 O O . PHE A 1 630 ? -31.385 0.095 35.758 1.00 93.75 630 PHE A O 1
ATOM 4953 N N . PRO A 1 631 ? -32.411 1.173 37.458 1.00 86.19 631 PRO A N 1
ATOM 4954 C CA . PRO A 1 631 ? -31.172 1.548 38.115 1.00 86.19 631 PRO A CA 1
ATOM 4955 C C . PRO A 1 631 ? -30.476 0.328 38.702 1.00 86.19 631 PRO A C 1
ATOM 4957 O O . PRO A 1 631 ? -30.912 -0.259 39.689 1.00 86.19 631 PRO A O 1
ATOM 4960 N N . GLU A 1 632 ? -29.359 -0.028 38.084 1.00 88.25 632 GLU A N 1
ATOM 4961 C CA . GLU A 1 632 ? -28.476 -1.103 38.518 1.00 88.25 632 GLU A CA 1
ATOM 4962 C C . GLU A 1 632 ? -27.164 -0.485 39.016 1.00 88.25 632 GLU A C 1
ATOM 4964 O O . GLU A 1 632 ? -26.723 -0.767 40.130 1.00 88.25 632 GLU A O 1
ATOM 4969 N N . THR A 1 633 ? -26.597 0.455 38.251 1.00 92.50 633 THR A N 1
ATOM 4970 C CA . THR A 1 633 ? -25.340 1.138 38.581 1.00 92.50 633 THR A CA 1
ATOM 4971 C C . THR A 1 633 ? -25.481 2.016 39.827 1.00 92.50 633 THR A C 1
ATOM 4973 O O . THR A 1 633 ? -24.700 1.895 40.775 1.00 92.50 633 THR A O 1
ATOM 4976 N N . LEU A 1 634 ? -26.492 2.892 39.847 1.00 92.00 634 LEU A N 1
ATOM 4977 C CA . LEU A 1 634 ? -26.740 3.817 40.955 1.00 92.00 634 LEU A CA 1
ATOM 4978 C C . LEU A 1 634 ? -27.278 3.094 42.197 1.00 92.00 634 LEU A C 1
ATOM 4980 O O . LEU A 1 634 ? -26.917 3.469 43.312 1.00 92.00 634 LEU A O 1
ATOM 4984 N N . LEU A 1 635 ? -28.074 2.032 42.021 1.00 90.38 635 LEU A N 1
ATOM 4985 C CA . LEU A 1 635 ? -28.651 1.254 43.123 1.00 90.38 635 LEU A CA 1
ATOM 4986 C C . LEU A 1 635 ? -27.577 0.561 43.958 1.00 90.38 635 LEU A C 1
ATOM 4988 O O . LEU A 1 635 ? -27.510 0.773 45.170 1.00 90.38 635 LEU A O 1
ATOM 4992 N N . TYR A 1 636 ? -26.708 -0.223 43.315 1.00 92.88 636 TYR A N 1
ATOM 4993 C CA . TYR A 1 636 ? -25.629 -0.911 44.017 1.00 92.88 636 TYR A CA 1
ATOM 4994 C C . TYR A 1 636 ? -24.663 0.082 44.686 1.00 92.88 636 TYR A C 1
ATOM 4996 O O . TYR A 1 636 ? -24.256 -0.142 45.826 1.00 92.88 636 TYR A O 1
ATOM 5004 N N . MET A 1 637 ? -24.358 1.218 44.042 1.00 94.69 637 MET A N 1
ATOM 5005 C CA . MET A 1 637 ? -23.493 2.247 44.634 1.00 94.69 637 MET A CA 1
ATOM 5006 C C . MET A 1 637 ? -24.148 2.932 45.846 1.00 94.69 637 MET A C 1
ATOM 5008 O O . MET A 1 637 ? -23.487 3.146 46.862 1.00 94.69 637 MET A O 1
ATOM 5012 N N . HIS A 1 638 ? -25.448 3.241 45.776 1.00 92.50 638 HIS A N 1
ATOM 5013 C CA . HIS A 1 638 ? -26.186 3.845 46.887 1.00 92.50 638 HIS A CA 1
ATOM 5014 C C . HIS A 1 638 ? -26.205 2.920 48.114 1.00 92.50 638 HIS A C 1
ATOM 5016 O O . HIS A 1 638 ? -25.822 3.334 49.209 1.00 92.50 638 HIS A O 1
ATOM 5022 N N . VAL A 1 639 ? -26.556 1.646 47.914 1.00 91.19 639 VAL A N 1
ATOM 5023 C CA . VAL A 1 639 ? -26.557 0.616 48.966 1.00 91.19 639 VAL A CA 1
ATOM 5024 C C . VAL A 1 639 ? -25.156 0.442 49.569 1.00 91.19 639 VAL A C 1
ATOM 5026 O O . VAL A 1 639 ? -24.990 0.481 50.787 1.00 91.19 639 VAL A O 1
ATOM 5029 N N . ALA A 1 640 ? -24.116 0.338 48.739 1.00 94.50 640 ALA A N 1
ATOM 5030 C CA . ALA A 1 640 ? -22.739 0.163 49.197 1.00 94.50 640 ALA A CA 1
ATOM 5031 C C . ALA A 1 640 ? -22.205 1.315 50.072 1.00 94.50 640 ALA A C 1
ATOM 5033 O O . ALA A 1 640 ? -21.406 1.083 50.991 1.00 94.50 640 ALA A O 1
ATOM 5034 N N . LEU A 1 641 ? -22.618 2.556 49.789 1.00 94.00 641 LEU A N 1
ATOM 5035 C CA . LEU A 1 641 ? -22.113 3.765 50.447 1.00 94.00 641 LEU A CA 1
ATOM 5036 C C . LEU A 1 641 ? -22.975 4.230 51.629 1.00 94.00 641 LEU A C 1
ATOM 5038 O O . LEU A 1 641 ? -22.413 4.604 52.663 1.00 94.00 641 LEU A O 1
ATOM 5042 N N . TYR A 1 642 ? -24.302 4.172 51.518 1.00 92.62 642 TYR A N 1
ATOM 5043 C CA . TYR A 1 642 ? -25.211 4.833 52.463 1.00 92.62 642 TYR A CA 1
ATOM 5044 C C . TYR A 1 642 ? -26.023 3.873 53.340 1.00 92.62 642 TYR A C 1
ATOM 5046 O O . TYR A 1 642 ? -26.366 4.248 54.459 1.00 92.62 642 TYR A O 1
ATOM 5054 N N . ASP A 1 643 ? -26.268 2.628 52.915 1.00 88.62 643 ASP A N 1
ATOM 5055 C CA . ASP A 1 643 ? -27.027 1.675 53.733 1.00 88.62 643 ASP A CA 1
ATOM 5056 C C . ASP A 1 643 ? -26.195 1.208 54.944 1.00 88.62 643 ASP A C 1
ATOM 5058 O O . ASP A 1 643 ? -25.216 0.461 54.839 1.00 88.62 643 ASP A O 1
ATOM 5062 N N . GLY A 1 644 ? -26.560 1.710 56.125 1.00 90.62 644 GLY A N 1
ATOM 5063 C CA . GLY A 1 644 ? -25.960 1.341 57.407 1.00 90.62 644 GLY A CA 1
ATOM 5064 C C . GLY A 1 644 ? -26.535 0.065 58.033 1.00 90.62 644 GLY A C 1
ATOM 5065 O O . GLY A 1 644 ? -25.992 -0.392 59.036 1.00 90.62 644 GLY A O 1
ATOM 5066 N N . SER A 1 645 ? -27.614 -0.500 57.478 1.00 90.56 645 SER A N 1
ATOM 5067 C CA . SER A 1 645 ? -28.295 -1.682 58.025 1.00 90.56 645 SER A CA 1
ATOM 5068 C C . SER A 1 645 ? -27.640 -3.001 57.602 1.00 90.56 645 SER A C 1
ATOM 5070 O O . SER A 1 645 ? -27.654 -3.976 58.354 1.00 90.56 645 SER A O 1
ATOM 5072 N N . ILE A 1 646 ? -27.025 -3.031 56.416 1.00 89.56 646 ILE A N 1
ATOM 5073 C CA . ILE A 1 646 ? -26.394 -4.227 55.847 1.00 89.56 646 ILE A CA 1
ATOM 5074 C C . ILE A 1 646 ? -24.941 -4.422 56.303 1.00 89.56 646 ILE A C 1
ATOM 5076 O O . ILE A 1 646 ? -24.210 -3.485 56.635 1.00 89.56 646 ILE A O 1
ATOM 5080 N N . SER A 1 647 ? -24.489 -5.680 56.295 1.00 92.06 647 SER A N 1
ATOM 5081 C CA . SER A 1 647 ? -23.146 -6.043 56.759 1.00 92.06 647 SER A CA 1
ATOM 5082 C C . SER A 1 647 ? -22.039 -5.423 55.895 1.00 92.06 647 SER A C 1
ATOM 5084 O O . SER A 1 647 ? -22.189 -5.234 54.688 1.00 92.06 647 SER A O 1
ATOM 5086 N N . ARG A 1 648 ? -20.867 -5.164 56.496 1.00 93.88 648 ARG A N 1
ATOM 5087 C CA . ARG A 1 648 ? -19.704 -4.612 55.771 1.00 93.88 648 ARG A CA 1
ATOM 5088 C C . ARG A 1 648 ? -19.276 -5.473 54.577 1.00 93.88 648 ARG A C 1
ATOM 5090 O O . ARG A 1 648 ? -18.804 -4.924 53.591 1.00 93.88 648 ARG A O 1
ATOM 5097 N N . LEU A 1 649 ? -19.448 -6.795 54.653 1.00 93.75 649 LEU A N 1
ATOM 5098 C CA . LEU A 1 649 ? -19.152 -7.703 53.541 1.00 93.75 649 LEU A CA 1
ATOM 5099 C C . LEU A 1 649 ? -20.191 -7.585 52.419 1.00 93.75 649 LEU A C 1
ATOM 5101 O O . LEU A 1 649 ? -19.800 -7.503 51.259 1.00 93.75 649 LEU A O 1
ATOM 5105 N N . ALA A 1 650 ? -21.485 -7.486 52.748 1.00 92.25 650 ALA A N 1
ATOM 5106 C CA . ALA A 1 650 ? -22.523 -7.216 51.752 1.00 92.25 650 ALA A CA 1
ATOM 5107 C C . ALA A 1 650 ? -22.257 -5.884 51.030 1.00 92.25 650 ALA A C 1
ATOM 5109 O O . ALA A 1 650 ? -22.187 -5.867 49.808 1.00 92.25 650 ALA A O 1
ATOM 5110 N N . ARG A 1 651 ? -21.946 -4.812 51.776 1.00 93.94 651 ARG A N 1
ATOM 5111 C CA . ARG A 1 651 ? -21.567 -3.501 51.210 1.00 93.94 651 ARG A CA 1
ATOM 5112 C C . ARG A 1 651 ? -20.364 -3.561 50.268 1.00 93.94 651 ARG A C 1
ATOM 5114 O O . ARG A 1 651 ? -20.324 -2.814 49.297 1.00 93.94 651 ARG A O 1
ATOM 5121 N N . ILE A 1 652 ? -19.388 -4.432 50.540 1.00 95.62 652 ILE A N 1
ATOM 5122 C CA . ILE A 1 652 ? -18.255 -4.661 49.632 1.00 95.62 652 ILE A CA 1
ATOM 5123 C C . ILE A 1 652 ? -18.720 -5.401 48.368 1.00 95.62 652 ILE A C 1
ATOM 5125 O O . ILE A 1 652 ? -18.302 -5.008 47.284 1.00 95.62 652 ILE A O 1
ATOM 5129 N N . SER A 1 653 ? -19.610 -6.399 48.467 1.00 95.50 653 SER A N 1
ATOM 5130 C CA . SER A 1 653 ? -20.228 -7.024 47.280 1.00 95.50 653 SER A CA 1
ATOM 5131 C C . SER A 1 653 ? -20.979 -5.994 46.433 1.00 95.50 653 SER A C 1
ATOM 5133 O O . SER A 1 653 ? -20.720 -5.865 45.241 1.00 95.50 653 SER A O 1
ATOM 5135 N N . ASP A 1 654 ? -21.838 -5.185 47.059 1.00 94.50 654 ASP A N 1
ATOM 5136 C CA . ASP A 1 654 ? -22.596 -4.130 46.384 1.00 94.50 654 ASP A CA 1
ATOM 5137 C C . ASP A 1 654 ? -21.657 -3.094 45.725 1.00 94.50 654 ASP A C 1
ATOM 5139 O O . ASP A 1 654 ? -21.873 -2.707 44.578 1.00 94.50 654 ASP A O 1
ATOM 5143 N N . PHE A 1 655 ? -20.548 -2.714 46.373 1.00 96.38 655 PHE A N 1
ATOM 5144 C CA . PHE A 1 655 ? -19.539 -1.821 45.784 1.00 96.38 655 PHE A CA 1
ATOM 5145 C C . PHE A 1 655 ? -18.831 -2.438 44.566 1.00 96.38 655 PHE A C 1
ATOM 5147 O O . PHE A 1 655 ? -18.596 -1.756 43.563 1.00 96.38 655 PHE A O 1
ATOM 5154 N N . LEU A 1 656 ? -18.486 -3.728 44.644 1.00 96.69 656 LEU A N 1
ATOM 5155 C CA . LEU A 1 656 ? -17.862 -4.478 43.551 1.00 96.69 656 LEU A CA 1
ATOM 5156 C C . LEU A 1 656 ? -18.830 -4.654 42.374 1.00 96.69 656 LEU A C 1
ATOM 5158 O O . LEU A 1 656 ? -18.413 -4.469 41.233 1.00 96.69 656 LEU A O 1
ATOM 5162 N N . ASN A 1 657 ? -20.112 -4.921 42.640 1.00 95.75 657 ASN A N 1
ATOM 5163 C CA . ASN A 1 657 ? -21.170 -4.974 41.630 1.00 95.75 657 ASN A CA 1
ATOM 5164 C C . ASN A 1 657 ? -21.347 -3.612 40.941 1.00 95.75 657 ASN A C 1
ATOM 5166 O O . ASN A 1 657 ? -21.300 -3.543 39.715 1.00 95.75 657 ASN A O 1
ATOM 5170 N N . ALA A 1 658 ? -21.454 -2.514 41.700 1.00 95.94 658 ALA A N 1
ATOM 5171 C CA . ALA A 1 658 ? -21.564 -1.167 41.136 1.00 95.94 658 ALA A CA 1
ATOM 5172 C C . ALA A 1 658 ? -20.357 -0.801 40.253 1.00 95.94 658 ALA A C 1
ATOM 5174 O O . ALA A 1 658 ? -20.514 -0.350 39.118 1.00 95.94 658 ALA A O 1
ATOM 5175 N N . THR A 1 659 ? -19.143 -1.038 40.759 1.00 96.69 659 THR A N 1
ATOM 5176 C CA . THR A 1 659 ? -17.888 -0.752 40.043 1.00 96.69 659 THR A CA 1
ATOM 5177 C C . THR A 1 659 ? -17.733 -1.644 38.808 1.00 96.69 659 THR A C 1
ATOM 5179 O O . THR A 1 659 ? -17.312 -1.168 37.753 1.00 96.69 659 THR A O 1
ATOM 5182 N N . GLY A 1 660 ? -18.131 -2.916 38.908 1.00 97.25 660 GLY A N 1
ATOM 5183 C CA . GLY A 1 660 ? -18.220 -3.849 37.787 1.00 97.25 660 GLY A CA 1
ATOM 5184 C C . GLY A 1 660 ? -19.147 -3.328 36.693 1.00 97.25 660 GLY A C 1
ATOM 5185 O O . GLY A 1 660 ? -18.729 -3.244 35.544 1.00 97.25 660 GLY A O 1
ATOM 5186 N N . THR A 1 661 ? -20.349 -2.865 37.042 1.00 96.62 661 THR A N 1
ATOM 5187 C CA . THR A 1 661 ? -21.323 -2.320 36.078 1.00 96.62 661 THR A CA 1
ATOM 5188 C C . THR A 1 661 ? -20.839 -1.036 35.405 1.00 96.62 661 THR A C 1
ATOM 5190 O O . THR A 1 661 ? -20.954 -0.922 34.184 1.00 96.62 661 THR A O 1
ATOM 5193 N N . VAL A 1 662 ? -20.186 -0.118 36.133 1.00 96.69 662 VAL A N 1
ATOM 5194 C CA . VAL A 1 662 ? -19.524 1.054 35.520 1.00 96.69 662 VAL A CA 1
ATOM 5195 C C . VAL A 1 662 ? -18.471 0.623 34.489 1.00 96.69 662 VAL A C 1
ATOM 5197 O O . VAL A 1 662 ? -18.436 1.162 33.381 1.00 96.69 662 VAL A O 1
ATOM 5200 N N . LEU A 1 663 ? -17.626 -0.360 34.816 1.00 97.31 663 LEU A N 1
ATOM 5201 C CA . LEU A 1 663 ? -16.568 -0.836 33.919 1.00 97.31 663 LEU A CA 1
ATOM 5202 C C . LEU A 1 663 ? -17.106 -1.664 32.738 1.00 97.31 663 LEU A C 1
ATOM 5204 O O . LEU A 1 663 ? -16.605 -1.507 31.623 1.00 97.31 663 LEU A O 1
ATOM 5208 N N . HIS A 1 664 ? -18.139 -2.486 32.939 1.00 98.19 664 HIS A N 1
ATOM 5209 C CA . HIS A 1 664 ? -18.804 -3.259 31.886 1.00 98.19 664 HIS A CA 1
ATOM 5210 C C . HIS A 1 664 ? -19.502 -2.315 30.899 1.00 98.19 664 HIS A C 1
ATOM 5212 O O . HIS A 1 664 ? -19.179 -2.312 29.711 1.00 98.19 664 HIS A O 1
ATOM 5218 N N . HIS A 1 665 ? -20.408 -1.452 31.374 1.00 97.69 665 HIS A N 1
ATOM 5219 C CA . HIS A 1 665 ? -21.144 -0.525 30.506 1.00 97.69 665 HIS A CA 1
ATOM 5220 C C . HIS A 1 665 ? -20.193 0.489 29.851 1.00 97.69 665 HIS A C 1
ATOM 5222 O O . HIS A 1 665 ? -20.332 0.798 28.666 1.00 97.69 665 HIS A O 1
ATOM 5228 N N . GLY A 1 666 ? -19.176 0.961 30.582 1.00 97.75 666 GLY A N 1
ATOM 5229 C CA . GLY A 1 666 ? -18.149 1.867 30.069 1.00 97.75 666 GLY A CA 1
ATOM 5230 C C . GLY A 1 666 ? -17.276 1.256 28.972 1.00 97.75 666 GLY A C 1
ATOM 5231 O O . GLY A 1 666 ? -17.047 1.912 27.958 1.00 97.75 666 GLY A O 1
ATOM 5232 N N . SER A 1 667 ? -16.824 0.007 29.123 1.00 98.31 667 SER A N 1
ATOM 5233 C CA . SER A 1 667 ? -16.007 -0.669 28.101 1.00 98.31 667 SER A CA 1
ATOM 5234 C C . SER A 1 667 ? -16.826 -1.144 26.896 1.00 98.31 667 SER A C 1
ATOM 5236 O O . SER A 1 667 ? -16.371 -0.978 25.765 1.00 98.31 667 SER A O 1
ATOM 5238 N N . ALA A 1 668 ? -18.051 -1.645 27.103 1.00 98.25 668 ALA A N 1
ATOM 5239 C CA . ALA A 1 668 ? -18.966 -1.998 26.015 1.00 98.25 668 ALA A CA 1
ATOM 5240 C C . ALA A 1 668 ? -19.329 -0.777 25.154 1.00 98.25 668 ALA A C 1
ATOM 5242 O O . ALA A 1 668 ? -19.225 -0.827 23.927 1.00 98.25 668 ALA A O 1
ATOM 5243 N N . SER A 1 669 ? -19.709 0.339 25.787 1.00 98.44 669 SER A N 1
ATOM 5244 C CA . SER A 1 669 ? -20.022 1.575 25.063 1.00 98.44 669 SER A CA 1
ATOM 5245 C C . SER A 1 669 ? -18.799 2.159 24.356 1.00 98.44 669 SER A C 1
ATOM 5247 O O . SER A 1 669 ? -18.926 2.561 23.203 1.00 98.44 669 SER A O 1
ATOM 5249 N N . LEU A 1 670 ? -17.608 2.147 24.972 1.00 98.50 670 LEU A N 1
ATOM 5250 C CA . LEU A 1 670 ? -16.378 2.623 24.326 1.00 98.50 670 LEU A CA 1
ATOM 5251 C C . LEU A 1 670 ? -16.064 1.819 23.059 1.00 98.50 670 LEU A C 1
ATOM 5253 O O . LEU A 1 670 ? -15.795 2.403 22.010 1.00 98.50 670 LEU A O 1
ATOM 5257 N N . LEU A 1 671 ? -16.155 0.489 23.136 1.00 98.50 671 LEU A N 1
ATOM 5258 C CA . LEU A 1 671 ? -15.896 -0.412 22.014 1.00 98.50 671 LEU A CA 1
ATOM 5259 C C . LEU A 1 671 ? -16.853 -0.146 20.837 1.00 98.50 671 LEU A C 1
ATOM 5261 O O . LEU A 1 671 ? -16.406 -0.021 19.697 1.00 98.50 671 LEU A O 1
ATOM 5265 N N . ILE A 1 672 ? -18.152 0.022 21.113 1.00 98.56 672 ILE A N 1
ATOM 5266 C CA . ILE A 1 672 ? -19.165 0.353 20.098 1.00 98.56 672 ILE A CA 1
ATOM 5267 C C . ILE A 1 672 ? -18.945 1.754 19.503 1.00 98.56 672 ILE A C 1
ATOM 5269 O O . ILE A 1 672 ? -19.007 1.916 18.284 1.00 98.56 672 ILE A O 1
ATOM 5273 N N . CYS A 1 673 ? -18.633 2.763 20.321 1.00 98.56 673 CYS A N 1
ATOM 5274 C CA . CYS A 1 673 ? -18.356 4.120 19.838 1.00 98.56 673 CYS A CA 1
ATOM 5275 C C . CYS A 1 673 ? -17.101 4.185 18.955 1.00 98.56 673 CYS A C 1
ATOM 5277 O O . CYS A 1 673 ? -17.075 4.939 17.985 1.00 98.56 673 CYS A O 1
ATOM 5279 N N . MET A 1 674 ? -16.087 3.364 19.236 1.00 98.50 674 MET A N 1
ATOM 5280 C CA . MET A 1 674 ? -14.861 3.286 18.434 1.00 98.50 674 MET A CA 1
ATOM 5281 C C . MET A 1 674 ? -15.044 2.491 17.129 1.00 98.50 674 MET A C 1
ATOM 5283 O O . MET A 1 674 ? -14.379 2.798 16.140 1.00 98.50 674 MET A O 1
ATOM 5287 N N . LEU A 1 675 ? -15.980 1.534 17.078 1.00 98.00 675 LEU A N 1
ATOM 5288 C CA . LEU A 1 675 ? -16.445 0.931 15.818 1.00 98.00 675 LEU A CA 1
ATOM 5289 C C . LEU A 1 675 ? -17.203 1.962 14.958 1.00 98.00 675 LEU A C 1
ATOM 5291 O O . LEU A 1 675 ? -16.905 2.110 13.774 1.00 98.00 675 LEU A O 1
ATOM 5295 N N . LEU A 1 676 ? -18.123 2.730 15.559 1.00 98.12 676 LEU A N 1
ATOM 5296 C CA . LEU A 1 676 ? -18.900 3.785 14.884 1.00 98.12 676 LEU A CA 1
ATOM 5297 C C . LEU A 1 676 ? -18.029 4.924 14.332 1.00 98.12 676 LEU A C 1
ATOM 5299 O O . LEU A 1 676 ? -18.221 5.346 13.192 1.00 98.12 676 LEU A O 1
ATOM 5303 N N . ALA A 1 677 ? -17.063 5.401 15.121 1.00 97.94 677 ALA A N 1
ATOM 5304 C CA . ALA A 1 677 ? -16.105 6.427 14.708 1.00 97.94 677 ALA A CA 1
ATOM 5305 C C . ALA A 1 677 ? -15.078 5.918 13.680 1.00 97.94 677 ALA A C 1
ATOM 5307 O O . ALA A 1 677 ? -14.400 6.717 13.046 1.00 97.94 677 ALA A O 1
ATOM 5308 N N . GLY A 1 678 ? -14.971 4.597 13.500 1.00 96.38 678 GLY A N 1
ATOM 5309 C CA . GLY A 1 678 ? -14.110 3.956 12.510 1.00 96.38 678 GLY A CA 1
ATOM 5310 C C . GLY A 1 678 ? -12.697 3.597 12.971 1.00 96.38 678 GLY A C 1
ATOM 5311 O O . GLY A 1 678 ? -11.997 2.891 12.246 1.00 96.38 678 GLY A O 1
ATOM 5312 N N . VAL A 1 679 ? -12.340 3.999 14.193 1.00 97.12 679 VAL A N 1
ATOM 5313 C CA . VAL A 1 679 ? -11.076 3.721 14.898 1.00 97.12 679 VAL A CA 1
ATOM 5314 C C . VAL A 1 679 ? -10.803 2.221 15.044 1.00 97.12 679 VAL A C 1
ATOM 5316 O O . VAL A 1 679 ? -9.650 1.794 15.052 1.00 97.12 679 VAL A O 1
ATOM 5319 N N . LEU A 1 680 ? -11.856 1.412 15.184 1.00 97.44 680 LEU A N 1
ATOM 5320 C CA . LEU A 1 680 ? -11.760 -0.046 15.197 1.00 97.44 680 LEU A CA 1
ATOM 5321 C C . LEU A 1 680 ? -12.379 -0.640 13.922 1.00 97.44 680 LEU A C 1
ATOM 5323 O O . LEU A 1 680 ? -13.467 -0.222 13.515 1.00 97.44 680 LEU A O 1
ATOM 5327 N N . PRO A 1 681 ? -11.726 -1.630 13.285 1.00 96.88 681 PRO A N 1
ATOM 5328 C CA . PRO A 1 681 ? -12.318 -2.377 12.185 1.00 96.88 681 PRO A CA 1
ATOM 5329 C C . PRO A 1 681 ? -13.393 -3.349 12.689 1.00 96.88 681 PRO A C 1
ATOM 5331 O O . PRO A 1 681 ? -13.322 -3.858 13.809 1.00 96.88 681 PRO A O 1
ATOM 5334 N N . SER A 1 682 ? -14.345 -3.673 11.814 1.00 96.06 682 SER A N 1
ATOM 5335 C CA . SER A 1 682 ? -15.408 -4.669 12.025 1.00 96.06 682 SER A CA 1
ATOM 5336 C C . SER A 1 682 ? -14.876 -6.117 11.974 1.00 96.06 682 SER A C 1
ATOM 5338 O O . SER A 1 682 ? -15.345 -6.936 11.186 1.00 96.06 682 SER A O 1
ATOM 5340 N N . ASP A 1 683 ? -13.854 -6.419 12.778 1.00 95.44 683 ASP A N 1
ATOM 5341 C CA . ASP A 1 683 ? -13.140 -7.699 12.800 1.00 95.44 683 ASP A CA 1
ATOM 5342 C C . ASP A 1 683 ? -13.765 -8.714 13.780 1.00 95.44 683 ASP A C 1
ATOM 5344 O O . ASP A 1 683 ? -14.281 -8.358 14.847 1.00 95.44 683 ASP A O 1
ATOM 5348 N N . ARG A 1 684 ? -13.662 -10.008 13.441 1.00 96.94 684 ARG A N 1
ATOM 5349 C CA . ARG A 1 684 ? -14.079 -11.134 14.294 1.00 96.94 684 ARG A CA 1
ATOM 5350 C C . ARG A 1 684 ? -13.480 -11.062 15.704 1.00 96.94 684 ARG A C 1
ATOM 5352 O O . ARG A 1 684 ? -14.172 -11.423 16.648 1.00 96.94 684 ARG A O 1
ATOM 5359 N N . THR A 1 685 ? -12.250 -10.563 15.839 1.00 97.44 685 THR A N 1
ATOM 5360 C CA . THR A 1 685 ? -11.499 -10.428 17.096 1.00 97.44 685 THR A CA 1
ATOM 5361 C C . THR A 1 685 ? -12.262 -9.582 18.124 1.00 97.44 685 THR A C 1
ATOM 5363 O O . THR A 1 685 ? -12.214 -9.872 19.316 1.00 97.44 685 THR A O 1
ATOM 5366 N N . TYR A 1 686 ? -13.021 -8.570 17.686 1.00 97.12 686 TYR A N 1
ATOM 5367 C CA . TYR A 1 686 ? -13.875 -7.769 18.574 1.00 97.12 686 TYR A CA 1
ATOM 5368 C C . TYR A 1 686 ? -15.295 -8.330 18.689 1.00 97.12 686 TYR A C 1
ATOM 5370 O O . TYR A 1 686 ? -15.874 -8.316 19.771 1.00 97.12 686 TYR A O 1
ATOM 5378 N N . VAL A 1 687 ? -15.859 -8.848 17.594 1.00 97.75 687 VAL A N 1
ATOM 5379 C CA . VAL A 1 687 ? -17.242 -9.360 17.558 1.00 97.75 687 VAL A CA 1
ATOM 5380 C C . VAL A 1 687 ? -17.420 -10.621 18.414 1.00 97.75 687 VAL A C 1
ATOM 5382 O O . VAL A 1 687 ? -18.429 -10.753 19.104 1.00 97.75 687 VAL A O 1
ATOM 5385 N N . ASN A 1 688 ? -16.449 -11.537 18.394 1.00 97.81 688 ASN A N 1
ATOM 5386 C CA . ASN A 1 688 ? -16.526 -12.854 19.032 1.00 97.81 688 ASN A CA 1
ATOM 5387 C C . ASN A 1 688 ? -16.803 -12.775 20.556 1.00 97.81 688 ASN A C 1
ATOM 5389 O O . ASN A 1 688 ? -17.825 -13.318 20.983 1.00 97.81 688 ASN A O 1
ATOM 5393 N N . PRO A 1 689 ? -16.031 -12.028 21.377 1.00 98.06 689 PRO A N 1
ATOM 5394 C CA . PRO A 1 689 ? -16.362 -11.831 22.792 1.00 98.06 689 PRO A CA 1
ATOM 5395 C C . PRO A 1 689 ? -17.741 -11.200 23.046 1.00 98.06 689 PRO A C 1
ATOM 5397 O O . PRO A 1 689 ? -18.443 -11.632 23.958 1.00 98.06 689 PRO A O 1
ATOM 5400 N N . ILE A 1 690 ? -18.160 -10.217 22.235 1.00 98.12 690 ILE A N 1
ATOM 5401 C CA . ILE A 1 690 ? -19.458 -9.535 22.410 1.00 98.12 690 ILE A CA 1
ATOM 5402 C C . ILE A 1 690 ? -20.616 -10.513 22.171 1.00 98.12 690 ILE A C 1
ATOM 5404 O O . ILE A 1 690 ? -21.591 -10.502 22.918 1.00 98.12 690 ILE A O 1
ATOM 5408 N N . LEU A 1 691 ? -20.510 -11.394 21.169 1.00 98.19 691 LEU A N 1
ATOM 5409 C CA . LEU A 1 691 ? -21.518 -12.428 20.921 1.00 98.19 691 LEU A CA 1
ATOM 5410 C C . LEU A 1 691 ? -21.645 -13.405 22.101 1.00 98.19 691 LEU A C 1
ATOM 5412 O O . LEU A 1 691 ? -22.761 -13.790 22.441 1.00 98.19 691 LEU A O 1
ATOM 5416 N N . ILE A 1 692 ? -20.541 -13.764 22.765 1.00 98.38 692 ILE A N 1
ATOM 5417 C CA . ILE A 1 692 ? -20.585 -14.632 23.954 1.00 98.38 692 ILE A CA 1
ATOM 5418 C C . ILE A 1 692 ? -21.277 -13.911 25.123 1.00 98.38 692 ILE A C 1
ATOM 5420 O O . ILE A 1 692 ? -22.128 -14.510 25.779 1.00 98.38 692 ILE A O 1
ATOM 5424 N N . LEU A 1 693 ? -20.996 -12.619 25.343 1.00 97.69 693 LEU A N 1
ATOM 5425 C CA . LEU A 1 693 ? -21.707 -11.806 26.343 1.00 97.69 693 LEU A CA 1
ATOM 5426 C C . LEU A 1 693 ? -23.211 -11.707 26.038 1.00 97.69 693 LEU A C 1
ATOM 5428 O O . LEU A 1 693 ? -24.035 -11.923 26.924 1.00 97.69 693 LEU A O 1
ATOM 5432 N N . LEU A 1 694 ? -23.599 -11.472 24.780 1.00 98.00 694 LEU A N 1
ATOM 5433 C CA . LEU A 1 694 ? -25.009 -11.477 24.367 1.00 98.00 694 LEU A CA 1
ATOM 5434 C C . LEU A 1 694 ? -25.699 -12.814 24.687 1.00 98.00 694 LEU A C 1
ATOM 5436 O O . LEU A 1 694 ? -26.839 -12.808 25.152 1.00 98.00 694 LEU A O 1
ATOM 5440 N N . ILE A 1 695 ? -24.998 -13.940 24.504 1.00 97.75 695 ILE A N 1
ATOM 5441 C CA . ILE A 1 695 ? -25.486 -15.279 24.860 1.00 97.75 695 ILE A CA 1
ATOM 5442 C C . ILE A 1 695 ? -25.648 -15.439 26.382 1.00 97.75 695 ILE A C 1
ATOM 5444 O O . ILE A 1 695 ? -26.634 -16.047 26.795 1.00 97.75 695 ILE A O 1
ATOM 5448 N N . GLN A 1 696 ? -24.779 -14.860 27.227 1.00 96.94 696 GLN A N 1
ATOM 5449 C CA . GLN A 1 696 ? -25.000 -14.840 28.689 1.00 96.94 696 GLN A CA 1
ATOM 5450 C C . GLN A 1 696 ? -26.378 -14.237 29.019 1.00 96.94 696 GLN A C 1
ATOM 5452 O O . GLN A 1 696 ? -27.180 -14.823 29.752 1.00 96.94 696 GLN A O 1
ATOM 5457 N N . HIS A 1 697 ? -26.698 -13.095 28.403 1.00 96.88 697 HIS A N 1
ATOM 5458 C CA . HIS A 1 697 ? -27.954 -12.388 28.646 1.00 96.88 697 HIS A CA 1
ATOM 5459 C C . HIS A 1 697 ? -29.202 -13.097 28.095 1.00 96.88 697 HIS A C 1
ATOM 5461 O O . HIS A 1 697 ? -30.288 -12.856 28.619 1.00 96.88 697 HIS A O 1
ATOM 5467 N N . TRP A 1 698 ? -29.091 -14.025 27.133 1.00 97.19 698 TRP A N 1
ATOM 5468 C CA . TRP A 1 698 ? -30.231 -14.867 26.717 1.00 97.19 698 TRP A CA 1
ATOM 5469 C C . TRP A 1 698 ? -30.793 -15.696 27.880 1.00 97.19 698 TRP A C 1
ATOM 5471 O O . TRP A 1 698 ? -31.992 -15.970 27.931 1.00 97.19 698 TRP A O 1
ATOM 5481 N N . PHE A 1 699 ? -29.940 -16.077 28.834 1.00 96.81 699 PHE A N 1
ATOM 5482 C CA . PHE A 1 699 ? -30.310 -16.927 29.962 1.00 96.81 699 PHE A CA 1
ATOM 5483 C C . PHE A 1 699 ? -30.627 -16.149 31.244 1.00 96.81 699 PHE A C 1
ATOM 5485 O O . PHE A 1 699 ? -30.949 -16.774 32.252 1.00 96.81 699 PHE A O 1
ATOM 5492 N N . VAL A 1 700 ? -30.614 -14.807 31.233 1.00 93.81 700 VAL A N 1
ATOM 5493 C CA . VAL A 1 700 ? -30.825 -13.996 32.451 1.00 93.81 700 VAL A CA 1
ATOM 5494 C C . VAL A 1 700 ? -32.157 -14.304 33.147 1.00 93.81 700 VAL A C 1
ATOM 5496 O O . VAL A 1 700 ? -32.207 -14.415 34.371 1.00 93.81 700 VAL A O 1
ATOM 5499 N N . LEU A 1 701 ? -33.227 -14.556 32.382 1.00 93.81 701 LEU A N 1
ATOM 5500 C CA . LEU A 1 701 ? -34.541 -14.901 32.935 1.00 93.81 701 LEU A CA 1
ATOM 5501 C C . LEU A 1 701 ? -34.591 -16.292 33.587 1.00 93.81 701 LEU A C 1
ATOM 5503 O O . LEU A 1 701 ? -35.459 -16.540 34.425 1.00 93.81 701 LEU A O 1
ATOM 5507 N N . LEU A 1 702 ? -33.650 -17.191 33.272 1.00 93.75 702 LEU A N 1
ATOM 5508 C CA . LEU A 1 702 ? -33.597 -18.539 33.845 1.00 93.75 702 LEU A CA 1
ATOM 5509 C C . LEU A 1 702 ? -33.404 -18.503 35.370 1.00 93.75 702 LEU A C 1
ATOM 5511 O O . LEU A 1 702 ? -33.838 -19.428 36.056 1.00 93.75 702 LEU A O 1
ATOM 5515 N N . ARG A 1 703 ? -32.851 -17.410 35.921 1.00 94.69 703 ARG A N 1
ATOM 5516 C CA . ARG A 1 703 ? -32.732 -17.181 37.373 1.00 94.69 703 ARG A CA 1
ATOM 5517 C C . ARG A 1 703 ? -34.079 -17.184 38.109 1.00 94.69 703 ARG A C 1
ATOM 5519 O O . ARG A 1 703 ? -34.124 -17.544 39.280 1.00 94.69 703 ARG A O 1
ATOM 5526 N N . TYR A 1 704 ? -35.167 -16.828 37.420 1.00 91.12 704 TYR A N 1
ATOM 5527 C CA . TYR A 1 704 ? -36.528 -16.814 37.968 1.00 91.12 704 TYR A CA 1
ATOM 5528 C C . TYR A 1 704 ? -37.251 -18.170 37.860 1.00 91.12 704 TYR A C 1
ATOM 5530 O O . TYR A 1 704 ? -38.322 -18.327 38.435 1.00 91.12 704 TYR A O 1
ATOM 5538 N N . VAL A 1 705 ? -36.693 -19.142 37.125 1.00 95.06 705 VAL A N 1
ATOM 5539 C CA . VAL A 1 705 ? -37.341 -20.442 36.848 1.00 95.06 705 VAL A CA 1
ATOM 5540 C C . VAL A 1 705 ? -36.525 -21.616 37.391 1.00 95.06 705 VAL A C 1
ATOM 5542 O O . VAL A 1 705 ? -37.078 -22.518 38.012 1.00 95.06 705 VAL A O 1
ATOM 5545 N N . HIS A 1 706 ? -35.205 -21.623 37.180 1.00 95.56 706 HIS A N 1
ATOM 5546 C CA . HIS A 1 706 ? -34.325 -22.701 37.626 1.00 95.56 706 HIS A CA 1
ATOM 5547 C C . HIS A 1 706 ? -32.911 -22.186 37.949 1.00 95.56 706 HIS A C 1
ATOM 5549 O O . HIS A 1 706 ? -31.981 -22.302 37.144 1.00 95.56 706 HIS A O 1
ATOM 5555 N N . LYS A 1 707 ? -32.744 -21.631 39.161 1.00 90.81 707 LYS A N 1
ATOM 5556 C CA . LYS A 1 707 ? -31.498 -20.997 39.648 1.00 90.81 707 LYS A CA 1
ATOM 5557 C C . LYS A 1 707 ? -30.238 -21.841 39.410 1.00 90.81 707 LYS A C 1
ATOM 5559 O O . LYS A 1 707 ? -29.231 -21.308 38.959 1.00 90.81 707 LYS A O 1
ATOM 5564 N N . VAL A 1 708 ? -30.301 -23.158 39.631 1.00 93.19 708 VAL A N 1
ATOM 5565 C CA . VAL A 1 708 ? -29.154 -24.064 39.424 1.00 93.19 708 VAL A CA 1
ATOM 5566 C C . VAL A 1 708 ? -28.703 -24.088 37.959 1.00 93.19 708 VAL A C 1
ATOM 5568 O O . VAL A 1 708 ? -27.511 -23.972 37.689 1.00 93.19 708 VAL A O 1
ATOM 5571 N N . SER A 1 709 ? -29.635 -24.176 37.003 1.00 94.50 709 SER A N 1
ATOM 5572 C CA . SER A 1 709 ? -29.279 -24.124 35.576 1.00 94.50 709 SER A CA 1
ATOM 5573 C C . SER A 1 709 ? -28.787 -22.744 35.161 1.00 94.50 709 SER A C 1
ATOM 5575 O O . SER A 1 709 ? -27.864 -22.671 34.360 1.00 94.50 709 SER A O 1
ATOM 5577 N N . TYR A 1 710 ? -29.345 -21.669 35.726 1.00 94.88 710 TYR A N 1
ATOM 5578 C CA . TYR A 1 710 ? -28.827 -20.318 35.515 1.00 94.88 710 TYR A CA 1
ATOM 5579 C C . TYR A 1 710 ? -27.353 -20.212 35.935 1.00 94.88 710 TYR A C 1
ATOM 5581 O O . TYR A 1 710 ? -26.525 -19.848 35.106 1.00 94.88 710 TYR A O 1
ATOM 5589 N N . TYR A 1 711 ? -26.989 -20.617 37.158 1.00 94.06 711 TYR A N 1
ATOM 5590 C CA . TYR A 1 711 ? -25.591 -20.563 37.609 1.00 94.06 711 TYR A CA 1
ATOM 5591 C C . TYR A 1 711 ? -24.655 -21.435 36.754 1.00 94.06 711 TYR A C 1
ATOM 5593 O O . TYR A 1 711 ? -23.574 -20.982 36.384 1.00 94.06 711 TYR A O 1
ATOM 5601 N N . VAL A 1 712 ? -25.067 -22.660 36.397 1.00 96.25 712 VAL A N 1
ATOM 5602 C CA . VAL A 1 712 ? -24.257 -23.566 35.556 1.00 96.25 712 VAL A CA 1
ATOM 5603 C C . VAL A 1 712 ? -24.040 -22.996 34.152 1.00 96.25 712 VAL A C 1
ATOM 5605 O O . VAL A 1 712 ? -22.914 -23.028 33.656 1.00 96.25 712 VAL A O 1
ATOM 5608 N N . VAL A 1 713 ? -25.086 -22.456 33.518 1.00 96.56 713 VAL A N 1
ATOM 5609 C CA . VAL A 1 713 ? -24.978 -21.849 32.184 1.00 96.56 713 VAL A CA 1
ATOM 5610 C C . VAL A 1 713 ? -24.107 -20.598 32.237 1.00 96.56 713 VAL A C 1
ATOM 5612 O O . VAL A 1 713 ? -23.153 -20.522 31.469 1.00 96.56 713 VAL A O 1
ATOM 5615 N N . MET A 1 714 ? -24.363 -19.683 33.181 1.00 96.38 714 MET A N 1
ATOM 5616 C CA . MET A 1 714 ? -23.582 -18.452 33.336 1.00 96.38 714 MET A CA 1
ATOM 5617 C C . MET A 1 714 ? -22.090 -18.748 33.519 1.00 96.38 714 MET A C 1
ATOM 5619 O O . MET A 1 714 ? -21.279 -18.196 32.782 1.00 96.38 714 MET A O 1
ATOM 5623 N N . LEU A 1 715 ? -21.718 -19.669 34.419 1.00 96.50 715 LEU A N 1
ATOM 5624 C CA . LEU A 1 715 ? -20.316 -20.055 34.641 1.00 96.50 715 LEU A CA 1
ATOM 5625 C C . LEU A 1 715 ? -19.662 -20.678 33.395 1.00 96.50 715 LEU A C 1
ATOM 5627 O O . LEU A 1 715 ? -18.494 -20.405 33.118 1.00 96.50 715 LEU A O 1
ATOM 5631 N N . ALA A 1 716 ? -20.397 -21.482 32.620 1.00 97.81 716 ALA A N 1
ATOM 5632 C CA . ALA A 1 716 ? -19.883 -22.063 31.379 1.00 97.81 716 ALA A CA 1
ATOM 5633 C C . ALA A 1 716 ? -19.662 -20.999 30.288 1.00 97.81 716 ALA A C 1
ATOM 5635 O O . ALA A 1 716 ? -18.612 -20.979 29.641 1.00 97.81 716 ALA A O 1
ATOM 5636 N N . THR A 1 717 ? -20.615 -20.079 30.107 1.00 98.00 717 THR A N 1
ATOM 5637 C CA . THR A 1 717 ? -20.483 -18.953 29.168 1.00 98.00 717 THR A CA 1
ATOM 5638 C C . THR A 1 717 ? -19.455 -17.917 29.620 1.00 98.00 717 THR A C 1
ATOM 5640 O O . THR A 1 717 ? -18.852 -17.252 28.784 1.00 98.00 717 THR A O 1
ATOM 5643 N N . GLU A 1 718 ? -19.210 -17.796 30.924 1.00 98.00 718 GLU A N 1
ATOM 5644 C CA . GLU A 1 718 ? -18.185 -16.924 31.496 1.00 98.00 718 GLU A CA 1
ATOM 5645 C C . GLU A 1 718 ? -16.777 -17.469 31.238 1.00 98.00 718 GLU A C 1
ATOM 5647 O O . GLU A 1 718 ? -15.915 -16.748 30.739 1.00 98.00 718 GLU A O 1
ATOM 5652 N N . ALA A 1 719 ? -16.558 -18.768 31.463 1.00 98.12 719 ALA A N 1
ATOM 5653 C CA . ALA A 1 719 ? -15.297 -19.420 31.113 1.00 98.12 719 ALA A CA 1
ATOM 5654 C C . ALA A 1 719 ? -14.987 -19.305 29.606 1.00 98.12 719 ALA A C 1
ATOM 5656 O O . ALA A 1 719 ? -13.839 -19.067 29.224 1.00 98.12 719 ALA A O 1
ATOM 5657 N N . TRP A 1 720 ? -16.008 -19.418 28.746 1.00 98.50 720 TRP A N 1
ATOM 5658 C CA . TRP A 1 720 ? -15.866 -19.216 27.300 1.00 98.50 720 TRP A CA 1
ATOM 5659 C C . TRP A 1 720 ? -15.550 -17.755 26.940 1.00 98.50 720 TRP A C 1
ATOM 5661 O O . TRP A 1 720 ? -14.647 -17.514 26.138 1.00 98.50 720 TRP A O 1
ATOM 5671 N N . PHE A 1 721 ? -16.227 -16.784 27.563 1.00 98.56 721 PHE A N 1
ATOM 5672 C CA . PHE A 1 721 ? -15.964 -15.356 27.366 1.00 98.56 721 PHE A CA 1
ATOM 5673 C C . PHE A 1 721 ? -14.514 -14.989 27.724 1.00 98.56 721 PHE A C 1
ATOM 5675 O O . PHE A 1 721 ? -13.801 -14.429 26.887 1.00 98.56 721 PHE A O 1
ATOM 5682 N N . GLN A 1 722 ? -14.046 -15.363 28.922 1.00 98.38 722 GLN A N 1
ATOM 5683 C CA . GLN A 1 722 ? -12.673 -15.069 29.348 1.00 98.38 722 GLN A CA 1
ATOM 5684 C C . GLN A 1 722 ? -11.642 -15.752 28.439 1.00 98.38 722 GLN A C 1
ATOM 5686 O O . GLN A 1 722 ? -10.652 -15.127 28.061 1.00 98.38 722 GLN A O 1
ATOM 5691 N N . TRP A 1 723 ? -11.890 -17.002 28.025 1.00 98.44 723 TRP A N 1
ATOM 5692 C CA . TRP A 1 723 ? -11.020 -17.708 27.080 1.00 98.44 723 TRP A CA 1
ATOM 5693 C C . TRP A 1 723 ? -10.918 -16.991 25.727 1.00 98.44 723 TRP A C 1
ATOM 5695 O O . TRP A 1 723 ? -9.814 -16.845 25.198 1.00 98.44 723 TRP A O 1
ATOM 5705 N N . ALA A 1 724 ? -12.041 -16.520 25.175 1.00 98.25 724 ALA A N 1
ATOM 5706 C CA . ALA A 1 724 ? -12.062 -15.771 23.920 1.00 98.25 724 ALA A CA 1
ATOM 5707 C C . ALA A 1 724 ? -11.274 -14.458 24.039 1.00 98.25 724 ALA A C 1
ATOM 5709 O O . ALA A 1 724 ? -10.361 -14.225 23.251 1.00 98.25 724 ALA A O 1
ATOM 5710 N N . VAL A 1 725 ? -11.550 -13.651 25.072 1.00 98.00 725 VAL A N 1
ATOM 5711 C CA . VAL A 1 725 ? -10.838 -12.384 25.316 1.00 98.00 725 VAL A CA 1
ATOM 5712 C C . VAL A 1 725 ? -9.333 -12.593 25.459 1.00 98.00 725 VAL A C 1
ATOM 5714 O O . VAL A 1 725 ? -8.567 -11.861 24.840 1.00 98.00 725 VAL A O 1
ATOM 5717 N N . ILE A 1 726 ? -8.898 -13.586 26.239 1.00 98.06 726 ILE A N 1
ATOM 5718 C CA . ILE A 1 726 ? -7.471 -13.858 26.467 1.00 98.06 726 ILE A CA 1
ATOM 5719 C C . ILE A 1 726 ? -6.789 -14.369 25.187 1.00 98.06 726 ILE A C 1
ATOM 5721 O O . ILE A 1 726 ? -5.664 -13.963 24.903 1.00 98.06 726 ILE A O 1
ATOM 5725 N N . SER A 1 727 ? -7.469 -15.207 24.395 1.00 97.94 727 SER A N 1
ATOM 5726 C CA . SER A 1 727 ? -6.943 -15.725 23.121 1.00 97.94 727 SER A CA 1
ATOM 5727 C C . SER A 1 727 ? -6.764 -14.623 22.071 1.00 97.94 727 SER A C 1
ATOM 5729 O O . SER A 1 727 ? -5.755 -14.590 21.370 1.00 97.94 727 SER A O 1
ATOM 5731 N N . ASP A 1 728 ? -7.730 -13.708 21.980 1.00 97.75 728 ASP A N 1
ATOM 5732 C CA . ASP A 1 728 ? -7.775 -12.652 20.964 1.00 97.75 728 ASP A CA 1
ATOM 5733 C C . ASP A 1 728 ? -7.010 -11.369 21.389 1.00 97.75 728 ASP A C 1
ATOM 5735 O O . ASP A 1 728 ? -6.772 -10.485 20.561 1.00 97.75 728 ASP A O 1
ATOM 5739 N N . PHE A 1 729 ? -6.557 -11.255 22.648 1.00 97.25 729 PHE A N 1
ATOM 5740 C CA . PHE A 1 729 ? -5.988 -10.025 23.234 1.00 97.25 729 PHE A CA 1
ATOM 5741 C C . PHE A 1 729 ? -4.775 -9.446 22.481 1.00 97.25 729 PHE A C 1
ATOM 5743 O O . PHE A 1 729 ? -4.661 -8.227 22.313 1.00 97.25 729 PHE A O 1
ATOM 5750 N N . GLU A 1 730 ? -3.859 -10.294 22.000 1.00 95.12 730 GLU A N 1
ATOM 5751 C CA . GLU A 1 730 ? -2.698 -9.849 21.211 1.00 95.12 730 GLU A CA 1
ATOM 5752 C C . GLU A 1 730 ? -3.122 -9.321 19.828 1.00 95.12 730 GLU A C 1
ATOM 5754 O O . GLU A 1 730 ? -2.592 -8.310 19.352 1.00 95.12 730 GLU A O 1
ATOM 5759 N N . SER A 1 731 ? -4.149 -9.922 19.215 1.00 95.12 731 SER A N 1
ATOM 5760 C CA . SER A 1 731 ? -4.746 -9.410 17.976 1.00 95.12 731 SER A CA 1
ATOM 5761 C C . SER A 1 731 ? -5.428 -8.061 18.220 1.00 95.12 731 SER A C 1
ATOM 5763 O O . SER A 1 731 ? -5.140 -7.101 17.509 1.00 95.12 731 SER A O 1
ATOM 5765 N N . MET A 1 732 ? -6.226 -7.929 19.287 1.00 96.81 732 MET A N 1
ATOM 5766 C CA . MET A 1 732 ? -6.854 -6.654 19.661 1.00 96.81 732 MET A CA 1
ATOM 5767 C C . MET A 1 732 ? -5.824 -5.532 19.824 1.00 96.81 732 MET A C 1
ATOM 5769 O O . MET A 1 732 ? -6.048 -4.424 19.338 1.00 96.81 732 MET A O 1
ATOM 5773 N N . ARG A 1 733 ? -4.697 -5.824 20.491 1.00 96.00 733 ARG A N 1
ATOM 5774 C CA . ARG A 1 733 ? -3.615 -4.867 20.761 1.00 96.00 733 ARG A CA 1
ATOM 5775 C C . ARG A 1 733 ? -2.800 -4.501 19.519 1.00 96.00 733 ARG A C 1
ATOM 5777 O O . ARG A 1 733 ? -2.349 -3.362 19.420 1.00 96.00 733 ARG A O 1
ATOM 5784 N N . SER A 1 734 ? -2.582 -5.449 18.609 1.00 91.50 734 SER A N 1
ATOM 5785 C CA . SER A 1 734 ? -1.833 -5.222 17.361 1.00 91.50 734 SER A CA 1
ATOM 5786 C C . SER A 1 734 ? -2.652 -4.501 16.286 1.00 91.50 734 SER A C 1
ATOM 5788 O O . SER A 1 734 ? -2.060 -3.829 15.443 1.00 91.50 734 SER A O 1
ATOM 5790 N N . ILE A 1 735 ? -3.987 -4.580 16.353 1.00 92.94 735 ILE A N 1
ATOM 5791 C CA . ILE A 1 735 ? -4.907 -3.743 15.574 1.00 92.94 735 ILE A CA 1
ATOM 5792 C C . ILE A 1 735 ? -4.943 -2.321 16.155 1.00 92.94 735 ILE A C 1
ATOM 5794 O O . ILE A 1 735 ? -4.502 -1.384 15.494 1.00 92.94 735 ILE A O 1
ATOM 5798 N N . HIS A 1 736 ? -5.430 -2.137 17.392 1.00 95.81 736 HIS A N 1
ATOM 5799 C CA . HIS A 1 736 ? -5.452 -0.820 18.037 1.00 95.81 736 HIS A CA 1
ATOM 5800 C C . HIS A 1 736 ? -5.541 -0.899 19.569 1.00 95.81 736 HIS A C 1
ATOM 5802 O O . HIS A 1 736 ? -6.354 -1.630 20.138 1.00 95.81 736 HIS A O 1
ATOM 5808 N N . TRP A 1 737 ? -4.748 -0.072 20.259 1.00 96.88 737 TRP A N 1
ATOM 5809 C CA . TRP A 1 737 ? -4.582 -0.120 21.718 1.00 96.88 737 TRP A CA 1
ATOM 5810 C C . TRP A 1 737 ? -5.899 0.028 22.503 1.00 96.88 737 TRP A C 1
ATOM 5812 O O . TRP A 1 737 ? -6.089 -0.676 23.498 1.00 96.88 737 TRP A O 1
ATOM 5822 N N . VAL A 1 738 ? -6.835 0.864 22.031 1.00 97.31 738 VAL A N 1
ATOM 5823 C CA . VAL A 1 738 ? -8.152 1.055 22.673 1.00 97.31 738 VAL A CA 1
ATOM 5824 C C . VAL A 1 738 ? -8.952 -0.248 22.713 1.00 97.31 738 VAL A C 1
ATOM 5826 O O . VAL A 1 738 ? -9.611 -0.519 23.712 1.00 97.31 738 VAL A O 1
ATOM 5829 N N . GLY A 1 739 ? -8.845 -1.097 21.685 1.00 97.25 739 GLY A N 1
ATOM 5830 C CA . GLY A 1 739 ? -9.505 -2.403 21.661 1.00 97.25 739 GLY A CA 1
ATOM 5831 C C . GLY A 1 739 ? -9.025 -3.306 22.801 1.00 97.25 739 GLY A C 1
ATOM 5832 O O . GLY A 1 739 ? -9.838 -3.839 23.555 1.00 97.25 739 GLY A O 1
ATOM 5833 N N . SER A 1 740 ? -7.704 -3.393 23.004 1.00 96.69 740 SER A N 1
ATOM 5834 C CA . SER A 1 740 ? -7.134 -4.127 24.145 1.00 96.69 740 SER A CA 1
ATOM 5835 C C . SER A 1 740 ? -7.462 -3.495 25.506 1.00 96.69 740 SER A C 1
ATOM 5837 O O . SER A 1 740 ? -7.636 -4.219 26.484 1.00 96.69 740 SER A O 1
ATOM 5839 N N . GLN A 1 741 ? -7.621 -2.168 25.581 1.00 97.38 741 GLN A N 1
ATOM 5840 C CA . GLN A 1 741 ? -8.037 -1.488 26.813 1.00 97.38 741 GLN A CA 1
ATOM 5841 C C . GLN A 1 741 ? -9.501 -1.801 27.169 1.00 97.38 741 GLN A C 1
ATOM 5843 O O . GLN A 1 741 ? -9.789 -2.116 28.323 1.00 97.38 741 GLN A O 1
ATOM 5848 N N . CYS A 1 742 ? -10.411 -1.792 26.187 1.00 98.06 742 CYS A N 1
ATOM 5849 C CA . CYS A 1 742 ? -11.810 -2.193 26.380 1.00 98.06 742 CYS A CA 1
ATOM 5850 C C . CYS A 1 742 ? -11.900 -3.644 26.872 1.00 98.06 742 CYS A C 1
ATOM 5852 O O . CYS A 1 742 ? -12.596 -3.928 27.843 1.00 98.06 742 CYS A O 1
ATOM 5854 N N . ALA A 1 743 ? -11.144 -4.548 26.247 1.00 97.88 743 ALA A N 1
ATOM 5855 C CA . ALA A 1 743 ? -11.101 -5.958 26.617 1.00 97.88 743 ALA A CA 1
ATOM 5856 C C . ALA A 1 743 ? -10.566 -6.192 28.042 1.00 97.88 743 ALA A C 1
ATOM 5858 O O . ALA A 1 743 ? -11.151 -6.965 28.798 1.00 97.88 743 ALA A O 1
ATOM 5859 N N . ALA A 1 744 ? -9.504 -5.482 28.442 1.00 98.00 744 ALA A N 1
ATOM 5860 C CA . ALA A 1 744 ? -8.965 -5.549 29.801 1.00 98.00 744 ALA A CA 1
ATOM 5861 C C . ALA A 1 744 ? -9.950 -5.001 30.851 1.00 98.00 744 ALA A C 1
ATOM 5863 O O . ALA A 1 744 ? -10.108 -5.597 31.916 1.00 98.00 744 ALA A O 1
ATOM 5864 N N . MET A 1 745 ? -10.642 -3.895 30.551 1.00 97.94 745 MET A N 1
ATOM 5865 C CA . MET A 1 745 ? -11.673 -3.327 31.429 1.00 97.94 745 MET A CA 1
ATOM 5866 C C . MET A 1 745 ? -12.890 -4.248 31.572 1.00 97.94 745 MET A C 1
ATOM 5868 O O . MET A 1 745 ? -13.406 -4.390 32.679 1.00 97.94 745 MET A O 1
ATOM 5872 N N . MET A 1 746 ? -13.318 -4.906 30.491 1.00 98.31 746 MET A N 1
ATOM 5873 C CA . MET A 1 746 ? -14.424 -5.864 30.530 1.00 98.31 746 MET A CA 1
ATOM 5874 C C . MET A 1 746 ? -14.059 -7.119 31.337 1.00 98.31 746 MET A C 1
ATOM 5876 O O . MET A 1 746 ? -14.823 -7.547 32.198 1.00 98.31 746 MET A O 1
ATOM 5880 N N . LEU A 1 747 ? -12.862 -7.675 31.123 1.00 97.88 747 LEU A N 1
ATOM 5881 C CA . LEU A 1 747 ? -12.365 -8.819 31.894 1.00 97.88 747 LEU A CA 1
ATOM 5882 C C . LEU A 1 747 ? -12.270 -8.489 33.395 1.00 97.88 747 LEU A C 1
ATOM 5884 O O . LEU A 1 747 ? -12.699 -9.280 34.233 1.00 97.88 747 LEU A O 1
ATOM 5888 N N . LEU A 1 748 ? -11.792 -7.285 33.735 1.00 97.62 748 LEU A N 1
ATOM 5889 C CA . LEU A 1 748 ? -11.784 -6.781 35.109 1.00 97.62 748 LEU A CA 1
ATOM 5890 C C . LEU A 1 748 ? -13.202 -6.657 35.689 1.00 97.62 748 LEU A C 1
ATOM 5892 O O . LEU A 1 748 ? -13.422 -7.098 36.813 1.00 97.62 748 LEU A O 1
ATOM 5896 N N . ALA A 1 749 ? -14.163 -6.101 34.945 1.00 98.00 749 ALA A N 1
ATOM 5897 C CA . ALA A 1 749 ? -15.556 -5.992 35.387 1.00 98.00 749 ALA A CA 1
ATOM 5898 C C . ALA A 1 749 ? -16.153 -7.363 35.751 1.00 98.00 749 ALA A C 1
ATOM 5900 O O . ALA A 1 749 ? -16.751 -7.527 36.814 1.00 98.00 749 ALA A O 1
ATOM 5901 N N . HIS A 1 750 ? -15.907 -8.368 34.911 1.00 98.12 750 HIS A N 1
ATOM 5902 C CA . HIS A 1 750 ? -16.351 -9.741 35.137 1.00 98.12 750 HIS A CA 1
ATOM 5903 C C . HIS A 1 750 ? -15.676 -10.387 36.355 1.00 98.12 750 HIS A C 1
ATOM 5905 O O . HIS A 1 750 ? -16.334 -11.055 37.156 1.00 98.12 750 HIS A O 1
ATOM 5911 N N . TRP A 1 751 ? -14.387 -10.121 36.582 1.00 98.19 751 TRP A N 1
ATOM 5912 C CA . TRP A 1 751 ? -13.713 -10.537 37.813 1.00 98.19 751 TRP A CA 1
ATOM 5913 C C . TRP A 1 751 ? -14.276 -9.846 39.064 1.00 98.19 751 TRP A C 1
ATOM 5915 O O . TRP A 1 751 ? -14.365 -10.496 40.106 1.00 98.19 751 TRP A O 1
ATOM 5925 N N . LEU A 1 752 ? -14.702 -8.578 38.993 1.00 97.19 752 LEU A N 1
ATOM 5926 C CA . LEU A 1 752 ? -15.368 -7.904 40.118 1.00 97.19 752 LEU A CA 1
ATOM 5927 C C . LEU A 1 752 ? -16.706 -8.581 40.458 1.00 97.19 752 LEU A C 1
ATOM 5929 O O . LEU A 1 752 ? -16.929 -8.884 41.629 1.00 97.19 752 LEU A O 1
ATOM 5933 N N . TYR A 1 753 ? -17.532 -8.919 39.459 1.00 97.06 753 TYR A N 1
ATOM 5934 C CA . TYR A 1 753 ? -18.778 -9.675 39.666 1.00 97.06 753 TYR A CA 1
ATOM 5935 C C . TYR A 1 753 ? -18.544 -11.064 40.282 1.00 97.06 753 TYR A C 1
ATOM 5937 O O . TYR A 1 753 ? -19.258 -11.467 41.200 1.00 97.06 753 TYR A O 1
ATOM 5945 N N . LEU A 1 754 ? -17.521 -11.800 39.830 1.00 96.12 754 LEU A N 1
ATOM 5946 C CA . LEU A 1 754 ? -17.177 -13.107 40.405 1.00 96.12 754 LEU A CA 1
ATOM 5947 C C . LEU A 1 754 ? -16.710 -12.992 41.867 1.00 96.12 754 LEU A C 1
ATOM 5949 O O . LEU A 1 754 ? -17.063 -13.835 42.692 1.00 96.12 754 LEU A O 1
ATOM 5953 N N . ASN A 1 755 ? -15.967 -11.936 42.218 1.00 96.38 755 ASN A N 1
ATOM 5954 C CA . ASN A 1 755 ? -15.569 -11.673 43.605 1.00 96.38 755 ASN A CA 1
ATOM 5955 C C . ASN A 1 755 ? -16.757 -11.231 44.479 1.00 96.38 755 ASN A C 1
ATOM 5957 O O . ASN A 1 755 ? -16.863 -11.680 45.620 1.00 96.38 755 ASN A O 1
ATOM 5961 N N . ALA A 1 756 ? -17.671 -10.418 43.945 1.00 95.62 756 ALA A N 1
ATOM 5962 C CA . ALA A 1 756 ? -18.916 -10.032 44.607 1.00 95.62 756 ALA A CA 1
ATOM 5963 C C . ALA A 1 756 ? -19.774 -11.270 44.945 1.00 95.62 756 ALA A C 1
ATOM 5965 O O . ALA A 1 756 ? -20.075 -11.529 46.112 1.00 95.62 756 ALA A O 1
ATOM 5966 N N . ALA A 1 757 ? -20.037 -12.128 43.953 1.00 93.50 757 ALA A N 1
ATOM 5967 C CA . ALA A 1 757 ? -20.768 -13.382 44.140 1.00 93.50 757 ALA A CA 1
ATOM 5968 C C . ALA A 1 757 ? -20.100 -14.322 45.167 1.00 93.50 757 ALA A C 1
ATOM 5970 O O . ALA A 1 757 ? -20.787 -14.926 45.993 1.00 93.50 757 ALA A O 1
ATOM 5971 N N . MET A 1 758 ? -18.765 -14.417 45.171 1.00 94.44 758 MET A N 1
ATOM 5972 C CA . MET A 1 758 ? -18.013 -15.172 46.185 1.00 94.44 758 MET A CA 1
ATOM 5973 C C . MET A 1 758 ? -18.200 -14.602 47.601 1.00 94.44 758 MET A C 1
ATOM 5975 O O . MET A 1 758 ? -18.378 -15.367 48.549 1.00 94.44 758 MET A O 1
ATOM 5979 N N . ILE A 1 759 ? -18.202 -13.275 47.761 1.00 94.31 759 ILE A N 1
ATOM 5980 C CA . ILE A 1 759 ? -18.453 -12.619 49.053 1.00 94.31 759 ILE A CA 1
ATOM 5981 C C . ILE A 1 759 ? -19.899 -12.849 49.511 1.00 94.31 759 ILE A C 1
ATOM 5983 O O . ILE A 1 759 ? -20.123 -13.161 50.680 1.00 94.31 759 ILE A O 1
ATOM 5987 N N . GLU A 1 760 ? -20.882 -12.778 48.613 1.00 90.12 760 GLU A N 1
ATOM 5988 C CA . GLU A 1 760 ? -22.278 -13.084 48.944 1.00 90.12 760 GLU A CA 1
ATOM 5989 C C . GLU A 1 760 ? -22.491 -14.532 49.388 1.00 90.12 760 GLU A C 1
ATOM 5991 O O . GLU A 1 760 ? -23.228 -14.763 50.346 1.00 90.12 760 GLU A O 1
ATOM 5996 N N . LEU A 1 761 ? -21.823 -15.506 48.763 1.00 89.69 761 LEU A N 1
ATOM 5997 C CA . LEU A 1 761 ? -21.863 -16.901 49.213 1.00 89.69 761 LEU A CA 1
ATOM 5998 C C . LEU A 1 761 ? -21.295 -17.060 50.635 1.00 89.69 761 LEU A C 1
ATOM 6000 O O . LEU A 1 761 ? -21.870 -17.788 51.445 1.00 89.69 761 LEU A O 1
ATOM 6004 N N . LEU A 1 762 ? -20.217 -16.340 50.966 1.00 91.00 762 LEU A N 1
ATOM 6005 C CA . LEU A 1 762 ? -19.635 -16.330 52.315 1.00 91.00 762 LEU A CA 1
ATOM 6006 C C . LEU A 1 762 ? -20.543 -15.647 53.354 1.00 91.00 762 LEU A C 1
ATOM 6008 O O . LEU A 1 762 ? -20.579 -16.084 54.502 1.00 91.00 762 LEU A O 1
ATOM 6012 N N . VAL A 1 763 ? -21.291 -14.607 52.966 1.00 89.94 763 VAL A N 1
ATOM 6013 C CA . VAL A 1 763 ? -22.261 -13.926 53.845 1.00 89.94 763 VAL A CA 1
ATOM 6014 C C . VAL A 1 763 ? -23.507 -14.785 54.077 1.00 89.94 763 VAL A C 1
ATOM 6016 O O . VAL A 1 763 ? -23.931 -14.946 55.219 1.00 89.94 763 VAL A O 1
ATOM 6019 N N . ARG A 1 764 ? -24.080 -15.387 53.025 1.00 81.19 764 ARG A N 1
ATOM 6020 C CA . ARG A 1 764 ? -25.310 -16.198 53.129 1.00 81.19 764 ARG A CA 1
ATOM 6021 C C . ARG A 1 764 ? -25.130 -17.457 53.978 1.00 81.19 764 ARG A C 1
ATOM 6023 O O . ARG A 1 764 ? -26.086 -17.893 54.607 1.00 81.19 764 ARG A O 1
ATOM 6030 N N . GLY A 1 765 ? -23.908 -17.983 54.091 1.00 77.56 765 GLY A N 1
ATOM 6031 C CA . GLY A 1 765 ? -23.573 -19.063 55.030 1.00 77.56 765 GLY A CA 1
ATOM 6032 C C . GLY A 1 765 ? -23.759 -18.724 56.521 1.00 77.56 765 GLY A C 1
ATOM 6033 O O . GLY A 1 765 ? -23.468 -19.569 57.364 1.00 77.56 765 GLY A O 1
ATOM 6034 N N . GLN A 1 766 ? -24.208 -17.507 56.857 1.00 65.50 766 GLN A N 1
ATOM 6035 C CA . GLN A 1 766 ? -24.471 -17.040 58.223 1.00 65.50 766 GLN A CA 1
ATOM 6036 C C . GLN A 1 766 ? -25.951 -16.687 58.488 1.00 65.50 766 GLN A C 1
ATOM 6038 O O . GLN A 1 766 ? -26.277 -16.312 59.614 1.00 65.50 766 GLN A O 1
ATOM 6043 N N . SER A 1 767 ? -26.847 -16.778 57.494 1.00 58.03 767 SER A N 1
ATOM 6044 C CA . SER A 1 767 ? -28.248 -16.339 57.629 1.00 58.03 767 SER A CA 1
ATOM 6045 C C . SER A 1 767 ? -29.207 -17.059 56.668 1.00 58.03 767 SER A C 1
ATOM 6047 O O . SER A 1 767 ? -29.125 -16.853 55.458 1.00 58.03 767 SER A O 1
ATOM 6049 N N . ASP A 1 768 ? -30.182 -17.800 57.203 1.00 64.81 768 ASP A N 1
ATOM 6050 C CA . ASP A 1 768 ? -31.196 -18.563 56.441 1.00 64.81 768 ASP A CA 1
ATOM 6051 C C . ASP A 1 768 ? -32.279 -17.702 55.737 1.00 64.81 768 ASP A C 1
ATOM 6053 O O . ASP A 1 768 ? -33.320 -18.212 55.319 1.00 64.81 768 ASP A O 1
ATOM 6057 N N . GLU A 1 769 ? -32.082 -16.386 55.595 1.00 64.44 769 GLU A N 1
ATOM 6058 C CA . GLU A 1 769 ? -33.061 -15.516 54.933 1.00 64.44 769 GLU A CA 1
ATOM 6059 C C . GLU A 1 769 ? -33.049 -15.676 53.405 1.00 64.44 769 GLU A C 1
ATOM 6061 O O . GLU A 1 769 ? -32.010 -15.646 52.743 1.00 64.44 769 GLU A O 1
ATOM 6066 N N . SER A 1 770 ? -34.240 -15.793 52.812 1.00 61.72 770 SER A N 1
ATOM 6067 C CA . SER A 1 770 ? -34.401 -15.943 51.367 1.00 61.72 770 SER A CA 1
ATOM 6068 C C . SER A 1 770 ? -34.021 -14.665 50.608 1.00 61.72 770 SER A C 1
ATOM 6070 O O . SER A 1 770 ? -34.674 -13.634 50.767 1.00 61.72 770 SER A O 1
ATOM 6072 N N . GLU A 1 771 ? -33.037 -14.782 49.713 1.00 59.41 771 GLU A N 1
ATOM 6073 C CA . GLU A 1 771 ? -32.528 -13.785 48.746 1.00 59.41 771 GLU A CA 1
ATOM 6074 C C . GLU A 1 771 ? -33.567 -12.775 48.212 1.00 59.41 771 GLU A C 1
ATOM 6076 O O . GLU A 1 771 ? -33.329 -11.568 48.203 1.00 59.41 771 GLU A O 1
ATOM 6081 N N . GLU A 1 772 ? -34.739 -13.254 47.797 1.00 60.91 772 GLU A N 1
ATOM 6082 C CA . GLU A 1 772 ? -35.816 -12.442 47.211 1.00 60.91 772 GLU A CA 1
ATOM 6083 C C . GLU A 1 772 ? -36.422 -11.451 48.225 1.00 60.91 772 GLU A C 1
ATOM 6085 O O . GLU A 1 772 ? -36.696 -10.297 47.899 1.00 60.91 772 GLU A O 1
ATOM 6090 N N . GLY A 1 773 ? -36.509 -11.855 49.496 1.00 60.53 773 GLY A N 1
ATOM 6091 C CA . GLY A 1 773 ? -36.923 -11.001 50.609 1.00 60.53 773 GLY A CA 1
ATOM 6092 C C . GLY A 1 773 ? -35.858 -9.999 51.071 1.00 60.53 773 GLY A C 1
ATOM 6093 O O . GLY A 1 773 ? -36.199 -9.090 51.826 1.00 60.53 773 GLY A O 1
ATOM 6094 N N . VAL A 1 774 ? -34.599 -10.135 50.628 1.00 64.06 774 VAL A N 1
ATOM 6095 C CA . VAL A 1 774 ? -33.514 -9.174 50.907 1.00 64.06 774 VAL A CA 1
ATOM 6096 C C . VAL A 1 774 ? -33.537 -8.033 49.891 1.00 64.06 774 VAL A C 1
ATOM 6098 O O . VAL A 1 774 ? -33.484 -6.871 50.287 1.00 64.06 774 VAL A O 1
ATOM 6101 N N . LEU A 1 775 ? -33.682 -8.338 48.595 1.00 65.44 775 LEU A N 1
ATOM 6102 C CA . LEU A 1 775 ? -33.792 -7.308 47.553 1.00 65.44 775 LEU A CA 1
ATOM 6103 C C . LEU A 1 775 ? -35.042 -6.437 47.757 1.00 65.44 775 LEU A C 1
ATOM 6105 O O . LEU A 1 775 ? -34.948 -5.212 47.725 1.00 65.44 775 LEU A O 1
ATOM 6109 N N . MET A 1 776 ? -36.190 -7.059 48.045 1.00 60.44 776 MET A N 1
ATOM 6110 C CA . MET A 1 776 ? -37.440 -6.330 48.286 1.00 60.44 776 MET A CA 1
ATOM 6111 C C . MET A 1 776 ? -37.389 -5.488 49.574 1.00 60.44 776 MET A C 1
ATOM 6113 O O . MET A 1 776 ? -37.936 -4.389 49.592 1.00 60.44 776 MET A O 1
ATOM 6117 N N . ARG A 1 777 ? -36.673 -5.933 50.625 1.00 64.75 777 ARG A N 1
ATOM 6118 C CA . ARG A 1 777 ? -36.408 -5.100 51.817 1.00 64.75 777 ARG A CA 1
ATOM 6119 C C . ARG A 1 777 ? -35.548 -3.887 51.483 1.00 64.75 777 ARG A C 1
ATOM 6121 O O . ARG A 1 777 ? -35.942 -2.778 51.816 1.00 64.75 777 ARG A O 1
ATOM 6128 N N . ARG A 1 778 ? -34.427 -4.088 50.781 1.00 66.94 778 ARG A N 1
ATOM 6129 C CA . ARG A 1 778 ? -33.516 -3.005 50.371 1.00 66.94 778 ARG A CA 1
ATOM 6130 C C . ARG A 1 778 ? -34.230 -1.922 49.564 1.00 66.94 778 ARG A C 1
ATOM 6132 O O . ARG A 1 778 ? -33.946 -0.751 49.767 1.00 66.94 778 ARG A O 1
ATOM 6139 N N . LEU A 1 779 ? -35.156 -2.306 48.684 1.00 64.62 779 LEU A N 1
ATOM 6140 C CA . LEU A 1 779 ? -35.969 -1.365 47.907 1.00 64.62 779 LEU A CA 1
ATOM 6141 C C . LEU A 1 779 ? -37.000 -0.631 48.784 1.00 64.62 779 LEU A C 1
ATOM 6143 O O . LEU A 1 779 ? -37.106 0.586 48.692 1.00 64.62 779 LEU A O 1
ATOM 6147 N N . ALA A 1 780 ? -37.703 -1.332 49.680 1.00 61.69 780 ALA A N 1
ATOM 6148 C CA . ALA A 1 780 ? -38.674 -0.717 50.594 1.00 61.69 780 ALA A CA 1
ATOM 6149 C C . ALA A 1 780 ? -38.037 0.180 51.681 1.00 61.69 780 ALA A C 1
ATOM 6151 O O . ALA A 1 780 ? -38.693 1.067 52.218 1.00 61.69 780 ALA A O 1
ATOM 6152 N N . GLN A 1 781 ? -36.761 -0.031 52.020 1.00 60.09 781 GLN A N 1
ATOM 6153 C CA . GLN A 1 781 ? -36.049 0.715 53.068 1.00 60.09 781 GLN A CA 1
ATOM 6154 C C . GLN A 1 781 ? -35.517 2.090 52.626 1.00 60.09 781 GLN A C 1
ATOM 6156 O O . GLN A 1 781 ? -34.965 2.810 53.456 1.00 60.09 781 GLN A O 1
ATOM 6161 N N . MET A 1 782 ? -35.674 2.480 51.354 1.00 54.84 782 MET A N 1
ATOM 6162 C CA . MET A 1 782 ? -35.215 3.792 50.864 1.00 54.84 782 MET A CA 1
ATOM 6163 C C . MET A 1 782 ? -36.256 4.915 51.027 1.00 54.84 782 MET A C 1
ATOM 6165 O O . MET A 1 782 ? -35.881 6.085 50.983 1.00 54.84 782 MET A O 1
ATOM 6169 N N . ASP A 1 783 ? -37.524 4.574 51.284 1.00 50.81 783 ASP A N 1
ATOM 6170 C CA . ASP A 1 783 ? -38.649 5.525 51.356 1.00 50.81 783 ASP A CA 1
ATOM 6171 C C . ASP A 1 783 ? -38.824 6.222 52.723 1.00 50.81 783 ASP A C 1
ATOM 6173 O O . ASP A 1 783 ? -39.678 7.097 52.859 1.00 50.81 783 ASP A O 1
ATOM 6177 N N . THR A 1 784 ? -38.009 5.913 53.744 1.00 48.06 784 THR A N 1
ATOM 6178 C CA . THR A 1 784 ? -38.114 6.543 55.081 1.00 48.06 784 THR A CA 1
ATOM 6179 C C . THR A 1 784 ? -36.923 7.436 55.482 1.00 48.06 784 THR A C 1
ATOM 6181 O O . THR A 1 784 ? -36.200 7.088 56.421 1.00 48.06 784 THR A O 1
ATOM 6184 N N . PRO A 1 785 ? -36.714 8.616 54.856 1.00 46.72 785 PRO A N 1
ATOM 6185 C CA . PRO A 1 785 ? -35.791 9.630 55.380 1.00 46.72 785 PRO A CA 1
ATOM 6186 C C . PRO A 1 785 ? -36.285 10.340 56.653 1.00 46.72 785 PRO A C 1
ATOM 6188 O O . PRO A 1 785 ? -35.460 10.766 57.451 1.00 46.72 785 PRO A O 1
ATOM 6191 N N . GLY A 1 786 ? -37.605 10.502 56.833 1.00 49.00 786 GLY A N 1
ATOM 6192 C CA . GLY A 1 786 ? -38.178 11.378 57.874 1.00 49.00 786 GLY A CA 1
ATOM 6193 C C . GLY A 1 786 ? -38.581 10.700 59.191 1.00 49.00 786 GLY A C 1
ATOM 6194 O O . GLY A 1 786 ? -38.462 11.304 60.254 1.00 49.00 786 GLY A O 1
ATOM 6195 N N . SER A 1 787 ? -39.007 9.431 59.159 1.00 47.12 787 SER A N 1
ATOM 6196 C CA . SER A 1 787 ? -39.666 8.754 60.294 1.00 47.12 787 SER A CA 1
ATOM 6197 C C . SER A 1 787 ? -38.715 8.276 61.408 1.00 47.12 787 SER A C 1
ATOM 6199 O O . SER A 1 787 ? -38.939 7.227 62.018 1.00 47.12 787 SER A O 1
ATOM 6201 N N . LYS A 1 788 ? -37.622 9.009 61.636 1.00 50.53 788 LYS A N 1
ATOM 6202 C CA . LYS A 1 788 ? -36.773 8.880 62.821 1.00 50.53 788 LYS A CA 1
ATOM 6203 C C . LYS A 1 788 ? -36.725 10.175 63.605 1.00 50.53 788 LYS A C 1
ATOM 6205 O O . LYS A 1 788 ? -37.114 10.141 64.756 1.00 50.53 788 LYS A O 1
ATOM 6210 N N . GLU A 1 789 ? -36.382 11.302 62.986 1.00 56.06 789 GLU A N 1
ATOM 6211 C CA . GLU A 1 789 ? -36.447 12.600 63.678 1.00 56.06 789 GLU A CA 1
ATOM 6212 C C . GLU A 1 789 ? -37.891 12.902 64.124 1.00 56.06 789 GLU A C 1
ATOM 6214 O O . GLU A 1 789 ? -38.111 13.212 65.288 1.00 56.06 789 GLU A O 1
ATOM 6219 N N . GLU A 1 790 ? -38.891 12.640 63.272 1.00 54.19 790 GLU A N 1
ATOM 6220 C CA . GLU A 1 790 ? -40.318 12.804 63.613 1.00 54.19 790 GLU A CA 1
ATOM 6221 C C . GLU A 1 790 ? -40.827 11.787 64.664 1.00 54.19 790 GLU A C 1
ATOM 6223 O O . GLU A 1 790 ? -41.818 12.040 65.347 1.00 54.19 790 GLU A O 1
ATOM 6228 N N . LEU A 1 791 ? -40.156 10.636 64.827 1.00 52.31 791 LEU A N 1
ATOM 6229 C CA . LEU A 1 791 ? -40.527 9.619 65.825 1.00 52.31 791 LEU A CA 1
ATOM 6230 C C . LEU A 1 791 ? -39.786 9.812 67.158 1.00 52.31 791 LEU A C 1
ATOM 6232 O O . LEU A 1 791 ? -40.360 9.556 68.212 1.00 52.31 791 LEU A O 1
ATOM 6236 N N . ASP A 1 792 ? -38.540 10.279 67.111 1.00 60.84 792 ASP A N 1
ATOM 6237 C CA . ASP A 1 792 ? -37.733 10.612 68.280 1.00 60.84 792 ASP A CA 1
ATOM 6238 C C . ASP A 1 792 ? -38.245 11.933 68.911 1.00 60.84 792 ASP A C 1
ATOM 6240 O O . ASP A 1 792 ? -38.393 11.983 70.131 1.00 60.84 792 ASP A O 1
ATOM 6244 N N . GLU A 1 793 ? -38.686 12.937 68.127 1.00 61.19 793 GLU A N 1
ATOM 6245 C CA . GLU A 1 793 ? -39.453 14.095 68.650 1.00 61.19 793 GLU A CA 1
ATOM 6246 C C . GLU A 1 793 ? -40.758 13.658 69.350 1.00 61.19 793 GLU A C 1
ATOM 6248 O O . GLU A 1 793 ? -41.102 14.183 70.409 1.00 61.19 793 GLU A O 1
ATOM 6253 N N . LEU A 1 794 ? -41.457 12.645 68.818 1.00 54.75 794 LEU A N 1
ATOM 6254 C CA . LEU A 1 794 ? -42.650 12.050 69.443 1.00 54.75 794 LEU A CA 1
ATOM 6255 C C . LEU A 1 794 ? -42.353 11.194 70.693 1.00 54.75 794 LEU A C 1
ATOM 6257 O O . LEU A 1 794 ? -43.291 10.751 71.361 1.00 54.75 794 LEU A O 1
ATOM 6261 N N . ILE A 1 795 ? -41.080 10.950 71.018 1.00 61.09 795 ILE A N 1
ATOM 6262 C CA . ILE A 1 795 ? -40.640 10.183 72.195 1.00 61.09 795 ILE A CA 1
ATOM 6263 C C . ILE A 1 795 ? -39.980 11.087 73.253 1.00 61.09 795 ILE A C 1
ATOM 6265 O O . ILE A 1 795 ? -40.058 10.766 74.442 1.00 61.09 795 ILE A O 1
ATOM 6269 N N . GLU A 1 796 ? -39.384 12.225 72.874 1.00 63.56 796 GLU A N 1
ATOM 6270 C CA . GLU A 1 796 ? -38.732 13.146 73.821 1.00 63.56 796 GLU A CA 1
ATOM 6271 C C . GLU A 1 796 ? -39.689 14.065 74.616 1.00 63.56 796 GLU A C 1
ATOM 6273 O O . GLU A 1 796 ? -39.270 14.569 75.661 1.00 63.56 796 GLU A O 1
ATOM 6278 N N . ASP A 1 797 ? -40.975 14.211 74.244 1.00 57.19 797 ASP A N 1
ATOM 6279 C CA . ASP A 1 797 ? -41.987 14.895 75.086 1.00 57.19 797 ASP A CA 1
ATOM 6280 C C . ASP A 1 797 ? -43.175 14.007 75.541 1.00 57.19 797 ASP A C 1
ATOM 6282 O O . ASP A 1 797 ? -44.274 14.057 74.978 1.00 57.19 797 ASP A O 1
ATOM 6286 N N . PRO A 1 798 ? -43.024 13.259 76.653 1.00 50.12 798 PRO A N 1
ATOM 6287 C CA . PRO A 1 798 ? -44.129 12.552 77.305 1.00 50.12 798 PRO A CA 1
ATOM 6288 C C . PRO A 1 798 ? -45.194 13.449 77.969 1.00 50.12 798 PRO A C 1
ATOM 6290 O O . PRO A 1 798 ? -46.161 12.916 78.515 1.00 50.12 798 PRO A O 1
ATOM 6293 N N . SER A 1 799 ? -45.030 14.779 78.003 1.00 48.81 799 SER A N 1
ATOM 6294 C CA . SER A 1 799 ? -45.940 15.699 78.710 1.00 48.81 799 SER A CA 1
ATOM 6295 C C . SER A 1 799 ? -47.110 16.204 77.856 1.00 48.81 799 SER A C 1
ATOM 6297 O O . SER A 1 799 ? -48.137 16.610 78.407 1.00 48.81 799 SER A O 1
ATOM 6299 N N . ALA A 1 800 ? -47.019 16.078 76.528 1.00 49.38 800 ALA A N 1
ATOM 6300 C CA . ALA A 1 800 ? -48.071 16.463 75.584 1.00 49.38 800 ALA A CA 1
ATOM 6301 C C . ALA A 1 800 ? -49.371 15.628 75.687 1.00 49.38 800 ALA A C 1
ATOM 6303 O O . ALA A 1 800 ? -50.392 16.006 75.112 1.00 49.38 800 ALA A O 1
ATOM 6304 N N . ILE A 1 801 ? -49.371 14.511 76.429 1.00 48.25 801 ILE A N 1
ATOM 6305 C CA . ILE A 1 801 ? -50.544 13.639 76.621 1.00 48.25 801 ILE A CA 1
ATOM 6306 C C . ILE A 1 801 ? -51.137 13.834 78.026 1.00 48.25 801 ILE A C 1
ATOM 6308 O O . ILE A 1 801 ? -51.107 12.939 78.874 1.00 48.25 801 ILE A O 1
ATOM 6312 N N . SER A 1 802 ? -51.719 15.010 78.278 1.00 45.75 802 SER A N 1
ATOM 6313 C CA . SER A 1 802 ? -52.620 15.213 79.420 1.00 45.75 802 SER A CA 1
ATOM 6314 C C . SER A 1 802 ? -53.781 16.170 79.107 1.00 45.75 802 SER A C 1
ATOM 6316 O O . SER A 1 802 ? -53.598 17.229 78.522 1.00 45.75 802 SER A O 1
ATOM 6318 N N . GLU A 1 803 ? -54.982 15.743 79.510 1.00 43.28 803 GLU A N 1
ATOM 6319 C CA . GLU A 1 803 ? -56.211 16.531 79.712 1.00 43.28 803 GLU A CA 1
ATOM 6320 C C . GLU A 1 803 ? -56.704 17.477 78.590 1.00 43.28 803 GLU A C 1
ATOM 6322 O O . GLU A 1 803 ? -56.339 18.650 78.536 1.00 43.28 803 GLU A O 1
ATOM 6327 N N . ASN A 1 804 ? -57.735 17.044 77.839 1.00 37.44 804 ASN A N 1
ATOM 6328 C CA . ASN A 1 804 ? -59.010 17.790 77.810 1.00 37.44 804 ASN A CA 1
ATOM 6329 C C . ASN A 1 804 ? -60.226 16.999 77.278 1.00 37.44 804 ASN A C 1
ATOM 6331 O O . ASN A 1 804 ? -60.103 15.869 76.812 1.00 37.44 804 ASN A O 1
ATOM 6335 N N . SER A 1 805 ? -61.421 17.588 77.425 1.00 37.25 805 SER A N 1
ATOM 6336 C CA . SER A 1 805 ? -62.749 16.997 77.146 1.00 37.25 805 SER A CA 1
ATOM 6337 C C . SER A 1 805 ? -63.783 18.122 76.856 1.00 37.25 805 SER A C 1
ATOM 6339 O O . SER A 1 805 ? -63.395 19.286 76.861 1.00 37.25 805 SER A O 1
ATOM 6341 N N . PHE A 1 806 ? -65.080 17.924 76.567 1.00 38.72 806 PHE A N 1
ATOM 6342 C CA . PHE A 1 806 ? -65.981 16.760 76.658 1.00 38.72 806 PHE A CA 1
ATOM 6343 C C . PHE A 1 806 ? -67.217 16.960 75.736 1.00 38.72 806 PHE A C 1
ATOM 6345 O O . PHE A 1 806 ? -67.428 18.081 75.277 1.00 38.72 806 PHE A O 1
ATOM 6352 N N . PHE A 1 807 ? -68.079 15.934 75.585 1.00 38.16 807 PHE A N 1
ATOM 6353 C CA . PHE A 1 807 ? -69.363 15.949 74.832 1.00 38.16 807 PHE A CA 1
ATOM 6354 C C . PHE A 1 807 ? -69.258 16.155 73.291 1.00 38.16 807 PHE A C 1
ATOM 6356 O O . PHE A 1 807 ? -68.223 16.593 72.803 1.00 38.16 807 PHE A O 1
ATOM 6363 N N . SER A 1 808 ? -70.259 15.817 72.455 1.00 33.22 808 SER A N 1
ATOM 6364 C CA . SER A 1 808 ? -71.604 15.225 72.681 1.00 33.22 808 SER A CA 1
ATOM 6365 C C . SER A 1 808 ? -71.982 14.162 71.625 1.00 33.22 808 SER A C 1
ATOM 6367 O O . SER A 1 808 ? -71.254 13.951 70.661 1.00 33.22 808 SER A O 1
ATOM 6369 N N . ASP A 1 809 ? -73.145 13.529 71.808 1.00 43.66 809 ASP A N 1
ATOM 6370 C CA . ASP A 1 809 ? -73.769 12.534 70.920 1.00 43.66 809 ASP A CA 1
ATOM 6371 C C . ASP A 1 809 ? -74.346 13.098 69.595 1.00 43.66 809 ASP A C 1
ATOM 6373 O O . ASP A 1 809 ? -74.604 14.299 69.494 1.00 43.66 809 ASP A O 1
ATOM 6377 N N . ASN A 1 810 ? -74.675 12.171 68.674 1.00 42.94 810 ASN A N 1
ATOM 6378 C CA . ASN A 1 810 ? -75.452 12.310 67.419 1.00 42.94 810 ASN A CA 1
ATOM 6379 C C . ASN A 1 810 ? -74.772 13.139 66.294 1.00 42.94 810 ASN A C 1
ATOM 6381 O O . ASN A 1 810 ? -74.021 14.069 66.556 1.00 42.94 810 ASN A O 1
ATOM 6385 N N . ASP A 1 811 ? -74.932 12.824 65.002 1.00 37.19 811 ASP A N 1
ATOM 6386 C CA . ASP A 1 811 ? -76.133 12.307 64.317 1.00 37.19 811 ASP A CA 1
ATOM 6387 C C . ASP A 1 811 ? -75.849 11.247 63.220 1.00 37.19 811 ASP A C 1
ATOM 6389 O O . ASP A 1 811 ? -74.697 10.928 62.920 1.00 37.19 811 ASP A O 1
ATOM 6393 N N . GLU A 1 812 ? -76.906 10.695 62.611 1.00 49.78 812 GLU A N 1
ATOM 6394 C CA . GLU A 1 812 ? -76.808 9.747 61.486 1.00 49.78 812 GLU A CA 1
ATOM 6395 C C . GLU A 1 812 ? -76.570 10.429 60.120 1.00 49.78 812 GLU A C 1
ATOM 6397 O O . GLU A 1 812 ? -77.279 11.363 59.749 1.00 49.78 812 GLU A O 1
ATOM 6402 N N . GLY A 1 813 ? -75.676 9.847 59.305 1.00 47.78 813 GLY A N 1
ATOM 6403 C CA . GLY A 1 813 ? -75.715 9.946 57.838 1.00 47.78 813 GLY A CA 1
ATOM 6404 C C . GLY A 1 813 ? -74.605 10.754 57.155 1.00 47.78 813 GLY A C 1
ATOM 6405 O O . GLY A 1 813 ? -74.701 11.972 57.069 1.00 47.78 813 GLY A O 1
ATOM 6406 N N . ASP A 1 814 ? -73.628 10.056 56.551 1.00 43.47 814 ASP A N 1
ATOM 6407 C CA . ASP A 1 814 ? -72.866 10.570 55.391 1.00 43.47 814 ASP A CA 1
ATOM 6408 C C . ASP A 1 814 ? -72.152 9.446 54.582 1.00 43.47 814 ASP A C 1
ATOM 6410 O O . ASP A 1 814 ? -70.946 9.466 54.335 1.00 43.47 814 ASP A O 1
ATOM 6414 N N . GLU A 1 815 ? -72.885 8.395 54.175 1.00 46.28 815 GLU A N 1
ATOM 6415 C CA . GLU A 1 815 ? -72.315 7.264 53.397 1.00 46.28 815 GLU A CA 1
ATOM 6416 C C . GLU A 1 815 ? -72.250 7.533 51.868 1.00 46.28 815 GLU A C 1
ATOM 6418 O O . GLU A 1 815 ? -71.704 6.742 51.091 1.00 46.28 815 GLU A O 1
ATOM 6423 N N . GLU A 1 816 ? -72.780 8.670 51.405 1.00 46.41 816 GLU A N 1
ATOM 6424 C CA . GLU A 1 816 ? -72.891 8.987 49.974 1.00 46.41 816 GLU A CA 1
ATOM 6425 C C . GLU A 1 816 ? -71.608 9.632 49.405 1.00 46.41 816 GLU A C 1
ATOM 6427 O O . GLU A 1 816 ? -71.166 9.276 48.306 1.00 46.41 816 GLU A O 1
ATOM 6432 N N . LEU A 1 817 ? -70.925 10.489 50.178 1.00 43.12 817 LEU A N 1
ATOM 6433 C CA . LEU A 1 817 ? -69.759 11.258 49.713 1.00 43.12 817 LEU A CA 1
ATOM 6434 C C . LEU A 1 817 ? -68.526 10.387 49.376 1.00 43.12 817 LEU A C 1
ATOM 6436 O O . LEU A 1 817 ? -67.732 10.722 48.493 1.00 43.12 817 LEU A O 1
ATOM 6440 N N . LEU A 1 818 ? -68.371 9.232 50.034 1.00 45.62 818 LEU A N 1
ATOM 6441 C CA . LEU A 1 818 ? -67.238 8.314 49.830 1.00 45.62 818 LEU A CA 1
ATOM 6442 C C . LEU A 1 818 ? -67.319 7.486 48.533 1.00 45.62 818 LEU A C 1
ATOM 6444 O O . LEU A 1 818 ? -66.308 6.927 48.094 1.00 45.62 818 LEU A O 1
ATOM 6448 N N . ASN A 1 819 ? -68.489 7.409 47.891 1.00 45.31 819 ASN A N 1
ATOM 6449 C CA . ASN A 1 819 ? -68.667 6.618 46.672 1.00 45.31 819 ASN A CA 1
ATOM 6450 C C . ASN A 1 819 ? -68.264 7.366 45.389 1.00 45.31 819 ASN A C 1
ATOM 6452 O O . ASN A 1 819 ? -67.765 6.739 44.449 1.00 45.31 819 ASN A O 1
ATOM 6456 N N . ASP A 1 820 ? -68.395 8.693 45.345 1.00 45.19 820 ASP A N 1
ATOM 6457 C CA . ASP A 1 820 ? -68.074 9.472 44.139 1.00 45.19 820 ASP A CA 1
ATOM 6458 C C . ASP A 1 820 ? -66.558 9.665 43.942 1.00 45.19 820 ASP A C 1
ATOM 6460 O O . ASP A 1 820 ? -66.045 9.542 42.823 1.00 45.19 820 ASP A O 1
ATOM 6464 N N . VAL A 1 821 ? -65.800 9.795 45.040 1.00 47.72 821 VAL A N 1
ATOM 6465 C CA . VAL A 1 821 ? -64.322 9.774 45.023 1.00 47.72 821 VAL A CA 1
ATOM 6466 C C . VAL A 1 821 ? -63.784 8.445 44.461 1.00 47.72 821 VAL A C 1
ATOM 6468 O O . VAL A 1 821 ? -62.759 8.421 43.775 1.00 47.72 821 VAL A O 1
ATOM 6471 N N . ARG A 1 822 ? -64.499 7.327 44.671 1.00 44.25 822 ARG A N 1
ATOM 6472 C CA . ARG A 1 822 ? -64.158 6.017 44.082 1.00 44.25 822 ARG A CA 1
ATOM 6473 C C . ARG A 1 822 ? -64.435 5.936 42.576 1.00 44.25 822 ARG A C 1
ATOM 6475 O O . ARG A 1 822 ? -63.666 5.283 41.867 1.00 44.25 822 ARG A O 1
ATOM 6482 N N . LYS A 1 823 ? -65.472 6.613 42.070 1.00 40.94 823 LYS A N 1
ATOM 6483 C CA . LYS A 1 823 ? -65.809 6.632 40.632 1.00 40.94 823 LYS A CA 1
ATOM 6484 C C . LYS A 1 823 ? -64.864 7.505 39.806 1.00 40.94 823 LYS A C 1
ATOM 6486 O O . LYS A 1 823 ? -64.453 7.087 38.726 1.00 40.94 823 LYS A O 1
ATOM 6491 N N . GLN A 1 824 ? -64.433 8.666 40.309 1.00 38.44 824 GLN A N 1
ATOM 6492 C CA . GLN A 1 824 ? -63.467 9.499 39.570 1.00 38.44 824 GLN A CA 1
ATOM 6493 C C . GLN A 1 824 ? -62.081 8.846 39.419 1.00 38.44 824 GLN A C 1
ATOM 6495 O O . GLN A 1 824 ? -61.360 9.146 38.466 1.00 38.44 824 GLN A O 1
ATOM 6500 N N . LYS A 1 825 ? -61.702 7.917 40.310 1.00 39.31 825 LYS A N 1
ATOM 6501 C CA . LYS A 1 825 ? -60.432 7.180 40.199 1.00 39.31 825 LYS A CA 1
ATOM 6502 C C . LYS A 1 825 ? -60.463 6.018 39.196 1.00 39.31 825 LYS A C 1
ATOM 6504 O O . LYS A 1 825 ? -59.400 5.514 38.852 1.00 39.31 825 LYS A O 1
ATOM 6509 N N . THR A 1 826 ? -61.635 5.594 38.711 1.00 39.62 826 THR A N 1
ATOM 6510 C CA . THR A 1 826 ? -61.756 4.474 37.754 1.00 39.62 826 THR A CA 1
ATOM 6511 C C . THR A 1 826 ? -61.752 4.913 36.288 1.00 39.62 826 THR A C 1
ATOM 6513 O O . THR A 1 826 ? -61.291 4.155 35.440 1.00 39.62 826 THR A O 1
ATOM 6516 N N . THR A 1 827 ? -62.192 6.133 35.965 1.00 37.16 827 THR A N 1
ATOM 6517 C CA . THR A 1 827 ? -62.234 6.629 34.575 1.00 37.16 827 THR A CA 1
ATOM 6518 C C . THR A 1 827 ? -60.887 7.114 34.034 1.00 37.16 827 THR A C 1
ATOM 6520 O O . THR A 1 827 ? -60.693 7.097 32.825 1.00 37.16 827 THR A O 1
ATOM 6523 N N . ARG A 1 828 ? -59.920 7.485 34.888 1.00 35.56 828 ARG A N 1
ATOM 6524 C CA . ARG A 1 828 ? -58.590 7.962 34.444 1.00 35.56 828 ARG A CA 1
ATOM 6525 C C . ARG A 1 828 ? -57.608 6.872 33.990 1.00 35.56 828 ARG A C 1
ATOM 6527 O O . ARG A 1 828 ? -56.593 7.205 33.389 1.00 35.56 828 ARG A O 1
ATOM 6534 N N . ASN A 1 829 ? -57.903 5.596 34.245 1.00 36.41 829 ASN A N 1
ATOM 6535 C CA . ASN A 1 829 ? -56.999 4.477 33.938 1.00 36.41 829 ASN A CA 1
ATOM 6536 C C . ASN A 1 829 ? -57.271 3.799 32.579 1.00 36.41 829 ASN A C 1
ATOM 6538 O O . ASN A 1 829 ? -56.657 2.778 32.284 1.00 36.41 829 ASN A O 1
ATOM 6542 N N . VAL A 1 830 ? -58.184 4.333 31.758 1.00 37.91 830 VAL A N 1
ATOM 6543 C CA . VAL A 1 830 ? -58.564 3.728 30.464 1.00 37.91 830 VAL A CA 1
ATOM 6544 C C . VAL A 1 830 ? -57.793 4.341 29.283 1.00 37.91 830 VAL A C 1
ATOM 6546 O O . VAL A 1 830 ? -57.428 3.625 28.354 1.00 37.91 830 VAL A O 1
ATOM 6549 N N . ASP A 1 831 ? -57.466 5.636 29.340 1.00 32.44 831 ASP A N 1
ATOM 6550 C CA . ASP A 1 831 ? -56.928 6.383 28.186 1.00 32.44 831 ASP A CA 1
ATOM 6551 C C . ASP A 1 831 ? -55.447 6.099 27.857 1.00 32.44 831 ASP A C 1
ATOM 6553 O O . ASP A 1 831 ? -54.977 6.440 26.774 1.00 32.44 831 ASP A O 1
ATOM 6557 N N . TRP A 1 832 ? -54.697 5.446 28.753 1.00 33.44 832 TRP A N 1
ATOM 6558 C CA . TRP A 1 832 ? -53.274 5.118 28.542 1.00 33.44 832 TRP A CA 1
ATOM 6559 C C . TRP A 1 832 ? -53.029 3.776 27.827 1.00 33.44 832 TRP A C 1
ATOM 6561 O O . TRP A 1 832 ? -51.883 3.409 27.582 1.00 33.44 832 TRP A O 1
ATOM 6571 N N . ALA A 1 833 ? -54.085 3.045 27.452 1.00 29.16 833 ALA A N 1
ATOM 6572 C CA . ALA A 1 833 ? -53.996 1.698 26.875 1.00 29.16 833 ALA A CA 1
ATOM 6573 C C . ALA A 1 833 ? -53.987 1.643 25.325 1.00 29.16 833 ALA A C 1
ATOM 6575 O O . ALA A 1 833 ? -54.246 0.585 24.755 1.00 29.16 833 ALA A O 1
ATOM 6576 N N . MET A 1 834 ? -53.726 2.762 24.632 1.00 28.78 834 MET A N 1
ATOM 6577 C CA . MET A 1 834 ? -53.718 2.845 23.153 1.00 28.78 834 MET A CA 1
ATOM 6578 C C . MET A 1 834 ? -52.509 3.603 22.558 1.00 28.78 834 MET A C 1
ATOM 6580 O O . MET A 1 834 ? -52.588 4.103 21.437 1.00 28.78 834 MET A O 1
ATOM 6584 N N . ALA A 1 835 ? -51.395 3.715 23.290 1.00 29.59 835 ALA A N 1
ATOM 6585 C CA . ALA A 1 835 ? -50.216 4.486 22.864 1.00 29.59 835 ALA A CA 1
ATOM 6586 C C . ALA A 1 835 ? -48.862 3.781 23.118 1.00 29.59 835 ALA A C 1
ATOM 6588 O O . ALA A 1 835 ? -47.847 4.448 23.322 1.00 29.59 835 ALA A O 1
ATOM 6589 N N . ALA A 1 836 ? -48.855 2.444 23.100 1.00 28.02 836 ALA A N 1
ATOM 6590 C CA . ALA A 1 836 ? -47.676 1.573 23.126 1.00 28.02 836 ALA A CA 1
ATOM 6591 C C . ALA A 1 836 ? -47.957 0.290 22.322 1.00 28.02 836 ALA A C 1
ATOM 6593 O O . ALA A 1 836 ? -46.988 -0.253 21.749 1.00 28.02 836 ALA A O 1
#